Protein AF-A0AAW9Q226-F1 (afdb_monomer)

Solvent-accessible surface area (backbone atoms only — not comparable to full-atom values): 39207 Å² total; per-residue (Å²): 83,55,65,86,44,75,49,77,38,54,24,68,56,64,34,54,15,35,78,48,78,48,73,38,76,52,69,26,52,39,26,21,37,41,36,12,23,14,1,76,74,27,26,27,19,11,40,38,37,50,26,2,61,52,32,59,43,58,58,33,45,51,36,13,34,23,92,58,39,53,58,10,34,42,40,36,47,21,33,50,44,58,33,27,73,83,80,83,60,96,83,60,18,39,49,75,44,62,32,68,43,42,28,25,40,36,42,39,8,44,27,31,32,37,30,64,42,65,37,71,29,57,69,50,75,53,41,40,34,45,28,8,19,65,75,67,81,70,47,22,34,28,36,30,69,23,46,39,32,34,35,16,17,27,36,43,37,32,16,21,29,33,41,35,32,35,38,35,12,39,29,72,54,54,15,12,38,42,37,38,40,12,52,32,32,32,39,38,31,39,42,37,10,26,15,67,21,30,16,9,33,38,37,39,38,9,70,59,21,32,32,37,37,37,39,37,33,9,33,17,42,32,30,16,11,38,39,40,39,38,17,49,28,31,33,39,40,32,38,37,36,12,26,13,37,62,25,37,18,9,40,37,40,39,38,19,39,24,36,36,36,38,35,37,35,35,14,24,9,45,45,15,30,15,16,39,38,38,40,39,14,52,53,15,32,36,35,20,84,72,28,39,39,34,16,24,5,44,50,14,28,16,13,45,36,38,41,35,9,63,49,15,27,35,35,33,40,24,38,36,8,36,12,49,53,14,33,16,8,39,37,39,40,40,19,30,26,35,38,32,28,47,38,42,35,9,24,5,47,46,24,37,14,8,37,38,42,38,39,14,57,67,16,29,36,38,23,56,55,30,36,41,32,12,26,6,47,40,14,28,18,7,39,38,37,42,37,9,41,37,98,86,48,78,12,31,36,34,31,10,39,36,32,12,25,4,63,17,54,13,3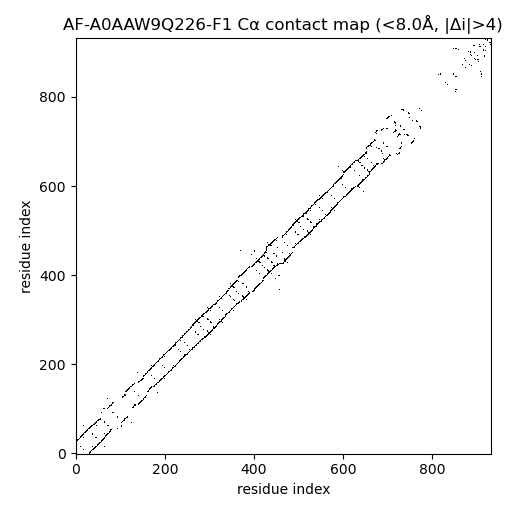0,15,8,35,39,39,39,36,16,21,7,35,36,40,23,13,28,38,36,9,18,3,60,25,59,13,34,16,11,39,39,36,40,37,14,71,65,16,29,34,34,27,63,44,80,23,97,89,43,89,75,18,34,41,35,15,29,10,35,44,13,34,18,7,36,37,38,41,40,17,27,24,34,37,38,40,32,30,36,37,14,17,7,46,50,14,28,19,17,43,40,38,40,37,16,70,69,15,28,35,37,16,55,78,19,34,40,34,11,27,14,35,44,15,33,16,6,33,40,38,40,38,19,29,26,38,37,38,32,56,23,41,40,34,12,20,4,67,37,63,12,30,17,11,36,38,37,40,36,13,74,65,15,28,36,38,38,33,39,39,36,11,24,9,52,49,15,31,16,8,39,37,37,40,38,20,45,26,32,34,42,37,33,39,35,33,14,22,7,14,38,60,6,34,16,8,34,40,36,41,39,19,35,21,35,33,40,38,32,44,36,34,14,20,18,54,55,94,49,78,19,66,7,31,19,10,42,39,36,41,37,16,66,65,16,34,34,38,30,21,24,41,35,12,24,6,55,38,15,30,16,7,36,41,35,43,37,17,26,40,29,39,23,20,63,30,57,52,77,56,96,93,40,48,30,11,35,36,15,31,30,75,36,79,84,20,30,41,39,38,32,23,43,64,66,68,94,88,65,86,77,76,48,44,17,34,42,39,30,88,65,23,17,18,38,20,15,41,38,29,48,59,38,33,42,68,47,57,103,55,73,41,76,45,68,59,12,38,73,68,85,47,42,32,40,33,39,74,82,54,71,77,52,82,87,71,99,70,65,44,51,37,71,62,55,64,68,71,68,71,83,82,75,91,77,89,88,86,89,82,89,84,83,87,86,87,86,86,85,88,83,82,92,75,81,76,77,94,76,57,75,75,39,54,68,46,29,55,57,38,54,51,54,51,52,51,47,30,59,76,72,66,58,77,55,68,68,60,53,49,51,54,52,49,43,19,46,68,62,4,44,32,54,71,55,53,84,77,70,78,77,92,68,92,67,62,83,83,50,90,62,65,74,79,93,89,64,57,68,58,56,48,41,9,60,49,44,41,70,42,66,71,17,44,56,48,91,66,42,35,34,51,59,28,46,43,43,63,41,70,42,57,47,33,43,52,51,45,53,52,51,18,65,75,69,74,44,85,60,81,82,108

InterPro domains:
  IPR012334 Pectin lyase fold [G3DSA:2.160.20.10] (1-67)
  IPR012334 Pectin lyase fold [G3DSA:2.160.20.10] (92-309)
  IPR023346 Lysozyme-like domain superfamily [SSF53955] (825-929)

Nearest PDB structures (foldseek):
  8p8e-assembly1_AAA  TM=6.575E-01  e=2.937E-02  Bacteriophage sp.
  8cpk-assembly3_C  TM=2.337E-01  e=4.574E+00  Escherichia coli
  8c50-assembly1_A  TM=1.584E-01  e=7.477E+00  Pontibacter korlensis

pLDDT: mean 85.78, std 17.66, range [22.48, 98.94]

Secondary structure (DSSP, 8-state):
--TT-EEE---SSBS---EEEEEESSEEEE-SEEE-PPPSSB----EEEEEESSEEEE-SEEE---TTS---EEEEEES-EEE----S-TTPBPHHHHTT-BSEEEEE-SS-EEE-S-EEPPS-SSEEEEE--TT-SS--EEEE-S-EE-TT-EEEEEESEEEES-EE--BSSBPPPEEEEESS-EEES-EE--BSSBPPPEEEEESSS-EEES-EE--BSSBPPPEEEEESS-EE---EE--BSSS----EEEEESS-EE---EE--BSSS----EEEEESSS-EE-TT-EEE--BSSSPPPPEEEEETTS-EEEEEEE--BSSSPPPPEEEEESS-EE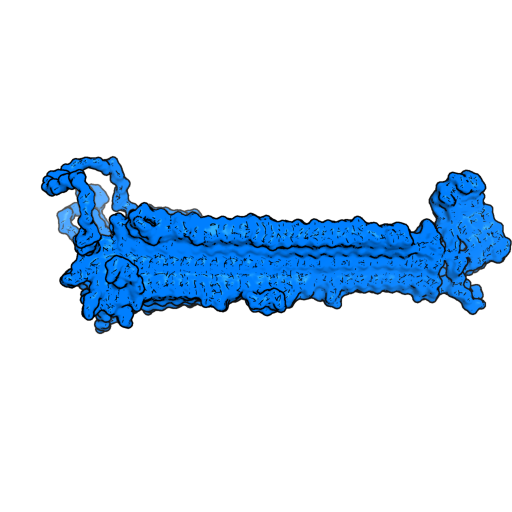EEEEE--BSSSPPPPEEEEESSS-EE-TT--EE--BSSSPPPPEEEEE--SSS---EE-S-EE--BSSSSPPPPEEEEESS-EE-S-EE--BSSSSPPPPEEEEESSS-EE-----TT-TT--EE--BSSSPPPPEEEEESS-EE-S-EE--BSSS----EEEEESSS-EE-TT--EE--BSSSPPPPEEEEESS-EE-SS-EE--BSSSSPPPPEEEEESSS-EE-S-EE--BSSSPPPPEEEEESS-EE-S-EE--EETTSPPPPEEEEESS-EE-SEEE--EESSS---PPP-EEEEEESSS-EEESEEE--EEEEE--EEEEE-SS-EEE---EEETTEEEEEE--EEES--EEEEEE----TTS-PPPPEET--SSSEESSEEE-SSEEE---SS-EE--SEEE-SSEEEEESSSPPPPPPTTEEEHHHHHTTS--S-------------------------S-SHHHHHHHHHHHHHHHHHHHHTT---HHHHHHHHHHHHHHHTTTT--TTS------TTSSTT---TT--HHHHHHHHSTTSTT---GGG-HHHHT--BTTTTB-SHHHHHHHHHHHTS-GGG-

Foldseek 3Di:
DDQADEEAQADEAAEWFEEEEAEDAAEAEANYEYEREGHPHYYFFYEYEYEYAAAYADNYAYERYYPHYAGYEYEYEYQEAAAEPPPVDDRHHDLVRVLAYHGEYAYAHCAEYEHQEEHAHDADEYEYEAHYNNVVPLHHEYYANYEYEHNQYAYAYEYQEYAHEHYHQEYAAHGYEYHAEHQEEYAYEEYEQEYQHEGYAYEHYHNHYEYEYEEYEQEYAHEGYAYYYEYAAEYHYEEYYQEYEAEFTYEYYYEYQEEYEYEEYEQEYAAYFGYEYEYDHNAYEYEHPLYEYHREYAAEFFEAYYYEANNYEYEAYEYHREYERYEFYAYEAEHQEEYEHAEYEFEYAHEFGYAYHHDHNAYAYANAQHEYYQEYAAAFGYAYEHYADDPPDFHEYHYEEYYQYYNHLYFFYAYEYETCEEYAYFEYEQEAAYQYAGYAYEYYHNAYEYHQHDDHPVDNPREHYQEYENEAGYEYEYAHQEEYEGAAYDQAYAAYFGEEHAYHHNAYEYERDLHEYFSEYAHEFFYEYHYYHQEEYDDNEEYYREYNHAYFFEEYEYEHNAYEYAYEEYAQEYEHEAGYAYYYAEAAEYAYEEYHQEYEAAYAGYEYAHHYQEEYAYEEYDQAYDYPLQGAYFFYEYHHEHNAYEYEYQAYAREYSHYFFEEYEAYEQAAYFRNHFDDDPNFTHRAYREYDDDQYAYAAEHHNDDPPDDHQFEKDCDRPGHYYVGWHDYQFKIAGQDVHIDGDPQWACPPRYTHHYPDDDHDDDDPGMDTPVVVVVVPPPPDDDDDDDDDDDDDDDDDDDDDDDPDPPPPVLVVLLVVLLVVLVVVCVVVVVPDPVVNVVSSVLLCPQCSSVVDDPPDDPPDPDQPPFPQRDDPDDDSLLVQLRRQAPHQAHHHSVVSQRVLFFFDDSNGRGHPNSQVVVCVVVVHNSSVD

Radius of gyration: 45.47 Å; Cα contacts (8 Å, |Δi|>4): 3443; chains: 1; bounding box: 116×83×126 Å

Structure (mmCIF, N/CA/C/O backbone):
data_AF-A0AAW9Q226-F1
#
_entry.id   AF-A0AAW9Q226-F1
#
loop_
_atom_site.group_PDB
_atom_site.id
_atom_site.type_symbol
_atom_site.label_atom_id
_atom_site.label_alt_id
_atom_site.label_comp_id
_atom_site.label_asym_id
_atom_site.label_entity_id
_atom_site.label_seq_id
_atom_site.pdbx_PDB_ins_code
_atom_site.Cartn_x
_atom_site.Cartn_y
_atom_site.Cartn_z
_atom_site.occupancy
_atom_site.B_iso_or_equiv
_atom_site.auth_seq_id
_atom_site.auth_comp_id
_atom_site.auth_asym_id
_atom_site.auth_atom_id
_atom_site.pdbx_PDB_model_num
ATOM 1 N N . MET A 1 1 ? 40.473 0.009 -59.056 1.00 89.12 1 MET A N 1
ATOM 2 C CA . MET A 1 1 ? 40.167 1.389 -59.485 1.00 89.12 1 MET A CA 1
ATOM 3 C C . MET A 1 1 ? 41.131 2.329 -58.786 1.00 89.12 1 MET A C 1
ATOM 5 O O . MET A 1 1 ? 41.172 2.323 -57.560 1.00 89.12 1 MET A O 1
ATOM 9 N N . ASP A 1 2 ? 41.922 3.080 -59.552 1.00 90.25 2 ASP A N 1
ATOM 10 C CA . ASP A 1 2 ? 42.980 3.951 -59.020 1.00 90.25 2 ASP A CA 1
ATOM 11 C C . ASP A 1 2 ? 42.431 5.267 -58.462 1.00 90.25 2 ASP A C 1
ATOM 13 O O . ASP A 1 2 ? 41.351 5.708 -58.860 1.00 90.25 2 ASP A O 1
ATOM 17 N N . LYS A 1 3 ? 43.220 5.932 -57.602 1.00 87.44 3 LYS A N 1
ATOM 18 C CA . LYS A 1 3 ? 42.831 7.147 -56.859 1.00 87.44 3 LYS A CA 1
ATOM 19 C C . LYS A 1 3 ? 42.283 8.287 -57.727 1.00 87.44 3 LYS A C 1
ATOM 21 O O . LYS A 1 3 ? 41.409 9.028 -57.300 1.00 87.44 3 LYS A O 1
ATOM 26 N N . ASN A 1 4 ? 42.769 8.404 -58.961 1.00 90.75 4 ASN A N 1
ATOM 27 C CA . ASN A 1 4 ? 42.397 9.486 -59.878 1.00 90.75 4 ASN A CA 1
ATOM 28 C C . ASN A 1 4 ? 41.224 9.128 -60.809 1.00 90.75 4 ASN A C 1
ATOM 30 O O . ASN A 1 4 ? 40.884 9.914 -61.690 1.00 90.75 4 ASN A O 1
ATOM 34 N N . THR A 1 5 ? 40.634 7.936 -60.673 1.00 94.81 5 THR A N 1
ATOM 35 C CA . THR A 1 5 ? 39.503 7.525 -61.517 1.00 94.81 5 THR A CA 1
ATOM 36 C C . THR A 1 5 ? 38.215 8.147 -60.982 1.00 94.81 5 THR A C 1
ATOM 38 O O . THR A 1 5 ? 37.951 8.059 -59.785 1.00 94.81 5 THR A O 1
ATOM 41 N N . VAL A 1 6 ? 37.397 8.730 -61.862 1.00 96.06 6 VAL A N 1
ATOM 42 C CA . VAL A 1 6 ? 36.107 9.346 -61.516 1.00 96.06 6 VAL A CA 1
ATOM 43 C C . VAL A 1 6 ? 34.995 8.720 -62.358 1.00 96.06 6 VAL A C 1
ATOM 45 O O . VAL A 1 6 ? 35.123 8.652 -63.580 1.00 96.06 6 VAL A O 1
ATOM 48 N N . ILE A 1 7 ? 33.903 8.284 -61.724 1.00 96.38 7 ILE A N 1
ATOM 49 C CA . ILE A 1 7 ? 32.692 7.802 -62.407 1.00 96.38 7 ILE A CA 1
ATOM 50 C C . ILE A 1 7 ? 31.502 8.635 -61.930 1.00 96.38 7 ILE A C 1
ATOM 52 O O . ILE A 1 7 ? 31.202 8.682 -60.740 1.00 96.38 7 ILE A O 1
ATOM 56 N N . LEU A 1 8 ? 30.819 9.290 -62.868 1.00 96.75 8 LEU A N 1
ATOM 57 C CA . LEU A 1 8 ? 29.667 10.142 -62.587 1.00 96.75 8 LEU A CA 1
ATOM 58 C C . LEU A 1 8 ? 28.426 9.559 -63.260 1.00 96.75 8 LEU A C 1
ATOM 60 O O . LEU A 1 8 ? 28.408 9.370 -64.476 1.00 96.75 8 LEU A O 1
ATOM 64 N N . ALA A 1 9 ? 27.381 9.331 -62.476 1.00 96.94 9 ALA A N 1
ATOM 65 C CA . ALA A 1 9 ? 26.025 9.090 -62.957 1.00 96.94 9 ALA A CA 1
ATOM 66 C C . ALA A 1 9 ? 25.037 10.050 -62.268 1.00 96.94 9 ALA A C 1
ATOM 68 O O . ALA A 1 9 ? 23.928 9.669 -61.902 1.00 96.94 9 ALA A O 1
ATOM 69 N N . ASP A 1 10 ? 25.461 11.297 -62.065 1.00 97.25 10 ASP A N 1
ATOM 70 C CA . ASP A 1 10 ? 24.640 12.370 -61.504 1.00 97.25 10 ASP A CA 1
ATOM 71 C C . ASP A 1 10 ? 23.500 12.760 -62.453 1.00 97.25 10 ASP A C 1
ATOM 73 O O . ASP A 1 10 ? 23.688 12.893 -63.666 1.00 97.25 10 ASP A O 1
ATOM 77 N N . ALA A 1 11 ? 22.327 13.045 -61.893 1.00 95.44 11 ALA A N 1
ATOM 78 C CA . ALA A 1 11 ? 21.303 13.792 -62.607 1.00 95.44 11 ALA A CA 1
ATOM 79 C C . ALA A 1 11 ? 21.644 15.294 -62.600 1.00 95.44 11 ALA A C 1
ATOM 81 O O . ALA A 1 11 ? 22.080 15.846 -61.594 1.00 95.44 11 ALA A O 1
ATOM 82 N N . LEU A 1 12 ? 21.426 15.982 -63.727 1.00 92.06 12 LEU A N 1
ATOM 83 C CA . LEU A 1 12 ? 21.803 17.395 -63.878 1.00 92.06 12 LEU A CA 1
ATOM 84 C C . LEU A 1 12 ? 20.794 18.340 -63.187 1.00 92.06 12 LEU A C 1
ATOM 86 O O . LEU A 1 12 ? 21.001 18.810 -62.065 1.00 92.06 12 LEU A O 1
ATOM 90 N N . SER A 1 13 ? 19.675 18.647 -63.853 1.00 92.25 13 SER A N 1
ATOM 91 C CA . SER A 1 13 ? 18.656 19.579 -63.342 1.00 92.25 13 SER A CA 1
ATOM 92 C C . SER A 1 13 ? 17.505 18.861 -62.643 1.00 92.25 13 SER A C 1
ATOM 94 O O . SER A 1 13 ? 17.164 19.195 -61.510 1.00 92.25 13 SER A O 1
ATOM 96 N N . LYS A 1 14 ? 16.922 17.857 -63.300 1.00 94.50 14 LYS A N 1
ATOM 97 C CA . LYS A 1 14 ? 15.835 17.022 -62.783 1.00 94.50 14 LYS A CA 1
ATOM 98 C C . LYS A 1 14 ? 16.136 15.559 -63.080 1.00 94.50 14 LYS A C 1
ATOM 100 O O . LYS A 1 14 ? 16.539 15.245 -64.197 1.00 94.50 14 LYS A O 1
ATOM 105 N N . GLY A 1 15 ? 15.897 14.684 -62.111 1.00 95.56 15 GLY A N 1
ATOM 106 C CA . GLY A 1 15 ? 16.039 13.238 -62.271 1.00 95.56 15 GLY A CA 1
ATOM 107 C C . GLY A 1 15 ? 16.729 12.590 -61.078 1.00 95.56 15 GLY A C 1
ATOM 108 O O . GLY A 1 15 ? 17.387 13.266 -60.290 1.00 95.56 15 GLY A O 1
ATOM 109 N N . THR A 1 16 ? 16.550 11.282 -60.944 1.00 97.19 16 THR A N 1
ATOM 110 C CA . THR A 1 16 ? 17.224 10.473 -59.925 1.00 97.19 16 THR A CA 1
ATOM 111 C C . THR A 1 16 ? 18.639 10.131 -60.384 1.00 97.19 16 THR A C 1
ATOM 113 O O . THR A 1 16 ? 18.855 9.898 -61.576 1.00 97.19 16 THR A O 1
ATOM 116 N N . GLY A 1 17 ? 19.591 10.104 -59.452 1.00 96.31 17 GLY A N 1
ATOM 117 C CA . GLY A 1 17 ? 20.949 9.637 -59.719 1.00 96.31 17 GLY A CA 1
ATOM 118 C C . GLY A 1 17 ? 20.980 8.191 -60.226 1.00 96.31 17 GLY A C 1
ATOM 119 O O . GLY A 1 17 ? 20.100 7.383 -59.931 1.00 96.31 17 GLY A O 1
ATOM 120 N N . GLY A 1 18 ? 21.985 7.858 -61.030 1.00 96.88 18 GLY A N 1
ATOM 121 C CA . GLY A 1 18 ? 22.115 6.550 -61.668 1.00 96.88 18 GLY A CA 1
ATOM 122 C C . GLY A 1 18 ? 22.556 5.421 -60.730 1.00 96.88 18 GLY A C 1
ATOM 123 O O . GLY A 1 18 ? 22.752 5.602 -59.530 1.00 96.88 18 GLY A O 1
ATOM 124 N N . LYS A 1 19 ? 22.733 4.227 -61.305 1.00 97.69 19 LYS A N 1
ATOM 125 C CA . LYS A 1 19 ? 23.248 3.036 -60.619 1.00 97.69 19 LYS A CA 1
ATOM 126 C C . LYS A 1 19 ? 24.674 2.733 -61.077 1.00 97.69 19 LYS A C 1
ATOM 128 O O . LYS A 1 19 ? 24.918 2.656 -62.280 1.00 97.69 19 LYS A O 1
ATOM 133 N N . ILE A 1 20 ? 25.584 2.500 -60.137 1.00 97.62 20 ILE A N 1
ATOM 134 C CA . ILE A 1 20 ? 26.964 2.067 -60.384 1.00 97.62 20 ILE A CA 1
ATOM 135 C C . ILE A 1 20 ? 27.249 0.830 -59.524 1.00 97.62 20 ILE A C 1
ATOM 137 O O . ILE A 1 20 ? 27.003 0.845 -58.325 1.00 97.62 20 ILE A O 1
ATOM 141 N N . THR A 1 21 ? 27.783 -0.232 -60.131 1.00 96.12 21 THR A N 1
ATOM 142 C CA . THR A 1 21 ? 28.226 -1.446 -59.424 1.00 96.12 21 THR A CA 1
ATOM 143 C C . THR A 1 21 ? 29.662 -1.761 -59.834 1.00 96.12 21 THR A C 1
ATOM 145 O O . THR A 1 21 ? 29.962 -1.861 -61.025 1.00 96.12 21 THR A O 1
ATOM 148 N N . ILE A 1 22 ? 30.547 -1.919 -58.851 1.00 94.56 22 ILE A N 1
ATOM 149 C CA . ILE A 1 22 ? 31.963 -2.258 -59.017 1.00 94.56 22 ILE A CA 1
ATOM 150 C C . ILE A 1 22 ? 32.223 -3.534 -58.215 1.00 94.56 22 ILE A C 1
ATOM 152 O O . ILE A 1 22 ? 32.149 -3.510 -56.991 1.00 94.56 22 ILE A O 1
ATOM 156 N N . TRP A 1 23 ? 32.533 -4.647 -58.884 1.00 93.50 23 TRP A N 1
ATOM 157 C CA . TRP A 1 23 ? 32.698 -5.936 -58.207 1.00 93.50 23 TRP A CA 1
ATOM 158 C C . TRP A 1 23 ? 33.769 -6.832 -58.846 1.00 93.50 23 TRP A C 1
ATOM 160 O O . TRP A 1 23 ? 34.142 -6.636 -60.005 1.00 93.50 23 TRP A O 1
ATOM 170 N N . SER A 1 24 ? 34.271 -7.811 -58.084 1.00 93.06 24 SER A N 1
ATOM 171 C CA . SER A 1 24 ? 35.171 -8.872 -58.562 1.00 93.06 24 SER A CA 1
ATOM 172 C C . SER A 1 24 ? 35.080 -10.141 -57.695 1.00 93.06 24 SER A C 1
ATOM 174 O O . SER A 1 24 ? 34.636 -10.083 -56.547 1.00 93.06 24 SER A O 1
ATOM 176 N N . ASP A 1 25 ? 35.524 -11.287 -58.230 1.00 88.69 25 ASP A N 1
ATOM 177 C CA . ASP A 1 25 ? 35.454 -12.597 -57.552 1.00 88.69 25 ASP A CA 1
ATOM 178 C C . ASP A 1 25 ? 36.493 -12.815 -56.436 1.00 88.69 25 ASP A C 1
ATOM 180 O O . ASP A 1 25 ? 36.278 -13.635 -55.547 1.00 88.69 25 ASP A O 1
ATOM 184 N N . GLN A 1 26 ? 37.647 -12.148 -56.498 1.00 89.12 26 GLN A N 1
ATOM 185 C CA . GLN A 1 26 ? 38.733 -12.338 -55.528 1.00 89.12 26 GLN A CA 1
ATOM 186 C C . GLN A 1 26 ? 38.917 -11.081 -54.685 1.00 89.12 26 GLN A C 1
ATOM 188 O O . GLN A 1 26 ? 38.520 -11.049 -53.524 1.00 89.12 26 GLN A O 1
ATOM 193 N N . LYS A 1 27 ? 39.490 -10.029 -55.277 1.00 89.19 27 LYS A N 1
ATOM 194 C CA . LYS A 1 27 ? 39.850 -8.799 -54.572 1.00 89.19 27 LYS A CA 1
ATOM 195 C C . LYS A 1 27 ? 39.429 -7.570 -55.364 1.00 89.19 27 LYS A C 1
ATOM 197 O O . LYS A 1 27 ? 39.974 -7.309 -56.438 1.00 89.19 27 LYS A O 1
ATOM 202 N N . THR A 1 28 ? 38.537 -6.767 -54.793 1.00 91.31 28 THR A N 1
ATOM 203 C CA . THR A 1 28 ? 38.206 -5.438 -55.324 1.00 91.31 28 THR A CA 1
ATOM 204 C C . THR A 1 28 ? 39.015 -4.388 -54.576 1.00 91.31 28 THR A C 1
ATOM 206 O O . THR A 1 28 ? 38.882 -4.252 -53.367 1.00 91.31 28 THR A O 1
ATOM 209 N N . ILE A 1 29 ? 39.847 -3.620 -55.286 1.00 89.94 29 ILE A N 1
ATOM 210 C CA . ILE A 1 29 ? 40.538 -2.444 -54.734 1.00 89.94 29 ILE A CA 1
ATOM 211 C C . ILE A 1 29 ? 39.894 -1.191 -55.328 1.00 89.94 29 ILE A C 1
ATOM 213 O O . ILE A 1 29 ? 40.029 -0.931 -56.529 1.00 89.94 29 ILE A O 1
ATOM 217 N N . PHE A 1 30 ? 39.208 -0.408 -54.503 1.00 89.88 30 PHE A N 1
ATOM 218 C CA . PHE A 1 30 ? 38.532 0.828 -54.883 1.00 89.88 30 PHE A CA 1
ATOM 219 C C . PHE A 1 30 ? 39.186 2.025 -54.192 1.00 89.88 30 PHE A C 1
ATOM 221 O O . PHE A 1 30 ? 39.119 2.148 -52.975 1.00 89.88 30 PHE A O 1
ATOM 228 N N . LYS A 1 31 ? 39.825 2.904 -54.973 1.00 89.12 31 LYS A N 1
ATOM 229 C CA . LYS A 1 31 ? 40.442 4.148 -54.478 1.00 89.12 31 LYS A CA 1
ATOM 230 C C . LYS A 1 31 ? 39.886 5.417 -55.133 1.00 89.12 31 LYS A C 1
ATOM 232 O O . LYS A 1 31 ? 40.327 6.513 -54.815 1.00 89.12 31 LYS A O 1
ATOM 237 N N . GLY A 1 32 ? 38.996 5.263 -56.114 1.00 90.94 32 GLY A N 1
ATOM 238 C CA . GLY A 1 32 ? 38.521 6.357 -56.963 1.00 90.94 32 GLY A CA 1
ATOM 239 C C . GLY A 1 32 ? 37.350 7.140 -56.367 1.00 90.94 32 GLY A C 1
ATOM 240 O O . GLY A 1 32 ? 37.005 6.981 -55.200 1.00 90.94 32 GLY A O 1
ATOM 241 N N . ILE A 1 33 ? 36.729 7.980 -57.196 1.00 92.56 33 ILE A N 1
ATOM 242 C CA . ILE A 1 33 ? 35.588 8.828 -56.831 1.00 92.56 33 ILE A CA 1
ATOM 243 C C . ILE A 1 33 ? 34.358 8.396 -57.635 1.00 92.56 33 ILE A C 1
ATOM 245 O O . ILE A 1 33 ? 34.426 8.268 -58.861 1.00 92.56 33 ILE A O 1
ATOM 249 N N . VAL A 1 34 ? 33.225 8.199 -56.965 1.00 95.06 34 VAL A N 1
ATOM 250 C CA . VAL A 1 34 ? 31.936 7.881 -57.591 1.00 95.06 34 VAL A CA 1
ATOM 251 C C . VAL A 1 34 ? 30.867 8.870 -57.133 1.00 95.06 34 VAL A C 1
ATOM 253 O O . VAL A 1 34 ? 30.746 9.146 -55.945 1.00 95.06 34 VAL A O 1
ATOM 256 N N . SER A 1 35 ? 30.061 9.378 -58.065 1.00 94.94 35 SER A N 1
ATOM 257 C CA . SER A 1 35 ? 28.923 10.248 -57.746 1.00 94.94 35 SER A CA 1
ATOM 258 C C . SER A 1 35 ? 27.659 9.793 -58.473 1.00 94.94 35 SER A C 1
ATOM 260 O O . SER A 1 35 ? 27.695 9.493 -59.670 1.00 94.94 35 SER A O 1
ATOM 262 N N . THR A 1 36 ? 26.549 9.717 -57.739 1.00 96.69 36 THR A N 1
ATOM 263 C CA . THR A 1 36 ? 25.205 9.390 -58.245 1.00 96.69 36 THR A CA 1
ATOM 264 C C . THR A 1 36 ? 24.159 10.332 -57.642 1.00 96.69 36 THR A C 1
ATOM 266 O O . THR A 1 36 ? 23.147 9.914 -57.090 1.00 96.69 36 THR A O 1
ATOM 269 N N . LYS A 1 37 ? 24.399 11.640 -57.689 1.00 95.81 37 LYS A N 1
ATOM 270 C CA . LYS A 1 37 ? 23.516 12.627 -57.061 1.00 95.81 37 LYS A CA 1
ATOM 271 C C . LYS A 1 37 ? 22.176 12.784 -57.770 1.00 95.81 37 LYS A C 1
ATOM 273 O O . LYS A 1 37 ? 22.087 12.711 -58.999 1.00 95.81 37 LYS A O 1
ATOM 278 N N . GLY A 1 38 ? 21.149 13.083 -56.976 1.00 95.94 38 GLY A N 1
ATOM 279 C CA . GLY A 1 38 ? 19.864 13.563 -57.478 1.00 95.94 38 GLY A CA 1
ATOM 280 C C . GLY A 1 38 ? 19.976 14.951 -58.113 1.00 95.94 38 GLY A C 1
ATOM 281 O O . GLY A 1 38 ? 20.861 15.740 -57.774 1.00 95.94 38 GLY A O 1
ATOM 282 N N . GLY A 1 39 ? 19.066 15.254 -59.040 1.00 95.31 39 GLY A N 1
ATOM 283 C CA . GLY A 1 39 ? 19.069 16.507 -59.790 1.00 95.31 39 GLY A CA 1
ATOM 284 C C . GLY A 1 39 ? 18.962 17.734 -58.884 1.00 95.31 39 GLY A C 1
ATOM 285 O O . GLY A 1 39 ? 18.227 17.740 -57.895 1.00 95.31 39 GLY A O 1
ATOM 286 N N . SER A 1 40 ? 19.651 18.811 -59.264 1.00 93.31 40 SER A N 1
ATOM 287 C CA . SER A 1 40 ? 19.731 20.047 -58.466 1.00 93.31 40 SER A CA 1
ATOM 288 C C . SER A 1 40 ? 18.378 20.693 -58.127 1.00 93.31 40 SER A C 1
ATOM 290 O O . SER A 1 40 ? 18.302 21.413 -57.136 1.00 93.31 40 SER A O 1
ATOM 292 N N . GLN A 1 41 ? 17.313 20.439 -58.899 1.00 93.94 41 GLN A N 1
ATOM 293 C CA . GLN A 1 41 ? 15.956 20.949 -58.643 1.00 93.94 41 GLN A CA 1
ATOM 294 C C . GLN A 1 41 ? 14.982 19.888 -58.110 1.00 93.94 41 GLN A C 1
ATOM 296 O O . GLN A 1 41 ? 13.995 20.240 -57.469 1.00 93.94 41 GLN A O 1
ATOM 301 N N . SER A 1 42 ? 15.202 18.609 -58.426 1.00 94.75 42 SER A N 1
ATOM 302 C CA . SER A 1 42 ? 14.333 17.497 -58.020 1.00 94.75 42 SER A CA 1
ATOM 303 C C . SER A 1 42 ? 14.953 16.148 -58.384 1.00 94.75 42 SER A C 1
ATOM 305 O O . SER A 1 42 ? 15.528 16.019 -59.470 1.00 94.75 42 SER A O 1
ATOM 307 N N . GLY A 1 43 ? 14.685 15.128 -57.573 1.00 95.50 43 GLY A N 1
ATOM 308 C CA . GLY A 1 43 ? 15.053 13.737 -57.833 1.00 95.50 43 GLY A CA 1
ATOM 309 C C . GLY A 1 43 ? 15.880 13.143 -56.702 1.00 95.50 43 GLY A C 1
ATOM 310 O O . GLY A 1 43 ? 16.516 13.871 -55.941 1.00 95.50 43 GLY A O 1
ATOM 311 N N . ASP A 1 44 ? 15.828 11.821 -56.583 1.00 96.19 44 ASP A N 1
ATOM 312 C CA . ASP A 1 44 ? 16.477 11.084 -55.499 1.00 96.19 44 ASP A CA 1
ATOM 313 C C . ASP A 1 44 ? 17.955 10.810 -55.819 1.00 96.19 44 ASP A C 1
ATOM 315 O O . ASP A 1 44 ? 18.390 10.890 -56.969 1.00 96.19 44 ASP A O 1
ATOM 319 N N . GLY A 1 45 ? 18.742 10.482 -54.801 1.00 95.62 45 GLY A N 1
ATOM 320 C CA . GLY A 1 45 ? 20.099 9.983 -54.978 1.00 95.62 45 GLY A CA 1
ATOM 321 C C . GLY A 1 45 ? 20.082 8.576 -55.570 1.00 95.62 45 GLY A C 1
ATOM 322 O O . GLY A 1 45 ? 19.101 7.842 -55.443 1.00 95.62 45 GLY A O 1
ATOM 323 N N . GLY A 1 46 ? 21.163 8.216 -56.247 1.00 96.06 46 GLY A N 1
ATOM 324 C CA . GLY A 1 46 ? 21.333 6.938 -56.921 1.00 96.06 46 GLY A CA 1
ATOM 325 C C . GLY A 1 46 ? 21.907 5.841 -56.028 1.00 96.06 46 GLY A C 1
ATOM 326 O O . GLY A 1 46 ? 21.907 5.928 -54.800 1.00 96.06 46 GLY A O 1
ATOM 327 N N . PHE A 1 47 ? 22.382 4.770 -56.655 1.00 97.56 47 PHE A N 1
ATOM 328 C CA . PHE A 1 47 ? 22.896 3.590 -55.961 1.00 97.56 47 PHE A CA 1
ATOM 329 C C . PHE A 1 47 ? 24.328 3.297 -56.388 1.00 97.56 47 PHE A C 1
ATOM 331 O O . PHE A 1 47 ? 24.614 3.217 -57.584 1.00 97.56 47 PHE A O 1
ATOM 338 N N . VAL A 1 48 ? 25.203 3.081 -55.413 1.00 96.81 48 VAL A N 1
ATOM 339 C CA . VAL A 1 48 ? 26.588 2.671 -55.618 1.00 96.81 48 VAL A CA 1
ATOM 340 C C . VAL A 1 48 ? 26.846 1.402 -54.823 1.00 96.81 48 VAL A C 1
ATOM 342 O O . VAL A 1 48 ? 26.636 1.371 -53.617 1.00 96.81 48 VAL A O 1
ATOM 345 N N . GLU A 1 49 ? 27.335 0.370 -55.493 1.00 95.75 49 GLU A N 1
ATOM 346 C CA . GLU A 1 49 ? 27.800 -0.862 -54.865 1.00 95.75 49 GLU A CA 1
ATOM 347 C C . GLU A 1 49 ? 29.281 -1.068 -55.163 1.00 95.75 49 GLU A C 1
ATOM 349 O O . GLU A 1 49 ? 29.707 -0.977 -56.321 1.00 95.75 49 GLU A O 1
ATOM 354 N N . VAL A 1 50 ? 30.055 -1.359 -54.119 1.00 93.06 50 VAL A N 1
ATOM 355 C CA . VAL A 1 50 ? 31.454 -1.767 -54.235 1.00 93.06 50 VAL A CA 1
ATOM 356 C C . VAL A 1 50 ? 31.652 -3.058 -53.446 1.00 93.06 50 VAL A C 1
ATOM 358 O O . VAL A 1 50 ? 31.680 -3.043 -52.219 1.00 93.06 50 VAL A O 1
ATOM 361 N N . SER A 1 51 ? 31.824 -4.166 -54.160 1.00 90.94 51 SER A N 1
ATOM 362 C CA . SER A 1 51 ? 31.801 -5.516 -53.580 1.00 90.94 51 SER A CA 1
ATOM 363 C C . SER A 1 51 ? 33.039 -6.309 -53.989 1.00 90.94 51 SER A C 1
ATOM 365 O O . SER A 1 51 ? 33.617 -6.094 -55.055 1.00 90.94 51 SER A O 1
ATOM 367 N N . GLY A 1 52 ? 33.473 -7.250 -53.161 1.00 88.62 52 GLY A N 1
ATOM 368 C CA . GLY A 1 52 ? 34.551 -8.184 -53.484 1.00 88.62 52 GLY A CA 1
ATOM 369 C C . GLY A 1 52 ? 34.239 -9.516 -52.835 1.00 88.62 52 GLY A C 1
ATOM 370 O O . GLY A 1 52 ? 34.189 -9.582 -51.613 1.00 88.62 52 GLY A O 1
ATOM 371 N N . LYS A 1 53 ? 34.017 -10.566 -53.636 1.00 83.75 53 LYS A N 1
ATOM 372 C CA . LYS A 1 53 ? 33.463 -11.832 -53.125 1.00 83.75 53 LYS A CA 1
ATOM 373 C C . LYS A 1 53 ? 34.304 -12.463 -52.009 1.00 83.75 53 LYS A C 1
ATOM 375 O O . LYS A 1 53 ? 33.733 -13.168 -51.193 1.00 83.75 53 LYS A O 1
ATOM 380 N N . GLN A 1 54 ? 35.623 -12.238 -51.985 1.00 83.50 54 GLN A N 1
ATOM 381 C CA . GLN A 1 54 ? 36.490 -12.653 -50.873 1.00 83.50 54 GLN A CA 1
ATOM 382 C C . GLN A 1 54 ? 37.037 -11.447 -50.101 1.00 83.50 54 GLN A C 1
ATOM 384 O O . GLN A 1 54 ? 36.931 -11.401 -48.882 1.00 83.50 54 GLN A O 1
ATOM 389 N N . GLN A 1 55 ? 37.625 -10.468 -50.800 1.00 85.25 55 GLN A N 1
ATOM 390 C CA . GLN A 1 55 ? 38.246 -9.300 -50.174 1.00 85.25 55 GLN A CA 1
ATOM 391 C C . GLN A 1 55 ? 37.832 -7.993 -50.864 1.00 85.25 55 GLN A C 1
ATOM 393 O O . GLN A 1 55 ? 37.837 -7.876 -52.094 1.00 85.25 55 GLN A O 1
ATOM 398 N N . LEU A 1 56 ? 37.561 -6.970 -50.059 1.00 87.31 56 LEU A N 1
ATOM 399 C CA . LEU A 1 56 ? 37.406 -5.586 -50.490 1.00 87.31 56 LEU A CA 1
ATOM 400 C C . LEU A 1 56 ? 38.518 -4.738 -49.852 1.00 87.31 56 LEU A C 1
ATOM 402 O O . LEU A 1 56 ? 38.918 -4.968 -48.722 1.00 87.31 56 LEU A O 1
ATOM 406 N N . ILE A 1 57 ? 39.052 -3.773 -50.595 1.00 85.38 57 ILE A N 1
ATOM 407 C CA . ILE A 1 57 ? 39.811 -2.643 -50.051 1.00 85.38 57 ILE A CA 1
ATOM 408 C C . ILE A 1 57 ? 39.108 -1.392 -50.552 1.00 85.38 57 ILE A C 1
ATOM 410 O O . ILE A 1 57 ? 39.121 -1.117 -51.757 1.00 85.38 57 ILE A O 1
ATOM 414 N N . PHE A 1 58 ? 38.501 -0.646 -49.635 1.00 86.06 58 PHE A N 1
ATOM 415 C CA . PHE A 1 58 ? 37.790 0.591 -49.931 1.00 86.06 58 PHE A CA 1
ATOM 416 C C . PHE A 1 58 ? 38.547 1.775 -49.318 1.00 86.06 58 PHE A C 1
ATOM 418 O O . PHE A 1 58 ? 38.660 1.871 -48.103 1.00 86.06 58 PHE A O 1
ATOM 425 N N . ALA A 1 59 ? 39.081 2.645 -50.175 1.00 83.12 59 ALA A N 1
ATOM 426 C CA . ALA A 1 59 ? 39.823 3.860 -49.818 1.00 83.12 59 ALA A CA 1
ATOM 427 C C . ALA A 1 59 ? 39.535 4.975 -50.847 1.00 83.12 59 ALA A C 1
ATOM 429 O O . ALA A 1 59 ? 40.441 5.557 -51.452 1.00 83.12 59 ALA A O 1
ATOM 430 N N . GLY A 1 60 ? 38.253 5.130 -51.192 1.00 84.69 60 GLY A N 1
ATOM 431 C CA . GLY A 1 60 ? 37.759 6.053 -52.211 1.00 84.69 60 GLY A CA 1
ATOM 432 C C . GLY A 1 60 ? 36.493 6.769 -51.746 1.00 84.69 60 GLY A C 1
ATOM 433 O O . GLY A 1 60 ? 35.944 6.455 -50.695 1.00 84.69 60 GLY A O 1
ATOM 434 N N . GLN A 1 61 ? 36.008 7.727 -52.535 1.00 88.62 61 GLN A N 1
ATOM 435 C CA . GLN A 1 61 ? 34.900 8.605 -52.142 1.00 88.62 61 GLN A CA 1
ATOM 436 C C . GLN A 1 61 ? 33.629 8.300 -52.928 1.00 88.62 61 GLN A C 1
ATOM 438 O O . GLN A 1 61 ? 33.670 8.124 -54.148 1.00 88.62 61 GLN A O 1
ATOM 443 N N . VAL A 1 62 ? 32.491 8.288 -52.235 1.00 91.44 62 VAL A N 1
ATOM 444 C CA . VAL A 1 62 ? 31.172 8.097 -52.843 1.00 91.44 62 VAL A CA 1
ATOM 445 C C . VAL A 1 62 ? 30.224 9.207 -52.397 1.00 91.44 62 VAL A C 1
ATOM 447 O O . VAL A 1 62 ? 30.101 9.492 -51.208 1.00 91.44 62 VAL A O 1
ATOM 450 N N . ASP A 1 63 ? 29.526 9.818 -53.352 1.00 91.94 63 ASP A N 1
ATOM 451 C CA . ASP A 1 63 ? 28.461 10.790 -53.100 1.00 91.94 63 ASP A CA 1
ATOM 452 C C . ASP A 1 63 ? 27.158 10.310 -53.752 1.00 91.94 63 ASP A C 1
ATOM 454 O O . ASP A 1 63 ? 27.050 10.167 -54.972 1.00 91.94 63 ASP A O 1
ATOM 458 N N . THR A 1 64 ? 26.156 10.026 -52.924 1.00 94.25 64 THR A N 1
ATOM 459 C CA . THR A 1 64 ? 24.802 9.636 -53.352 1.00 94.25 64 THR A CA 1
ATOM 460 C C . THR A 1 64 ? 23.759 10.639 -52.842 1.00 94.25 64 THR A C 1
ATOM 462 O O . THR A 1 64 ? 22.584 10.316 -52.649 1.00 94.25 64 THR A O 1
ATOM 465 N N . GLY A 1 65 ? 24.187 11.878 -52.585 1.00 92.38 65 GLY A N 1
ATOM 466 C CA . GLY A 1 65 ? 23.359 12.945 -52.043 1.00 92.38 65 GLY A CA 1
ATOM 467 C C . GLY A 1 65 ? 22.203 13.364 -52.955 1.00 92.38 65 GLY A C 1
ATOM 468 O O . GLY A 1 65 ? 22.227 13.212 -54.177 1.00 92.38 65 GLY A O 1
ATOM 469 N N . ALA A 1 66 ? 21.170 13.946 -52.353 1.00 93.00 66 ALA A N 1
ATOM 470 C CA . ALA A 1 66 ? 20.048 14.535 -53.075 1.00 93.00 66 ALA A CA 1
ATOM 471 C C . ALA A 1 66 ? 19.487 15.720 -52.292 1.00 93.00 66 ALA A C 1
ATOM 473 O O . ALA A 1 66 ? 18.837 15.547 -51.267 1.00 93.00 66 ALA A O 1
ATOM 474 N N . THR A 1 67 ? 19.728 16.940 -52.775 1.00 89.69 67 THR A N 1
ATOM 475 C CA . THR A 1 67 ? 19.313 18.169 -52.076 1.00 89.69 67 THR A CA 1
ATOM 476 C C . THR A 1 67 ? 17.790 18.304 -51.956 1.00 89.69 67 THR A C 1
ATOM 478 O O . THR A 1 67 ? 17.302 18.866 -50.981 1.00 89.69 67 THR A O 1
ATOM 481 N N . HIS A 1 68 ? 17.039 17.781 -52.933 1.00 89.88 68 HIS A N 1
ATOM 482 C CA . HIS A 1 68 ? 15.579 17.923 -53.037 1.00 89.88 68 HIS A CA 1
ATOM 483 C C . HIS A 1 68 ? 14.844 16.574 -53.147 1.00 89.88 68 HIS A C 1
ATOM 485 O O . HIS A 1 68 ? 13.707 16.526 -53.617 1.00 89.88 68 HIS A O 1
ATOM 491 N N . GLY A 1 69 ? 15.493 15.476 -52.757 1.00 90.88 69 GLY A N 1
ATOM 492 C CA . GLY A 1 69 ? 14.951 14.121 -52.853 1.00 90.88 69 GLY A CA 1
ATOM 493 C C . GLY A 1 69 ? 15.398 13.242 -51.692 1.00 90.88 69 GLY A C 1
ATOM 494 O O . GLY A 1 69 ? 15.993 13.711 -50.722 1.00 90.88 69 GLY A O 1
ATOM 495 N N . LYS A 1 70 ? 15.099 11.948 -51.776 1.00 93.00 70 LYS A N 1
ATOM 496 C CA . LYS A 1 70 ? 15.631 10.950 -50.846 1.00 93.00 70 LYS A CA 1
ATOM 497 C C . LYS A 1 70 ? 17.109 10.730 -51.128 1.00 93.00 70 LYS A C 1
ATOM 499 O O . LYS A 1 70 ? 17.525 10.699 -52.282 1.00 93.00 70 LYS A O 1
ATOM 504 N N . LEU A 1 71 ? 17.888 10.535 -50.072 1.00 93.50 71 LEU A N 1
ATOM 505 C CA . LEU A 1 71 ? 19.279 10.126 -50.206 1.00 93.50 71 LEU A CA 1
ATOM 506 C C . LEU A 1 71 ? 19.399 8.767 -50.897 1.00 93.50 71 LEU A C 1
ATOM 508 O O . LEU A 1 71 ? 18.609 7.861 -50.623 1.00 93.50 71 LEU A O 1
ATOM 512 N N . GLY A 1 72 ? 20.419 8.643 -51.742 1.00 94.75 72 GLY A N 1
ATOM 513 C CA . GLY A 1 72 ? 20.834 7.385 -52.340 1.00 94.75 72 GLY A CA 1
ATOM 514 C C . GLY A 1 72 ? 21.615 6.504 -51.364 1.00 94.75 72 GLY A C 1
ATOM 515 O O . GLY A 1 72 ? 21.624 6.758 -50.154 1.00 94.75 72 GLY A O 1
ATOM 516 N N . THR A 1 73 ? 22.249 5.453 -51.880 1.00 95.69 73 THR A N 1
ATOM 517 C CA . THR A 1 73 ? 22.884 4.414 -51.056 1.00 95.69 73 THR A CA 1
ATOM 518 C C . THR A 1 73 ? 24.260 4.028 -51.581 1.00 95.69 73 THR A C 1
ATOM 520 O O . THR A 1 73 ? 24.415 3.768 -52.773 1.00 95.69 73 THR A O 1
ATOM 523 N N . LEU A 1 74 ? 25.220 3.906 -50.664 1.00 94.94 74 LEU A N 1
ATOM 524 C CA . LEU A 1 74 ? 26.448 3.132 -50.821 1.00 94.94 74 LEU A CA 1
ATOM 525 C C . LEU A 1 74 ? 26.278 1.763 -50.143 1.00 94.94 74 LEU A C 1
ATOM 527 O O . LEU A 1 74 ? 25.988 1.716 -48.949 1.00 94.94 74 LEU A O 1
ATOM 531 N N . LEU A 1 75 ? 26.486 0.676 -50.886 1.00 95.62 75 LEU A N 1
ATOM 532 C CA . LEU A 1 75 ? 26.554 -0.698 -50.384 1.00 95.62 75 LEU A CA 1
ATOM 533 C C . LEU A 1 75 ? 27.983 -1.240 -50.513 1.00 95.62 75 LEU A C 1
ATOM 535 O O . LEU A 1 75 ? 28.536 -1.254 -51.614 1.00 95.62 75 LEU A O 1
ATOM 539 N N . LEU A 1 76 ? 28.549 -1.707 -49.401 1.00 93.94 76 LEU A N 1
ATOM 540 C CA . LEU A 1 76 ? 29.765 -2.519 -49.367 1.00 93.94 76 LEU A CA 1
ATOM 541 C C . LEU A 1 76 ? 29.384 -3.949 -48.971 1.00 93.94 76 LEU A C 1
ATOM 543 O O . LEU A 1 76 ? 28.856 -4.130 -47.874 1.00 93.94 76 LEU A O 1
ATOM 547 N N . ASP A 1 77 ? 29.644 -4.921 -49.853 1.00 90.62 77 ASP A N 1
ATOM 548 C CA . ASP A 1 77 ? 29.227 -6.326 -49.677 1.00 90.62 77 ASP A CA 1
ATOM 549 C C . ASP A 1 77 ? 30.352 -7.364 -49.938 1.00 90.62 77 ASP A C 1
ATOM 551 O O . ASP A 1 77 ? 30.423 -7.959 -51.019 1.00 90.62 77 ASP A O 1
ATOM 555 N N . PRO A 1 78 ? 31.341 -7.512 -49.027 1.00 91.31 78 PRO A N 1
ATOM 556 C CA . PRO A 1 78 ? 32.344 -8.583 -49.053 1.00 91.31 78 PRO A CA 1
ATOM 557 C C . PRO A 1 78 ? 32.100 -9.678 -47.990 1.00 91.31 78 PRO A C 1
ATOM 559 O O . PRO A 1 78 ? 31.174 -9.600 -47.192 1.00 91.31 78 PRO A O 1
ATOM 562 N N . THR A 1 79 ? 32.982 -10.688 -47.915 1.00 91.56 79 THR A N 1
ATOM 563 C CA . THR A 1 79 ? 32.927 -11.699 -46.836 1.00 91.56 79 THR A CA 1
ATOM 564 C C . THR A 1 79 ? 33.129 -11.089 -45.447 1.00 91.56 79 THR A C 1
ATOM 566 O O . THR A 1 79 ? 32.341 -11.346 -44.544 1.00 91.56 79 THR A O 1
ATOM 569 N N . ASP A 1 80 ? 34.166 -10.267 -45.278 1.00 90.69 80 ASP A N 1
ATOM 570 C CA . ASP A 1 80 ? 34.474 -9.551 -44.038 1.00 90.69 80 ASP A CA 1
ATOM 571 C C . ASP A 1 80 ? 34.772 -8.075 -44.351 1.00 90.69 80 ASP A C 1
ATOM 573 O O . ASP A 1 80 ? 35.413 -7.748 -45.358 1.00 90.69 80 ASP A O 1
ATOM 577 N N . ILE A 1 81 ? 34.348 -7.178 -43.461 1.00 91.12 81 ILE A N 1
ATOM 578 C CA . ILE A 1 81 ? 34.651 -5.741 -43.501 1.00 91.12 81 ILE A CA 1
ATOM 579 C C . ILE A 1 81 ? 35.512 -5.392 -42.282 1.00 91.12 81 ILE A C 1
ATOM 581 O O . ILE A 1 81 ? 35.113 -5.664 -41.153 1.00 91.12 81 ILE A O 1
ATOM 585 N N . TYR A 1 82 ? 36.672 -4.759 -42.494 1.00 88.00 82 TYR A N 1
ATOM 586 C CA . TYR A 1 82 ? 37.620 -4.412 -41.425 1.00 88.00 82 TYR A CA 1
ATOM 587 C C . TYR A 1 82 ? 38.074 -2.946 -41.498 1.00 88.00 82 TYR A C 1
ATOM 589 O O . TYR A 1 82 ? 38.983 -2.603 -42.236 1.00 88.00 82 TYR A O 1
ATOM 597 N N . ILE A 1 83 ? 37.478 -2.055 -40.717 1.00 85.12 83 ILE A N 1
ATOM 598 C CA . ILE A 1 83 ? 37.798 -0.622 -40.716 1.00 85.12 83 ILE A CA 1
ATOM 599 C C . ILE A 1 83 ? 38.804 -0.308 -39.607 1.00 85.12 83 ILE A C 1
ATOM 601 O O . ILE A 1 83 ? 38.514 -0.558 -38.438 1.00 85.12 83 ILE A O 1
ATOM 605 N N . ALA A 1 84 ? 39.961 0.267 -39.944 1.00 77.94 84 ALA A N 1
ATOM 606 C CA . ALA A 1 84 ? 40.982 0.674 -38.973 1.00 77.94 84 ALA A CA 1
ATOM 607 C C . ALA A 1 84 ? 41.753 1.931 -39.437 1.00 77.94 84 ALA A C 1
ATOM 609 O O . ALA A 1 84 ? 41.693 2.297 -40.607 1.00 77.94 84 ALA A O 1
ATOM 610 N N . PRO A 1 85 ? 42.474 2.625 -38.541 1.00 66.75 85 PRO A N 1
ATOM 611 C CA . PRO A 1 85 ? 43.336 3.741 -38.932 1.00 66.75 85 PRO A CA 1
ATOM 612 C C . PRO A 1 85 ? 44.390 3.293 -39.955 1.00 66.75 85 PRO A C 1
ATOM 614 O O . PRO A 1 85 ? 44.875 2.167 -39.870 1.00 66.75 85 PRO A O 1
ATOM 617 N N . ASP A 1 86 ? 44.776 4.173 -40.885 1.00 63.06 86 ASP A N 1
ATOM 618 C CA . ASP A 1 86 ? 45.905 3.914 -41.790 1.00 63.06 86 ASP A CA 1
ATOM 619 C C . ASP A 1 86 ? 47.212 3.840 -40.980 1.00 63.06 86 ASP A C 1
ATOM 621 O O . ASP A 1 86 ? 47.780 4.855 -40.570 1.00 63.06 86 ASP A O 1
ATOM 625 N N . ASP A 1 87 ? 47.669 2.620 -40.703 1.00 59.50 87 ASP A N 1
ATOM 626 C CA . ASP A 1 87 ? 48.939 2.309 -40.045 1.00 59.50 87 ASP A CA 1
ATOM 627 C C . ASP A 1 87 ? 50.065 2.011 -41.054 1.00 59.50 87 ASP A C 1
ATOM 629 O O . ASP A 1 87 ? 51.181 1.647 -40.672 1.00 59.50 87 ASP A O 1
ATOM 633 N N . GLY A 1 88 ? 49.799 2.207 -42.351 1.00 57.38 88 GLY A N 1
ATOM 634 C CA . GLY A 1 88 ? 50.701 1.857 -43.440 1.00 57.38 88 GLY A CA 1
ATOM 635 C C . GLY A 1 88 ? 50.662 0.379 -43.847 1.00 57.38 88 GLY A C 1
ATOM 636 O O . GLY A 1 88 ? 51.430 0.001 -44.743 1.00 57.38 88 GLY A O 1
ATOM 637 N N . ASP A 1 89 ? 49.796 -0.450 -43.247 1.00 53.62 89 ASP A N 1
ATOM 638 C CA . ASP A 1 89 ? 49.578 -1.842 -43.650 1.00 53.62 89 ASP A CA 1
ATOM 639 C C . ASP A 1 89 ? 48.569 -1.957 -44.815 1.00 53.62 89 ASP A C 1
ATOM 641 O O . ASP A 1 89 ? 47.588 -1.221 -44.929 1.00 53.62 89 ASP A O 1
ATOM 645 N N . LYS A 1 90 ? 48.834 -2.863 -45.764 1.00 51.44 90 LYS A N 1
ATOM 646 C CA . LYS A 1 90 ? 48.243 -2.838 -47.123 1.00 51.44 90 LYS A CA 1
ATOM 647 C C . LYS A 1 90 ? 46.841 -3.446 -47.250 1.00 51.44 90 LYS A C 1
ATOM 649 O O . LYS A 1 90 ? 46.325 -3.494 -48.371 1.00 51.44 90 LYS A O 1
ATOM 654 N N . ASP A 1 91 ? 46.238 -3.888 -46.152 1.00 54.69 91 ASP A N 1
ATOM 655 C CA . ASP A 1 91 ? 44.932 -4.561 -46.128 1.00 54.69 91 ASP A CA 1
ATOM 656 C C . ASP A 1 91 ? 43.916 -3.896 -45.165 1.00 54.69 91 ASP A C 1
ATOM 658 O O . ASP A 1 91 ? 42.851 -4.456 -44.907 1.00 54.69 91 ASP A O 1
ATOM 662 N N . THR A 1 92 ? 44.213 -2.680 -44.689 1.00 55.91 92 THR A N 1
ATOM 663 C CA . THR A 1 92 ? 43.391 -1.905 -43.742 1.00 55.91 92 THR A CA 1
ATOM 664 C C . THR A 1 92 ? 42.562 -0.818 -44.450 1.00 55.91 92 THR A C 1
ATOM 666 O O . THR A 1 92 ? 43.025 -0.199 -45.409 1.00 55.91 92 THR A O 1
ATOM 669 N N . TYR A 1 93 ? 41.318 -0.590 -44.007 1.00 67.25 93 TYR A N 1
ATOM 670 C CA . TYR A 1 93 ? 40.397 0.398 -44.585 1.00 67.25 93 TYR A CA 1
ATOM 671 C C . TYR A 1 93 ? 40.374 1.671 -43.734 1.00 67.25 93 TYR A C 1
ATOM 673 O O . TYR A 1 93 ? 39.993 1.586 -42.569 1.00 67.25 93 TYR A O 1
ATOM 681 N N . ASP A 1 94 ? 40.677 2.838 -44.307 1.00 66.31 94 ASP A N 1
ATOM 682 C CA . ASP A 1 94 ? 40.646 4.100 -43.559 1.00 66.31 94 ASP A CA 1
ATOM 683 C C . ASP A 1 94 ? 39.200 4.540 -43.262 1.00 66.31 94 ASP A C 1
ATOM 685 O O . ASP A 1 94 ? 38.384 4.785 -44.157 1.00 66.31 94 ASP A O 1
ATOM 689 N N . VAL A 1 95 ? 38.889 4.681 -41.972 1.00 68.31 95 VAL A N 1
ATOM 690 C CA . VAL A 1 95 ? 37.612 5.206 -41.477 1.00 68.31 95 VAL A CA 1
ATOM 691 C C . VAL A 1 95 ? 37.294 6.594 -42.050 1.00 68.31 95 VAL A C 1
ATOM 693 O O . VAL A 1 95 ? 36.119 6.920 -42.226 1.00 68.31 95 VAL A O 1
ATOM 696 N N . SER A 1 96 ? 38.319 7.391 -42.382 1.00 65.94 96 SER A N 1
ATOM 697 C CA . SER A 1 96 ? 38.200 8.770 -42.865 1.00 65.94 96 SER A CA 1
ATOM 698 C C . SER A 1 96 ? 37.494 8.891 -44.225 1.00 65.94 96 SER A C 1
ATOM 700 O O . SER A 1 96 ? 36.784 9.873 -44.456 1.00 65.94 96 SER A O 1
ATOM 702 N N . ASP A 1 97 ? 37.590 7.869 -45.081 1.00 71.12 97 ASP A N 1
ATOM 703 C CA . ASP A 1 97 ? 36.941 7.846 -46.396 1.00 71.12 97 ASP A CA 1
ATOM 704 C C . ASP A 1 97 ? 35.449 7.480 -46.298 1.00 71.12 97 ASP A C 1
ATOM 706 O O . ASP A 1 97 ? 34.611 8.019 -47.025 1.00 71.12 97 ASP A O 1
ATOM 710 N N . LEU A 1 98 ? 35.081 6.610 -45.350 1.00 76.06 98 LEU A N 1
ATOM 711 C CA . LEU A 1 98 ? 33.694 6.178 -45.154 1.00 76.06 98 LEU A CA 1
ATOM 712 C C . LEU A 1 98 ? 32.839 7.265 -44.483 1.00 76.06 98 LEU A C 1
ATOM 714 O O . LEU A 1 98 ? 31.697 7.507 -44.888 1.00 76.06 98 LEU A O 1
ATOM 718 N N . VAL A 1 99 ? 33.399 7.948 -43.480 1.00 76.12 99 VAL A N 1
ATOM 719 C CA . VAL A 1 99 ? 32.683 8.924 -42.638 1.00 76.12 99 VAL A CA 1
ATOM 720 C C . VAL A 1 99 ? 32.258 10.203 -43.363 1.00 76.12 99 VAL A C 1
ATOM 722 O O . VAL A 1 99 ? 31.408 10.930 -42.847 1.00 76.12 99 VAL A O 1
ATOM 725 N N . GLN A 1 100 ? 32.811 10.471 -44.551 1.00 77.81 100 GLN A N 1
ATOM 726 C CA . GLN A 1 100 ? 32.492 11.635 -45.392 1.00 77.81 100 GLN A CA 1
ATOM 727 C C . GLN A 1 100 ? 31.354 11.375 -46.398 1.00 77.81 100 GLN A C 1
ATOM 729 O O . GLN A 1 100 ? 30.902 12.303 -47.072 1.00 77.81 100 GLN A O 1
ATOM 734 N N . THR A 1 101 ? 30.873 10.131 -46.512 1.00 79.25 101 THR A N 1
ATOM 735 C CA . THR A 1 101 ? 29.864 9.739 -47.509 1.00 79.25 101 THR A CA 1
ATOM 736 C C . THR A 1 101 ? 28.531 10.460 -47.281 1.00 79.25 101 THR A C 1
ATOM 738 O O . THR A 1 101 ? 27.886 10.306 -46.235 1.00 79.25 101 THR A O 1
ATOM 741 N N . GLN A 1 102 ? 28.074 11.203 -48.296 1.00 79.81 102 GLN A N 1
ATOM 742 C CA . GLN A 1 102 ? 26.727 11.774 -48.340 1.00 79.81 102 GLN A CA 1
ATOM 743 C C . GLN A 1 102 ? 25.748 10.732 -48.895 1.00 79.81 102 GLN A C 1
ATOM 745 O O . GLN A 1 102 ? 25.868 10.292 -50.039 1.00 79.81 102 GLN A O 1
ATOM 750 N N . GLY A 1 103 ? 24.781 10.323 -48.073 1.00 87.94 103 GLY A N 1
ATOM 751 C CA . GLY A 1 103 ? 23.798 9.295 -48.420 1.00 87.94 103 GLY A CA 1
ATOM 752 C C . GLY A 1 103 ? 23.691 8.188 -47.379 1.00 87.94 103 GLY A C 1
ATOM 753 O O . GLY A 1 103 ? 24.353 8.244 -46.345 1.00 87.94 103 GLY A O 1
ATOM 754 N N . ASN A 1 104 ? 22.858 7.179 -47.635 1.00 92.62 104 ASN A N 1
ATOM 755 C CA . ASN A 1 104 ? 22.808 5.979 -46.800 1.00 92.62 104 ASN A CA 1
ATOM 756 C C . ASN A 1 104 ? 24.080 5.147 -47.001 1.00 92.62 104 ASN A C 1
ATOM 758 O O . ASN A 1 104 ? 24.566 5.021 -48.123 1.00 92.62 104 ASN A O 1
ATOM 762 N N . VAL A 1 105 ? 24.598 4.566 -45.922 1.00 93.38 105 VAL A N 1
ATOM 763 C CA . VAL A 1 105 ? 25.779 3.693 -45.950 1.00 93.38 105 VAL A CA 1
ATOM 764 C C . VAL A 1 105 ? 25.363 2.330 -45.426 1.00 93.38 105 VAL A C 1
ATOM 766 O O . VAL A 1 105 ? 24.845 2.250 -44.317 1.00 93.38 105 VAL A O 1
ATOM 769 N N . ILE A 1 106 ? 25.578 1.277 -46.209 1.00 95.75 106 ILE A N 1
ATOM 770 C CA . ILE A 1 106 ? 25.290 -0.106 -45.834 1.00 95.75 106 ILE A CA 1
ATOM 771 C C . ILE A 1 106 ? 26.584 -0.905 -45.931 1.00 95.75 106 ILE A C 1
ATOM 773 O O . ILE A 1 106 ? 27.152 -1.048 -47.011 1.00 95.75 106 ILE A O 1
ATOM 777 N N . LEU A 1 107 ? 27.034 -1.415 -44.791 1.00 94.81 107 LEU A N 1
ATOM 778 C CA . LEU A 1 107 ? 28.104 -2.395 -44.675 1.00 94.81 107 LEU A CA 1
ATOM 779 C C . LEU A 1 107 ? 27.433 -3.748 -44.441 1.00 94.81 107 LEU A C 1
ATOM 781 O O . LEU A 1 107 ? 26.896 -3.957 -43.358 1.00 94.81 107 LEU A O 1
ATOM 785 N N . SER A 1 108 ? 27.399 -4.617 -45.448 1.00 95.88 108 SER A N 1
ATOM 786 C CA . SER A 1 108 ? 26.758 -5.933 -45.369 1.00 95.88 108 SER A CA 1
ATOM 787 C C . SER A 1 108 ? 27.820 -7.002 -45.587 1.00 95.88 108 SER A C 1
ATOM 789 O O . SER A 1 108 ? 28.301 -7.162 -46.690 1.00 95.88 108 SER A O 1
ATOM 791 N N . ALA A 1 109 ? 28.269 -7.668 -44.531 1.00 95.00 109 ALA A N 1
ATOM 792 C CA . ALA A 1 109 ? 29.250 -8.739 -44.612 1.00 95.00 109 ALA A CA 1
ATOM 793 C C . ALA A 1 109 ? 28.563 -10.084 -44.380 1.00 95.00 109 ALA A C 1
ATOM 795 O O . ALA A 1 109 ? 27.733 -10.202 -43.473 1.00 95.00 109 ALA A O 1
ATOM 796 N N . THR A 1 110 ? 28.935 -11.115 -45.143 1.00 94.19 110 THR A N 1
ATOM 797 C CA . THR A 1 110 ? 28.458 -12.477 -44.845 1.00 94.19 110 THR A CA 1
ATOM 798 C C . THR A 1 110 ? 28.984 -12.950 -43.491 1.00 94.19 110 THR A C 1
ATOM 800 O O . THR A 1 110 ? 28.261 -13.591 -42.755 1.00 94.19 110 THR A O 1
ATOM 803 N N . ASN A 1 111 ? 30.209 -12.568 -43.116 1.00 94.88 111 ASN A N 1
ATOM 804 C CA . ASN A 1 111 ? 30.820 -12.898 -41.833 1.00 94.88 111 ASN A CA 1
ATOM 805 C C . ASN A 1 111 ? 30.903 -11.645 -40.940 1.00 94.88 111 ASN A C 1
ATOM 807 O O . ASN A 1 111 ? 29.875 -11.206 -40.429 1.00 94.88 111 ASN A O 1
ATOM 811 N N . ASN A 1 112 ? 32.075 -11.039 -40.709 1.00 96.19 112 ASN A N 1
ATOM 812 C CA . ASN A 1 112 ? 32.217 -9.983 -39.696 1.00 96.19 112 ASN A CA 1
ATOM 813 C C . ASN A 1 112 ? 32.237 -8.560 -40.265 1.00 96.19 112 ASN A C 1
ATOM 815 O O . ASN A 1 112 ? 32.800 -8.295 -41.327 1.00 96.19 112 ASN A O 1
ATOM 819 N N . VAL A 1 113 ? 31.722 -7.617 -39.471 1.00 95.69 113 VAL A N 1
ATOM 820 C CA . VAL A 1 113 ? 31.961 -6.176 -39.635 1.00 95.69 113 VAL A CA 1
ATOM 821 C C . VAL A 1 113 ? 32.734 -5.685 -38.419 1.00 95.69 113 VAL A C 1
ATOM 823 O O . VAL A 1 113 ? 32.206 -5.661 -37.311 1.00 95.69 113 VAL A O 1
ATOM 826 N N . ILE A 1 114 ? 33.985 -5.280 -38.608 1.00 93.38 114 ILE A N 1
ATOM 827 C CA . ILE A 1 114 ? 34.882 -4.858 -37.531 1.00 93.38 114 ILE A CA 1
ATOM 828 C C . ILE A 1 114 ? 35.255 -3.391 -37.741 1.00 93.38 114 ILE A C 1
ATOM 830 O O . ILE A 1 114 ? 35.731 -3.026 -38.811 1.00 93.38 114 ILE A O 1
ATOM 834 N N . ILE A 1 115 ? 35.077 -2.556 -36.717 1.00 91.56 115 ILE A N 1
ATOM 835 C CA . ILE A 1 115 ? 35.625 -1.196 -36.647 1.00 91.56 115 ILE A CA 1
ATOM 836 C C . ILE A 1 115 ? 36.590 -1.153 -35.461 1.00 91.56 115 ILE A C 1
ATOM 838 O O . ILE A 1 115 ? 36.189 -1.211 -34.296 1.00 91.56 115 ILE A O 1
ATOM 842 N N . ALA A 1 116 ? 37.882 -1.111 -35.767 1.00 88.19 116 ALA A N 1
ATOM 843 C CA . ALA A 1 116 ? 38.957 -1.310 -34.805 1.00 88.19 116 ALA A CA 1
ATOM 844 C C . ALA A 1 116 ? 39.267 -0.073 -33.942 1.00 88.19 116 ALA A C 1
ATOM 846 O O . ALA A 1 116 ? 39.884 -0.220 -32.890 1.00 88.19 116 ALA A O 1
ATOM 847 N N . ASP A 1 117 ? 38.836 1.120 -34.355 1.00 86.44 117 ASP A N 1
ATOM 848 C CA . ASP A 1 117 ? 39.049 2.387 -33.641 1.00 86.44 117 ASP A CA 1
ATOM 849 C C . ASP A 1 117 ? 37.795 3.278 -33.751 1.00 86.44 117 ASP A C 1
ATOM 851 O O . ASP A 1 117 ? 36.728 2.837 -34.182 1.00 86.44 117 ASP A O 1
ATOM 855 N N . ASN A 1 118 ? 37.889 4.530 -33.320 1.00 88.81 118 ASN A N 1
ATOM 856 C CA . ASN A 1 118 ? 36.799 5.485 -33.343 1.00 88.81 118 ASN A CA 1
ATOM 857 C C . ASN A 1 118 ? 36.369 5.833 -34.776 1.00 88.81 118 ASN A C 1
ATOM 859 O O . ASN A 1 118 ? 37.196 6.089 -35.651 1.00 88.81 118 ASN A O 1
ATOM 863 N N . ALA A 1 119 ? 35.060 5.946 -34.984 1.00 89.56 119 ALA A N 1
ATOM 864 C CA . ALA A 1 119 ? 34.454 6.348 -36.245 1.00 89.56 119 ALA A CA 1
ATOM 865 C C . ALA A 1 119 ? 33.504 7.530 -36.019 1.00 89.56 119 ALA A C 1
ATOM 867 O O . ALA A 1 119 ? 32.488 7.403 -35.339 1.00 89.56 119 ALA A O 1
ATOM 868 N N . TYR A 1 120 ? 33.823 8.686 -36.605 1.00 90.00 120 TYR A N 1
ATOM 869 C CA . TYR A 1 120 ? 33.058 9.927 -36.445 1.00 90.00 120 TYR A CA 1
ATOM 870 C C . TYR A 1 120 ? 32.459 10.364 -37.785 1.00 90.00 120 TYR A C 1
ATOM 872 O O . TYR A 1 120 ? 33.114 11.044 -38.572 1.00 90.00 120 TYR A O 1
ATOM 880 N N . PHE A 1 121 ? 31.213 9.976 -38.048 1.00 88.50 121 PHE A N 1
ATOM 881 C CA . PHE A 1 121 ? 30.481 10.394 -39.242 1.00 88.50 121 PHE A CA 1
ATOM 882 C C . PHE A 1 121 ? 30.134 11.880 -39.189 1.00 88.50 121 PHE A C 1
ATOM 884 O O . PHE A 1 121 ? 29.747 12.415 -38.146 1.00 88.50 121 PHE A O 1
ATOM 891 N N . VAL A 1 122 ? 30.228 12.545 -40.341 1.00 82.81 122 VAL A N 1
ATOM 892 C CA . VAL A 1 122 ? 29.775 13.932 -40.467 1.00 82.81 122 VAL A CA 1
ATOM 893 C C . VAL A 1 122 ? 28.264 14.023 -40.260 1.00 82.81 122 VAL A C 1
ATOM 895 O O . VAL A 1 122 ? 27.499 13.166 -40.714 1.00 82.81 122 VAL A O 1
ATOM 898 N N . ALA A 1 123 ? 27.827 15.090 -39.589 1.00 81.31 123 ALA A N 1
ATOM 899 C CA . ALA A 1 123 ? 26.411 15.338 -39.361 1.00 81.31 123 ALA A CA 1
ATOM 900 C C . ALA A 1 123 ? 25.666 15.476 -40.697 1.00 81.31 123 ALA A C 1
ATOM 902 O O . ALA A 1 123 ? 26.005 16.317 -41.530 1.00 81.31 123 ALA A O 1
ATOM 903 N N . SER A 1 124 ? 24.653 14.637 -40.902 1.00 79.94 124 SER A N 1
ATOM 904 C CA . SER A 1 124 ? 23.862 14.583 -42.133 1.00 79.94 124 SER A CA 1
ATOM 905 C C . SER A 1 124 ? 22.498 13.941 -41.864 1.00 79.94 124 SER A C 1
ATOM 907 O O . SER A 1 124 ? 22.197 13.522 -40.748 1.00 79.94 124 SER A O 1
ATOM 909 N N . ILE A 1 125 ? 21.668 13.854 -42.898 1.00 73.38 125 ILE A N 1
ATOM 910 C CA . ILE A 1 125 ? 20.478 12.999 -42.914 1.00 73.38 125 ILE A CA 1
ATOM 911 C C . ILE A 1 125 ? 20.852 11.607 -43.461 1.00 73.38 125 ILE A C 1
ATOM 913 O O . ILE A 1 125 ? 21.896 11.441 -44.086 1.00 73.38 125 ILE A O 1
ATOM 917 N N . GLY A 1 126 ? 20.020 10.590 -43.215 1.00 86.12 126 GLY A N 1
ATOM 918 C CA . GLY A 1 126 ? 20.234 9.218 -43.706 1.00 86.12 126 GLY A CA 1
ATOM 919 C C . GLY A 1 126 ? 20.636 8.214 -42.624 1.00 86.12 126 GLY A C 1
ATOM 920 O O . GLY A 1 126 ? 20.754 8.558 -41.447 1.00 86.12 126 GLY A O 1
ATOM 921 N N . THR A 1 127 ? 20.827 6.961 -43.033 1.00 93.62 127 THR A N 1
ATOM 922 C CA . THR A 1 127 ? 21.073 5.823 -42.128 1.00 93.62 127 THR A CA 1
ATOM 923 C C . THR A 1 127 ? 22.456 5.223 -42.361 1.00 93.62 127 THR A C 1
ATOM 925 O O . THR A 1 127 ? 22.979 5.275 -43.477 1.00 93.62 127 THR A O 1
ATOM 928 N N . ILE A 1 128 ? 23.059 4.700 -41.297 1.00 95.25 128 ILE A N 1
ATOM 929 C CA . ILE A 1 128 ? 24.255 3.856 -41.325 1.00 95.25 128 ILE A CA 1
ATOM 930 C C . ILE A 1 128 ? 23.809 2.450 -40.924 1.00 95.25 128 ILE A C 1
ATOM 932 O O . ILE A 1 128 ? 23.231 2.272 -39.855 1.00 95.25 128 ILE A O 1
ATOM 936 N N . THR A 1 129 ? 24.043 1.460 -41.772 1.00 97.25 129 THR A N 1
ATOM 937 C CA . THR A 1 129 ? 23.694 0.065 -41.507 1.00 97.25 129 THR A CA 1
ATOM 938 C C . THR A 1 129 ? 24.964 -0.761 -41.414 1.00 97.25 129 THR A C 1
ATOM 940 O O . THR A 1 129 ? 25.761 -0.763 -42.350 1.00 97.25 129 THR A O 1
ATOM 943 N N . LEU A 1 130 ? 25.141 -1.450 -40.290 1.00 97.50 130 LEU A N 1
ATOM 944 C CA . LEU A 1 130 ? 26.190 -2.439 -40.072 1.00 97.50 130 LEU A CA 1
ATOM 945 C C . LEU A 1 130 ? 25.516 -3.805 -39.974 1.00 97.50 130 LEU A C 1
ATOM 947 O O . LEU A 1 130 ? 24.780 -4.065 -39.026 1.00 97.50 130 LEU A O 1
ATOM 951 N N . GLN A 1 131 ? 25.727 -4.664 -40.956 1.00 98.19 131 GLN A N 1
ATOM 952 C CA . GLN A 1 131 ? 25.143 -5.992 -41.016 1.00 98.19 131 GLN A CA 1
ATOM 953 C C . GLN A 1 131 ? 26.267 -7.013 -41.167 1.00 98.19 131 GLN A C 1
ATOM 955 O O . GLN A 1 131 ? 26.950 -7.035 -42.180 1.00 98.19 131 GLN A O 1
ATOM 960 N N . ALA A 1 132 ? 26.457 -7.827 -40.140 1.00 97.62 132 ALA A N 1
ATOM 961 C CA . ALA A 1 132 ? 27.176 -9.094 -40.190 1.00 97.62 132 ALA A CA 1
ATOM 962 C C . ALA A 1 132 ? 26.161 -10.241 -40.362 1.00 97.62 132 ALA A C 1
ATOM 964 O O . ALA A 1 132 ? 24.960 -9.995 -40.208 1.00 97.62 132 ALA A O 1
ATOM 965 N N . ASP A 1 133 ? 26.618 -11.472 -40.630 1.00 96.62 133 ASP A N 1
ATOM 966 C CA . ASP A 1 133 ? 25.732 -12.646 -40.812 1.00 96.62 133 ASP A CA 1
ATOM 967 C C . ASP A 1 133 ? 24.666 -12.383 -41.900 1.00 96.62 133 ASP A C 1
ATOM 969 O O . ASP A 1 133 ? 23.471 -12.632 -41.730 1.00 96.62 133 ASP A O 1
ATOM 973 N N . ALA A 1 134 ? 25.071 -11.751 -43.010 1.00 95.50 134 ALA A N 1
ATOM 974 C CA . ALA A 1 134 ? 24.145 -11.351 -44.074 1.00 95.50 134 ALA A CA 1
ATOM 975 C C . ALA A 1 134 ? 23.514 -12.549 -44.813 1.00 95.50 134 ALA A C 1
ATOM 977 O O . ALA A 1 134 ? 22.436 -12.412 -45.398 1.00 95.50 134 ALA A O 1
ATOM 978 N N . ASP A 1 135 ? 24.165 -13.713 -44.782 1.00 95.00 135 ASP A N 1
ATOM 979 C CA . ASP A 1 135 ? 23.678 -14.978 -45.338 1.00 95.00 135 ASP A CA 1
ATOM 980 C C . ASP A 1 135 ? 22.860 -15.818 -44.340 1.00 95.00 135 ASP A C 1
ATOM 982 O O . ASP A 1 135 ? 22.234 -16.798 -44.756 1.00 95.00 135 ASP A O 1
ATOM 986 N N . LEU A 1 136 ? 22.758 -15.373 -43.080 1.00 94.81 136 LEU A N 1
ATOM 987 C CA . LEU A 1 136 ? 21.925 -15.959 -42.027 1.00 94.81 136 LEU A CA 1
ATOM 988 C C . LEU A 1 136 ? 22.312 -17.406 -41.684 1.00 94.81 136 LEU A C 1
ATOM 990 O O . LEU A 1 136 ? 21.440 -18.225 -41.365 1.00 94.81 136 LEU A O 1
ATOM 994 N N . ASP A 1 137 ? 23.599 -17.740 -41.762 1.00 95.06 137 ASP A N 1
ATOM 995 C CA . ASP A 1 137 ? 24.115 -19.053 -41.366 1.00 95.06 137 ASP A CA 1
ATOM 996 C C . ASP A 1 137 ? 24.376 -19.155 -39.846 1.00 95.06 137 ASP A C 1
ATOM 998 O O . ASP A 1 137 ? 24.635 -20.246 -39.322 1.00 95.06 137 ASP A O 1
ATOM 1002 N N . GLY A 1 138 ? 24.222 -18.037 -39.126 1.00 93.56 138 GLY A N 1
ATOM 1003 C CA . GLY A 1 138 ? 24.439 -17.925 -37.686 1.00 93.56 138 GLY A CA 1
ATOM 1004 C C . GLY A 1 138 ? 25.887 -17.604 -37.314 1.00 93.56 138 GLY A C 1
ATOM 1005 O O . GLY A 1 138 ? 26.242 -17.677 -36.130 1.00 93.56 138 GLY A O 1
ATOM 1006 N N . VAL A 1 139 ? 26.720 -17.251 -38.293 1.00 94.06 139 VAL A N 1
ATOM 1007 C CA . VAL A 1 139 ? 28.119 -16.859 -38.149 1.00 94.06 139 VAL A CA 1
ATOM 1008 C C . VAL A 1 139 ? 28.289 -15.429 -38.655 1.00 94.06 139 VAL A C 1
ATOM 1010 O O . VAL A 1 139 ? 27.777 -15.036 -39.689 1.00 94.06 139 VAL A O 1
ATOM 1013 N N . GLY A 1 140 ? 29.034 -14.623 -37.901 1.00 97.06 140 GLY A N 1
ATOM 1014 C CA . GLY A 1 140 ? 29.305 -13.236 -38.265 1.00 97.06 140 GLY A CA 1
ATOM 1015 C C . GLY A 1 140 ? 28.929 -12.264 -37.163 1.00 97.06 140 GLY A C 1
ATOM 1016 O O . GLY A 1 140 ? 27.808 -12.247 -36.655 1.00 97.06 140 GLY A O 1
ATOM 1017 N N . SER A 1 141 ? 29.891 -11.452 -36.742 1.00 98.19 141 SER A N 1
ATOM 1018 C CA . SER A 1 141 ? 29.704 -10.497 -35.652 1.00 98.19 141 SER A CA 1
ATOM 1019 C C . SER A 1 141 ? 29.974 -9.070 -36.097 1.00 98.19 141 SER A C 1
ATOM 1021 O O . SER A 1 141 ? 30.891 -8.813 -36.878 1.00 98.19 141 SER A O 1
ATOM 1023 N N . VAL A 1 142 ? 29.217 -8.126 -35.535 1.00 98.44 142 VAL A N 1
ATOM 1024 C CA . VAL A 1 142 ? 29.610 -6.713 -35.565 1.00 98.44 142 VAL A CA 1
ATOM 1025 C C . VAL A 1 142 ? 30.470 -6.427 -34.340 1.00 98.44 142 VAL A C 1
ATOM 1027 O O . VAL A 1 142 ? 30.018 -6.646 -33.216 1.00 98.44 142 VAL A O 1
ATOM 1030 N N . ILE A 1 143 ? 31.695 -5.945 -34.552 1.00 97.38 143 ILE A N 1
ATOM 1031 C CA . ILE A 1 143 ? 32.677 -5.651 -33.502 1.00 97.38 143 ILE A CA 1
ATOM 1032 C C . ILE A 1 143 ? 33.102 -4.183 -33.599 1.00 97.38 143 ILE A C 1
ATOM 1034 O O . ILE A 1 143 ? 33.699 -3.786 -34.597 1.00 97.38 143 ILE A O 1
ATOM 1038 N N . LEU A 1 144 ? 32.830 -3.378 -32.569 1.00 95.50 144 LEU A N 1
ATOM 1039 C CA . LEU A 1 144 ? 33.285 -1.982 -32.473 1.00 95.50 144 LEU A CA 1
ATOM 1040 C C . LEU A 1 144 ? 34.211 -1.823 -31.265 1.00 95.50 144 LEU A C 1
ATOM 1042 O O . LEU A 1 144 ? 33.746 -1.835 -30.126 1.00 95.50 144 LEU A O 1
ATOM 1046 N N . ASN A 1 145 ? 35.508 -1.639 -31.502 1.00 91.94 145 ASN A N 1
ATOM 1047 C CA . ASN A 1 145 ? 36.492 -1.478 -30.426 1.00 91.94 145 ASN A CA 1
ATOM 1048 C C . ASN A 1 145 ? 36.583 -0.024 -29.923 1.00 91.94 145 ASN A C 1
ATOM 1050 O O . ASN A 1 145 ? 36.909 0.204 -28.758 1.00 91.94 145 ASN A O 1
ATOM 1054 N N . GLY A 1 146 ? 36.270 0.951 -30.783 1.00 89.25 146 GLY A N 1
ATOM 1055 C CA . GLY A 1 146 ? 36.229 2.380 -30.460 1.00 89.25 146 GLY A CA 1
ATOM 1056 C C . GLY A 1 146 ? 34.815 2.964 -30.431 1.00 89.25 146 GLY A C 1
ATOM 1057 O O . GLY A 1 146 ? 33.817 2.263 -30.600 1.00 89.25 146 GLY A O 1
ATOM 1058 N N . THR A 1 147 ? 34.732 4.273 -30.214 1.00 92.81 147 THR A N 1
ATOM 1059 C CA . THR A 1 147 ? 33.482 5.037 -30.219 1.00 92.81 147 THR A CA 1
ATOM 1060 C C . THR A 1 147 ? 32.980 5.258 -31.638 1.00 92.81 147 THR A C 1
ATOM 1062 O O . THR A 1 147 ? 33.697 5.791 -32.485 1.00 92.81 147 THR A O 1
ATOM 1065 N N . LEU A 1 148 ? 31.713 4.937 -31.881 1.00 94.88 148 LEU A N 1
ATOM 1066 C CA . LEU A 1 148 ? 31.018 5.243 -33.125 1.00 94.88 148 LEU A CA 1
ATOM 1067 C C . LEU A 1 148 ? 30.058 6.418 -32.915 1.00 94.88 148 LEU A C 1
ATOM 1069 O O . LEU A 1 148 ? 29.056 6.285 -32.222 1.00 94.88 148 LEU A O 1
ATOM 1073 N N . SER A 1 149 ? 30.339 7.562 -33.536 1.00 94.25 149 SER A N 1
ATOM 1074 C CA . SER A 1 149 ? 29.446 8.723 -33.554 1.00 94.25 149 SER A CA 1
ATOM 1075 C C . SER A 1 149 ? 28.871 8.934 -34.946 1.00 94.25 149 SER A C 1
ATOM 1077 O O . SER A 1 149 ? 29.610 9.036 -35.924 1.00 94.25 149 SER A O 1
ATOM 1079 N N . THR A 1 150 ? 27.548 9.024 -35.046 1.00 93.75 150 THR A N 1
ATOM 1080 C CA . THR A 1 150 ? 26.843 9.135 -36.329 1.00 93.75 150 THR A CA 1
ATOM 1081 C C . THR A 1 150 ? 26.513 10.579 -36.723 1.00 93.75 150 THR A C 1
ATOM 1083 O O . THR A 1 150 ? 25.944 10.812 -37.791 1.00 93.75 150 THR A O 1
ATOM 1086 N N . GLY A 1 151 ? 26.801 11.551 -35.849 1.00 89.56 151 GLY A N 1
ATOM 1087 C CA . GLY A 1 151 ? 26.474 12.964 -36.066 1.00 89.56 151 GLY A CA 1
ATOM 1088 C C . GLY A 1 151 ? 24.968 13.253 -36.173 1.00 89.56 151 GLY A C 1
ATOM 1089 O O . GLY A 1 151 ? 24.571 14.146 -36.921 1.00 89.56 151 GLY A O 1
ATOM 1090 N N . GLY A 1 152 ? 24.119 12.484 -35.482 1.00 91.44 152 GLY A N 1
ATOM 1091 C CA . GLY A 1 152 ? 22.657 12.631 -35.525 1.00 91.44 152 GLY A CA 1
ATOM 1092 C C . GLY A 1 152 ? 21.945 11.723 -36.530 1.00 91.44 152 GLY A C 1
ATOM 1093 O O . GLY A 1 152 ? 20.720 11.764 -36.637 1.00 91.44 152 GLY A O 1
ATOM 1094 N N . ARG A 1 153 ? 22.685 10.902 -37.282 1.00 93.75 153 ARG A N 1
ATOM 1095 C CA . ARG A 1 153 ? 22.122 9.947 -38.248 1.00 93.75 153 ARG A CA 1
ATOM 1096 C C . ARG A 1 153 ? 21.596 8.694 -37.559 1.00 93.75 153 ARG A C 1
ATOM 1098 O O . ARG A 1 153 ? 22.142 8.260 -36.544 1.00 93.75 153 ARG A O 1
ATOM 1105 N N . ASN A 1 154 ? 20.594 8.061 -38.163 1.00 95.88 154 ASN A N 1
ATOM 1106 C CA . ASN A 1 154 ? 20.134 6.752 -37.705 1.00 95.88 154 ASN A CA 1
ATOM 1107 C C . ASN A 1 154 ? 21.242 5.706 -37.874 1.00 95.88 154 ASN A C 1
ATOM 1109 O O . ASN A 1 154 ? 21.991 5.756 -38.854 1.00 95.88 154 ASN A O 1
ATOM 1113 N N . ILE A 1 155 ? 21.283 4.729 -36.976 1.00 97.31 155 ILE A N 1
ATOM 1114 C CA . ILE A 1 155 ? 22.142 3.556 -37.081 1.00 97.31 155 ILE A CA 1
ATOM 1115 C C . ILE A 1 155 ? 21.361 2.268 -36.822 1.00 97.31 155 ILE A C 1
ATOM 1117 O O . ILE A 1 155 ? 20.616 2.176 -35.848 1.00 97.31 155 ILE A O 1
ATOM 1121 N N . ASP A 1 156 ? 21.527 1.291 -37.713 1.00 98.31 156 ASP A N 1
ATOM 1122 C CA . ASP A 1 156 ? 20.979 -0.064 -37.593 1.00 98.31 156 ASP A CA 1
ATOM 1123 C C . ASP A 1 156 ? 22.139 -1.066 -37.598 1.00 98.31 156 ASP A C 1
ATOM 1125 O O . ASP A 1 156 ? 22.924 -1.100 -38.545 1.00 98.31 156 ASP A O 1
ATOM 1129 N N . ILE A 1 157 ? 22.278 -1.842 -36.529 1.00 98.50 157 ILE A N 1
ATOM 1130 C CA . ILE A 1 157 ? 23.336 -2.834 -36.346 1.00 98.50 157 ILE A CA 1
ATOM 1131 C C . ILE A 1 157 ? 22.696 -4.210 -36.234 1.00 98.50 157 ILE A C 1
ATOM 1133 O O . ILE A 1 157 ? 21.820 -4.418 -35.392 1.00 98.50 157 ILE A O 1
ATOM 1137 N N . SER A 1 158 ? 23.161 -5.160 -37.041 1.00 98.44 158 SER A N 1
ATOM 1138 C CA . SER A 1 158 ? 22.696 -6.542 -37.008 1.00 98.44 158 SER A CA 1
ATOM 1139 C C . SER A 1 158 ? 23.806 -7.560 -37.240 1.00 98.44 158 SER A C 1
ATOM 1141 O O . SER A 1 158 ? 24.763 -7.268 -37.948 1.00 98.44 158 SER A O 1
ATOM 1143 N N . GLY A 1 159 ? 23.691 -8.736 -36.625 1.00 97.94 159 GLY A N 1
ATOM 1144 C CA . GLY A 1 159 ? 24.609 -9.860 -36.822 1.00 97.94 159 GLY A CA 1
ATOM 1145 C C . GLY A 1 159 ? 24.273 -11.053 -35.933 1.00 97.94 159 GLY A C 1
ATOM 1146 O O . GLY A 1 159 ? 23.356 -10.975 -35.105 1.00 97.94 159 GLY A O 1
ATOM 1147 N N . ALA A 1 160 ? 25.043 -12.137 -36.046 1.00 97.81 160 ALA A N 1
ATOM 1148 C CA . ALA A 1 160 ? 24.896 -13.276 -35.149 1.00 97.81 160 ALA A CA 1
ATOM 1149 C C . ALA A 1 160 ? 25.200 -12.873 -33.702 1.00 97.81 160 ALA A C 1
ATOM 1151 O O . ALA A 1 160 ? 24.441 -13.171 -32.781 1.00 97.81 160 ALA A O 1
ATOM 1152 N N . ASN A 1 161 ? 26.279 -12.113 -33.511 1.00 98.19 161 ASN A N 1
ATOM 1153 C CA . ASN A 1 161 ? 26.580 -11.410 -32.267 1.00 98.19 161 ASN A CA 1
ATOM 1154 C C . ASN A 1 161 ? 26.859 -9.934 -32.551 1.00 98.19 161 ASN A C 1
ATOM 1156 O O . ASN A 1 161 ? 27.357 -9.567 -33.616 1.00 98.19 161 ASN A O 1
ATOM 1160 N N . VAL A 1 162 ? 26.592 -9.081 -31.567 1.00 98.56 162 VAL A N 1
ATOM 1161 C CA . VAL A 1 162 ? 26.969 -7.666 -31.622 1.00 98.56 162 VAL A CA 1
ATOM 1162 C C . VAL A 1 162 ? 27.790 -7.337 -30.384 1.00 98.56 162 VAL A C 1
ATOM 1164 O O . VAL A 1 162 ? 27.289 -7.462 -29.270 1.00 98.56 162 VAL A O 1
ATOM 1167 N N . ASN A 1 163 ? 29.046 -6.936 -30.575 1.00 97.94 163 ASN A N 1
ATOM 1168 C CA . ASN A 1 163 ? 29.963 -6.534 -29.515 1.00 97.94 163 ASN A CA 1
ATOM 1169 C C . ASN A 1 163 ? 30.490 -5.127 -29.803 1.00 97.94 163 ASN A C 1
ATOM 1171 O O . ASN A 1 163 ? 31.324 -4.939 -30.684 1.00 97.94 163 ASN A O 1
ATOM 1175 N N . THR A 1 164 ? 29.989 -4.123 -29.097 1.00 96.75 164 THR A N 1
ATOM 1176 C CA . THR A 1 164 ? 30.352 -2.731 -29.357 1.00 96.75 164 THR A CA 1
ATOM 1177 C C . THR A 1 164 ? 30.857 -2.035 -28.110 1.00 96.75 164 THR A C 1
ATOM 1179 O O . THR A 1 164 ? 30.389 -2.278 -27.003 1.00 96.75 164 THR A O 1
ATOM 1182 N N . SER A 1 165 ? 31.759 -1.080 -28.295 1.00 94.50 165 SER A N 1
ATOM 1183 C CA . SER A 1 165 ? 32.043 -0.045 -27.308 1.00 94.50 165 SER A CA 1
ATOM 1184 C C . SER A 1 165 ? 30.892 0.981 -27.306 1.00 94.50 165 SER A C 1
ATOM 1186 O O . SER A 1 165 ? 29.721 0.598 -27.234 1.00 94.50 165 SER A O 1
ATOM 1188 N N . GLN A 1 166 ? 31.182 2.279 -27.368 1.00 96.25 166 GLN A N 1
ATOM 1189 C CA . GLN A 1 166 ? 30.188 3.352 -27.285 1.00 96.25 166 GLN A CA 1
ATOM 1190 C C . GLN A 1 166 ? 29.573 3.696 -28.650 1.00 96.25 166 GLN A C 1
ATOM 1192 O O . GLN A 1 166 ? 30.284 3.774 -29.654 1.00 96.25 166 GLN A O 1
ATOM 1197 N N . ILE A 1 167 ? 28.263 3.960 -28.679 1.00 97.94 167 ILE A N 1
ATOM 1198 C CA . ILE A 1 167 ? 27.533 4.420 -29.868 1.00 97.94 167 ILE A CA 1
ATOM 1199 C C . ILE A 1 167 ? 26.776 5.705 -29.541 1.00 97.94 167 ILE A C 1
ATOM 1201 O O . ILE A 1 167 ? 25.918 5.727 -28.656 1.00 97.94 167 ILE A O 1
ATOM 1205 N N . TYR A 1 168 ? 27.048 6.752 -30.315 1.00 97.06 168 TYR A N 1
ATOM 1206 C CA . TYR A 1 168 ? 26.456 8.076 -30.178 1.00 97.06 168 TYR A CA 1
ATOM 1207 C C . TYR A 1 168 ? 25.732 8.494 -31.457 1.00 97.06 168 TYR A C 1
ATOM 1209 O O . TYR A 1 168 ? 26.286 8.453 -32.555 1.00 97.06 168 TYR A O 1
ATOM 1217 N N . SER A 1 169 ? 24.488 8.936 -31.311 1.00 96.12 169 SER A N 1
ATOM 1218 C CA . SER A 1 169 ? 23.652 9.490 -32.384 1.00 96.12 169 SER A CA 1
ATOM 1219 C C . SER A 1 169 ? 23.114 10.879 -32.018 1.00 96.12 169 SER A C 1
ATOM 1221 O O . SER A 1 169 ? 22.066 11.324 -32.487 1.00 96.12 169 SER A O 1
ATOM 1223 N N . ASP A 1 170 ? 23.835 11.581 -31.146 1.00 93.12 170 ASP A N 1
ATOM 1224 C CA . ASP A 1 170 ? 23.461 12.894 -30.635 1.00 93.12 170 ASP A CA 1
ATOM 1225 C C . ASP A 1 170 ? 23.445 13.987 -31.711 1.00 93.12 170 ASP A C 1
ATOM 1227 O O . ASP A 1 170 ? 24.198 13.972 -32.688 1.00 93.12 170 ASP A O 1
ATOM 1231 N N . SER A 1 171 ? 22.590 14.988 -31.504 1.00 91.19 171 SER A N 1
ATOM 1232 C CA . SER A 1 171 ? 22.456 16.151 -32.379 1.00 91.19 171 SER A CA 1
ATOM 1233 C C . SER A 1 171 ? 21.911 17.369 -31.626 1.00 91.19 171 SER A C 1
ATOM 1235 O O . SER A 1 171 ? 21.322 17.270 -30.549 1.00 91.19 171 SER A O 1
ATOM 1237 N N . ASN A 1 172 ? 22.013 18.547 -32.241 1.00 87.62 172 ASN A N 1
ATOM 1238 C CA . ASN A 1 172 ? 21.440 19.769 -31.674 1.00 87.62 172 ASN A CA 1
ATOM 1239 C C . ASN A 1 172 ? 19.925 19.925 -31.898 1.00 87.62 172 ASN A C 1
ATOM 1241 O O . ASN A 1 172 ? 19.311 20.775 -31.262 1.00 87.62 172 ASN A O 1
ATOM 1245 N N . THR A 1 173 ? 19.306 19.157 -32.797 1.00 88.81 173 THR A N 1
ATOM 1246 C CA . THR A 1 173 ? 17.906 19.381 -33.210 1.00 88.81 173 THR A CA 1
ATOM 1247 C C . THR A 1 173 ? 17.058 18.116 -33.124 1.00 88.81 173 THR A C 1
ATOM 1249 O O . THR A 1 173 ? 16.007 18.112 -32.477 1.00 88.81 173 THR A O 1
ATOM 1252 N N . ARG A 1 174 ? 17.491 17.040 -33.783 1.00 91.81 174 ARG A N 1
ATOM 1253 C CA . ARG A 1 174 ? 16.809 15.749 -33.832 1.00 91.81 174 ARG A CA 1
ATOM 1254 C C . ARG A 1 174 ? 17.834 14.632 -33.914 1.00 91.81 174 ARG A C 1
ATOM 1256 O O . ARG A 1 174 ? 18.473 14.479 -34.949 1.00 91.81 174 ARG A O 1
ATOM 1263 N N . SER A 1 175 ? 17.963 13.869 -32.838 1.00 94.88 175 SER A N 1
ATOM 1264 C CA . SER A 1 175 ? 18.929 12.771 -32.790 1.00 94.88 175 SER A CA 1
ATOM 1265 C C . SER A 1 175 ? 18.410 11.539 -33.508 1.00 94.88 175 SER A C 1
ATOM 1267 O O . SER A 1 175 ? 17.195 11.350 -33.641 1.00 94.88 175 SER A O 1
ATOM 1269 N N . GLY A 1 176 ? 19.338 10.738 -34.020 1.00 95.69 176 GLY A N 1
ATOM 1270 C CA . GLY A 1 176 ? 19.024 9.579 -34.839 1.00 95.69 176 GLY A CA 1
ATOM 1271 C C . GLY A 1 176 ? 18.655 8.366 -33.996 1.00 95.69 176 GLY A C 1
ATOM 1272 O O . GLY A 1 176 ? 19.003 8.247 -32.824 1.00 95.69 176 GLY A O 1
ATOM 1273 N N . PHE A 1 177 ? 17.920 7.435 -34.583 1.00 96.81 177 PHE A N 1
ATOM 1274 C CA . PHE A 1 177 ? 17.612 6.171 -33.925 1.00 96.81 177 PHE A CA 1
ATOM 1275 C C . PHE A 1 177 ? 18.862 5.301 -33.806 1.00 96.81 177 PHE A C 1
ATOM 1277 O O . PHE A 1 177 ? 19.649 5.236 -34.748 1.00 96.81 177 PHE A O 1
ATOM 1284 N N . ILE A 1 178 ? 19.008 4.598 -32.684 1.00 98.44 178 ILE A N 1
ATOM 1285 C CA . ILE A 1 178 ? 19.988 3.517 -32.536 1.00 98.44 178 ILE A CA 1
ATOM 1286 C C . ILE A 1 178 ? 19.206 2.215 -32.455 1.00 98.44 17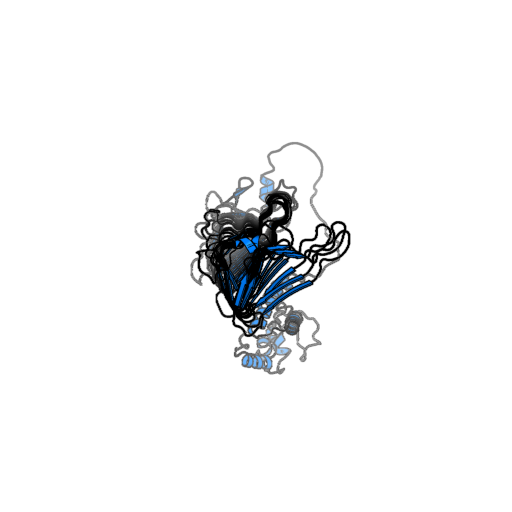8 ILE A C 1
ATOM 1288 O O . ILE A 1 178 ? 18.402 2.028 -31.544 1.00 98.44 178 ILE A O 1
ATOM 1292 N N . LYS A 1 179 ? 19.432 1.312 -33.402 1.00 98.62 179 LYS A N 1
ATOM 1293 C CA . LYS A 1 179 ? 18.837 -0.019 -33.406 1.00 98.62 179 LYS A CA 1
ATOM 1294 C C . LYS A 1 179 ? 19.943 -1.063 -33.439 1.00 98.62 179 LYS A C 1
ATOM 1296 O O . LYS A 1 179 ? 20.812 -1.013 -34.300 1.00 98.62 179 LYS A O 1
ATOM 1301 N N . VAL A 1 180 ? 19.898 -2.000 -32.501 1.00 98.69 180 VAL A N 1
ATOM 1302 C CA . VAL A 1 180 ? 20.836 -3.118 -32.388 1.00 98.69 180 VAL A CA 1
ATOM 1303 C C . VAL A 1 180 ? 20.039 -4.413 -32.324 1.00 98.69 180 VAL A C 1
ATOM 1305 O O . VAL A 1 180 ? 19.151 -4.551 -31.485 1.00 98.69 180 VAL A O 1
ATOM 1308 N N . THR A 1 181 ? 20.324 -5.355 -33.219 1.00 98.25 181 THR A N 1
ATOM 1309 C CA . THR A 1 181 ? 19.664 -6.665 -33.279 1.00 98.25 181 THR A CA 1
ATOM 1310 C C . THR A 1 181 ? 20.706 -7.774 -33.390 1.00 98.25 181 THR A C 1
ATOM 1312 O O . THR A 1 181 ? 21.424 -7.837 -34.376 1.00 98.25 181 THR A O 1
ATOM 1315 N N . ALA A 1 182 ? 20.777 -8.680 -32.420 1.00 98.31 182 ALA A N 1
ATOM 1316 C CA . ALA A 1 182 ? 21.593 -9.889 -32.517 1.00 98.31 182 ALA A CA 1
ATOM 1317 C C . ALA A 1 182 ? 20.707 -11.136 -32.579 1.00 98.31 182 ALA A C 1
ATOM 1319 O O . ALA A 1 182 ? 19.697 -11.211 -31.872 1.00 98.31 182 ALA A O 1
ATOM 1320 N N . THR A 1 183 ? 21.081 -12.132 -33.387 1.00 97.62 183 THR A N 1
ATOM 1321 C CA . THR A 1 183 ? 20.398 -13.437 -33.345 1.00 97.62 183 THR A CA 1
ATOM 1322 C C . THR A 1 183 ? 20.774 -14.208 -32.082 1.00 97.62 183 THR A C 1
ATOM 1324 O O . THR A 1 183 ? 19.896 -14.800 -31.466 1.00 97.62 183 THR A O 1
ATOM 1327 N N . ASN A 1 184 ? 22.027 -14.115 -31.627 1.00 96.38 184 ASN A N 1
ATOM 1328 C CA . ASN A 1 184 ? 22.496 -14.669 -30.361 1.00 96.38 184 ASN A CA 1
ATOM 1329 C C . ASN A 1 184 ? 22.527 -13.581 -29.282 1.00 96.38 184 ASN A C 1
ATOM 1331 O O . ASN A 1 184 ? 21.484 -13.282 -28.708 1.00 96.38 184 ASN A O 1
ATOM 1335 N N . SER A 1 185 ? 23.683 -12.971 -29.009 1.00 97.12 185 SER A N 1
ATOM 1336 C CA . SER A 1 185 ? 23.857 -12.055 -27.875 1.00 97.12 185 SER A CA 1
ATOM 1337 C C . SER A 1 185 ? 24.349 -10.671 -28.287 1.00 97.12 185 SER A C 1
ATOM 1339 O O . SER A 1 185 ? 25.060 -10.496 -29.281 1.00 97.12 185 SER A O 1
ATOM 1341 N N . THR A 1 186 ? 24.000 -9.681 -27.469 1.00 97.88 186 THR A N 1
ATOM 1342 C CA . THR A 1 186 ? 24.443 -8.294 -27.604 1.00 97.88 186 THR A CA 1
ATOM 1343 C C . THR A 1 186 ? 25.241 -7.868 -26.375 1.00 97.88 186 THR A C 1
ATOM 1345 O O . THR A 1 186 ? 24.768 -7.990 -25.248 1.00 97.88 186 THR A O 1
ATOM 1348 N N . VAL A 1 187 ? 26.433 -7.318 -26.594 1.00 97.50 187 VAL A N 1
ATOM 1349 C CA . VAL A 1 187 ? 27.249 -6.643 -25.582 1.00 97.50 187 VAL A CA 1
ATOM 1350 C C . VAL A 1 187 ? 27.582 -5.252 -26.107 1.00 97.50 187 VAL A C 1
ATOM 1352 O O . VAL A 1 187 ? 28.225 -5.138 -27.144 1.00 97.50 187 VAL A O 1
ATOM 1355 N N . THR A 1 188 ? 27.152 -4.194 -25.424 1.00 97.00 188 THR A N 1
ATOM 1356 C CA . THR A 1 188 ? 27.466 -2.812 -25.813 1.00 97.00 188 THR A CA 1
ATOM 1357 C C . THR A 1 188 ? 28.061 -2.007 -24.661 1.00 97.00 188 THR A C 1
ATOM 1359 O O . THR A 1 188 ? 27.778 -2.247 -23.484 1.00 97.00 188 THR A O 1
ATOM 1362 N N . GLY A 1 189 ? 28.846 -0.985 -24.994 1.00 96.75 189 GLY A N 1
ATOM 1363 C CA . GLY A 1 189 ? 29.138 0.137 -24.112 1.00 96.75 189 GLY A CA 1
ATOM 1364 C C . GLY A 1 189 ? 27.920 1.050 -23.956 1.00 96.75 189 GLY A C 1
ATOM 1365 O O . GLY A 1 189 ? 26.781 0.580 -23.868 1.00 96.75 189 GLY A O 1
ATOM 1366 N N . ASP A 1 190 ? 28.173 2.357 -23.897 1.00 98.19 190 ASP A N 1
ATOM 1367 C CA . ASP A 1 190 ? 27.114 3.357 -23.755 1.00 98.19 190 ASP A CA 1
ATOM 1368 C C . ASP A 1 190 ? 26.369 3.557 -25.082 1.00 98.19 190 ASP A C 1
ATOM 1370 O O . ASP A 1 190 ? 26.993 3.627 -26.143 1.00 98.19 190 ASP A O 1
ATOM 1374 N N . LEU A 1 191 ? 25.044 3.680 -25.021 1.00 98.44 191 LEU A N 1
ATOM 1375 C CA . LEU A 1 191 ? 24.189 3.985 -26.171 1.00 98.44 191 LEU A CA 1
ATOM 1376 C C . LEU A 1 191 ? 23.495 5.326 -25.930 1.00 98.44 191 LEU A C 1
ATOM 1378 O O . LEU A 1 191 ? 22.624 5.424 -25.063 1.00 98.44 191 LEU A O 1
ATOM 1382 N N . ILE A 1 192 ? 23.860 6.367 -26.681 1.00 97.75 192 ILE A N 1
ATOM 1383 C CA . ILE A 1 192 ? 23.341 7.723 -26.451 1.00 97.75 192 ILE A CA 1
ATOM 1384 C C . ILE A 1 192 ? 22.744 8.309 -27.730 1.00 97.75 192 ILE A C 1
ATOM 1386 O O . ILE A 1 192 ? 23.366 8.335 -28.788 1.00 97.75 192 ILE A O 1
ATOM 1390 N N . SER A 1 193 ? 21.506 8.784 -27.624 1.00 96.56 193 SER A N 1
ATOM 1391 C CA . SER A 1 193 ? 20.795 9.521 -28.668 1.00 96.56 193 SER A CA 1
ATOM 1392 C C . SER A 1 193 ? 20.040 10.715 -28.067 1.00 96.56 193 SER A C 1
ATOM 1394 O O . SER A 1 193 ? 18.825 10.899 -28.224 1.00 96.56 193 SER A O 1
ATOM 1396 N N . GLY A 1 194 ? 20.768 11.530 -27.304 1.00 92.69 194 GLY A N 1
ATOM 1397 C CA . GLY A 1 194 ? 20.257 12.737 -26.667 1.00 92.69 194 GLY A CA 1
ATOM 1398 C C . GLY A 1 194 ? 20.285 13.947 -27.599 1.00 92.69 194 GLY A C 1
ATOM 1399 O O . GLY A 1 194 ? 20.957 13.941 -28.629 1.00 92.69 194 GLY A O 1
ATOM 1400 N N . SER A 1 195 ? 19.517 15.000 -27.291 1.00 92.00 195 SER A N 1
ATOM 1401 C CA . SER A 1 195 ? 19.519 16.215 -28.126 1.00 92.00 195 SER A CA 1
ATOM 1402 C C . SER A 1 195 ? 19.127 17.507 -27.409 1.00 92.00 195 SER A C 1
ATOM 1404 O O . SER A 1 195 ? 18.365 17.504 -26.445 1.00 92.00 195 SER A O 1
ATOM 1406 N N . ASN A 1 196 ? 19.502 18.645 -27.999 1.00 88.25 196 ASN A N 1
ATOM 1407 C CA . ASN A 1 196 ? 18.933 19.955 -27.646 1.00 88.25 196 ASN A CA 1
ATOM 1408 C C . ASN A 1 196 ? 17.538 20.211 -28.255 1.00 88.25 196 ASN A C 1
ATOM 1410 O O . ASN A 1 196 ? 17.011 21.317 -28.134 1.00 88.25 196 ASN A O 1
ATOM 1414 N N . GLY A 1 197 ? 16.928 19.204 -28.886 1.00 90.56 197 GLY A N 1
ATOM 1415 C CA . GLY A 1 197 ? 15.566 19.237 -29.402 1.00 90.56 197 GLY A CA 1
ATOM 1416 C C . GLY A 1 197 ? 14.837 17.948 -29.044 1.00 90.56 197 GLY A C 1
ATOM 1417 O O . GLY A 1 197 ? 14.400 17.794 -27.907 1.00 90.56 197 GLY A O 1
ATOM 1418 N N . ILE A 1 198 ? 14.671 17.027 -29.998 1.00 91.69 198 ILE A N 1
ATOM 1419 C CA . ILE A 1 198 ? 14.015 15.732 -29.742 1.00 91.69 198 ILE A CA 1
ATOM 1420 C C . ILE A 1 198 ? 15.013 14.574 -29.835 1.00 91.69 198 ILE A C 1
ATOM 1422 O O . ILE A 1 198 ? 15.693 14.417 -30.850 1.00 91.69 198 ILE A O 1
ATOM 1426 N N . GLY A 1 199 ? 15.080 13.775 -28.767 1.00 93.25 199 GLY A N 1
ATOM 1427 C CA . GLY A 1 199 ? 15.943 12.597 -28.677 1.00 93.25 199 GLY A CA 1
ATOM 1428 C C . GLY A 1 199 ? 15.534 11.493 -29.654 1.00 93.25 199 GLY A C 1
ATOM 1429 O O . GLY A 1 199 ? 14.356 11.363 -30.013 1.00 93.25 199 GLY A O 1
ATOM 1430 N N . GLY A 1 200 ? 16.511 10.702 -30.091 1.00 95.88 200 GLY A N 1
ATOM 1431 C CA . GLY A 1 200 ? 16.272 9.508 -30.890 1.00 95.88 200 GLY A CA 1
ATOM 1432 C C . GLY A 1 200 ? 15.945 8.325 -29.985 1.00 95.88 200 GLY A C 1
ATOM 1433 O O . GLY A 1 200 ? 16.375 8.251 -28.839 1.00 95.88 200 GLY A O 1
ATOM 1434 N N . SER A 1 201 ? 15.108 7.418 -30.477 1.00 97.38 201 SER A N 1
ATOM 1435 C CA . SER A 1 201 ? 14.789 6.173 -29.764 1.00 97.38 201 SER A CA 1
ATOM 1436 C C . SER A 1 201 ? 15.925 5.157 -29.884 1.00 97.38 201 SER A C 1
ATOM 1438 O O . SER A 1 201 ? 16.621 5.123 -30.901 1.00 97.38 201 SER A O 1
ATOM 1440 N N . ILE A 1 202 ? 16.079 4.328 -28.855 1.00 98.62 202 ILE A N 1
ATOM 1441 C CA . ILE A 1 202 ? 17.083 3.268 -28.784 1.00 98.62 202 ILE A CA 1
ATOM 1442 C C . ILE A 1 202 ? 16.364 1.927 -28.651 1.00 98.62 202 ILE A C 1
ATOM 1444 O O . ILE A 1 202 ? 15.533 1.749 -27.761 1.00 98.62 202 ILE A O 1
ATOM 1448 N N . THR A 1 203 ? 16.681 0.985 -29.535 1.00 98.75 203 THR A N 1
ATOM 1449 C CA . THR A 1 203 ? 16.155 -0.382 -29.506 1.00 98.75 203 THR A CA 1
ATOM 1450 C C . THR A 1 203 ? 17.301 -1.379 -29.495 1.00 98.75 203 THR A C 1
ATOM 1452 O O . THR A 1 203 ? 18.156 -1.336 -30.376 1.00 98.75 203 THR A O 1
ATOM 1455 N N . VAL A 1 204 ? 17.299 -2.297 -28.532 1.00 98.69 204 VAL A N 1
ATOM 1456 C CA . VAL A 1 204 ? 18.283 -3.378 -28.423 1.00 98.69 204 VAL A CA 1
ATOM 1457 C C . VAL A 1 204 ? 17.545 -4.703 -28.308 1.00 98.69 204 VAL A C 1
ATOM 1459 O O . VAL A 1 204 ? 16.718 -4.878 -27.416 1.00 98.69 204 VAL A O 1
ATOM 1462 N N . ASN A 1 205 ? 17.818 -5.630 -29.218 1.00 97.88 205 ASN A N 1
ATOM 1463 C CA . ASN A 1 205 ? 17.141 -6.916 -29.271 1.00 97.88 205 ASN A CA 1
ATOM 1464 C C . ASN A 1 205 ? 18.146 -8.061 -29.430 1.00 97.88 205 ASN A C 1
ATOM 1466 O O . ASN A 1 205 ? 18.915 -8.072 -30.388 1.00 97.88 205 ASN A O 1
ATOM 1470 N N . SER A 1 206 ? 18.106 -9.041 -28.533 1.00 97.81 206 SER A N 1
ATOM 1471 C CA . SER A 1 206 ? 18.815 -10.317 -28.677 1.00 97.81 206 SER A CA 1
ATOM 1472 C C . SER A 1 206 ? 17.800 -11.453 -28.771 1.00 97.81 206 SER A C 1
ATOM 1474 O O . SER A 1 206 ? 17.114 -11.766 -27.797 1.00 97.81 206 SER A O 1
ATOM 1476 N N . LEU A 1 207 ? 17.683 -12.054 -29.958 1.00 95.50 207 LEU A N 1
ATOM 1477 C CA . LEU A 1 207 ? 16.618 -13.011 -30.286 1.00 95.50 207 LEU A CA 1
ATOM 1478 C C . LEU A 1 207 ? 16.822 -14.398 -29.662 1.00 95.50 207 LEU A C 1
ATOM 1480 O O . LEU A 1 207 ? 15.844 -15.103 -29.430 1.00 95.50 207 LEU A O 1
ATOM 1484 N N . GLY A 1 208 ? 18.068 -14.793 -29.410 1.00 93.31 208 GLY A N 1
ATOM 1485 C CA . GLY A 1 208 ? 18.436 -16.107 -28.880 1.00 93.31 208 GLY A CA 1
ATOM 1486 C C . GLY A 1 208 ? 19.165 -16.047 -27.540 1.00 93.31 208 GLY A C 1
ATOM 1487 O O . GLY A 1 208 ? 19.056 -16.983 -26.750 1.00 93.31 208 GLY A O 1
ATOM 1488 N N . GLY A 1 209 ? 19.849 -14.941 -27.246 1.00 95.56 209 GLY A N 1
ATOM 1489 C CA . GLY A 1 209 ? 20.734 -14.781 -26.095 1.00 95.56 209 GLY A CA 1
ATOM 1490 C C . GLY A 1 209 ? 20.439 -13.552 -25.236 1.00 95.56 209 GLY A C 1
ATOM 1491 O O . GLY A 1 209 ? 19.300 -13.087 -25.137 1.00 95.56 209 GLY A O 1
ATOM 1492 N N . SER A 1 210 ? 21.485 -13.075 -24.560 1.00 98.19 210 SER A N 1
ATOM 1493 C CA . SER A 1 210 ? 21.416 -12.022 -23.544 1.00 98.19 210 SER A CA 1
ATOM 1494 C C . SER A 1 210 ? 21.767 -10.649 -24.105 1.00 98.19 210 SER A C 1
ATOM 1496 O O . SER A 1 210 ? 22.560 -10.544 -25.043 1.00 98.19 210 SER A O 1
ATOM 1498 N N . VAL A 1 211 ? 21.273 -9.602 -23.445 1.00 98.81 211 VAL A N 1
ATOM 1499 C CA . VAL A 1 211 ? 21.716 -8.219 -23.665 1.00 98.81 211 VAL A CA 1
ATOM 1500 C C . VAL A 1 211 ? 22.528 -7.748 -22.461 1.00 98.81 211 VAL A C 1
ATOM 1502 O O . VAL A 1 211 ? 22.019 -7.742 -21.342 1.00 98.81 211 VAL A O 1
ATOM 1505 N N . THR A 1 212 ? 23.753 -7.285 -22.695 1.00 98.62 212 THR A N 1
ATOM 1506 C CA . THR A 1 212 ? 24.571 -6.580 -21.703 1.00 98.62 212 THR A CA 1
ATOM 1507 C C . THR A 1 212 ? 24.925 -5.197 -22.231 1.00 98.62 212 THR A C 1
ATOM 1509 O O . THR A 1 212 ? 25.586 -5.091 -23.257 1.00 98.62 212 THR A O 1
ATOM 1512 N N . THR A 1 213 ? 24.532 -4.132 -21.539 1.00 98.19 213 THR A N 1
ATOM 1513 C CA . THR A 1 213 ? 24.885 -2.753 -21.908 1.00 98.19 213 THR A CA 1
ATOM 1514 C C . THR A 1 213 ? 25.442 -1.984 -20.712 1.00 98.19 213 THR A C 1
ATOM 1516 O O . THR A 1 213 ? 25.137 -2.302 -19.558 1.00 98.19 213 THR A O 1
ATOM 1519 N N . ARG A 1 214 ? 26.219 -0.924 -20.971 1.00 97.38 214 ARG A N 1
ATOM 1520 C CA . ARG A 1 214 ? 26.478 0.121 -19.964 1.00 97.38 214 ARG A CA 1
ATOM 1521 C C . ARG A 1 214 ? 25.270 1.063 -19.883 1.00 97.38 214 ARG A C 1
ATOM 1523 O O . ARG A 1 214 ? 24.145 0.573 -19.751 1.00 97.38 214 ARG A O 1
ATOM 1530 N N . ASP A 1 215 ? 25.470 2.375 -19.935 1.00 98.12 215 ASP A N 1
ATOM 1531 C CA . ASP A 1 215 ? 24.377 3.332 -19.795 1.00 98.12 215 ASP A CA 1
ATOM 1532 C C . ASP A 1 215 ? 23.647 3.539 -21.131 1.00 98.12 215 ASP A C 1
ATOM 1534 O O . ASP A 1 215 ? 24.241 3.493 -22.209 1.00 98.12 215 ASP A O 1
ATOM 1538 N N . ILE A 1 216 ? 22.337 3.777 -21.067 1.00 98.50 216 ILE A N 1
ATOM 1539 C CA . ILE A 1 216 ? 21.506 4.091 -22.235 1.00 98.50 216 ILE A CA 1
ATOM 1540 C C . ILE A 1 216 ? 20.806 5.422 -21.992 1.00 98.50 216 ILE A C 1
ATOM 1542 O O . ILE A 1 216 ? 20.140 5.587 -20.970 1.00 98.50 216 ILE A O 1
ATOM 1546 N N . ALA A 1 217 ? 20.915 6.371 -22.922 1.00 97.31 217 ALA A N 1
ATOM 1547 C CA . ALA A 1 217 ? 20.351 7.706 -22.747 1.00 97.31 217 ALA A CA 1
ATOM 1548 C C . ALA A 1 217 ? 19.707 8.279 -24.020 1.00 97.31 217 ALA A C 1
ATOM 1550 O O . ALA A 1 217 ? 20.312 8.322 -25.086 1.00 97.31 217 ALA A O 1
ATOM 1551 N N . THR A 1 218 ? 18.486 8.801 -23.890 1.00 96.56 218 THR A N 1
ATOM 1552 C CA . THR A 1 218 ? 17.734 9.507 -24.951 1.00 96.56 218 THR A CA 1
ATOM 1553 C C . THR A 1 218 ? 17.291 10.912 -24.521 1.00 96.56 218 THR A C 1
ATOM 1555 O O . THR A 1 218 ? 16.356 11.495 -25.084 1.00 96.56 218 THR A O 1
ATOM 1558 N N . SER A 1 219 ? 17.953 11.448 -23.491 1.00 92.06 219 SER A N 1
ATOM 1559 C CA . SER A 1 219 ? 17.623 12.702 -22.814 1.00 92.06 219 SER A CA 1
ATOM 1560 C C . SER A 1 219 ? 17.625 13.906 -23.753 1.00 92.06 219 SER A C 1
ATOM 1562 O O . SER A 1 219 ? 18.500 14.053 -24.608 1.00 92.06 219 SER A O 1
ATOM 1564 N N . SER A 1 220 ? 16.649 14.802 -23.603 1.00 92.62 220 SER A N 1
ATOM 1565 C CA . SER A 1 220 ? 16.531 15.966 -24.483 1.00 92.62 220 SER A CA 1
ATOM 1566 C C . SER A 1 220 ? 15.828 17.167 -23.858 1.00 92.62 220 SER A C 1
ATOM 1568 O O . SER A 1 220 ? 15.205 17.072 -22.809 1.00 92.62 220 SER A O 1
ATOM 1570 N N . THR A 1 221 ? 15.886 18.327 -24.507 1.00 91.50 221 THR A N 1
ATOM 1571 C CA . THR A 1 221 ? 15.178 19.525 -24.020 1.00 91.50 221 THR A CA 1
ATOM 1572 C C . THR A 1 221 ? 13.682 19.506 -24.362 1.00 91.50 221 THR A C 1
ATOM 1574 O O . THR A 1 221 ? 12.868 19.987 -23.573 1.00 91.50 221 THR A O 1
ATOM 1577 N N . ASN A 1 222 ? 13.281 18.959 -25.517 1.00 92.00 222 ASN A N 1
ATOM 1578 C CA . ASN A 1 222 ? 11.882 18.893 -25.942 1.00 92.00 222 ASN A CA 1
ATOM 1579 C C . ASN A 1 222 ? 11.240 17.563 -25.556 1.00 92.00 222 ASN A C 1
ATOM 1581 O O . ASN A 1 222 ? 10.559 17.503 -24.536 1.00 92.00 222 ASN A O 1
ATOM 1585 N N . ARG A 1 223 ? 11.471 16.502 -26.335 1.00 91.31 223 ARG A N 1
ATOM 1586 C CA . ARG A 1 223 ? 10.853 15.183 -26.138 1.00 91.31 223 ARG A CA 1
ATOM 1587 C C . ARG A 1 223 ? 11.915 14.097 -26.198 1.00 91.31 223 ARG A C 1
ATOM 1589 O O . ARG A 1 223 ? 12.613 14.007 -27.206 1.00 91.31 223 ARG A O 1
ATOM 1596 N N . ALA A 1 224 ? 12.014 13.267 -25.165 1.00 93.88 224 ALA A N 1
ATOM 1597 C CA . ALA A 1 224 ? 12.969 12.163 -25.156 1.00 93.88 224 ALA A CA 1
ATOM 1598 C C . ALA A 1 224 ? 12.533 11.025 -26.095 1.00 93.88 224 ALA A C 1
ATOM 1600 O O . ALA A 1 224 ? 11.348 10.863 -26.406 1.00 93.88 224 ALA A O 1
ATOM 1601 N N . GLY A 1 225 ? 13.509 10.254 -26.575 1.00 94.81 225 GLY A N 1
ATOM 1602 C CA . GLY A 1 225 ? 13.263 9.049 -27.368 1.00 94.81 225 GLY A CA 1
ATOM 1603 C C . GLY A 1 225 ? 12.853 7.863 -26.493 1.00 94.81 225 GLY A C 1
ATOM 1604 O O . GLY A 1 225 ? 13.239 7.795 -25.328 1.00 94.81 225 GLY A O 1
ATOM 1605 N N . ALA A 1 226 ? 12.097 6.913 -27.044 1.00 96.44 226 ALA A N 1
ATOM 1606 C CA . ALA A 1 226 ? 11.782 5.671 -26.337 1.00 96.44 226 ALA A CA 1
ATOM 1607 C C . ALA A 1 226 ? 13.026 4.776 -26.205 1.00 96.44 226 ALA A C 1
ATOM 1609 O O . ALA A 1 226 ? 13.910 4.813 -27.061 1.00 96.44 226 ALA A O 1
ATOM 1610 N N . ILE A 1 227 ? 13.073 3.963 -25.154 1.00 98.56 227 ILE A N 1
ATOM 1611 C CA . ILE A 1 227 ? 14.102 2.946 -24.925 1.00 98.56 227 ILE A CA 1
ATOM 1612 C C . ILE A 1 227 ? 13.404 1.593 -24.835 1.00 98.56 227 ILE A C 1
ATOM 1614 O O . ILE A 1 227 ? 12.499 1.417 -24.020 1.00 98.56 227 ILE A O 1
ATOM 1618 N N . ASP A 1 228 ? 13.811 0.658 -25.686 1.00 98.62 228 ASP A N 1
ATOM 1619 C CA . ASP A 1 228 ? 13.204 -0.665 -25.805 1.00 98.62 228 ASP A CA 1
ATOM 1620 C C . ASP A 1 228 ? 14.290 -1.748 -25.841 1.00 98.62 228 ASP A C 1
ATOM 1622 O O . ASP A 1 228 ? 15.077 -1.813 -26.787 1.00 98.62 228 ASP A O 1
ATOM 1626 N N . ILE A 1 229 ? 14.359 -2.573 -24.798 1.00 98.75 229 ILE A N 1
ATOM 1627 C CA . ILE A 1 229 ? 15.374 -3.615 -24.631 1.00 98.75 229 ILE A CA 1
ATOM 1628 C C . ILE A 1 229 ? 14.676 -4.964 -24.496 1.00 98.75 229 ILE A C 1
ATOM 1630 O O . ILE A 1 229 ? 13.866 -5.161 -23.587 1.00 98.75 229 ILE A O 1
ATOM 1634 N N . ARG A 1 230 ? 15.010 -5.912 -25.372 1.00 98.75 230 ARG A N 1
ATOM 1635 C CA . ARG A 1 230 ? 14.480 -7.278 -25.334 1.00 98.75 230 ARG A CA 1
ATOM 1636 C C . ARG A 1 230 ? 15.595 -8.310 -25.419 1.00 98.75 230 ARG A C 1
ATOM 1638 O O . ARG A 1 230 ? 16.490 -8.184 -26.250 1.00 98.75 230 ARG A O 1
ATOM 1645 N N . ALA A 1 231 ? 15.519 -9.341 -24.584 1.00 98.56 231 ALA A N 1
ATOM 1646 C CA . ALA A 1 231 ? 16.425 -10.482 -24.630 1.00 98.56 231 ALA A CA 1
ATOM 1647 C C . ALA A 1 231 ? 15.667 -11.798 -24.449 1.00 98.56 231 ALA A C 1
ATOM 1649 O O . ALA A 1 231 ? 14.741 -11.892 -23.640 1.00 98.56 231 ALA A O 1
ATOM 1650 N N . ASN A 1 232 ? 16.100 -12.833 -25.163 1.00 97.69 232 ASN A N 1
ATOM 1651 C CA . ASN A 1 232 ? 15.559 -14.179 -25.004 1.00 97.69 232 ASN A CA 1
ATOM 1652 C C . ASN A 1 232 ? 16.067 -14.892 -23.744 1.00 97.69 232 ASN A C 1
ATOM 1654 O O . ASN A 1 232 ? 15.435 -15.849 -23.311 1.00 97.69 232 ASN A O 1
ATOM 1658 N N . THR A 1 233 ? 17.172 -14.441 -23.147 1.00 98.06 233 THR A N 1
ATOM 1659 C CA . THR A 1 233 ? 17.639 -14.927 -21.840 1.00 98.06 233 THR A CA 1
ATOM 1660 C C . THR A 1 233 ? 17.599 -13.796 -20.816 1.00 98.06 233 THR A C 1
ATOM 1662 O O . THR A 1 233 ? 16.511 -13.392 -20.415 1.00 98.06 233 THR A O 1
ATOM 1665 N N . SER A 1 234 ? 18.746 -13.260 -20.398 1.00 98.44 234 SER A N 1
ATOM 1666 C CA . SER A 1 234 ? 18.877 -12.227 -19.363 1.00 98.44 234 SER A CA 1
ATOM 1667 C C . SER A 1 234 ? 19.238 -10.853 -19.936 1.00 98.44 234 SER A C 1
ATOM 1669 O O . SER A 1 234 ? 19.837 -10.750 -21.010 1.00 98.44 234 SER A O 1
ATOM 1671 N N . ILE A 1 235 ? 18.913 -9.795 -19.190 1.00 98.81 235 ILE A N 1
ATOM 1672 C CA . ILE A 1 235 ? 19.340 -8.418 -19.469 1.00 98.81 235 ILE A CA 1
ATOM 1673 C C . ILE A 1 235 ? 20.189 -7.911 -18.308 1.00 98.81 235 ILE A C 1
ATOM 1675 O O . ILE A 1 235 ? 19.746 -7.933 -17.162 1.00 98.81 235 ILE A O 1
ATOM 1679 N N . GLN A 1 236 ? 21.367 -7.376 -18.612 1.00 98.62 236 GLN A N 1
ATOM 1680 C CA . GLN A 1 236 ? 22.150 -6.550 -17.703 1.00 98.62 236 GLN A CA 1
ATOM 1681 C C . GLN A 1 236 ? 22.338 -5.164 -18.319 1.00 98.62 236 GLN A C 1
ATOM 1683 O O . GLN A 1 236 ? 22.995 -5.022 -19.342 1.00 98.62 236 GLN A O 1
ATOM 1688 N N . VAL A 1 237 ? 21.794 -4.130 -17.689 1.00 98.38 237 VAL A N 1
ATOM 1689 C CA . VAL A 1 237 ? 21.919 -2.739 -18.145 1.00 98.38 237 VAL A CA 1
ATOM 1690 C C . VAL A 1 237 ? 22.497 -1.868 -17.031 1.00 98.38 237 VAL A C 1
ATOM 1692 O O . VAL A 1 237 ? 22.273 -2.105 -15.838 1.00 98.38 237 VAL A O 1
ATOM 1695 N N . GLY A 1 238 ? 23.288 -0.866 -17.412 1.00 98.12 238 GLY A N 1
ATOM 1696 C CA . GLY A 1 238 ? 23.673 0.241 -16.545 1.00 98.12 238 GLY A CA 1
ATOM 1697 C C . GLY A 1 238 ? 22.473 1.122 -16.192 1.00 98.12 238 GLY A C 1
ATOM 1698 O O . GLY A 1 238 ? 21.357 0.644 -15.975 1.00 98.12 238 GLY A O 1
ATOM 1699 N N . SER A 1 239 ? 22.702 2.424 -16.099 1.00 98.06 239 SER A N 1
ATOM 1700 C CA . SER A 1 239 ? 21.626 3.387 -15.880 1.00 98.06 239 SER A CA 1
ATOM 1701 C C . SER A 1 239 ? 20.909 3.714 -17.191 1.00 98.06 239 SER A C 1
ATOM 1703 O O . SER A 1 239 ? 21.516 3.783 -18.259 1.00 98.06 239 SER A O 1
ATOM 1705 N N . VAL A 1 240 ? 19.599 3.925 -17.107 1.00 98.44 240 VAL A N 1
ATOM 1706 C CA . VAL A 1 240 ? 18.731 4.225 -18.248 1.00 98.44 240 VAL A CA 1
ATOM 1707 C C . VAL A 1 240 ? 18.130 5.612 -18.061 1.00 98.44 240 VAL A C 1
ATOM 1709 O O . VAL A 1 240 ? 17.420 5.853 -17.087 1.00 98.44 240 VAL A O 1
ATOM 1712 N N . TYR A 1 241 ? 18.377 6.522 -19.000 1.00 96.56 241 TYR A N 1
ATOM 1713 C CA . TYR A 1 241 ? 17.932 7.913 -18.940 1.00 96.56 241 TYR A CA 1
ATOM 1714 C C . TYR A 1 241 ? 17.036 8.256 -20.134 1.00 96.56 241 TYR A C 1
ATOM 1716 O O . TYR A 1 241 ? 17.471 8.250 -21.281 1.00 96.56 241 TYR A O 1
ATOM 1724 N N . SER A 1 242 ? 15.785 8.617 -19.873 1.00 95.00 242 SER A N 1
ATOM 1725 C CA . SER A 1 242 ? 14.833 9.091 -20.880 1.00 95.00 242 SER A CA 1
ATOM 1726 C C . SER A 1 242 ? 14.146 10.374 -20.413 1.00 95.00 242 SER A C 1
ATOM 1728 O O . SER A 1 242 ? 12.938 10.417 -20.176 1.00 95.00 242 SER A O 1
ATOM 1730 N N . THR A 1 243 ? 14.945 11.427 -20.218 1.00 93.94 243 THR A N 1
ATOM 1731 C CA . THR A 1 243 ? 14.484 12.668 -19.581 1.00 93.94 243 THR A CA 1
ATOM 1732 C C . THR A 1 243 ? 14.169 13.783 -20.575 1.00 93.94 243 THR A C 1
ATOM 1734 O O . THR A 1 243 ? 14.826 13.924 -21.608 1.00 93.94 243 THR A O 1
ATOM 1737 N N . SER A 1 244 ? 13.169 14.606 -20.262 1.00 94.38 244 SER A N 1
ATOM 1738 C CA . SER A 1 244 ? 12.806 15.794 -21.044 1.00 94.38 244 SER A CA 1
ATOM 1739 C C . SER A 1 244 ? 12.678 17.055 -20.184 1.00 94.38 244 SER A C 1
ATOM 1741 O O . SER A 1 244 ? 12.483 16.982 -18.974 1.00 94.38 244 SER A O 1
ATOM 1743 N N . ILE A 1 245 ? 12.760 18.242 -20.793 1.00 91.69 245 ILE A N 1
ATOM 1744 C CA . ILE A 1 245 ? 12.449 19.500 -20.088 1.00 91.69 245 ILE A CA 1
ATOM 1745 C C . ILE A 1 245 ? 11.030 19.965 -20.426 1.00 91.69 245 ILE A C 1
ATOM 1747 O O . ILE A 1 245 ? 10.221 20.160 -19.528 1.00 91.69 245 ILE A O 1
ATOM 1751 N N . SER A 1 246 ? 10.709 20.171 -21.706 1.00 89.56 246 SER A N 1
ATOM 1752 C CA . SER A 1 246 ? 9.504 20.919 -22.113 1.00 89.56 246 SER A CA 1
ATOM 1753 C C . SER A 1 246 ? 8.311 20.066 -22.557 1.00 89.56 246 SER A C 1
ATOM 1755 O O . SER A 1 246 ? 7.174 20.521 -22.454 1.00 89.56 246 SER A O 1
ATOM 1757 N N . SER A 1 247 ? 8.533 18.834 -23.018 1.00 91.50 247 SER A N 1
ATOM 1758 C CA . SER A 1 247 ? 7.487 17.881 -23.416 1.00 91.50 247 SER A CA 1
ATOM 1759 C C . SER A 1 247 ? 7.612 16.579 -22.626 1.00 91.50 247 SER A C 1
ATOM 1761 O O . SER A 1 247 ? 8.287 16.542 -21.604 1.00 91.50 247 SER A O 1
ATOM 1763 N N . ASN A 1 248 ? 6.920 15.522 -23.049 1.00 89.00 248 ASN A N 1
ATOM 1764 C CA . ASN A 1 248 ? 6.904 14.254 -22.327 1.00 89.00 248 ASN A CA 1
ATOM 1765 C C . ASN A 1 248 ? 8.255 13.523 -22.405 1.00 89.00 248 ASN A C 1
ATOM 1767 O O . ASN A 1 248 ? 8.958 13.617 -23.420 1.00 89.00 248 ASN A O 1
ATOM 1771 N N . GLY A 1 249 ? 8.561 12.749 -21.361 1.00 87.19 249 GLY A N 1
ATOM 1772 C CA . GLY A 1 249 ? 9.660 11.782 -21.375 1.00 87.19 249 GLY A CA 1
ATOM 1773 C C . GLY A 1 249 ? 9.445 10.681 -22.422 1.00 87.19 249 GLY A C 1
ATOM 1774 O O . GLY A 1 249 ? 8.390 10.601 -23.065 1.00 87.19 249 GLY A O 1
ATOM 1775 N N . GLY A 1 250 ? 10.438 9.812 -22.596 1.00 89.94 250 GLY A N 1
ATOM 1776 C CA . GLY A 1 250 ? 10.348 8.643 -23.467 1.00 89.94 250 GLY A CA 1
ATOM 1777 C C . GLY A 1 250 ? 10.043 7.385 -22.658 1.00 89.94 250 GLY A C 1
ATOM 1778 O O . GLY A 1 250 ? 10.509 7.211 -21.530 1.00 89.94 250 GLY A O 1
ATOM 1779 N N . THR A 1 251 ? 9.209 6.506 -23.212 1.00 95.31 251 THR A N 1
ATOM 1780 C CA . THR A 1 251 ? 8.866 5.243 -22.549 1.00 95.31 251 THR A CA 1
ATOM 1781 C C . THR A 1 251 ? 10.098 4.361 -22.418 1.00 95.31 251 THR A C 1
ATOM 1783 O O . THR A 1 251 ? 10.879 4.269 -23.366 1.00 95.31 251 THR A O 1
ATOM 1786 N N . VAL A 1 252 ? 10.227 3.669 -21.290 1.00 98.56 252 VAL A N 1
ATOM 1787 C CA . VAL A 1 252 ? 11.266 2.662 -21.062 1.00 98.56 252 VAL A CA 1
ATOM 1788 C C . VAL A 1 252 ? 10.599 1.297 -20.957 1.00 98.56 252 VAL A C 1
ATOM 1790 O O . VAL A 1 252 ? 9.771 1.080 -20.074 1.00 98.56 252 VAL A O 1
ATOM 1793 N N . PHE A 1 253 ? 10.952 0.385 -21.855 1.00 98.69 253 PHE A N 1
ATOM 1794 C CA . PHE A 1 253 ? 10.453 -0.985 -21.881 1.00 98.69 253 PHE A CA 1
ATOM 1795 C C . PHE A 1 253 ? 11.634 -1.957 -21.861 1.00 98.69 253 PHE A C 1
ATOM 1797 O O . PHE A 1 253 ? 12.504 -1.886 -22.726 1.00 98.69 253 PHE A O 1
ATOM 1804 N N . ILE A 1 254 ? 11.679 -2.847 -20.870 1.00 98.81 254 ILE A N 1
ATOM 1805 C CA . ILE A 1 254 ? 12.751 -3.834 -20.702 1.00 98.81 254 ILE A CA 1
ATOM 1806 C C . ILE A 1 254 ? 12.117 -5.202 -20.462 1.00 98.81 254 ILE A C 1
ATOM 1808 O O . ILE A 1 254 ? 11.365 -5.381 -19.502 1.00 98.81 254 ILE A O 1
ATOM 1812 N N . GLN A 1 255 ? 12.422 -6.174 -21.318 1.00 98.75 255 GLN A N 1
ATOM 1813 C CA . GLN A 1 255 ? 11.828 -7.505 -21.253 1.00 98.75 255 GLN A CA 1
ATOM 1814 C C . GLN A 1 255 ? 12.862 -8.611 -21.446 1.00 98.75 255 GLN A C 1
ATOM 1816 O O . GLN A 1 255 ? 13.565 -8.646 -22.453 1.00 98.75 255 GLN A O 1
ATOM 1821 N N . ALA A 1 256 ? 12.890 -9.553 -20.510 1.00 98.69 256 ALA A N 1
ATOM 1822 C CA . ALA A 1 256 ? 13.746 -10.730 -20.547 1.00 98.69 256 ALA A CA 1
ATOM 1823 C C . ALA A 1 256 ? 12.923 -11.986 -20.226 1.00 98.69 256 ALA A C 1
ATOM 1825 O O . ALA A 1 256 ? 11.942 -11.914 -19.478 1.00 98.69 256 ALA A O 1
ATOM 1826 N N . ASN A 1 257 ? 13.310 -13.147 -20.758 1.00 98.25 257 ASN A N 1
ATOM 1827 C CA . ASN A 1 257 ? 12.721 -14.398 -20.274 1.00 98.25 257 ASN A CA 1
ATOM 1828 C C . ASN A 1 257 ? 13.288 -14.777 -18.906 1.00 98.25 257 ASN A C 1
ATOM 1830 O O . ASN A 1 257 ? 12.538 -15.247 -18.064 1.00 98.25 257 ASN A O 1
ATOM 1834 N N . ASP A 1 258 ? 14.569 -14.521 -18.660 1.00 98.25 258 ASP A N 1
ATOM 1835 C CA . ASP A 1 258 ? 15.235 -14.788 -17.387 1.00 98.25 258 ASP A CA 1
ATOM 1836 C C . ASP A 1 258 ? 15.469 -13.466 -16.636 1.00 98.25 258 ASP A C 1
ATOM 1838 O O . ASP A 1 258 ? 14.619 -12.576 -16.648 1.00 98.25 258 ASP A O 1
ATOM 1842 N N . THR A 1 259 ? 16.594 -13.316 -15.943 1.00 98.38 259 THR A N 1
ATOM 1843 C CA . THR A 1 259 ? 16.837 -12.205 -15.014 1.00 98.38 259 THR A CA 1
ATOM 1844 C C . THR A 1 259 ? 17.039 -10.858 -15.716 1.00 98.38 259 THR A C 1
ATOM 1846 O O . THR A 1 259 ? 17.741 -10.765 -16.724 1.00 98.38 259 THR A O 1
ATOM 1849 N N . ILE A 1 260 ? 16.481 -9.794 -15.131 1.00 98.81 260 ILE A N 1
ATOM 1850 C CA . ILE A 1 260 ? 16.820 -8.400 -15.445 1.00 98.81 260 ILE A CA 1
ATOM 1851 C C . ILE A 1 260 ? 17.632 -7.826 -14.286 1.00 98.81 260 ILE A C 1
ATOM 1853 O O . ILE A 1 260 ? 17.165 -7.788 -13.150 1.00 98.81 260 ILE A O 1
ATOM 1857 N N . THR A 1 261 ? 18.816 -7.308 -14.585 1.00 98.50 261 THR A N 1
ATOM 1858 C CA . THR A 1 261 ? 19.623 -6.514 -13.661 1.00 98.50 261 THR A CA 1
ATOM 1859 C C . THR A 1 261 ? 19.825 -5.124 -14.246 1.00 98.50 261 THR A C 1
ATOM 1861 O O . THR A 1 261 ? 20.356 -4.990 -15.347 1.00 98.50 261 THR A O 1
ATOM 1864 N N . ALA A 1 262 ? 19.427 -4.082 -13.520 1.00 97.81 262 ALA A N 1
ATOM 1865 C CA . ALA A 1 262 ? 19.513 -2.702 -13.999 1.00 97.81 262 ALA A CA 1
ATOM 1866 C C . ALA A 1 262 ? 20.229 -1.778 -13.003 1.00 97.81 262 ALA A C 1
ATOM 1868 O O . ALA A 1 262 ? 20.422 -2.106 -11.832 1.00 97.81 262 ALA A O 1
ATOM 1869 N N . GLY A 1 263 ? 20.730 -0.643 -13.494 1.00 97.50 263 GLY A N 1
ATOM 1870 C CA . GLY A 1 263 ? 21.080 0.518 -12.674 1.00 97.50 263 GLY A CA 1
ATOM 1871 C C . GLY A 1 263 ? 19.853 1.387 -12.382 1.00 97.50 263 GLY A C 1
ATOM 1872 O O . GLY A 1 263 ? 18.724 0.900 -12.340 1.00 97.50 263 GLY A O 1
ATOM 1873 N N . SER A 1 264 ? 20.065 2.692 -12.193 1.00 97.44 264 SER A N 1
ATOM 1874 C CA . SER A 1 264 ? 18.956 3.642 -12.027 1.00 97.44 264 SER A CA 1
ATOM 1875 C C . SER A 1 264 ? 18.190 3.819 -13.339 1.00 97.44 264 SER A C 1
ATOM 1877 O O . SER A 1 264 ? 18.803 3.946 -14.396 1.00 97.44 264 SER A O 1
ATOM 1879 N N . ILE A 1 265 ? 16.859 3.883 -13.279 1.00 98.06 265 ILE A N 1
ATOM 1880 C CA . ILE A 1 265 ? 16.011 4.136 -14.455 1.00 98.06 265 ILE A CA 1
ATOM 1881 C C . ILE A 1 265 ? 15.280 5.456 -14.249 1.00 98.06 265 ILE A C 1
ATOM 1883 O O . ILE A 1 265 ? 14.470 5.585 -13.335 1.00 98.06 265 ILE A O 1
ATOM 1887 N N . ILE A 1 266 ? 15.556 6.447 -15.091 1.00 95.75 266 ILE A N 1
ATOM 1888 C CA . ILE A 1 266 ? 15.054 7.812 -14.936 1.00 95.75 266 ILE A CA 1
ATOM 1889 C C . ILE A 1 266 ? 14.297 8.221 -16.203 1.00 95.75 266 ILE A C 1
ATOM 1891 O O . ILE A 1 266 ? 14.905 8.478 -17.237 1.00 95.75 266 ILE A O 1
ATOM 1895 N N . SER A 1 267 ? 12.969 8.318 -16.113 1.00 94.19 267 SER A N 1
ATOM 1896 C CA . SER A 1 267 ? 12.065 8.764 -17.190 1.00 94.19 267 SER A CA 1
ATOM 1897 C C . SER A 1 267 ? 11.276 10.008 -16.754 1.00 94.19 267 SER A C 1
ATOM 1899 O O . SER A 1 267 ? 10.046 10.019 -16.675 1.00 94.19 267 SER A O 1
ATOM 1901 N N . SER A 1 268 ? 12.005 11.056 -16.366 1.00 92.12 268 SER A N 1
ATOM 1902 C CA . SER A 1 268 ? 11.444 12.278 -15.782 1.00 92.12 268 SER A CA 1
ATOM 1903 C C . SER A 1 268 ? 11.210 13.397 -16.801 1.00 92.12 268 SER A C 1
ATOM 1905 O O . SER A 1 268 ? 11.789 13.413 -17.888 1.00 92.12 268 SER A O 1
ATOM 1907 N N . SER A 1 269 ? 10.366 14.363 -16.432 1.00 94.56 269 SER A N 1
ATOM 1908 C CA . SER A 1 269 ? 10.143 15.580 -17.216 1.00 94.56 269 SER A CA 1
ATOM 1909 C C . SER A 1 269 ? 9.957 16.816 -16.334 1.00 94.56 269 SER A C 1
ATOM 1911 O O . SER A 1 269 ? 9.238 16.757 -15.346 1.00 94.56 269 SER A O 1
ATOM 1913 N N . THR A 1 270 ? 10.518 17.972 -16.690 1.00 92.75 270 THR A N 1
ATOM 1914 C CA . THR A 1 270 ? 10.271 19.207 -15.917 1.00 92.75 270 THR A CA 1
ATOM 1915 C C . THR A 1 270 ? 8.848 19.745 -16.139 1.00 92.75 270 THR A C 1
ATOM 1917 O O . THR A 1 270 ? 8.087 19.924 -15.191 1.00 92.75 270 THR A O 1
ATOM 1920 N N . ILE A 1 271 ? 8.453 19.997 -17.390 1.00 93.62 271 ILE A N 1
ATOM 1921 C CA . ILE A 1 271 ? 7.179 20.650 -17.740 1.00 93.62 271 ILE A CA 1
ATOM 1922 C C . ILE A 1 271 ? 6.141 19.635 -18.229 1.00 93.62 271 ILE A C 1
ATOM 1924 O O . ILE A 1 271 ? 4.992 19.660 -17.789 1.00 93.62 271 ILE A O 1
ATOM 1928 N N . GLY A 1 272 ? 6.529 18.745 -19.148 1.00 92.88 272 GLY A N 1
ATOM 1929 C CA . GLY A 1 272 ? 5.654 17.692 -19.670 1.00 92.88 272 GLY A CA 1
ATOM 1930 C C . GLY A 1 272 ? 5.468 16.531 -18.693 1.00 92.88 272 GLY A C 1
ATOM 1931 O O . GLY A 1 272 ? 5.988 16.550 -17.577 1.00 92.88 272 GLY A O 1
ATOM 1932 N N . ASN A 1 273 ? 4.753 15.490 -19.113 1.00 93.62 273 ASN A N 1
ATOM 1933 C CA . ASN A 1 273 ? 4.565 14.298 -18.286 1.00 93.62 273 ASN A CA 1
ATOM 1934 C C . ASN A 1 273 ? 5.825 13.423 -18.280 1.00 93.62 273 ASN A C 1
ATOM 1936 O O . ASN A 1 273 ? 6.489 13.271 -19.308 1.00 93.62 273 ASN A O 1
ATOM 1940 N N . ALA A 1 274 ? 6.108 12.791 -17.146 1.00 94.12 274 ALA A N 1
ATOM 1941 C CA . ALA A 1 274 ? 7.023 11.657 -17.108 1.00 94.12 274 ALA A CA 1
ATOM 1942 C C . ALA A 1 274 ? 6.481 10.517 -17.985 1.00 94.12 274 ALA A C 1
ATOM 1944 O O . ALA A 1 274 ? 5.268 10.429 -18.214 1.00 94.12 274 ALA A O 1
ATOM 1945 N N . ALA A 1 275 ? 7.356 9.642 -18.476 1.00 93.31 275 ALA A N 1
ATOM 1946 C CA . ALA A 1 275 ? 6.941 8.536 -19.329 1.00 93.31 275 ALA A CA 1
ATOM 1947 C C . ALA A 1 275 ? 7.051 7.181 -18.639 1.00 93.31 275 ALA A C 1
ATOM 1949 O O . ALA A 1 275 ? 7.778 6.989 -17.667 1.00 93.31 275 ALA A O 1
ATOM 1950 N N . ASN A 1 276 ? 6.220 6.255 -19.115 1.00 96.69 276 ASN A N 1
ATOM 1951 C CA . ASN A 1 276 ? 6.013 4.989 -18.433 1.00 96.69 276 ASN A CA 1
ATOM 1952 C C . ASN A 1 276 ? 7.283 4.139 -18.454 1.00 96.69 276 ASN A C 1
ATOM 1954 O O . ASN A 1 276 ? 8.009 4.116 -19.453 1.00 96.69 276 ASN A O 1
ATOM 1958 N N . VAL A 1 277 ? 7.489 3.407 -17.365 1.00 98.62 277 VAL A N 1
ATOM 1959 C CA . VAL A 1 277 ? 8.575 2.441 -17.210 1.00 98.62 277 VAL A CA 1
ATOM 1960 C C . VAL A 1 277 ? 7.957 1.066 -16.992 1.00 98.62 277 VAL A C 1
ATOM 1962 O O . VAL A 1 277 ? 7.159 0.896 -16.072 1.00 98.62 277 VAL A O 1
ATOM 1965 N N . THR A 1 278 ? 8.328 0.093 -17.820 1.00 98.75 278 THR A N 1
ATOM 1966 C CA . THR A 1 278 ? 7.869 -1.294 -17.708 1.00 98.75 278 THR A CA 1
ATOM 1967 C C . THR A 1 278 ? 9.058 -2.244 -17.757 1.00 98.75 278 THR A C 1
ATOM 1969 O O . THR A 1 278 ? 9.796 -2.262 -18.742 1.00 98.75 278 THR A O 1
ATOM 1972 N N . LEU A 1 279 ? 9.227 -3.045 -16.706 1.00 98.81 279 LEU A N 1
ATOM 1973 C CA . LEU A 1 279 ? 10.191 -4.143 -16.643 1.00 98.81 279 LEU A CA 1
ATOM 1974 C C . LEU A 1 279 ? 9.426 -5.464 -16.537 1.00 98.81 279 LEU A C 1
ATOM 1976 O O . LEU A 1 279 ? 8.493 -5.587 -15.742 1.00 98.81 279 LEU A O 1
ATOM 1980 N N . THR A 1 280 ? 9.805 -6.464 -17.328 1.00 98.81 280 THR A N 1
ATOM 1981 C CA . THR A 1 280 ? 9.166 -7.786 -17.299 1.00 98.81 280 THR A CA 1
ATOM 1982 C C . THR A 1 280 ? 10.192 -8.903 -17.417 1.00 98.81 280 THR A C 1
ATOM 1984 O O . THR A 1 280 ? 10.829 -9.050 -18.457 1.00 98.81 280 THR A O 1
ATOM 1987 N N . SER A 1 281 ? 10.296 -9.717 -16.370 1.00 98.75 281 SER A N 1
ATOM 1988 C CA . SER A 1 281 ? 11.001 -10.995 -16.370 1.00 98.75 281 SER A CA 1
ATOM 1989 C C . SER A 1 281 ? 9.978 -12.130 -16.316 1.00 98.75 281 SER A C 1
ATOM 1991 O O . SER A 1 281 ? 9.119 -12.149 -15.430 1.00 98.75 281 SER A O 1
ATOM 1993 N N . GLN A 1 282 ? 10.034 -13.061 -17.272 1.00 98.44 282 GLN A N 1
ATOM 1994 C CA . GLN A 1 282 ? 9.068 -14.167 -17.337 1.00 98.44 282 GLN A CA 1
ATOM 1995 C C . GLN A 1 282 ? 9.354 -15.253 -16.294 1.00 98.44 282 GLN A C 1
ATOM 1997 O O . GLN A 1 282 ? 8.452 -15.675 -15.578 1.00 98.44 282 GLN A O 1
ATOM 2002 N N . ASN A 1 283 ? 10.610 -15.679 -16.187 1.00 97.75 283 ASN A N 1
ATOM 2003 C CA . ASN A 1 283 ? 11.052 -16.830 -15.399 1.00 97.75 283 ASN A CA 1
ATOM 2004 C C . ASN A 1 283 ? 12.070 -16.454 -14.312 1.00 97.75 283 ASN A C 1
ATOM 2006 O O . ASN A 1 283 ? 12.366 -17.276 -13.450 1.00 97.75 283 ASN A O 1
ATOM 2010 N N . GLY A 1 284 ? 12.645 -15.251 -14.376 1.00 97.50 284 GLY A N 1
ATOM 2011 C CA . GLY A 1 284 ? 13.757 -14.824 -13.532 1.00 97.50 284 GLY A CA 1
ATOM 2012 C C . GLY A 1 284 ? 13.403 -13.712 -12.550 1.00 97.50 284 GLY A C 1
ATOM 2013 O O . GLY A 1 284 ? 12.243 -13.350 -12.342 1.00 97.50 284 GLY A O 1
ATOM 2014 N N . ASN A 1 285 ? 14.452 -13.174 -11.930 1.00 98.50 285 ASN A N 1
ATOM 2015 C CA . ASN A 1 285 ? 14.350 -12.069 -10.983 1.00 98.50 285 ASN A CA 1
ATOM 2016 C C . ASN A 1 285 ? 14.447 -10.715 -11.694 1.00 98.50 285 ASN A C 1
ATOM 2018 O O . ASN A 1 285 ? 14.976 -10.610 -12.803 1.00 98.50 285 ASN A O 1
ATOM 2022 N N . ILE A 1 286 ? 14.013 -9.660 -11.011 1.00 98.75 286 ILE A N 1
ATOM 2023 C CA . ILE A 1 286 ? 14.343 -8.278 -11.361 1.00 98.75 286 ILE A CA 1
ATOM 2024 C C . ILE A 1 286 ? 15.113 -7.662 -10.195 1.00 98.75 286 ILE A C 1
ATOM 2026 O O . ILE A 1 286 ? 14.589 -7.588 -9.088 1.00 98.75 286 ILE A O 1
ATOM 2030 N N . ASP A 1 287 ? 16.335 -7.206 -10.454 1.00 97.88 287 ASP A N 1
ATOM 2031 C CA . ASP A 1 287 ? 17.235 -6.636 -9.451 1.00 97.88 287 ASP A CA 1
ATOM 2032 C C . ASP A 1 287 ? 17.750 -5.255 -9.887 1.00 97.88 287 ASP A C 1
ATOM 2034 O O . ASP A 1 287 ? 18.359 -5.107 -10.952 1.00 97.88 287 ASP A O 1
ATOM 2038 N N . LEU A 1 288 ? 17.521 -4.231 -9.059 1.00 95.31 288 LEU A N 1
ATOM 2039 C CA . LEU A 1 288 ? 18.039 -2.879 -9.295 1.00 95.31 288 LEU A CA 1
ATOM 2040 C C . LEU A 1 288 ? 19.368 -2.602 -8.579 1.00 95.31 288 LEU A C 1
ATOM 2042 O O . LEU A 1 288 ? 19.876 -1.486 -8.672 1.00 95.31 288 LEU A O 1
ATOM 2046 N N . ARG A 1 289 ? 19.971 -3.566 -7.872 1.00 92.12 289 ARG A N 1
ATOM 2047 C CA . ARG A 1 289 ? 21.286 -3.430 -7.213 1.00 92.12 289 ARG A CA 1
ATOM 2048 C C . ARG A 1 289 ? 21.377 -2.225 -6.266 1.00 92.12 289 ARG A C 1
ATOM 2050 O O . ARG A 1 289 ? 22.378 -1.506 -6.252 1.00 92.12 289 ARG A O 1
ATOM 2057 N N . GLY A 1 290 ? 20.297 -1.944 -5.543 1.00 86.06 290 GLY A N 1
ATOM 2058 C CA . GLY A 1 290 ? 20.173 -0.801 -4.631 1.00 86.06 290 GLY A CA 1
ATOM 2059 C C . GLY A 1 290 ? 19.881 0.542 -5.312 1.00 86.06 290 GLY A C 1
ATOM 2060 O O . GLY A 1 290 ? 19.972 1.582 -4.660 1.00 86.06 290 GLY A O 1
ATOM 2061 N N . ASN A 1 291 ? 19.554 0.545 -6.608 1.00 93.38 291 ASN A N 1
ATOM 2062 C CA . ASN A 1 291 ? 19.150 1.738 -7.355 1.00 93.38 291 ASN A CA 1
ATOM 2063 C C . ASN A 1 291 ? 17.625 1.954 -7.312 1.00 93.38 291 ASN A C 1
ATOM 2065 O O . ASN A 1 291 ? 16.881 1.247 -6.634 1.00 93.38 291 ASN A O 1
ATOM 2069 N N . TYR A 1 292 ? 17.144 2.964 -8.039 1.00 95.25 292 TYR A N 1
ATOM 2070 C CA . TYR A 1 292 ? 15.736 3.351 -8.051 1.00 95.25 292 TYR A CA 1
ATOM 2071 C C . TYR A 1 292 ? 15.208 3.625 -9.463 1.00 95.25 292 TYR A C 1
ATOM 2073 O O . TYR A 1 292 ? 15.952 3.972 -10.384 1.00 95.25 292 TYR A O 1
ATOM 2081 N N . ILE A 1 293 ? 13.888 3.513 -9.607 1.00 98.00 293 ILE A N 1
ATOM 2082 C CA . ILE A 1 293 ? 13.129 4.000 -10.757 1.00 98.00 293 ILE A CA 1
ATOM 2083 C C . ILE A 1 293 ? 12.553 5.371 -10.399 1.00 98.00 293 ILE A C 1
ATOM 2085 O O . ILE A 1 293 ? 11.806 5.502 -9.431 1.00 98.00 293 ILE A O 1
ATOM 2089 N N . SER A 1 294 ? 12.871 6.395 -11.185 1.00 96.44 294 SER A N 1
ATOM 2090 C CA . SER A 1 294 ? 12.308 7.740 -11.059 1.00 96.44 294 SER A CA 1
ATOM 2091 C C . SER A 1 294 ? 11.556 8.118 -12.329 1.00 96.44 294 SER A C 1
ATOM 2093 O O . SER A 1 294 ? 12.153 8.324 -13.384 1.00 96.44 294 SER A O 1
ATOM 2095 N N . ALA A 1 295 ? 10.236 8.229 -12.228 1.00 96.31 295 ALA A N 1
ATOM 2096 C CA . ALA A 1 295 ? 9.362 8.678 -13.308 1.00 96.31 295 ALA A CA 1
ATOM 2097 C C . ALA A 1 295 ? 8.533 9.883 -12.837 1.00 96.31 295 ALA A C 1
ATOM 2099 O O . ALA A 1 295 ? 7.299 9.859 -12.777 1.00 96.31 295 ALA A O 1
ATOM 2100 N N . THR A 1 296 ? 9.253 10.925 -12.419 1.00 95.50 296 THR A N 1
ATOM 2101 C CA . THR A 1 296 ? 8.722 12.146 -11.804 1.00 95.50 296 THR A CA 1
ATOM 2102 C C . THR A 1 296 ? 8.491 13.262 -12.813 1.00 95.50 296 THR A C 1
ATOM 2104 O O . THR A 1 296 ? 9.180 13.362 -13.832 1.00 95.50 296 THR A O 1
ATOM 2107 N N . SER A 1 297 ? 7.543 14.147 -12.502 1.00 95.31 297 SER A N 1
ATOM 2108 C CA . SER A 1 297 ? 7.382 15.400 -13.237 1.00 95.31 297 SER A CA 1
ATOM 2109 C C . SER A 1 297 ? 7.140 16.586 -12.316 1.00 95.31 297 SER A C 1
ATOM 2111 O O . SER A 1 297 ? 6.364 16.485 -11.369 1.00 95.31 297 SER A O 1
ATOM 2113 N N . GLU A 1 298 ? 7.788 17.726 -12.567 1.00 92.94 298 GLU A N 1
ATOM 2114 C CA . GLU A 1 298 ? 7.557 18.913 -11.737 1.00 92.94 298 GLU A CA 1
ATOM 2115 C C . GLU A 1 298 ? 6.182 19.525 -12.035 1.00 92.94 298 GLU A C 1
ATOM 2117 O O . GLU A 1 298 ? 5.354 19.652 -11.129 1.00 92.94 298 GLU A O 1
ATOM 2122 N N . GLN A 1 299 ? 5.900 19.882 -13.293 1.00 94.12 299 GLN A N 1
ATOM 2123 C CA . GLN A 1 299 ? 4.644 20.550 -13.667 1.00 94.12 299 GLN A CA 1
ATOM 2124 C C . GLN A 1 299 ? 3.596 19.617 -14.290 1.00 94.12 299 GLN A C 1
ATOM 2126 O O . GLN A 1 299 ? 2.394 19.881 -14.179 1.00 94.12 299 GLN A O 1
ATOM 2131 N N . GLY A 1 300 ? 4.039 18.538 -14.933 1.00 94.56 300 GLY A N 1
ATOM 2132 C CA . GLY A 1 300 ? 3.194 17.510 -15.530 1.00 94.56 300 GLY A CA 1
ATOM 2133 C C . GLY A 1 300 ? 2.863 16.381 -14.555 1.00 94.56 300 GLY A C 1
ATOM 2134 O O . GLY A 1 300 ? 3.081 16.480 -13.349 1.00 94.56 300 GLY A O 1
ATOM 2135 N N . ASN A 1 301 ? 2.296 15.299 -15.086 1.00 95.94 301 ASN A N 1
ATOM 2136 C CA . ASN A 1 301 ? 1.964 14.100 -14.318 1.00 95.94 301 ASN A CA 1
ATOM 2137 C C . ASN A 1 301 ? 3.170 13.155 -14.191 1.00 95.94 301 ASN A C 1
ATOM 2139 O O . ASN A 1 301 ? 4.003 13.070 -15.099 1.00 95.94 301 ASN A O 1
ATOM 2143 N N . GLY A 1 302 ? 3.214 12.412 -13.088 1.00 95.56 302 GLY A N 1
ATOM 2144 C CA . GLY A 1 302 ? 4.123 11.297 -12.873 1.00 95.56 302 GLY A CA 1
ATOM 2145 C C . GLY A 1 302 ? 3.691 10.115 -13.729 1.00 95.56 302 GLY A C 1
ATOM 2146 O O . GLY A 1 302 ? 2.525 10.017 -14.130 1.00 95.56 302 GLY A O 1
ATOM 2147 N N . ALA A 1 303 ? 4.625 9.224 -14.040 1.00 95.69 303 ALA A N 1
ATOM 2148 C CA . ALA A 1 303 ? 4.349 8.137 -14.966 1.00 95.69 303 ALA A CA 1
ATOM 2149 C C . ALA A 1 303 ? 3.917 6.855 -14.270 1.00 95.69 303 ALA A C 1
ATOM 2151 O O . ALA A 1 303 ? 4.184 6.632 -13.090 1.00 95.69 303 ALA A O 1
ATOM 2152 N N . LYS A 1 304 ? 3.299 5.966 -15.046 1.00 98.00 304 LYS A N 1
ATOM 2153 C CA . LYS A 1 304 ? 3.063 4.602 -14.597 1.00 98.00 304 LYS A CA 1
ATOM 2154 C C . LYS A 1 304 ? 4.394 3.845 -14.537 1.00 98.00 304 LYS A C 1
ATOM 2156 O O . LYS A 1 304 ? 5.148 3.862 -15.510 1.00 98.00 304 LYS A O 1
ATOM 2161 N N . VAL A 1 305 ? 4.648 3.161 -13.426 1.00 98.75 305 VAL A N 1
ATOM 2162 C CA . VAL A 1 305 ? 5.780 2.241 -13.264 1.00 98.75 305 VAL A CA 1
ATOM 2163 C C . VAL A 1 305 ? 5.240 0.840 -13.017 1.00 98.75 305 VAL A C 1
ATOM 2165 O O . VAL A 1 305 ? 4.451 0.629 -12.098 1.00 98.75 305 VAL A O 1
ATOM 2168 N N . GLU A 1 306 ? 5.664 -0.098 -13.854 1.00 98.75 306 GLU A N 1
ATOM 2169 C CA . GLU A 1 306 ? 5.269 -1.503 -13.838 1.00 98.75 306 GLU A CA 1
ATOM 2170 C C . GLU A 1 306 ? 6.508 -2.391 -13.775 1.00 98.75 306 GLU A C 1
ATOM 2172 O O . GLU A 1 306 ? 7.382 -2.308 -14.638 1.00 98.75 306 GLU A O 1
ATOM 2177 N N . VAL A 1 307 ? 6.590 -3.246 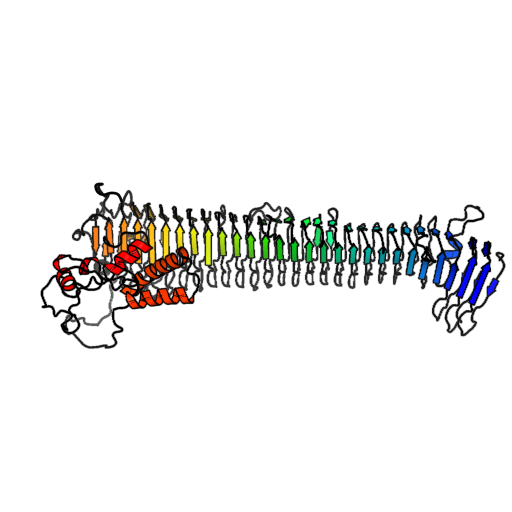-12.760 1.00 98.81 307 VAL A N 1
ATOM 2178 C CA . VAL A 1 307 ? 7.684 -4.209 -12.610 1.00 98.81 307 VAL A CA 1
ATOM 2179 C C . VAL A 1 307 ? 7.084 -5.577 -12.330 1.00 98.81 307 VAL A C 1
ATOM 2181 O O . VAL A 1 307 ? 6.433 -5.768 -11.305 1.00 98.81 307 VAL A O 1
ATOM 2184 N N . HIS A 1 308 ? 7.303 -6.517 -13.248 1.00 98.75 308 HIS A N 1
ATOM 2185 C CA . HIS A 1 308 ? 6.714 -7.854 -13.195 1.00 98.75 308 HIS A CA 1
ATOM 2186 C C . HIS A 1 308 ? 7.801 -8.934 -13.253 1.00 98.75 308 HIS A C 1
ATOM 2188 O O . HIS A 1 308 ? 8.432 -9.114 -14.294 1.00 98.75 308 HIS A O 1
ATOM 2194 N N . ALA A 1 309 ? 8.009 -9.664 -12.156 1.00 98.62 309 ALA A N 1
ATOM 2195 C CA . ALA A 1 309 ? 8.868 -10.850 -12.089 1.00 98.62 309 ALA A CA 1
ATOM 2196 C C . ALA A 1 309 ? 7.991 -12.105 -11.949 1.00 98.62 309 ALA A C 1
ATOM 2198 O O . ALA A 1 309 ? 7.784 -12.624 -10.850 1.00 98.62 309 ALA A O 1
ATOM 2199 N N . TYR A 1 310 ? 7.423 -12.578 -13.061 1.00 98.12 310 TYR A N 1
ATOM 2200 C CA . TYR A 1 310 ? 6.385 -13.619 -13.046 1.00 98.12 310 TYR A CA 1
ATOM 2201 C C . TYR A 1 310 ? 6.874 -14.987 -12.554 1.00 98.12 310 TYR A C 1
ATOM 2203 O O . TYR A 1 310 ? 6.064 -15.772 -12.066 1.00 98.12 310 TYR A O 1
ATOM 2211 N N . GLY A 1 311 ? 8.175 -15.268 -12.659 1.00 95.94 311 GLY A N 1
ATOM 2212 C CA . GLY A 1 311 ? 8.798 -16.509 -12.190 1.00 95.94 311 GLY A CA 1
ATOM 2213 C C . GLY A 1 311 ? 9.776 -16.330 -11.027 1.00 95.94 311 GLY A C 1
ATOM 2214 O O . GLY A 1 311 ? 10.328 -17.316 -10.545 1.00 95.94 311 GLY A O 1
ATOM 2215 N N . GLY A 1 312 ? 9.993 -15.098 -10.559 1.00 97.50 312 GLY A N 1
ATOM 2216 C CA . GLY A 1 312 ? 11.056 -14.782 -9.607 1.00 97.50 312 GLY A CA 1
ATOM 2217 C C . GLY A 1 312 ? 10.687 -13.722 -8.577 1.00 97.50 312 GLY A C 1
ATOM 2218 O O . GLY A 1 312 ? 9.514 -13.487 -8.281 1.00 97.50 312 GLY A O 1
ATOM 2219 N N . SER A 1 313 ? 11.722 -13.127 -7.991 1.00 98.50 313 SER A N 1
ATOM 2220 C CA . SER A 1 313 ? 11.649 -12.050 -7.000 1.00 98.50 313 SER A CA 1
ATOM 2221 C C . SER A 1 313 ? 11.905 -10.684 -7.640 1.00 98.50 313 SER A C 1
ATOM 2223 O O . SER A 1 313 ? 12.584 -10.584 -8.665 1.00 98.50 313 SER A O 1
ATOM 2225 N N . ILE A 1 314 ? 11.432 -9.624 -6.987 1.00 98.56 314 ILE A N 1
ATOM 2226 C CA . ILE A 1 314 ? 11.882 -8.248 -7.235 1.00 98.56 314 ILE A CA 1
ATOM 2227 C C . ILE A 1 314 ? 12.750 -7.832 -6.046 1.00 98.56 314 ILE A C 1
ATOM 2229 O O . ILE A 1 314 ? 12.265 -7.826 -4.916 1.00 98.56 314 ILE A O 1
ATOM 2233 N N . THR A 1 315 ? 14.014 -7.485 -6.273 1.00 96.94 315 THR A N 1
ATOM 2234 C CA . THR A 1 315 ? 14.967 -7.170 -5.198 1.00 96.94 315 THR A CA 1
ATOM 2235 C C . THR A 1 315 ? 15.589 -5.790 -5.345 1.00 96.94 315 THR A C 1
ATOM 2237 O O . THR A 1 315 ? 15.742 -5.259 -6.447 1.00 96.94 315 THR A O 1
ATOM 2240 N N . ASP A 1 316 ? 15.939 -5.210 -4.197 1.00 93.12 316 ASP A N 1
ATOM 2241 C CA . ASP A 1 316 ? 16.598 -3.913 -4.052 1.00 93.12 316 ASP A CA 1
ATOM 2242 C C . ASP A 1 316 ? 15.927 -2.765 -4.827 1.00 93.12 316 ASP A C 1
ATOM 2244 O O . ASP A 1 316 ? 16.595 -1.874 -5.353 1.00 93.12 316 ASP A O 1
ATOM 2248 N N . ILE A 1 317 ? 14.590 -2.775 -4.892 1.00 93.88 317 ILE A N 1
ATOM 2249 C CA . ILE A 1 317 ? 13.810 -1.804 -5.666 1.00 93.88 317 ILE A CA 1
ATOM 2250 C C . ILE A 1 317 ? 13.433 -0.556 -4.858 1.00 93.88 317 ILE A C 1
ATOM 2252 O O . ILE A 1 317 ? 12.861 -0.652 -3.778 1.00 93.88 317 ILE A O 1
ATOM 2256 N N . GLY A 1 318 ? 13.668 0.635 -5.409 1.00 95.75 318 GLY A N 1
ATOM 2257 C CA . GLY A 1 318 ? 13.005 1.879 -4.996 1.00 95.75 318 GLY A CA 1
ATOM 2258 C C . GLY A 1 318 ? 12.233 2.490 -6.164 1.00 95.75 318 GLY A C 1
ATOM 2259 O O . GLY A 1 318 ? 12.687 2.403 -7.304 1.00 95.75 318 GLY A O 1
ATOM 2260 N N . VAL A 1 319 ? 11.079 3.117 -5.913 1.00 98.12 319 VAL A N 1
ATOM 2261 C CA . VAL A 1 319 ? 10.271 3.744 -6.979 1.00 98.12 319 VAL A CA 1
ATOM 2262 C C . VAL A 1 319 ? 9.751 5.109 -6.546 1.00 98.12 319 VAL A C 1
ATOM 2264 O O . VAL A 1 319 ? 9.157 5.243 -5.479 1.00 98.12 319 VAL A O 1
ATOM 2267 N N . LEU A 1 320 ? 9.918 6.111 -7.410 1.00 97.19 320 LEU A N 1
ATOM 2268 C CA . LEU A 1 320 ? 9.444 7.476 -7.209 1.00 97.19 320 LEU A CA 1
ATOM 2269 C C . LEU A 1 320 ? 8.695 7.989 -8.447 1.00 97.19 320 LEU A C 1
ATOM 2271 O O . LEU A 1 320 ? 9.260 8.097 -9.533 1.00 97.19 320 LEU A O 1
ATOM 2275 N N . THR A 1 321 ? 7.429 8.370 -8.274 1.00 96.94 321 THR A N 1
ATOM 2276 C CA . THR A 1 321 ? 6.568 8.934 -9.339 1.00 96.94 321 THR A CA 1
ATOM 2277 C C . THR A 1 321 ? 5.884 10.242 -8.915 1.00 96.94 321 THR A C 1
ATOM 2279 O O . THR A 1 321 ? 4.830 10.620 -9.427 1.00 96.94 321 THR A O 1
ATOM 2282 N N . THR A 1 322 ? 6.492 10.937 -7.950 1.00 93.81 322 THR A N 1
ATOM 2283 C CA . THR A 1 322 ? 5.979 12.170 -7.340 1.00 93.81 322 THR A CA 1
ATOM 2284 C C . THR A 1 322 ? 5.919 13.351 -8.311 1.00 93.81 322 THR A C 1
ATOM 2286 O O . THR A 1 322 ? 6.784 13.497 -9.179 1.00 93.81 322 THR A O 1
ATOM 2289 N N . THR A 1 323 ? 4.935 14.237 -8.104 1.00 96.06 323 THR A N 1
ATOM 2290 C CA . THR A 1 323 ? 4.799 15.493 -8.861 1.00 96.06 323 THR A CA 1
ATOM 2291 C C . THR A 1 323 ? 4.479 16.720 -8.027 1.00 96.06 323 THR A C 1
ATOM 2293 O O . THR A 1 323 ? 3.706 16.622 -7.071 1.00 96.06 323 THR A O 1
ATOM 2296 N N . THR A 1 324 ? 4.940 17.897 -8.462 1.00 93.88 324 THR A N 1
ATOM 2297 C CA . THR A 1 324 ? 4.606 19.173 -7.807 1.00 93.88 324 THR A CA 1
ATOM 2298 C C . THR A 1 324 ? 3.232 19.702 -8.236 1.00 93.88 324 THR A C 1
ATOM 2300 O O . THR A 1 324 ? 2.395 19.981 -7.380 1.00 93.88 324 THR A O 1
ATOM 2303 N N . SER A 1 325 ? 2.950 19.797 -9.540 1.00 94.06 325 SER A N 1
ATOM 2304 C CA . SER A 1 325 ? 1.701 20.408 -10.046 1.00 94.06 325 SER A CA 1
ATOM 2305 C C . SER A 1 325 ? 0.717 19.428 -10.700 1.00 94.06 325 SER A C 1
ATOM 2307 O O . SER A 1 325 ? -0.462 19.759 -10.869 1.00 94.06 325 SER A O 1
ATOM 2309 N N . GLY A 1 326 ? 1.176 18.239 -11.097 1.00 95.62 326 GLY A N 1
ATOM 2310 C CA . GLY A 1 326 ? 0.355 17.206 -11.731 1.00 95.62 326 GLY A CA 1
ATOM 2311 C C . GLY A 1 326 ? -0.200 16.161 -10.767 1.00 95.62 326 GLY A C 1
ATOM 2312 O O . GLY A 1 326 ? -0.236 16.360 -9.553 1.00 95.62 326 GLY A O 1
ATOM 2313 N N . ASN A 1 327 ? -0.687 15.058 -11.334 1.00 96.94 327 ASN A N 1
ATOM 2314 C CA . ASN A 1 327 ? -1.045 13.857 -10.582 1.00 96.94 327 ASN A CA 1
ATOM 2315 C C . ASN A 1 327 ? 0.180 12.946 -10.405 1.00 96.94 327 ASN A C 1
ATOM 2317 O O . ASN A 1 327 ? 0.992 12.843 -11.325 1.00 96.94 327 ASN A O 1
ATOM 2321 N N . GLY A 1 328 ? 0.257 12.240 -9.275 1.00 97.00 328 GLY A N 1
ATOM 2322 C CA . GLY A 1 328 ? 1.244 11.178 -9.059 1.00 97.00 328 GLY A CA 1
ATOM 2323 C C . GLY A 1 328 ? 1.019 9.987 -10.000 1.00 97.00 328 GLY A C 1
ATOM 2324 O O . GLY A 1 328 ? -0.091 9.768 -10.497 1.00 97.00 328 GLY A O 1
ATOM 2325 N N . GLY A 1 329 ? 2.078 9.225 -10.271 1.00 97.62 329 GLY A N 1
ATOM 2326 C CA . GLY A 1 329 ? 2.048 8.097 -11.205 1.00 97.62 329 GLY A CA 1
ATOM 2327 C C . GLY A 1 329 ? 1.651 6.762 -10.565 1.00 97.62 329 GLY A C 1
ATOM 2328 O O . GLY A 1 329 ? 2.010 6.470 -9.434 1.00 97.62 329 GLY A O 1
ATOM 2329 N N . ARG A 1 330 ? 0.908 5.892 -11.253 1.00 98.38 330 ARG A N 1
ATOM 2330 C CA . ARG A 1 330 ? 0.551 4.582 -10.669 1.00 98.38 330 ARG A CA 1
ATOM 2331 C C . ARG A 1 330 ? 1.777 3.664 -10.581 1.00 98.38 330 ARG A C 1
ATOM 2333 O O . ARG A 1 330 ? 2.486 3.523 -11.570 1.00 98.38 330 ARG A O 1
ATOM 2340 N N . ILE A 1 331 ? 1.967 2.988 -9.451 1.00 98.88 331 ILE A N 1
ATOM 2341 C CA . ILE A 1 331 ? 3.031 1.995 -9.254 1.00 98.88 331 ILE A CA 1
ATOM 2342 C C . ILE A 1 331 ? 2.405 0.607 -9.115 1.00 98.88 331 ILE A C 1
ATOM 2344 O O . ILE A 1 331 ? 1.477 0.430 -8.325 1.00 98.88 331 ILE A O 1
ATOM 2348 N N . ILE A 1 332 ? 2.907 -0.359 -9.883 1.00 98.88 332 ILE A N 1
ATOM 2349 C CA . ILE A 1 332 ? 2.504 -1.767 -9.830 1.00 98.88 332 ILE A CA 1
ATOM 2350 C C . ILE A 1 332 ? 3.763 -2.628 -9.756 1.00 98.88 332 ILE A C 1
ATOM 2352 O O . ILE A 1 332 ? 4.596 -2.576 -10.663 1.00 98.88 332 ILE A O 1
ATOM 2356 N N . LEU A 1 333 ? 3.891 -3.409 -8.685 1.00 98.69 333 LEU A N 1
ATOM 2357 C CA . LEU A 1 333 ? 4.968 -4.380 -8.498 1.00 98.69 333 LEU A CA 1
ATOM 2358 C C . LEU A 1 333 ? 4.355 -5.767 -8.305 1.00 98.69 333 LEU A C 1
ATOM 2360 O O . LEU A 1 333 ? 3.676 -5.992 -7.305 1.00 98.69 333 LEU A O 1
ATOM 2364 N N . ASP A 1 334 ? 4.625 -6.693 -9.220 1.00 98.06 334 ASP A N 1
ATOM 2365 C CA . ASP A 1 334 ? 4.118 -8.062 -9.142 1.00 98.06 334 ASP A CA 1
ATOM 2366 C C . ASP A 1 334 ? 5.271 -9.065 -9.218 1.00 98.06 334 ASP A C 1
ATOM 2368 O O . ASP A 1 334 ? 6.052 -9.063 -10.171 1.00 98.06 334 ASP A O 1
ATOM 2372 N N . ALA A 1 335 ? 5.364 -9.951 -8.231 1.00 98.19 335 ALA A N 1
ATOM 2373 C CA . ALA A 1 335 ? 6.353 -11.021 -8.197 1.00 98.19 335 ALA A CA 1
ATOM 2374 C C . ALA A 1 335 ? 5.713 -12.357 -7.812 1.00 98.19 335 ALA A C 1
ATOM 2376 O O . ALA A 1 335 ? 4.744 -12.415 -7.041 1.00 98.19 335 ALA A O 1
ATOM 2377 N N . LEU A 1 336 ? 6.281 -13.452 -8.318 1.00 96.88 336 LEU A N 1
ATOM 2378 C CA . LEU A 1 336 ? 5.968 -14.774 -7.787 1.00 96.88 336 LEU A CA 1
ATOM 2379 C C . LEU A 1 336 ? 6.526 -14.909 -6.372 1.00 96.88 336 LEU A C 1
ATOM 2381 O O . LEU A 1 336 ? 5.782 -15.230 -5.455 1.00 96.88 336 LEU A O 1
ATOM 2385 N N . ASN A 1 337 ? 7.812 -14.620 -6.194 1.00 96.38 337 ASN A N 1
ATOM 2386 C CA . ASN A 1 337 ? 8.515 -14.752 -4.922 1.00 96.38 337 ASN A CA 1
ATOM 2387 C C . ASN A 1 337 ? 8.591 -13.392 -4.211 1.00 96.38 337 ASN A C 1
ATOM 2389 O O . ASN A 1 337 ? 7.661 -12.590 -4.293 1.00 96.38 337 ASN A O 1
ATOM 2393 N N . ASP A 1 338 ? 9.655 -13.142 -3.454 1.00 97.50 338 ASP A N 1
ATOM 2394 C CA . ASP A 1 338 ? 9.754 -11.983 -2.571 1.00 97.50 338 ASP A CA 1
ATOM 2395 C C . ASP A 1 338 ? 9.827 -10.650 -3.334 1.00 97.50 338 ASP A C 1
ATOM 2397 O O . ASP A 1 338 ? 10.365 -10.564 -4.440 1.00 97.50 338 ASP A O 1
ATOM 2401 N N . ILE A 1 339 ? 9.319 -9.593 -2.698 1.00 98.44 339 ILE A N 1
ATOM 2402 C CA . ILE A 1 339 ? 9.542 -8.204 -3.106 1.00 98.44 339 ILE A CA 1
ATOM 2403 C C . ILE A 1 339 ? 10.299 -7.502 -1.981 1.00 98.44 339 ILE A C 1
ATOM 2405 O O . ILE A 1 339 ? 9.757 -7.326 -0.887 1.00 98.44 339 ILE A O 1
ATOM 2409 N N . THR A 1 340 ? 11.541 -7.094 -2.236 1.00 97.56 340 THR A N 1
ATOM 2410 C CA . THR A 1 340 ? 12.399 -6.416 -1.254 1.00 97.56 340 THR A CA 1
ATOM 2411 C C . THR A 1 340 ? 12.967 -5.115 -1.805 1.00 97.56 340 THR A C 1
ATOM 2413 O O . THR A 1 340 ? 13.259 -5.017 -2.995 1.00 97.56 340 THR A O 1
ATOM 2416 N N . GLY A 1 341 ? 13.141 -4.096 -0.957 1.00 92.56 341 GLY A N 1
ATOM 2417 C CA . GLY A 1 341 ? 13.774 -2.860 -1.415 1.00 92.56 341 GLY A CA 1
ATOM 2418 C C . GLY A 1 341 ? 13.593 -1.616 -0.547 1.00 92.56 341 GLY A C 1
ATOM 2419 O O . GLY A 1 341 ? 13.356 -1.677 0.662 1.00 92.56 341 GLY A O 1
ATOM 2420 N N . GLY A 1 342 ? 13.773 -0.477 -1.210 1.00 90.00 342 GLY A N 1
ATOM 2421 C CA . GLY A 1 342 ? 13.646 0.881 -0.701 1.00 90.00 342 GLY A CA 1
ATOM 2422 C C . GLY A 1 342 ? 12.205 1.395 -0.637 1.00 90.00 342 GLY A C 1
ATOM 2423 O O . GLY A 1 342 ? 11.238 0.638 -0.640 1.00 90.00 342 GLY A O 1
ATOM 2424 N N . GLY A 1 343 ? 12.068 2.721 -0.548 1.00 92.50 343 GLY A N 1
ATOM 2425 C CA . GLY A 1 343 ? 10.768 3.389 -0.475 1.00 92.50 343 GLY A CA 1
ATOM 2426 C C . GLY A 1 343 ? 10.014 3.377 -1.807 1.00 92.50 343 GLY A C 1
ATOM 2427 O O . GLY A 1 343 ? 10.616 3.521 -2.875 1.00 92.50 343 GLY A O 1
ATOM 2428 N N . ILE A 1 344 ? 8.688 3.250 -1.727 1.00 97.81 344 ILE A N 1
ATOM 2429 C CA . ILE A 1 344 ? 7.779 3.241 -2.881 1.00 97.81 344 ILE A CA 1
ATOM 2430 C C . ILE A 1 344 ? 6.839 4.442 -2.772 1.00 97.81 344 ILE A C 1
ATOM 2432 O O . ILE A 1 344 ? 6.012 4.500 -1.863 1.00 97.81 344 ILE A O 1
ATOM 2436 N N . VAL A 1 345 ? 6.979 5.423 -3.666 1.00 97.94 345 VAL A N 1
ATOM 2437 C CA . VAL A 1 345 ? 6.375 6.751 -3.483 1.00 97.94 345 VAL A CA 1
ATOM 2438 C C . VAL A 1 345 ? 5.708 7.283 -4.756 1.00 97.94 345 VAL A C 1
ATOM 2440 O O . VAL A 1 345 ? 6.326 7.377 -5.817 1.00 97.94 345 VAL A O 1
ATOM 2443 N N . SER A 1 346 ? 4.450 7.708 -4.629 1.00 97.94 346 SER A N 1
ATOM 2444 C CA . SER A 1 346 ? 3.599 8.259 -5.689 1.00 97.94 346 SER A CA 1
ATOM 2445 C C . SER A 1 346 ? 2.817 9.501 -5.235 1.00 97.94 346 SER A C 1
ATOM 2447 O O . SER A 1 346 ? 1.591 9.598 -5.324 1.00 97.94 346 SER A O 1
ATOM 2449 N N . ASN A 1 347 ? 3.528 10.491 -4.707 1.00 97.44 347 ASN A N 1
ATOM 2450 C CA . ASN A 1 347 ? 2.887 11.645 -4.078 1.00 97.44 347 ASN A CA 1
ATOM 2451 C C . ASN A 1 347 ? 2.458 12.716 -5.094 1.00 97.44 347 ASN A C 1
ATOM 2453 O O . ASN A 1 347 ? 2.977 12.799 -6.209 1.00 97.44 347 ASN A O 1
ATOM 2457 N N . SER A 1 348 ? 1.558 13.614 -4.688 1.00 97.44 348 SER A N 1
ATOM 2458 C CA . SER A 1 348 ? 1.250 14.836 -5.449 1.00 97.44 348 SER A CA 1
ATOM 2459 C C . SER A 1 348 ? 1.139 16.057 -4.537 1.00 97.44 348 SER A C 1
ATOM 2461 O O . SER A 1 348 ? 0.426 16.037 -3.539 1.00 97.44 348 SER A O 1
ATOM 2463 N N . PHE A 1 349 ? 1.801 17.167 -4.868 1.00 94.06 349 PHE A N 1
ATOM 2464 C CA . PHE A 1 349 ? 1.662 18.393 -4.071 1.00 94.06 349 PHE A CA 1
ATOM 2465 C C . PHE A 1 349 ? 0.399 19.200 -4.421 1.00 94.06 349 PHE A C 1
ATOM 2467 O O . PHE A 1 349 ? -0.152 19.878 -3.555 1.00 94.06 349 PHE A O 1
ATOM 2474 N N . ALA A 1 350 ? -0.088 19.142 -5.662 1.00 92.19 350 ALA A N 1
ATOM 2475 C CA . ALA A 1 350 ? -1.201 19.986 -6.110 1.00 92.19 350 ALA A CA 1
ATOM 2476 C C . ALA A 1 350 ? -2.497 19.233 -6.433 1.00 92.19 350 ALA A C 1
ATOM 2478 O O . ALA A 1 350 ? -3.571 19.823 -6.320 1.00 92.19 350 ALA A O 1
ATOM 2479 N N . LYS A 1 351 ? -2.419 17.970 -6.868 1.00 95.81 351 LYS A N 1
ATOM 2480 C CA . LYS A 1 351 ? -3.567 17.206 -7.382 1.00 95.81 351 LYS A CA 1
ATOM 2481 C C . LYS A 1 351 ? -3.644 15.825 -6.733 1.00 95.81 351 LYS A C 1
ATOM 2483 O O . LYS A 1 351 ? -3.446 15.703 -5.529 1.00 95.81 351 LYS A O 1
ATOM 2488 N N . THR A 1 352 ? -4.021 14.799 -7.490 1.00 96.94 352 THR A N 1
ATOM 2489 C CA . THR A 1 352 ? -4.264 13.463 -6.949 1.00 96.94 352 THR A CA 1
ATOM 2490 C C . THR A 1 352 ? -2.973 12.653 -6.953 1.00 96.94 352 THR A C 1
ATOM 2492 O O . THR A 1 352 ? -2.279 12.611 -7.967 1.00 96.94 352 THR A O 1
ATOM 2495 N N . ALA A 1 353 ? -2.630 12.036 -5.828 1.00 98.25 353 ALA A N 1
ATOM 2496 C CA . ALA A 1 353 ? -1.519 11.090 -5.742 1.00 98.25 353 ALA A CA 1
ATOM 2497 C C . ALA A 1 353 ? -1.854 9.777 -6.473 1.00 98.25 353 ALA A C 1
ATOM 2499 O O . ALA A 1 353 ? -3.027 9.442 -6.656 1.00 98.25 353 ALA A O 1
ATOM 2500 N N . GLY A 1 354 ? -0.839 9.053 -6.941 1.00 98.25 354 GLY A N 1
ATOM 2501 C CA . GLY A 1 354 ? -1.046 7.817 -7.692 1.00 98.25 354 GLY A CA 1
ATOM 2502 C C . GLY A 1 354 ? -1.253 6.616 -6.771 1.00 98.25 354 GLY A C 1
ATOM 2503 O O . GLY A 1 354 ? -0.822 6.598 -5.622 1.00 98.25 354 GLY A O 1
ATOM 2504 N N . ASN A 1 355 ? -1.936 5.592 -7.281 1.00 98.75 355 ASN A N 1
ATOM 2505 C CA . ASN A 1 355 ? -2.138 4.352 -6.532 1.00 98.75 355 ASN A CA 1
ATOM 2506 C C . ASN A 1 355 ? -0.866 3.496 -6.528 1.00 98.75 355 ASN A C 1
ATOM 2508 O O . ASN A 1 355 ? -0.116 3.494 -7.507 1.00 98.75 355 ASN A O 1
ATOM 2512 N N . ILE A 1 356 ? -0.689 2.723 -5.461 1.00 98.88 356 ILE A N 1
ATOM 2513 C CA . ILE A 1 356 ? 0.401 1.766 -5.284 1.00 98.88 356 ILE A CA 1
ATOM 2514 C C . ILE A 1 356 ? -0.203 0.384 -5.053 1.00 98.88 356 ILE A C 1
ATOM 2516 O O . ILE A 1 356 ? -0.891 0.168 -4.055 1.00 98.88 356 ILE A O 1
ATOM 2520 N N . ASP A 1 357 ? 0.083 -0.543 -5.962 1.00 98.81 357 ASP A N 1
ATOM 2521 C CA . ASP A 1 357 ? -0.308 -1.947 -5.877 1.00 98.81 357 ASP A CA 1
ATOM 2522 C C . ASP A 1 357 ? 0.964 -2.815 -5.843 1.00 98.81 357 ASP A C 1
ATOM 2524 O O . ASP A 1 357 ? 1.782 -2.760 -6.760 1.00 98.81 357 ASP A O 1
ATOM 2528 N N . VAL A 1 358 ? 1.158 -3.595 -4.778 1.00 98.81 358 VAL A N 1
ATOM 2529 C CA . VAL A 1 358 ? 2.299 -4.512 -4.621 1.00 98.81 358 VAL A CA 1
ATOM 2530 C C . VAL A 1 358 ? 1.781 -5.906 -4.293 1.00 98.81 358 VAL A C 1
ATOM 2532 O O . VAL A 1 358 ? 1.102 -6.095 -3.278 1.00 98.81 358 VAL A O 1
ATOM 2535 N N . THR A 1 359 ? 2.132 -6.883 -5.122 1.00 98.56 359 THR A N 1
ATOM 2536 C CA . THR A 1 359 ? 1.672 -8.266 -4.998 1.00 98.56 359 THR A CA 1
ATOM 2537 C C . THR A 1 359 ? 2.844 -9.235 -5.046 1.00 98.56 359 THR A C 1
ATOM 2539 O O . THR A 1 359 ? 3.524 -9.357 -6.059 1.00 98.56 359 THR A O 1
ATOM 2542 N N . SER A 1 360 ? 3.031 -9.988 -3.967 1.00 97.69 360 SER A N 1
ATOM 2543 C CA . SER A 1 360 ? 3.842 -11.200 -3.952 1.00 97.69 360 SER A CA 1
ATOM 2544 C C . SER A 1 360 ? 2.920 -12.415 -3.815 1.00 97.69 360 SER A C 1
ATOM 2546 O O . SER A 1 360 ? 2.140 -12.520 -2.862 1.00 97.69 360 SER A O 1
ATOM 2548 N N . THR A 1 361 ? 2.960 -13.312 -4.803 1.00 95.19 361 THR A N 1
ATOM 2549 C CA . THR A 1 361 ? 1.995 -14.427 -4.917 1.00 95.19 361 THR A CA 1
ATOM 2550 C C . THR A 1 361 ? 2.397 -15.660 -4.105 1.00 95.19 361 THR A C 1
ATOM 2552 O O . THR A 1 361 ? 1.549 -16.459 -3.724 1.00 95.19 361 THR A O 1
ATOM 2555 N N . ALA A 1 362 ? 3.689 -15.839 -3.854 1.00 94.12 362 ALA A N 1
ATOM 2556 C CA . ALA A 1 362 ? 4.261 -16.958 -3.116 1.00 94.12 362 ALA A CA 1
ATOM 2557 C C . ALA A 1 362 ? 5.421 -16.532 -2.199 1.00 94.12 362 ALA A C 1
ATOM 2559 O O . ALA A 1 362 ? 5.969 -17.380 -1.499 1.00 94.12 362 ALA A O 1
ATOM 2560 N N . GLY A 1 363 ? 5.782 -15.247 -2.162 1.00 96.12 363 GLY A N 1
ATOM 2561 C CA . GLY A 1 363 ? 6.808 -14.684 -1.285 1.00 96.12 363 GLY A CA 1
ATOM 2562 C C . GLY A 1 363 ? 6.258 -13.656 -0.295 1.00 96.12 363 GLY A C 1
ATOM 2563 O O . GLY A 1 363 ? 5.049 -13.503 -0.119 1.00 96.12 363 GLY A O 1
ATOM 2564 N N . SER A 1 364 ? 7.173 -12.979 0.388 1.00 97.94 364 SER A N 1
ATOM 2565 C CA . SER A 1 364 ? 6.907 -11.895 1.336 1.00 97.94 364 SER A CA 1
ATOM 2566 C C . SER A 1 364 ? 7.197 -10.528 0.712 1.00 97.94 364 SER A C 1
ATOM 2568 O O . SER A 1 364 ? 7.932 -10.412 -0.267 1.00 97.94 364 SER A O 1
ATOM 2570 N N . ILE A 1 365 ? 6.652 -9.470 1.312 1.00 98.56 365 ILE A N 1
ATOM 2571 C CA . ILE A 1 365 ? 6.978 -8.080 0.967 1.00 98.56 365 ILE A CA 1
ATOM 2572 C C . ILE A 1 365 ? 7.802 -7.490 2.113 1.00 98.56 365 ILE A C 1
ATOM 2574 O O . ILE A 1 365 ? 7.335 -7.452 3.252 1.00 98.56 365 ILE A O 1
ATOM 2578 N N . ASN A 1 366 ? 9.015 -7.015 1.832 1.00 97.19 366 ASN A N 1
ATOM 2579 C CA . ASN A 1 366 ? 9.907 -6.452 2.842 1.00 97.19 366 ASN A CA 1
ATOM 2580 C C . ASN A 1 366 ? 10.610 -5.175 2.359 1.00 97.19 366 ASN A C 1
ATOM 2582 O O . ASN A 1 366 ? 11.656 -5.221 1.712 1.00 97.19 366 ASN A O 1
ATOM 2586 N N . PHE A 1 367 ? 10.071 -4.026 2.759 1.00 95.44 367 PHE A N 1
ATOM 2587 C CA . PHE A 1 367 ? 10.692 -2.713 2.567 1.00 95.44 367 PHE A CA 1
ATOM 2588 C C . PHE A 1 367 ? 11.480 -2.247 3.802 1.00 95.44 367 PHE A C 1
ATOM 2590 O O . PHE A 1 367 ? 11.952 -1.110 3.866 1.00 95.44 367 PHE A O 1
ATOM 2597 N N . GLY A 1 368 ? 11.639 -3.110 4.811 1.00 92.00 368 GLY A N 1
ATOM 2598 C CA . GLY A 1 368 ? 12.340 -2.792 6.050 1.00 92.00 368 GLY A CA 1
ATOM 2599 C C . GLY A 1 368 ? 11.732 -1.577 6.751 1.00 92.00 368 GLY A C 1
ATOM 2600 O O . GLY A 1 368 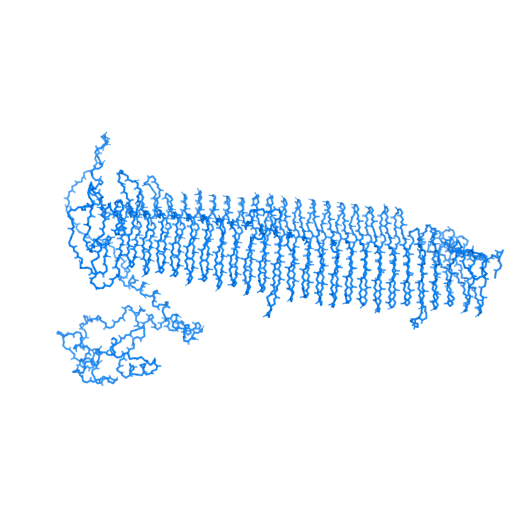? 10.552 -1.572 7.090 1.00 92.00 368 GLY A O 1
ATOM 2601 N N . LYS A 1 369 ? 12.550 -0.540 6.969 1.00 90.19 369 LYS A N 1
ATOM 2602 C CA . LYS A 1 369 ? 12.124 0.741 7.566 1.00 90.19 369 LYS A CA 1
ATOM 2603 C C . LYS A 1 369 ? 11.671 1.777 6.535 1.00 90.19 369 LYS A C 1
ATOM 2605 O O . LYS A 1 369 ? 11.251 2.863 6.926 1.00 90.19 369 LYS A O 1
ATOM 2610 N N . ASN A 1 370 ? 11.777 1.474 5.243 1.00 91.31 370 ASN A N 1
ATOM 2611 C CA . ASN A 1 370 ? 11.397 2.402 4.187 1.00 91.31 370 ASN A CA 1
ATOM 2612 C C . ASN A 1 370 ? 9.872 2.520 4.097 1.00 91.31 370 ASN A C 1
ATOM 2614 O O . ASN A 1 370 ? 9.147 1.569 4.392 1.00 91.31 370 ASN A O 1
ATOM 2618 N N . GLY A 1 371 ? 9.388 3.705 3.723 1.00 91.75 371 GLY A N 1
ATOM 2619 C CA . GLY A 1 371 ? 7.959 3.991 3.654 1.00 91.75 371 GLY A CA 1
ATOM 2620 C C . GLY A 1 371 ? 7.309 3.677 2.304 1.00 91.75 371 GLY A C 1
ATOM 2621 O O . GLY A 1 371 ? 7.974 3.622 1.267 1.00 91.75 371 GLY A O 1
ATOM 2622 N N . VAL A 1 372 ? 5.983 3.537 2.328 1.00 97.56 372 VAL A N 1
ATOM 2623 C CA . VAL A 1 372 ? 5.115 3.461 1.146 1.00 97.56 372 VAL A CA 1
ATOM 2624 C C . VAL A 1 372 ? 4.180 4.670 1.161 1.00 97.56 372 VAL A C 1
ATOM 2626 O O . VAL A 1 372 ? 3.362 4.804 2.068 1.00 97.56 372 VAL A O 1
ATOM 2629 N N . GLY A 1 373 ? 4.316 5.567 0.185 1.00 97.62 373 GLY A N 1
ATOM 2630 C CA . GLY A 1 373 ? 3.653 6.874 0.187 1.00 97.62 373 GLY A CA 1
ATOM 2631 C C . GLY A 1 373 ? 2.830 7.132 -1.070 1.00 97.62 373 GLY A C 1
ATOM 2632 O O . GLY A 1 373 ? 3.350 7.072 -2.175 1.00 97.62 373 GLY A O 1
ATOM 2633 N N . ALA A 1 374 ? 1.557 7.459 -0.906 1.00 98.31 374 ALA A N 1
ATOM 2634 C CA . ALA A 1 374 ? 0.636 7.920 -1.938 1.00 98.31 374 ALA A CA 1
ATOM 2635 C C . ALA A 1 374 ? -0.129 9.156 -1.435 1.00 98.31 374 ALA A C 1
ATOM 2637 O O . ALA A 1 374 ? -1.342 9.271 -1.606 1.00 98.31 374 ALA A O 1
ATOM 2638 N N . ASN A 1 375 ? 0.555 10.071 -0.748 1.00 97.31 375 ASN A N 1
ATOM 2639 C CA . ASN A 1 375 ? -0.083 11.197 -0.073 1.00 97.31 375 ASN A CA 1
ATOM 2640 C C . ASN A 1 375 ? -0.207 12.427 -0.984 1.00 97.31 375 ASN A C 1
ATOM 2642 O O . ASN A 1 375 ? 0.566 12.614 -1.932 1.00 97.31 375 ASN A O 1
ATOM 2646 N N . SER A 1 376 ? -1.187 13.286 -0.689 1.00 97.31 376 SER A N 1
ATOM 2647 C CA . SER A 1 376 ? -1.386 14.540 -1.419 1.00 97.31 376 SER A CA 1
ATOM 2648 C C . SER A 1 376 ? -1.437 15.762 -0.510 1.00 97.31 376 SER A C 1
ATOM 2650 O O . SER A 1 376 ? -2.053 15.739 0.551 1.00 97.31 376 SER A O 1
ATOM 2652 N N . LYS A 1 377 ? -0.810 16.869 -0.929 1.00 94.31 377 LYS A N 1
ATOM 2653 C CA . LYS A 1 377 ? -0.838 18.118 -0.145 1.00 94.31 377 LYS A CA 1
ATOM 2654 C C . LYS A 1 377 ? -2.084 18.973 -0.378 1.00 94.31 377 LYS A C 1
ATOM 2656 O O . LYS A 1 377 ? -2.444 19.751 0.497 1.00 94.31 377 LYS A O 1
ATOM 2661 N N . ARG A 1 378 ? -2.726 18.877 -1.546 1.00 91.94 378 ARG A N 1
ATOM 2662 C CA . ARG A 1 378 ? -3.883 19.725 -1.914 1.00 91.94 378 ARG A CA 1
ATOM 2663 C C . ARG A 1 378 ? -5.047 18.965 -2.541 1.00 91.94 378 ARG A C 1
ATOM 2665 O O . ARG A 1 378 ? -6.175 19.434 -2.446 1.00 91.94 378 ARG A O 1
ATOM 2672 N N . GLY A 1 379 ? -4.785 17.834 -3.192 1.00 95.19 379 GLY A N 1
ATOM 2673 C CA . GLY A 1 379 ? -5.810 16.996 -3.811 1.00 95.19 379 GLY A CA 1
ATOM 2674 C C . GLY A 1 379 ? -6.021 15.691 -3.050 1.00 95.19 379 GLY A C 1
ATOM 2675 O O . GLY A 1 379 ? -5.698 15.587 -1.870 1.00 95.19 379 GLY A O 1
ATOM 2676 N N . ASN A 1 380 ? -6.599 14.698 -3.725 1.00 97.62 380 ASN A N 1
ATOM 2677 C CA . ASN A 1 380 ? -6.865 13.399 -3.111 1.00 97.62 380 ASN A CA 1
ATOM 2678 C C . ASN A 1 380 ? -5.576 12.579 -2.987 1.00 97.62 380 ASN A C 1
ATOM 2680 O O . ASN A 1 380 ? -4.737 12.583 -3.889 1.00 97.62 380 ASN A O 1
ATOM 2684 N N . ALA A 1 381 ? -5.440 11.835 -1.902 1.00 98.38 381 ALA A N 1
ATOM 2685 C CA . ALA A 1 381 ? -4.405 10.822 -1.790 1.00 98.38 381 ALA A CA 1
ATOM 2686 C C . ALA A 1 381 ? -4.762 9.557 -2.593 1.00 98.38 381 ALA A C 1
ATOM 2688 O O . ALA A 1 381 ? -5.926 9.302 -2.917 1.00 98.38 381 ALA A O 1
ATOM 2689 N N . GLY A 1 382 ? -3.739 8.787 -2.946 1.00 98.38 382 GLY A N 1
ATOM 2690 C CA . GLY A 1 382 ? -3.842 7.543 -3.693 1.00 98.38 382 GLY A CA 1
ATOM 2691 C C . GLY A 1 382 ? -4.087 6.348 -2.776 1.00 98.38 382 GLY A C 1
ATOM 2692 O O . GLY A 1 382 ? -3.835 6.378 -1.573 1.00 98.38 382 GLY A O 1
ATOM 2693 N N . LYS A 1 383 ? -4.599 5.263 -3.352 1.00 98.75 383 LYS A N 1
ATOM 2694 C CA . LYS A 1 383 ? -4.783 3.989 -2.653 1.00 98.75 383 LYS A CA 1
ATOM 2695 C C . LYS A 1 383 ? -3.455 3.236 -2.550 1.00 98.75 383 LYS A C 1
ATOM 2697 O O . LYS A 1 383 ? -2.721 3.163 -3.530 1.00 98.75 383 LYS A O 1
ATOM 2702 N N . ILE A 1 384 ? -3.214 2.594 -1.408 1.00 98.94 384 ILE A N 1
ATOM 2703 C CA . ILE A 1 384 ? -2.080 1.690 -1.186 1.00 98.94 384 ILE A CA 1
ATOM 2704 C C . ILE A 1 384 ? -2.610 0.279 -0.926 1.00 98.94 384 ILE A C 1
ATOM 2706 O O . ILE A 1 384 ? -3.467 0.071 -0.063 1.00 98.94 384 ILE A O 1
ATOM 2710 N N . THR A 1 385 ? -2.128 -0.707 -1.680 1.00 98.88 385 THR A N 1
ATOM 2711 C CA . THR A 1 385 ? -2.464 -2.125 -1.506 1.00 98.88 385 THR A CA 1
ATOM 2712 C C . THR A 1 385 ? -1.219 -2.991 -1.534 1.00 98.88 385 THR A C 1
ATOM 2714 O O . THR A 1 385 ? -0.502 -3.005 -2.526 1.00 98.88 385 THR A O 1
ATOM 2717 N N . LEU A 1 386 ? -0.992 -3.736 -0.450 1.00 98.81 386 LEU A N 1
ATOM 2718 C CA . LEU A 1 386 ? 0.105 -4.694 -0.319 1.00 98.81 386 LEU A CA 1
ATOM 2719 C C . LEU A 1 386 ? -0.473 -6.091 -0.070 1.00 98.81 386 LEU A C 1
ATOM 2721 O O . LEU A 1 386 ? -1.252 -6.286 0.868 1.00 98.81 386 LEU A O 1
ATOM 2725 N N . THR A 1 387 ? -0.100 -7.064 -0.895 1.00 98.62 387 THR A N 1
ATOM 2726 C CA . THR A 1 387 ? -0.617 -8.435 -0.819 1.00 98.62 387 THR A CA 1
ATOM 2727 C C . THR A 1 387 ? 0.528 -9.442 -0.843 1.00 98.62 387 THR A C 1
ATOM 2729 O O . THR A 1 387 ? 1.185 -9.584 -1.864 1.00 98.62 387 THR A O 1
ATOM 2732 N N . ALA A 1 388 ? 0.732 -10.163 0.260 1.00 97.81 388 ALA A N 1
ATOM 2733 C CA . ALA A 1 388 ? 1.678 -11.275 0.380 1.00 97.81 388 ALA A CA 1
ATOM 2734 C C . ALA A 1 388 ? 0.921 -12.520 0.866 1.00 97.81 388 ALA A C 1
ATOM 2736 O O . ALA A 1 388 ? 0.850 -12.798 2.064 1.00 97.81 388 ALA A O 1
ATOM 2737 N N . LYS A 1 389 ? 0.244 -13.231 -0.040 1.00 87.12 389 LYS A N 1
ATOM 2738 C CA . LYS A 1 389 ? -0.601 -14.381 0.329 1.00 87.12 389 LYS A CA 1
ATOM 2739 C C . LYS A 1 389 ? 0.029 -15.674 -0.155 1.00 87.12 389 LYS A C 1
ATOM 2741 O O . LYS A 1 389 ? 0.374 -15.769 -1.316 1.00 87.12 389 LYS A O 1
ATOM 2746 N N . SER A 1 390 ? 0.050 -16.694 0.693 1.00 82.62 390 SER A N 1
ATOM 2747 C CA . SER A 1 390 ? 0.205 -18.093 0.289 1.00 82.62 390 SER A CA 1
ATOM 2748 C C . SER A 1 390 ? -0.870 -18.934 0.976 1.00 82.62 390 SER A C 1
ATOM 2750 O O . SER A 1 390 ? -1.308 -18.613 2.082 1.00 82.62 390 SER A O 1
ATOM 2752 N N . THR A 1 391 ? -1.320 -20.000 0.316 1.00 73.06 391 THR A N 1
ATOM 2753 C CA . THR A 1 391 ? -2.247 -20.980 0.905 1.00 73.06 391 THR A CA 1
ATOM 2754 C C . THR A 1 391 ? -1.542 -21.998 1.797 1.00 73.06 391 THR A C 1
ATOM 2756 O O . THR A 1 391 ? -2.209 -22.696 2.554 1.00 73.06 391 THR A O 1
ATOM 2759 N N . THR A 1 392 ? -0.218 -22.113 1.690 1.00 74.12 392 THR A N 1
ATOM 2760 C CA . THR A 1 392 ? 0.585 -23.136 2.378 1.00 74.12 392 THR A CA 1
ATOM 2761 C C . THR A 1 392 ? 1.593 -22.548 3.354 1.00 74.12 392 THR A C 1
ATOM 2763 O O . THR A 1 392 ? 1.950 -23.213 4.321 1.00 74.12 392 THR A O 1
ATOM 2766 N N . ASP A 1 393 ? 2.019 -21.302 3.137 1.00 82.81 393 ASP A N 1
ATOM 2767 C CA . ASP A 1 393 ? 3.161 -20.723 3.836 1.00 82.81 393 ASP A CA 1
ATOM 2768 C C . ASP A 1 393 ? 2.830 -19.400 4.522 1.00 82.81 393 ASP A C 1
ATOM 2770 O O . ASP A 1 393 ? 1.985 -18.617 4.079 1.00 82.81 393 ASP A O 1
ATOM 2774 N N . ASN A 1 394 ? 3.573 -19.121 5.587 1.00 88.81 394 ASN A N 1
ATOM 2775 C CA . ASN A 1 394 ? 3.555 -17.852 6.296 1.00 88.81 394 ASN A CA 1
ATOM 2776 C C . ASN A 1 394 ? 4.351 -16.809 5.483 1.00 88.81 394 ASN A C 1
ATOM 2778 O O . ASN A 1 394 ? 5.578 -16.879 5.411 1.00 88.81 394 ASN A O 1
ATOM 2782 N N . ARG A 1 395 ? 3.647 -15.881 4.823 1.00 96.94 395 ARG A N 1
ATOM 2783 C CA . ARG A 1 395 ? 4.228 -14.804 4.006 1.00 96.94 395 ARG A CA 1
ATOM 2784 C C . ARG A 1 395 ? 3.935 -13.459 4.633 1.00 96.94 395 ARG A C 1
ATOM 2786 O O . ARG A 1 395 ? 2.778 -13.146 4.899 1.00 96.94 395 ARG A O 1
ATOM 2793 N N . THR A 1 396 ? 4.979 -12.689 4.896 1.00 97.94 396 THR A N 1
ATOM 2794 C CA . THR A 1 396 ? 4.887 -11.500 5.744 1.00 97.94 396 THR A CA 1
ATOM 2795 C C . THR A 1 396 ? 4.843 -10.217 4.926 1.00 97.94 396 THR A C 1
ATOM 2797 O O . THR A 1 396 ? 5.245 -10.175 3.761 1.00 97.94 396 THR A O 1
ATOM 2800 N N . ILE A 1 397 ? 4.352 -9.151 5.553 1.00 98.56 397 ILE A N 1
ATOM 2801 C CA . ILE A 1 397 ? 4.525 -7.778 5.076 1.00 98.56 397 ILE A CA 1
ATOM 2802 C C . ILE A 1 397 ? 5.304 -7.021 6.146 1.00 98.56 397 ILE A C 1
ATOM 2804 O O . ILE A 1 397 ? 4.824 -6.887 7.269 1.00 98.56 397 ILE A O 1
ATOM 2808 N N . THR A 1 398 ? 6.478 -6.502 5.791 1.00 97.25 398 THR A N 1
ATOM 2809 C CA . THR A 1 398 ? 7.297 -5.643 6.654 1.00 97.25 398 THR A CA 1
ATOM 2810 C C . THR A 1 398 ? 7.586 -4.325 5.945 1.00 97.25 398 THR A C 1
ATOM 2812 O O . THR A 1 398 ? 8.168 -4.317 4.862 1.00 97.25 398 THR A O 1
ATOM 2815 N N . THR A 1 399 ? 7.182 -3.203 6.539 1.00 95.19 399 THR A N 1
ATOM 2816 C CA . THR A 1 399 ? 7.416 -1.860 5.979 1.00 95.19 399 THR A CA 1
ATOM 2817 C C . THR A 1 399 ? 7.502 -0.800 7.080 1.00 95.19 399 THR A C 1
ATOM 2819 O O . THR A 1 399 ? 7.086 -1.031 8.215 1.00 95.19 399 THR A O 1
ATOM 2822 N N . GLY A 1 400 ? 8.042 0.375 6.756 1.00 93.94 400 GLY A N 1
ATOM 2823 C CA . GLY A 1 400 ? 8.034 1.551 7.620 1.00 93.94 400 GLY A CA 1
ATOM 2824 C C . GLY A 1 400 ? 6.687 2.280 7.601 1.00 93.94 400 GLY A C 1
ATOM 2825 O O . GLY A 1 400 ? 5.630 1.664 7.754 1.00 93.94 400 GLY A O 1
ATOM 2826 N N . LEU A 1 401 ? 6.743 3.609 7.443 1.00 95.25 401 LEU A N 1
ATOM 2827 C CA . LEU A 1 401 ? 5.562 4.478 7.355 1.00 95.25 401 LEU A CA 1
ATOM 2828 C C . LEU A 1 401 ? 4.721 4.115 6.125 1.00 95.25 401 LEU A C 1
ATOM 2830 O O . LEU A 1 401 ? 5.258 3.980 5.029 1.00 95.25 401 LEU A O 1
ATOM 2834 N N . ILE A 1 402 ? 3.404 4.034 6.285 1.00 97.75 402 ILE A N 1
ATOM 2835 C CA . ILE A 1 402 ? 2.459 3.990 5.167 1.00 97.75 402 ILE A CA 1
ATOM 2836 C C . ILE A 1 402 ? 1.660 5.290 5.170 1.00 97.75 402 ILE A C 1
ATOM 2838 O O . ILE A 1 402 ? 0.914 5.540 6.113 1.00 97.75 402 ILE A O 1
ATOM 2842 N N . ASP A 1 403 ? 1.797 6.107 4.130 1.00 97.38 403 ASP A N 1
ATOM 2843 C CA . ASP A 1 403 ? 1.160 7.425 4.058 1.00 97.38 403 ASP A CA 1
ATOM 2844 C C . ASP A 1 403 ? 0.278 7.566 2.814 1.00 97.38 403 ASP A C 1
ATOM 2846 O O . ASP A 1 403 ? 0.761 7.732 1.701 1.00 97.38 403 ASP A O 1
ATOM 2850 N N . ALA A 1 404 ? -1.033 7.524 3.016 1.00 98.19 404 ALA A N 1
ATOM 2851 C CA . ALA A 1 404 ? -2.062 7.876 2.046 1.00 98.19 404 ALA A CA 1
ATOM 2852 C C . ALA A 1 404 ? -2.923 9.043 2.574 1.00 98.19 404 ALA A C 1
ATOM 2854 O O . ALA A 1 404 ? -4.138 9.075 2.373 1.00 98.19 404 ALA A O 1
ATOM 2855 N N . GLY A 1 405 ? -2.320 9.987 3.301 1.00 97.56 405 GLY A N 1
ATOM 2856 C CA . GLY A 1 405 ? -2.986 11.172 3.838 1.00 97.56 405 GLY A CA 1
ATOM 2857 C C . GLY A 1 405 ? -3.183 12.301 2.821 1.00 97.56 405 GLY A C 1
ATOM 2858 O O . GLY A 1 405 ? -2.410 12.463 1.872 1.00 97.56 405 GLY A O 1
ATOM 2859 N N . ALA A 1 406 ? -4.216 13.114 3.036 1.00 96.81 406 ALA A N 1
ATOM 2860 C CA . ALA A 1 406 ? -4.461 14.361 2.320 1.00 96.81 406 ALA A CA 1
ATOM 2861 C C . ALA A 1 406 ? -4.327 15.566 3.272 1.00 96.81 406 ALA A C 1
ATOM 2863 O O . ALA A 1 406 ? -5.132 15.743 4.188 1.00 96.81 406 ALA A O 1
ATOM 2864 N N . ASP A 1 407 ? -3.324 16.424 3.055 1.00 90.56 407 ASP A N 1
ATOM 2865 C CA . ASP A 1 407 ? -3.083 17.587 3.931 1.00 90.56 407 ASP A CA 1
ATOM 2866 C C . ASP A 1 407 ? -3.980 18.797 3.619 1.00 90.56 407 ASP A C 1
ATOM 2868 O O . ASP A 1 407 ? -4.090 19.709 4.436 1.00 90.56 407 ASP A O 1
ATOM 2872 N N . GLY A 1 408 ? -4.607 18.819 2.443 1.00 87.81 408 GLY A N 1
ATOM 2873 C CA . GLY A 1 408 ? -5.531 19.869 2.013 1.00 87.81 408 GLY A CA 1
ATOM 2874 C C . GLY A 1 408 ? -6.994 19.432 2.089 1.00 87.81 408 GLY A C 1
ATOM 2875 O O . GLY A 1 408 ? -7.369 18.583 2.892 1.00 87.81 408 GLY A O 1
ATOM 2876 N N . ASP A 1 409 ? -7.825 19.985 1.205 1.00 89.81 409 ASP A N 1
ATOM 2877 C CA . ASP A 1 409 ? -9.267 19.693 1.126 1.00 89.81 409 ASP A CA 1
ATOM 2878 C C . ASP A 1 409 ? -9.617 18.362 0.440 1.00 89.81 409 ASP A C 1
ATOM 2880 O O . ASP A 1 409 ? -10.790 17.993 0.350 1.00 89.81 409 ASP A O 1
ATOM 2884 N N . GLY A 1 410 ? -8.618 17.645 -0.075 1.00 94.31 410 GLY A N 1
ATOM 2885 C CA . GLY A 1 410 ? -8.816 16.356 -0.723 1.00 94.31 410 GLY A CA 1
ATOM 2886 C C . GLY A 1 410 ? -9.141 15.227 0.251 1.00 94.31 410 GLY A C 1
ATOM 2887 O O . GLY A 1 410 ? -8.991 15.342 1.462 1.00 94.31 410 GLY A O 1
ATOM 2888 N N . ASN A 1 411 ? -9.598 14.105 -0.297 1.00 97.44 411 ASN A N 1
ATOM 2889 C CA . ASN A 1 411 ? -9.868 12.906 0.485 1.00 97.44 411 ASN A CA 1
ATOM 2890 C C . ASN A 1 411 ? -8.581 12.106 0.722 1.00 97.44 411 ASN A C 1
ATOM 2892 O O . ASN A 1 411 ? -7.762 11.963 -0.191 1.00 97.44 411 ASN A O 1
ATOM 2896 N N . GLY A 1 412 ? -8.452 11.533 1.916 1.00 97.88 412 GLY A N 1
ATOM 2897 C CA . GLY A 1 412 ? -7.439 10.530 2.219 1.00 97.88 412 GLY A CA 1
ATOM 2898 C C . GLY A 1 412 ? -7.653 9.251 1.403 1.00 97.88 412 GLY A C 1
ATOM 2899 O O . GLY A 1 412 ? -8.780 8.877 1.063 1.00 97.88 412 GLY A O 1
ATOM 2900 N N . GLY A 1 413 ? -6.558 8.580 1.070 1.00 98.31 413 GLY A N 1
ATOM 2901 C CA . GLY A 1 413 ? -6.536 7.347 0.303 1.00 98.31 413 GLY A CA 1
ATOM 2902 C C . GLY A 1 413 ? -6.735 6.128 1.197 1.00 98.31 413 GLY A C 1
ATOM 2903 O O . GLY A 1 413 ? -6.516 6.169 2.405 1.00 98.31 413 GLY A O 1
ATOM 2904 N N . THR A 1 414 ? -7.180 5.015 0.619 1.00 98.69 414 THR A N 1
ATOM 2905 C CA . THR A 1 414 ? -7.383 3.772 1.378 1.00 98.69 414 THR A CA 1
ATOM 2906 C C . THR A 1 414 ? -6.093 2.972 1.480 1.00 98.69 414 THR A C 1
ATOM 2908 O O . THR A 1 414 ? -5.384 2.833 0.483 1.00 98.69 414 THR A O 1
ATOM 2911 N N . VAL A 1 415 ? -5.864 2.339 2.626 1.00 98.94 415 VAL A N 1
ATOM 2912 C CA . VAL A 1 415 ? -4.740 1.427 2.858 1.00 98.94 415 VAL A CA 1
ATOM 2913 C C . VAL A 1 415 ? -5.276 0.015 3.084 1.00 98.94 415 VAL A C 1
ATOM 2915 O O . VAL A 1 415 ? -6.135 -0.207 3.938 1.00 98.94 415 VAL A O 1
ATOM 2918 N N . THR A 1 416 ? -4.797 -0.957 2.308 1.00 98.88 416 THR A N 1
ATOM 2919 C CA . THR A 1 416 ? -5.178 -2.372 2.438 1.00 98.88 416 THR A CA 1
ATOM 2920 C C . THR A 1 416 ? -3.949 -3.270 2.433 1.00 98.8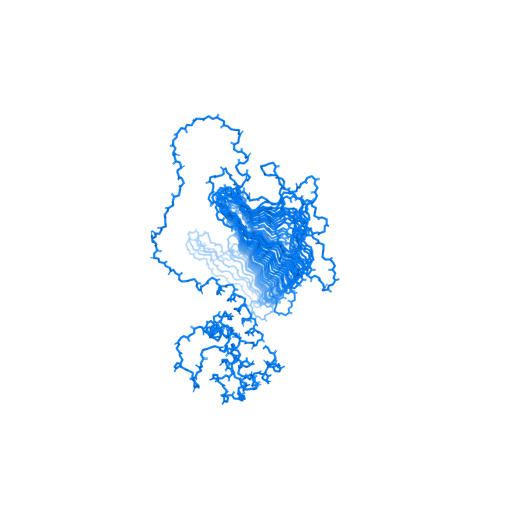8 416 THR A C 1
ATOM 2922 O O . THR A 1 416 ? -3.213 -3.308 1.454 1.00 98.88 416 THR A O 1
ATOM 2925 N N . LEU A 1 417 ? -3.731 -4.013 3.516 1.00 98.81 417 LEU A N 1
ATOM 2926 C CA . LEU A 1 417 ? -2.640 -4.978 3.631 1.00 98.81 417 LEU A CA 1
ATOM 2927 C C . LEU A 1 417 ? -3.232 -6.361 3.863 1.00 98.81 417 LEU A C 1
ATOM 2929 O O . LEU A 1 417 ? -4.067 -6.538 4.752 1.00 98.81 417 LEU A O 1
ATOM 2933 N N . THR A 1 418 ? -2.801 -7.350 3.086 1.00 98.62 418 THR A N 1
ATOM 2934 C CA . THR A 1 418 ? -3.145 -8.747 3.360 1.00 98.62 418 THR A CA 1
ATOM 2935 C C . THR A 1 418 ? -1.922 -9.642 3.300 1.00 98.62 418 THR A C 1
ATOM 2937 O O . THR A 1 418 ? -1.293 -9.751 2.251 1.00 98.62 418 THR A O 1
ATOM 2940 N N . ALA A 1 419 ? -1.648 -10.327 4.404 1.00 98.50 419 ALA A N 1
ATOM 2941 C CA . ALA A 1 419 ? -0.556 -11.275 4.542 1.00 98.50 419 ALA A CA 1
ATOM 2942 C C . ALA A 1 419 ? -1.103 -12.646 4.970 1.00 98.50 419 ALA A C 1
ATOM 2944 O O . ALA A 1 419 ? -2.030 -12.709 5.786 1.00 98.50 419 ALA A O 1
ATOM 2945 N N . SER A 1 420 ? -0.548 -13.749 4.453 1.00 97.00 420 SER A N 1
ATOM 2946 C CA . SER A 1 420 ? -0.807 -15.054 5.084 1.00 97.00 420 SER A CA 1
ATOM 2947 C C . SER A 1 420 ? -0.109 -15.163 6.441 1.00 97.00 420 SER A C 1
ATOM 2949 O O . SER A 1 420 ? -0.575 -15.867 7.331 1.00 97.00 420 SER A O 1
ATOM 2951 N N . GLY A 1 421 ? 0.972 -14.408 6.595 1.00 97.12 421 GLY A N 1
ATOM 2952 C CA . GLY A 1 421 ? 1.798 -14.258 7.772 1.00 97.12 421 GLY A CA 1
ATOM 2953 C C . GLY A 1 421 ? 1.633 -12.958 8.530 1.00 97.12 421 GLY A C 1
ATOM 2954 O O . GLY A 1 421 ? 0.619 -12.275 8.413 1.00 97.12 421 GLY A O 1
ATOM 2955 N N . ASP A 1 422 ? 2.660 -12.604 9.296 1.00 98.00 422 ASP A N 1
ATOM 2956 C CA . ASP A 1 422 ? 2.695 -11.369 10.076 1.00 98.00 422 ASP A CA 1
ATOM 2957 C C . ASP A 1 422 ? 2.641 -10.114 9.195 1.00 98.00 422 ASP A C 1
ATOM 2959 O O . ASP A 1 422 ? 3.243 -10.048 8.119 1.00 98.00 422 ASP A O 1
ATOM 2963 N N . ILE A 1 423 ? 1.970 -9.082 9.703 1.00 98.69 423 ILE A N 1
ATOM 2964 C CA . ILE A 1 423 ? 2.052 -7.717 9.180 1.00 98.69 423 ILE A CA 1
ATOM 2965 C C . ILE A 1 423 ? 2.773 -6.873 10.223 1.00 98.69 423 ILE A C 1
ATOM 2967 O O . ILE A 1 423 ? 2.244 -6.677 11.313 1.00 98.69 423 ILE A O 1
ATOM 2971 N N . ASN A 1 424 ? 3.952 -6.357 9.881 1.00 97.19 424 ASN A N 1
ATOM 2972 C CA . ASN A 1 424 ? 4.745 -5.490 10.743 1.00 97.19 424 ASN A CA 1
ATOM 2973 C C . ASN A 1 424 ? 4.957 -4.132 10.056 1.00 97.19 424 ASN A C 1
ATOM 2975 O O . ASN A 1 424 ? 5.669 -4.030 9.055 1.00 97.19 424 ASN A O 1
ATOM 2979 N N . THR A 1 425 ? 4.345 -3.079 10.588 1.00 95.88 425 THR A N 1
ATOM 2980 C CA . THR A 1 425 ? 4.437 -1.709 10.063 1.00 95.88 425 THR A CA 1
ATOM 2981 C C . THR A 1 425 ? 4.794 -0.716 11.164 1.00 95.88 425 THR A C 1
ATOM 2983 O O . THR A 1 425 ? 4.762 -1.054 12.347 1.00 95.88 425 THR A O 1
ATOM 2986 N N . SER A 1 426 ? 5.131 0.523 10.799 1.00 93.06 426 SER A N 1
ATOM 2987 C CA . SER A 1 426 ? 5.163 1.635 11.760 1.00 93.06 426 SER A CA 1
ATOM 2988 C C . SER A 1 426 ? 3.842 2.416 11.695 1.00 93.06 426 SER A C 1
ATOM 2990 O O . SER A 1 426 ? 2.781 1.809 11.755 1.00 93.06 426 SER A O 1
ATOM 2992 N N . THR A 1 427 ? 3.872 3.738 11.549 1.00 94.69 427 THR A N 1
ATOM 2993 C CA . THR A 1 427 ? 2.685 4.594 11.419 1.00 94.69 427 THR A CA 1
ATOM 2994 C C . THR A 1 427 ? 1.931 4.309 10.115 1.00 94.69 427 THR A C 1
ATOM 2996 O O . THR A 1 427 ? 2.545 4.095 9.070 1.00 94.69 427 THR A O 1
ATOM 2999 N N . ILE A 1 428 ? 0.597 4.358 10.162 1.00 97.94 428 ILE A N 1
ATOM 3000 C CA . ILE A 1 428 ? -0.277 4.284 8.983 1.00 97.94 428 ILE A CA 1
ATOM 3001 C C . ILE A 1 428 ? -1.176 5.518 8.958 1.00 97.94 428 ILE A C 1
ATOM 3003 O O . ILE A 1 428 ? -1.899 5.768 9.920 1.00 97.94 428 ILE A O 1
ATOM 3007 N N . VAL A 1 429 ? -1.164 6.267 7.858 1.00 97.19 429 VAL A N 1
ATOM 3008 C CA . VAL A 1 429 ? -1.845 7.559 7.718 1.00 97.19 429 VAL A CA 1
ATOM 3009 C C . VAL A 1 429 ? -2.786 7.543 6.513 1.00 97.19 429 VAL A C 1
ATOM 3011 O O . VAL A 1 429 ? -2.402 7.147 5.420 1.00 97.19 429 VAL A O 1
ATOM 3014 N N . THR A 1 430 ? -4.034 7.964 6.716 1.00 98.25 430 THR A N 1
ATOM 3015 C CA . THR A 1 430 ? -5.095 8.064 5.687 1.00 98.25 430 THR A CA 1
ATOM 3016 C C . THR A 1 430 ? -5.988 9.292 5.902 1.00 98.25 430 THR A C 1
ATOM 3018 O O . THR A 1 430 ? -7.138 9.333 5.465 1.00 98.25 430 THR A O 1
ATOM 3021 N N . ASN A 1 431 ? -5.497 10.287 6.641 1.00 96.50 431 ASN A N 1
ATOM 3022 C CA . ASN A 1 431 ? -6.273 11.442 7.083 1.00 96.50 431 ASN A CA 1
ATOM 3023 C C . ASN A 1 431 ? -6.715 12.382 5.961 1.00 96.50 431 ASN A C 1
ATOM 3025 O O . ASN A 1 431 ? -6.243 12.313 4.830 1.00 96.50 431 ASN A O 1
ATOM 3029 N N . SER A 1 432 ? -7.580 13.316 6.345 1.00 96.12 432 SER A N 1
ATOM 3030 C CA . SER A 1 432 ? -7.926 14.518 5.597 1.00 96.12 432 SER A CA 1
ATOM 3031 C C . SER A 1 432 ? -7.886 15.717 6.548 1.00 96.12 432 SER A C 1
ATOM 3033 O O . SER A 1 432 ? -8.675 15.789 7.495 1.00 96.12 432 SER A O 1
ATOM 3035 N N . ASN A 1 433 ? -6.959 16.649 6.326 1.00 91.88 433 ASN A N 1
ATOM 3036 C CA . ASN A 1 433 ? -6.781 17.826 7.189 1.00 91.88 433 ASN A CA 1
ATOM 3037 C C . ASN A 1 433 ? -7.700 19.008 6.822 1.00 91.88 433 ASN A C 1
ATOM 3039 O O . ASN A 1 433 ? -7.881 19.910 7.646 1.00 91.88 433 ASN A O 1
ATOM 3043 N N . GLY A 1 434 ? -8.295 19.007 5.626 1.00 91.56 434 GLY A N 1
ATOM 3044 C CA . GLY A 1 434 ? -9.299 19.976 5.178 1.00 91.56 434 GLY A CA 1
ATOM 3045 C C . GLY A 1 434 ? -10.728 19.430 5.258 1.00 91.56 434 GLY A C 1
ATOM 3046 O O . GLY A 1 434 ? -11.088 18.715 6.196 1.00 91.56 434 GLY A O 1
ATOM 3047 N N . ILE A 1 435 ? -11.567 19.768 4.272 1.00 93.00 435 ILE A N 1
ATOM 3048 C CA . ILE A 1 435 ? -12.988 19.354 4.230 1.00 93.00 435 ILE A CA 1
ATOM 3049 C C . ILE A 1 435 ? -13.241 17.929 3.705 1.00 93.00 435 ILE A C 1
ATOM 3051 O O . ILE A 1 435 ? -14.370 17.436 3.780 1.00 93.00 435 ILE A O 1
ATOM 3055 N N . GLY A 1 436 ? -12.221 17.268 3.155 1.00 94.94 436 GLY A N 1
ATOM 3056 C CA . GLY A 1 436 ? -12.328 15.923 2.591 1.00 94.94 436 GLY A CA 1
ATOM 3057 C C . GLY A 1 436 ? -12.575 14.840 3.643 1.00 94.94 436 GLY A C 1
ATOM 3058 O O . GLY A 1 436 ? -12.436 15.063 4.849 1.00 94.94 436 GLY A O 1
ATOM 3059 N N . ARG A 1 437 ? -12.929 13.639 3.184 1.00 96.75 437 ARG A N 1
ATOM 3060 C CA . ARG A 1 437 ? -13.068 12.438 4.021 1.00 96.75 437 ARG A CA 1
ATOM 3061 C C . ARG A 1 437 ? -11.743 11.697 4.133 1.00 96.75 437 ARG A C 1
ATOM 3063 O O . ARG A 1 437 ? -10.977 11.671 3.176 1.00 96.75 437 ARG A O 1
ATOM 3070 N N . SER A 1 438 ? -11.513 11.041 5.258 1.00 97.56 438 SER A N 1
ATOM 3071 C CA . SER A 1 438 ? -10.344 10.177 5.439 1.00 97.56 438 SER A CA 1
ATOM 3072 C C . SER A 1 438 ? -10.576 8.794 4.843 1.00 97.56 438 SER A C 1
ATOM 3074 O O . SER A 1 438 ? -11.711 8.314 4.763 1.00 97.56 438 SER A O 1
ATOM 3076 N N . GLY A 1 439 ? -9.497 8.160 4.399 1.00 98.06 439 GLY A N 1
ATOM 3077 C CA . GLY A 1 439 ? -9.534 6.830 3.814 1.00 98.06 439 GLY A CA 1
ATOM 3078 C C . GLY A 1 439 ? -9.590 5.727 4.869 1.00 98.06 439 GLY A C 1
ATOM 3079 O O . GLY A 1 439 ? -9.205 5.909 6.018 1.00 98.06 439 GLY A O 1
ATOM 3080 N N . ASN A 1 440 ? -10.092 4.556 4.481 1.00 98.69 440 ASN A N 1
ATOM 3081 C CA . ASN A 1 440 ? -10.144 3.401 5.376 1.00 98.69 440 ASN A CA 1
ATOM 3082 C C . ASN A 1 440 ? -8.784 2.698 5.459 1.00 98.69 440 ASN A C 1
ATOM 3084 O O . ASN A 1 440 ? -8.067 2.596 4.461 1.00 98.69 440 ASN A O 1
ATOM 3088 N N . ILE A 1 441 ? -8.499 2.118 6.622 1.00 98.94 441 ILE A N 1
ATOM 3089 C CA . ILE A 1 441 ? -7.334 1.273 6.887 1.00 98.94 441 ILE A CA 1
ATOM 3090 C C . ILE A 1 441 ? -7.826 -0.153 7.144 1.00 98.94 441 ILE A C 1
ATOM 3092 O O . ILE A 1 441 ? -8.647 -0.385 8.031 1.00 98.94 441 ILE A O 1
ATOM 3096 N N . THR A 1 442 ? -7.354 -1.126 6.364 1.00 98.88 442 THR A N 1
ATOM 3097 C CA . THR A 1 442 ? -7.703 -2.547 6.526 1.00 98.88 442 THR A CA 1
ATOM 3098 C C . THR A 1 442 ? -6.462 -3.428 6.488 1.00 98.88 442 THR A C 1
ATOM 3100 O O . THR A 1 442 ? -5.770 -3.477 5.475 1.00 98.88 442 THR A O 1
ATOM 3103 N N . LEU A 1 443 ? -6.188 -4.146 7.575 1.00 98.88 443 LEU A N 1
ATOM 3104 C CA . LEU A 1 443 ? -5.069 -5.086 7.676 1.00 98.88 443 LEU A CA 1
ATOM 3105 C C . LEU A 1 443 ? -5.622 -6.477 7.980 1.00 98.88 443 LEU A C 1
ATOM 3107 O O . LEU A 1 443 ? -6.461 -6.638 8.867 1.00 98.88 443 LEU A O 1
ATOM 3111 N N . THR A 1 444 ? -5.173 -7.484 7.236 1.00 98.69 444 THR A N 1
ATOM 3112 C CA . THR A 1 444 ? -5.581 -8.879 7.438 1.00 98.69 444 THR A CA 1
ATOM 3113 C C . THR A 1 444 ? -4.366 -9.796 7.437 1.00 98.69 444 THR A C 1
ATOM 3115 O O . THR A 1 444 ? -3.738 -9.980 6.399 1.00 98.69 444 THR A O 1
ATOM 3118 N N . SER A 1 445 ? -4.068 -10.388 8.591 1.00 98.06 445 SER A N 1
ATOM 3119 C CA . SER A 1 445 ? -3.100 -11.473 8.746 1.00 98.06 445 SER A CA 1
ATOM 3120 C C . SER A 1 445 ? -3.855 -12.779 8.991 1.00 98.06 445 SER A C 1
ATOM 3122 O O . SER A 1 445 ? -4.561 -12.901 9.994 1.00 98.06 445 SER A O 1
ATOM 3124 N N . THR A 1 446 ? -3.771 -13.744 8.069 1.00 96.62 446 THR A N 1
ATOM 3125 C CA . THR A 1 446 ? -4.607 -14.959 8.161 1.00 96.62 446 THR A CA 1
ATOM 3126 C C . THR A 1 446 ? -4.047 -16.039 9.080 1.00 96.62 446 THR A C 1
ATOM 3128 O O . THR A 1 446 ? -4.816 -16.885 9.521 1.00 96.62 446 THR A O 1
ATOM 3131 N N . ALA A 1 447 ? -2.741 -16.037 9.356 1.00 95.19 447 ALA A N 1
ATOM 3132 C CA . ALA A 1 447 ? -2.102 -16.993 10.267 1.00 95.19 447 ALA A CA 1
ATOM 3133 C C . ALA A 1 447 ? -1.079 -16.353 11.225 1.00 95.19 447 ALA A C 1
ATOM 3135 O O . ALA A 1 447 ? -0.519 -17.051 12.066 1.00 95.19 447 ALA A O 1
ATOM 3136 N N . GLY A 1 448 ? -0.833 -15.044 11.117 1.00 96.50 448 GLY A N 1
ATOM 3137 C CA . GLY A 1 448 ? 0.154 -14.317 11.915 1.00 96.50 448 GLY A CA 1
ATOM 3138 C C . GLY A 1 448 ? -0.449 -13.226 12.801 1.00 96.50 448 GLY A C 1
ATOM 3139 O O . GLY A 1 448 ? -1.671 -13.131 12.973 1.00 96.50 448 GLY A O 1
ATOM 3140 N N . LYS A 1 449 ? 0.431 -12.402 13.372 1.00 98.25 449 LYS A N 1
ATOM 3141 C CA . LYS A 1 449 ? 0.090 -11.204 14.152 1.00 98.25 449 LYS A CA 1
ATOM 3142 C C . LYS A 1 449 ? 0.012 -9.947 13.276 1.00 98.25 449 LYS A C 1
ATOM 3144 O O . LYS A 1 449 ? 0.504 -9.912 12.147 1.00 98.25 449 LYS A O 1
ATOM 3149 N N . ILE A 1 450 ? -0.571 -8.885 13.824 1.00 98.81 450 ILE A N 1
ATOM 3150 C CA . ILE A 1 450 ? -0.458 -7.523 13.289 1.00 98.81 450 ILE A CA 1
ATOM 3151 C C . ILE A 1 450 ? 0.274 -6.668 14.321 1.00 98.81 450 ILE A C 1
ATOM 3153 O O . ILE A 1 450 ? -0.176 -6.550 15.456 1.00 98.81 450 ILE A O 1
ATOM 3157 N N . ASP A 1 451 ? 1.377 -6.050 13.918 1.00 97.69 451 ASP A N 1
ATOM 3158 C CA . ASP A 1 451 ? 2.202 -5.186 14.753 1.00 97.69 451 ASP A CA 1
ATOM 3159 C C . ASP A 1 451 ? 2.433 -3.852 14.040 1.00 97.69 451 ASP A C 1
ATOM 3161 O O . ASP A 1 451 ? 3.102 -3.783 13.013 1.00 97.69 451 ASP A O 1
ATOM 3165 N N . VAL A 1 452 ? 1.851 -2.780 14.569 1.00 95.88 452 VAL A N 1
ATOM 3166 C CA . VAL A 1 452 ? 1.929 -1.423 14.001 1.00 95.88 452 VAL A CA 1
ATOM 3167 C C . VAL A 1 452 ? 2.903 -0.568 14.820 1.00 95.88 452 VAL A C 1
ATOM 3169 O O . VAL A 1 452 ? 2.746 0.642 14.977 1.00 95.88 452 VAL A O 1
ATOM 3172 N N . THR A 1 453 ? 3.893 -1.217 15.437 1.00 91.06 453 THR A N 1
ATOM 3173 C CA . THR A 1 453 ? 4.824 -0.575 16.363 1.00 91.06 453 THR A CA 1
ATOM 3174 C C . THR A 1 453 ? 6.276 -0.655 15.921 1.00 91.06 453 THR A C 1
ATOM 3176 O O . THR A 1 453 ? 7.153 -0.346 16.719 1.00 91.06 453 THR A O 1
ATOM 3179 N N . ASN A 1 454 ? 6.575 -0.990 14.667 1.00 83.38 454 ASN A N 1
ATOM 3180 C CA . ASN A 1 454 ? 7.960 -0.970 14.201 1.00 83.38 454 ASN A CA 1
ATOM 3181 C C . ASN A 1 454 ? 8.582 0.432 14.291 1.00 83.38 454 ASN A C 1
ATOM 3183 O O . ASN A 1 454 ? 7.922 1.453 14.084 1.00 83.38 454 ASN A O 1
ATOM 3187 N N . ASP A 1 455 ? 9.889 0.469 14.552 1.00 73.19 455 ASP A N 1
ATOM 3188 C CA . ASP A 1 455 ? 10.677 1.697 14.488 1.00 73.19 455 ASP A CA 1
ATOM 3189 C C . ASP A 1 455 ? 10.767 2.227 13.057 1.00 73.19 455 ASP A C 1
ATOM 3191 O O . ASP A 1 455 ? 11.299 1.561 12.167 1.00 73.19 455 ASP A O 1
ATOM 3195 N N . SER A 1 456 ? 10.327 3.470 12.867 1.00 68.75 456 SER A N 1
ATOM 3196 C CA . SER A 1 456 ? 10.590 4.261 11.667 1.00 68.75 456 SER A CA 1
ATOM 3197 C C . SER A 1 456 ? 11.350 5.529 12.059 1.00 68.75 456 SER A C 1
ATOM 3199 O O . SER A 1 456 ? 10.937 6.181 13.023 1.00 68.75 456 SER A O 1
ATOM 3201 N N . PRO A 1 457 ? 12.429 5.900 11.338 1.00 60.44 457 PRO A N 1
ATOM 3202 C CA . PRO A 1 457 ? 13.166 7.135 11.610 1.00 60.44 457 PRO A CA 1
ATOM 3203 C C . PRO A 1 457 ? 12.278 8.383 11.492 1.00 60.44 457 PRO A C 1
ATOM 3205 O O . PRO A 1 457 ? 12.518 9.366 12.188 1.00 60.44 457 PRO A O 1
ATOM 3208 N N . ASP A 1 458 ? 11.226 8.319 10.673 1.00 60.19 458 ASP A N 1
ATOM 3209 C CA . ASP A 1 458 ? 10.388 9.473 10.343 1.00 60.19 458 ASP A CA 1
ATOM 3210 C C . ASP A 1 458 ? 9.187 9.653 11.281 1.00 60.19 458 ASP A C 1
ATOM 3212 O O . ASP A 1 458 ? 8.579 10.722 11.318 1.00 60.19 458 ASP A O 1
ATOM 3216 N N . THR A 1 459 ? 8.810 8.623 12.051 1.00 63.12 459 THR A N 1
ATOM 3217 C CA . THR A 1 459 ? 7.595 8.668 12.881 1.00 63.12 459 THR A CA 1
ATOM 3218 C C . THR A 1 459 ? 7.790 8.002 14.246 1.00 63.12 459 THR A C 1
ATOM 3220 O O . THR A 1 459 ? 7.452 6.825 14.412 1.00 63.12 459 THR A O 1
ATOM 3223 N N . PRO A 1 460 ? 8.259 8.739 15.268 1.00 62.94 460 PRO A N 1
ATOM 3224 C CA . PRO A 1 460 ? 8.460 8.181 16.606 1.00 62.94 460 PRO A CA 1
ATOM 3225 C C . PRO A 1 460 ? 7.142 7.861 17.332 1.00 62.94 460 PRO A C 1
ATOM 3227 O O . PRO A 1 460 ? 7.141 7.099 18.292 1.00 62.94 460 PRO A O 1
ATOM 3230 N N . GLN A 1 461 ? 6.014 8.423 16.879 1.00 66.44 461 GLN A N 1
ATOM 3231 C CA . GLN A 1 461 ? 4.719 8.313 17.562 1.00 66.44 461 GLN A CA 1
ATOM 3232 C C . GLN A 1 461 ? 3.966 6.991 17.297 1.00 66.44 461 GLN A C 1
ATOM 3234 O O . GLN A 1 461 ? 3.099 6.641 18.093 1.00 66.44 461 GLN A O 1
ATOM 3239 N N . ARG A 1 462 ? 4.302 6.246 16.224 1.00 84.12 462 ARG A N 1
ATOM 3240 C CA . ARG A 1 462 ? 3.757 4.905 15.886 1.00 84.12 462 ARG A CA 1
ATOM 3241 C C . ARG A 1 462 ? 2.213 4.836 15.890 1.00 84.12 462 ARG A C 1
ATOM 3243 O O . ARG A 1 462 ? 1.620 4.080 16.652 1.00 84.12 462 ARG A O 1
ATOM 3250 N N . VAL A 1 463 ? 1.552 5.651 15.065 1.00 92.44 463 VAL A N 1
ATOM 3251 C CA . VAL A 1 463 ? 0.088 5.885 15.129 1.00 92.44 463 VAL A CA 1
ATOM 3252 C C . VAL A 1 463 ? -0.657 5.254 13.947 1.00 92.44 463 VAL A C 1
ATOM 3254 O O . VAL A 1 463 ? -0.166 5.260 12.822 1.00 92.44 463 VAL A O 1
ATOM 3257 N N . ILE A 1 464 ? -1.884 4.776 14.173 1.00 98.00 464 ILE A N 1
ATOM 3258 C CA . ILE A 1 464 ? -2.869 4.549 13.103 1.00 98.00 464 ILE A CA 1
ATOM 3259 C C . ILE A 1 464 ? -3.764 5.784 13.014 1.00 98.00 464 ILE A C 1
ATOM 3261 O O . ILE A 1 464 ? -4.562 6.034 13.915 1.00 98.00 464 ILE A O 1
ATOM 3265 N N . PHE A 1 465 ? -3.632 6.567 11.947 1.00 97.00 465 PHE A N 1
ATOM 3266 C CA . PHE A 1 465 ? -4.280 7.867 11.800 1.00 97.00 465 PHE A CA 1
ATOM 3267 C C . PHE A 1 465 ? -5.217 7.899 10.580 1.00 97.00 465 PHE A C 1
ATOM 3269 O O . PHE A 1 465 ? -4.798 8.120 9.445 1.00 97.00 465 PHE A O 1
ATOM 3276 N N . ALA A 1 466 ? -6.510 7.696 10.828 1.00 97.94 466 ALA A N 1
ATOM 3277 C CA . ALA A 1 466 ? -7.619 7.800 9.873 1.00 97.94 466 ALA A CA 1
ATOM 3278 C C . ALA A 1 466 ? -8.562 8.975 10.212 1.00 97.94 466 ALA A C 1
ATOM 3280 O O . ALA A 1 466 ? -9.755 8.953 9.908 1.00 97.94 466 ALA A O 1
ATOM 3281 N N . GLY A 1 467 ? -8.033 10.004 10.879 1.00 96.75 467 GLY A N 1
ATOM 3282 C CA . GLY A 1 467 ? -8.781 11.172 11.346 1.00 96.75 467 GLY A CA 1
ATOM 3283 C C . GLY A 1 467 ? -9.138 12.160 10.251 1.00 96.75 467 GLY A C 1
ATOM 3284 O O . GLY A 1 467 ? -8.386 12.286 9.289 1.00 96.75 467 GLY A O 1
ATOM 3285 N N . ALA A 1 468 ? -10.252 12.875 10.395 1.00 96.19 468 ALA A N 1
ATOM 3286 C CA . ALA A 1 468 ? -10.659 13.942 9.477 1.00 96.19 468 ALA A CA 1
ATOM 3287 C C . ALA A 1 468 ? -10.852 15.272 10.217 1.00 96.19 468 ALA A C 1
ATOM 3289 O O . ALA A 1 468 ? -11.271 15.289 11.368 1.00 96.19 468 ALA A O 1
ATOM 3290 N N . ASN A 1 469 ? -10.590 16.405 9.571 1.00 92.94 469 ASN A N 1
ATOM 3291 C CA . ASN A 1 469 ? -10.930 17.705 10.147 1.00 92.94 469 ASN A CA 1
ATOM 3292 C C . ASN A 1 469 ? -12.380 18.086 9.804 1.00 92.94 469 ASN A C 1
ATOM 3294 O O . ASN A 1 469 ? -13.236 18.149 10.684 1.00 92.94 469 ASN A O 1
ATOM 3298 N N . GLY A 1 470 ? -12.672 18.284 8.515 1.00 89.19 470 GLY A N 1
ATOM 3299 C CA . GLY A 1 470 ? -13.994 18.699 8.048 1.00 89.19 470 GLY A CA 1
ATOM 3300 C C . GLY A 1 470 ? -14.929 17.553 7.640 1.00 89.19 470 GLY A C 1
ATOM 3301 O O . GLY A 1 470 ? -16.140 17.623 7.846 1.00 89.19 470 GLY A O 1
ATOM 3302 N N . GLY A 1 471 ? -14.383 16.497 7.031 1.00 94.69 471 GLY A N 1
ATOM 3303 C CA . GLY A 1 471 ? -15.161 15.353 6.556 1.00 94.69 471 GLY A CA 1
ATOM 3304 C C . GLY A 1 471 ? -15.310 14.237 7.589 1.00 94.69 471 GLY A C 1
ATOM 3305 O O . GLY A 1 471 ? -14.952 14.371 8.756 1.00 94.69 471 GLY A O 1
ATOM 3306 N N . ASN A 1 472 ? -15.845 13.098 7.152 1.00 96.56 472 ASN A N 1
ATOM 3307 C CA . ASN A 1 472 ? -15.933 11.905 7.995 1.00 96.56 472 ASN A CA 1
ATOM 3308 C C . ASN A 1 472 ? -14.571 11.215 8.106 1.00 96.56 472 ASN A C 1
ATOM 3310 O O . ASN A 1 472 ? -13.833 11.139 7.119 1.00 96.56 472 ASN A O 1
ATOM 3314 N N . ALA A 1 473 ? -14.291 10.663 9.282 1.00 97.94 473 ALA A N 1
ATOM 3315 C CA . ALA A 1 473 ? -13.123 9.830 9.516 1.00 97.94 473 ALA A CA 1
ATOM 3316 C C . ALA A 1 473 ? -13.196 8.499 8.744 1.00 97.94 473 ALA A C 1
ATOM 3318 O O . ALA A 1 473 ? -14.271 8.037 8.338 1.00 97.94 473 ALA A O 1
ATOM 3319 N N . GLY A 1 474 ? -12.042 7.866 8.572 1.00 98.31 474 GLY A N 1
ATOM 3320 C CA . GLY A 1 474 ? -11.899 6.556 7.953 1.00 98.31 474 GLY A CA 1
ATOM 3321 C C . GLY A 1 474 ? -12.066 5.433 8.971 1.00 98.31 474 GLY A C 1
ATOM 3322 O O . GLY A 1 474 ? -11.698 5.572 10.136 1.00 98.31 474 GLY A O 1
ATOM 3323 N N . ALA A 1 475 ? -12.631 4.307 8.542 1.00 98.62 475 ALA A N 1
ATOM 3324 C CA . ALA A 1 475 ? -12.718 3.113 9.374 1.00 98.62 475 ALA A CA 1
ATOM 3325 C C . ALA A 1 475 ? -11.341 2.453 9.521 1.00 98.62 475 ALA A C 1
ATOM 3327 O O . ALA A 1 475 ? -10.569 2.392 8.562 1.00 98.62 475 ALA A O 1
ATOM 3328 N N . VAL A 1 476 ? -11.073 1.877 10.691 1.00 98.94 476 VAL A N 1
ATOM 3329 C CA . VAL A 1 476 ? -9.871 1.075 10.956 1.00 98.94 476 VAL A CA 1
ATOM 3330 C C . VAL A 1 476 ? -10.310 -0.353 11.238 1.00 98.94 476 VAL A C 1
ATOM 3332 O O . VAL A 1 476 ? -11.050 -0.595 12.185 1.00 98.94 476 VAL A O 1
ATOM 3335 N N . THR A 1 477 ? -9.884 -1.312 10.418 1.00 98.88 477 THR A N 1
ATOM 3336 C CA . THR A 1 477 ? -10.204 -2.735 10.595 1.00 98.88 477 THR A CA 1
ATOM 3337 C C . THR A 1 477 ? -8.936 -3.578 10.587 1.00 98.88 477 THR A C 1
ATOM 3339 O O . THR A 1 477 ? -8.301 -3.711 9.543 1.00 98.88 477 THR A O 1
ATOM 3342 N N . LEU A 1 478 ? -8.589 -4.187 11.722 1.00 98.88 478 LEU A N 1
ATOM 3343 C CA . LEU A 1 478 ? -7.457 -5.114 11.826 1.00 98.88 478 LEU A CA 1
ATOM 3344 C C . LEU A 1 478 ? -7.981 -6.512 12.170 1.00 98.88 478 LEU A C 1
ATOM 3346 O O . LEU A 1 478 ? -8.644 -6.688 13.191 1.00 98.88 478 LEU A O 1
ATOM 3350 N N . ASN A 1 479 ? -7.692 -7.503 11.328 1.00 98.81 479 ASN A N 1
ATOM 3351 C CA . ASN A 1 479 ? -8.007 -8.908 11.586 1.00 98.81 479 ASN A CA 1
ATOM 3352 C C . ASN A 1 479 ? -6.703 -9.707 11.610 1.00 98.81 479 ASN A C 1
ATOM 3354 O O . ASN A 1 479 ? -6.061 -9.847 10.570 1.00 98.81 479 ASN A O 1
ATOM 3358 N N . ALA A 1 480 ? -6.323 -10.231 12.768 1.00 98.69 480 ALA A N 1
ATOM 3359 C CA . ALA A 1 480 ? -5.159 -11.094 12.920 1.00 98.69 480 ALA A CA 1
ATOM 3360 C C . ALA A 1 480 ? -5.592 -12.465 13.432 1.00 98.69 480 ALA A C 1
ATOM 3362 O O . ALA A 1 480 ? -6.526 -12.574 14.233 1.00 98.69 480 ALA A O 1
ATOM 3363 N N . PHE A 1 481 ? -4.896 -13.513 13.000 1.00 97.94 481 PHE A N 1
ATOM 3364 C CA . PHE A 1 481 ? -4.994 -14.793 13.685 1.00 97.94 481 PHE A CA 1
ATOM 3365 C C . PHE A 1 481 ? -4.370 -14.677 15.082 1.00 97.94 481 PHE A C 1
ATOM 3367 O O . PHE A 1 481 ? -5.054 -14.884 16.078 1.00 97.94 481 PHE A O 1
ATOM 3374 N N . GLY A 1 482 ? -3.109 -14.242 15.145 1.00 98.06 482 GLY A N 1
ATOM 3375 C CA . GLY A 1 482 ? -2.368 -13.971 16.375 1.00 98.06 482 GLY A CA 1
ATOM 3376 C C . GLY A 1 482 ? -2.677 -12.607 16.994 1.00 98.06 482 GLY A C 1
ATOM 3377 O O . GLY A 1 482 ? -3.761 -12.049 16.815 1.00 98.06 482 GLY A O 1
ATOM 3378 N N . ASP A 1 483 ? -1.719 -12.075 17.751 1.00 98.75 483 ASP A N 1
ATOM 3379 C CA . ASP A 1 483 ? -1.879 -10.823 18.498 1.00 98.75 483 ASP A CA 1
ATOM 3380 C C . ASP A 1 483 ? -2.071 -9.602 17.582 1.00 98.75 483 ASP A C 1
ATOM 3382 O O . ASP A 1 483 ? -1.617 -9.570 16.435 1.00 98.75 483 ASP A O 1
ATOM 3386 N N . ILE A 1 484 ? -2.722 -8.570 18.115 1.00 98.88 484 ILE A N 1
ATOM 3387 C CA . ILE A 1 484 ? -2.753 -7.233 17.518 1.00 98.88 484 ILE A CA 1
ATOM 3388 C C . ILE A 1 484 ? -2.059 -6.274 18.477 1.00 98.88 484 ILE A C 1
ATOM 3390 O O . ILE A 1 484 ? -2.542 -6.037 19.583 1.00 98.88 484 ILE A O 1
ATOM 3394 N N . VAL A 1 485 ? -0.950 -5.693 18.031 1.00 98.19 485 VAL A N 1
ATOM 3395 C CA . VAL A 1 485 ? -0.170 -4.722 18.793 1.00 98.19 485 VAL A CA 1
ATOM 3396 C C . VAL A 1 485 ? -0.168 -3.392 18.047 1.00 98.19 485 VAL A C 1
ATOM 3398 O O . VAL A 1 485 ? 0.302 -3.293 16.916 1.00 98.19 485 VAL A O 1
ATOM 3401 N N . THR A 1 486 ? -0.698 -2.348 18.675 1.00 96.69 486 THR A N 1
ATOM 3402 C CA . THR A 1 486 ? -0.713 -0.977 18.133 1.00 96.69 486 THR A CA 1
ATOM 3403 C C . THR A 1 486 ? -0.201 -0.002 19.186 1.00 96.69 486 THR A C 1
ATOM 3405 O O . THR A 1 486 ? 0.086 -0.411 20.310 1.00 96.69 486 THR A O 1
ATOM 3408 N N . ARG A 1 487 ? -0.072 1.291 18.857 1.00 93.88 487 ARG A N 1
ATOM 3409 C CA . ARG A 1 487 ? -0.135 2.372 19.859 1.00 93.88 487 ARG A CA 1
ATOM 3410 C C . ARG A 1 487 ? -1.474 3.096 19.736 1.00 93.88 487 ARG A C 1
ATOM 3412 O O . ARG A 1 487 ? -2.518 2.453 19.827 1.00 93.88 487 ARG A O 1
ATOM 3419 N N . THR A 1 488 ? -1.445 4.402 19.489 1.00 94.94 488 THR A N 1
ATOM 3420 C CA . THR A 1 488 ? -2.636 5.230 19.316 1.00 94.94 488 THR A CA 1
ATOM 3421 C C . THR A 1 488 ? -3.374 4.889 18.024 1.00 94.94 488 THR A C 1
ATOM 3423 O O . THR A 1 488 ? -2.755 4.735 16.968 1.00 94.94 488 THR A O 1
ATOM 3426 N N . ILE A 1 489 ? -4.704 4.836 18.101 1.00 98.44 489 ILE A N 1
ATOM 3427 C CA . ILE A 1 489 ? -5.593 4.724 16.941 1.00 98.44 489 ILE A CA 1
ATOM 3428 C C . ILE A 1 489 ? -6.527 5.931 16.930 1.00 98.44 489 ILE A C 1
ATOM 3430 O O . ILE A 1 489 ? -7.302 6.130 17.862 1.00 98.44 489 ILE A O 1
ATOM 3434 N N . PHE A 1 490 ? -6.477 6.719 15.861 1.00 97.81 490 PHE A N 1
ATOM 3435 C CA . PHE A 1 490 ? -7.304 7.904 15.678 1.00 97.81 490 PHE A CA 1
ATOM 3436 C C . PHE A 1 490 ? -8.202 7.734 14.449 1.00 97.81 490 PHE A C 1
ATOM 3438 O O . PHE A 1 490 ? -7.723 7.703 13.319 1.00 97.81 490 PHE A O 1
ATOM 3445 N N . ALA A 1 491 ? -9.510 7.668 14.670 1.00 98.12 491 ALA A N 1
ATOM 3446 C CA . ALA A 1 491 ? -10.567 7.610 13.658 1.00 98.12 491 ALA A CA 1
ATOM 3447 C C . ALA A 1 491 ? -11.735 8.554 14.028 1.00 98.12 491 ALA A C 1
ATOM 3449 O O . ALA A 1 491 ? -12.911 8.250 13.802 1.00 98.12 491 ALA A O 1
ATOM 3450 N N . GLY A 1 492 ? -11.398 9.688 14.653 1.00 97.19 492 GLY A N 1
ATOM 3451 C CA . GLY A 1 492 ? -12.313 10.773 15.012 1.00 97.19 492 GLY A CA 1
ATOM 3452 C C . GLY A 1 492 ? -12.380 11.886 13.962 1.00 97.19 492 GLY A C 1
ATOM 3453 O O . GLY A 1 492 ? -11.596 11.907 13.006 1.00 97.19 492 GLY A O 1
ATOM 3454 N N . SER A 1 493 ? -13.318 12.820 14.140 1.00 96.19 493 SER A N 1
ATOM 3455 C CA . SER A 1 493 ? -13.456 13.990 13.262 1.00 96.19 493 SER A CA 1
ATOM 3456 C C . SER A 1 493 ? -13.836 15.271 14.001 1.00 96.19 493 SER A C 1
ATOM 3458 O O . SER A 1 493 ? -14.634 15.234 14.932 1.00 96.19 493 SER A O 1
ATOM 3460 N N . ASN A 1 494 ? -13.313 16.428 13.583 1.00 92.81 494 ASN A N 1
ATOM 3461 C CA . ASN A 1 494 ? -13.684 17.690 14.229 1.00 92.81 494 ASN A CA 1
ATOM 3462 C C . ASN A 1 494 ? -15.133 18.074 13.907 1.00 92.81 494 ASN A C 1
ATOM 3464 O O . ASN A 1 494 ? -15.925 18.236 14.830 1.00 92.81 494 ASN A O 1
ATOM 3468 N N . THR A 1 495 ? -15.519 18.208 12.637 1.00 91.56 495 THR A N 1
ATOM 3469 C CA . THR A 1 495 ? -16.899 18.604 12.278 1.00 91.56 495 THR A CA 1
ATOM 3470 C C . THR A 1 495 ? -17.725 17.483 11.652 1.00 91.56 495 THR A C 1
ATOM 3472 O O . THR A 1 495 ? -18.952 17.520 11.744 1.00 91.56 495 THR A O 1
ATOM 3475 N N . GLY A 1 496 ? -17.085 16.482 11.044 1.00 94.38 496 GLY A N 1
ATOM 3476 C CA . GLY A 1 496 ? -17.751 15.310 10.482 1.00 94.38 496 GLY A CA 1
ATOM 3477 C C . GLY A 1 496 ? -17.999 14.208 11.513 1.00 94.38 496 GLY A C 1
ATOM 3478 O O . GLY A 1 496 ? -17.801 14.386 12.714 1.00 94.38 496 GLY A O 1
ATOM 3479 N N . ALA A 1 497 ? -18.456 13.048 11.037 1.00 95.88 497 ALA A N 1
ATOM 3480 C CA . ALA A 1 497 ? -18.653 11.872 11.883 1.00 95.88 497 ALA A CA 1
ATOM 3481 C C . ALA A 1 497 ? -17.347 11.082 12.076 1.00 95.88 497 ALA A C 1
ATOM 3483 O O . ALA A 1 497 ? -16.537 10.962 11.149 1.00 95.88 497 ALA A O 1
ATOM 3484 N N . GLY A 1 498 ? -17.183 10.499 13.262 1.00 96.50 498 GLY A N 1
ATOM 3485 C CA . GLY A 1 498 ? -16.188 9.469 13.525 1.00 96.50 498 GLY A CA 1
ATOM 3486 C C . GLY A 1 498 ? -16.559 8.174 12.807 1.00 96.50 498 GLY A C 1
ATOM 3487 O O . GLY A 1 498 ? -17.661 8.026 12.268 1.00 96.50 498 GLY A O 1
ATOM 3488 N N . ASN A 1 499 ? -15.638 7.217 12.786 1.00 98.00 499 ASN A N 1
ATOM 3489 C CA . ASN A 1 499 ? -15.873 5.929 12.140 1.00 98.00 499 ASN A CA 1
ATOM 3490 C C . ASN A 1 499 ? -15.501 4.766 13.057 1.00 98.00 499 ASN A C 1
ATOM 3492 O O . ASN A 1 499 ? -15.036 4.953 14.175 1.00 98.00 499 ASN A O 1
ATOM 3496 N N . THR A 1 500 ? -15.768 3.546 12.606 1.00 98.62 500 THR A N 1
ATOM 3497 C CA . THR A 1 500 ? -15.566 2.359 13.427 1.00 98.62 500 THR A CA 1
ATOM 3498 C C . THR A 1 500 ? -14.095 1.959 13.464 1.00 98.62 500 THR A C 1
ATOM 3500 O O . THR A 1 500 ? -13.467 1.773 12.420 1.00 98.62 500 THR A O 1
ATOM 3503 N N . VAL A 1 501 ? -13.583 1.740 14.672 1.00 98.88 501 VAL A N 1
ATOM 3504 C CA . VAL A 1 501 ? -12.359 0.978 14.926 1.00 98.88 501 VAL A CA 1
ATOM 3505 C C . VAL A 1 501 ? -12.773 -0.444 15.290 1.00 98.88 501 VAL A C 1
ATOM 3507 O O . VAL A 1 501 ? -13.421 -0.657 16.312 1.00 98.88 501 VAL A O 1
ATOM 3510 N N . ARG A 1 502 ? -12.423 -1.424 14.452 1.00 98.88 502 ARG A N 1
ATOM 3511 C CA . ARG A 1 502 ? -12.703 -2.847 14.672 1.00 98.88 502 ARG A CA 1
ATOM 3512 C C . ARG A 1 502 ? -11.417 -3.661 14.677 1.00 98.88 502 ARG A C 1
ATOM 3514 O O . ARG A 1 502 ? -10.788 -3.817 13.632 1.00 98.88 502 ARG A O 1
ATOM 3521 N N . LEU A 1 503 ? -11.058 -4.223 15.825 1.00 98.88 503 LEU A N 1
ATOM 3522 C CA . LEU A 1 503 ? -9.895 -5.102 15.964 1.00 98.88 503 LEU A CA 1
ATOM 3523 C C . LEU A 1 503 ? -10.366 -6.516 16.314 1.00 98.88 503 LEU A C 1
ATOM 3525 O O . LEU A 1 503 ? -11.219 -6.697 17.183 1.00 98.88 503 LEU A O 1
ATOM 3529 N N . THR A 1 504 ? -9.845 -7.528 15.627 1.00 98.88 504 THR A N 1
ATOM 3530 C CA . THR A 1 504 ? -10.198 -8.932 15.864 1.00 98.88 504 THR A CA 1
ATOM 3531 C C . THR A 1 504 ? -8.951 -9.803 15.868 1.00 98.88 504 THR A C 1
ATOM 3533 O O . THR A 1 504 ? -8.360 -10.018 14.813 1.00 98.88 504 THR A O 1
ATOM 3536 N N . SER A 1 505 ? -8.585 -10.311 17.044 1.00 98.62 505 SER A N 1
ATOM 3537 C CA . SER A 1 505 ? -7.543 -11.323 17.236 1.00 98.62 505 SER A CA 1
ATOM 3538 C C . SER A 1 505 ? -8.195 -12.686 17.493 1.00 98.62 505 SER A C 1
ATOM 3540 O O . SER A 1 505 ? -8.999 -12.826 18.414 1.00 98.62 505 SER A O 1
ATOM 3542 N N . GLN A 1 506 ? -7.906 -13.681 16.652 1.00 98.50 506 GLN A N 1
ATOM 3543 C CA . GLN A 1 506 ? -8.608 -14.976 16.679 1.00 98.50 506 GLN A CA 1
ATOM 3544 C C . GLN A 1 506 ? -8.010 -15.998 17.652 1.00 98.50 506 GLN A C 1
ATOM 3546 O O . GLN A 1 506 ? -8.700 -16.944 18.014 1.00 98.50 506 GLN A O 1
ATOM 3551 N N . SER A 1 507 ? -6.753 -15.834 18.058 1.00 97.38 507 SER A N 1
ATOM 3552 C CA . SER A 1 507 ? -6.057 -16.702 19.019 1.00 97.38 507 SER A CA 1
ATOM 3553 C C . SER A 1 507 ? -5.151 -15.930 19.986 1.00 97.38 507 SER A C 1
ATOM 3555 O O . SER A 1 507 ? -4.527 -16.526 20.866 1.00 97.38 507 SER A O 1
ATOM 3557 N N . GLY A 1 508 ? -5.011 -14.620 19.787 1.00 98.25 508 GLY A N 1
ATOM 3558 C CA . GLY A 1 508 ? -4.125 -13.739 20.540 1.00 98.25 508 GLY A CA 1
ATOM 3559 C C . GLY A 1 508 ? -4.873 -12.710 21.386 1.00 98.25 508 GLY A C 1
ATOM 3560 O O . GLY A 1 508 ? -6.086 -12.810 21.603 1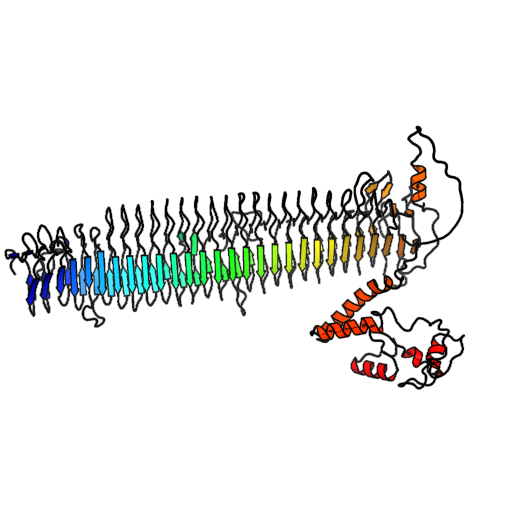.00 98.25 508 GLY A O 1
ATOM 3561 N N . GLY A 1 509 ? -4.111 -11.742 21.889 1.00 98.69 509 GLY A N 1
ATOM 3562 C CA . GLY A 1 509 ? -4.587 -10.559 22.600 1.00 98.69 509 GLY A CA 1
ATOM 3563 C C . GLY A 1 509 ? -4.571 -9.299 21.734 1.00 98.69 509 GLY A C 1
ATOM 3564 O O . GLY A 1 509 ? -4.099 -9.294 20.594 1.00 98.69 509 GLY A O 1
ATOM 3565 N N . ILE A 1 510 ? -5.089 -8.210 22.296 1.00 98.88 510 ILE A N 1
ATOM 3566 C CA . ILE A 1 510 ? -5.011 -6.863 21.721 1.00 98.88 510 ILE A CA 1
ATOM 3567 C C . ILE A 1 510 ? -4.294 -5.965 22.729 1.00 98.88 510 ILE A C 1
ATOM 3569 O O . ILE A 1 510 ? -4.758 -5.851 23.861 1.00 98.88 510 ILE A O 1
ATOM 3573 N N . ASP A 1 511 ? -3.205 -5.309 22.324 1.00 98.44 511 ASP A N 1
ATOM 3574 C CA . ASP A 1 511 ? -2.432 -4.400 23.182 1.00 98.44 511 ASP A CA 1
ATOM 3575 C C . ASP A 1 511 ? -2.108 -3.081 22.459 1.00 98.44 511 ASP A C 1
ATOM 3577 O O . ASP A 1 511 ? -1.412 -3.067 21.439 1.00 98.44 511 ASP A O 1
ATOM 3581 N N . THR A 1 512 ? -2.585 -1.955 22.997 1.00 96.69 512 THR A N 1
ATOM 3582 C CA . THR A 1 512 ? -2.267 -0.610 22.481 1.00 96.69 512 THR A CA 1
ATOM 3583 C C . THR A 1 512 ? -1.037 0.025 23.143 1.00 96.69 512 THR A C 1
ATOM 3585 O O . THR A 1 512 ? -0.742 1.200 22.906 1.00 96.69 512 THR A O 1
ATOM 3588 N N . GLY A 1 513 ? -0.296 -0.704 23.985 1.00 93.69 513 GLY A N 1
ATOM 3589 C CA . GLY A 1 513 ? 0.748 -0.127 24.835 1.00 93.69 513 GLY A CA 1
ATOM 3590 C C . GLY A 1 513 ? 0.179 1.025 25.664 1.00 93.69 513 GLY A C 1
ATOM 3591 O O . GLY A 1 513 ? -0.930 0.913 26.168 1.00 93.69 513 GLY A O 1
ATOM 3592 N N . ASP A 1 514 ? 0.883 2.156 25.731 1.00 91.75 514 ASP A N 1
ATOM 3593 C CA . ASP A 1 514 ? 0.408 3.381 26.405 1.00 91.75 514 ASP A CA 1
ATOM 3594 C C . ASP A 1 514 ? -0.517 4.255 25.524 1.00 91.75 514 ASP A C 1
ATOM 3596 O O . ASP A 1 514 ? -0.871 5.374 25.892 1.00 91.75 514 ASP A O 1
ATOM 3600 N N . GLY A 1 515 ? -0.882 3.783 24.325 1.00 92.56 515 GLY A N 1
ATOM 3601 C CA . GLY A 1 515 ? -1.698 4.523 23.361 1.00 92.56 515 GLY A CA 1
ATOM 3602 C C . GLY A 1 515 ? -3.198 4.491 23.670 1.00 92.56 515 GLY A C 1
ATOM 3603 O O . GLY A 1 515 ? -3.705 3.538 24.267 1.00 92.56 515 GLY A O 1
ATOM 3604 N N . TYR A 1 516 ? -3.913 5.522 23.213 1.00 95.25 516 TYR A N 1
ATOM 3605 C CA . TYR A 1 516 ? -5.373 5.647 23.322 1.00 95.25 516 TYR A CA 1
ATOM 3606 C C . TYR A 1 516 ? -6.074 5.275 22.005 1.00 95.25 516 TYR A C 1
ATOM 3608 O O . TYR A 1 516 ? -5.462 5.271 20.935 1.00 95.25 516 TYR A O 1
ATOM 3616 N N . ILE A 1 517 ? -7.374 4.988 22.065 1.00 98.50 517 ILE A N 1
ATOM 3617 C CA . ILE A 1 517 ? -8.218 4.810 20.876 1.00 98.50 517 ILE A CA 1
ATOM 3618 C C . ILE A 1 517 ? -9.246 5.931 20.867 1.00 98.50 517 ILE A C 1
ATOM 3620 O O . ILE A 1 517 ? -10.001 6.065 21.823 1.00 98.50 517 ILE A O 1
ATOM 3624 N N . THR A 1 518 ? -9.321 6.711 19.791 1.00 98.12 518 THR A N 1
ATOM 3625 C CA . THR A 1 518 ? -10.370 7.721 19.637 1.00 98.12 518 THR A CA 1
ATOM 3626 C C . THR A 1 518 ? -11.117 7.589 18.320 1.00 98.12 518 THR A C 1
ATOM 3628 O O . THR A 1 518 ? -10.543 7.444 17.243 1.00 98.12 518 THR A O 1
ATOM 3631 N N . THR A 1 519 ? -12.430 7.674 18.428 1.00 98.38 519 THR A N 1
ATOM 3632 C CA . THR A 1 519 ? -13.417 7.834 17.360 1.00 98.38 519 THR A CA 1
ATOM 3633 C C . THR A 1 519 ? -14.318 9.037 17.651 1.00 98.38 519 THR A C 1
ATOM 3635 O O . THR A 1 519 ? -15.369 9.201 17.030 1.00 98.38 519 THR A O 1
ATOM 3638 N N . ALA A 1 520 ? -13.912 9.858 18.625 1.00 97.31 520 ALA A N 1
ATOM 3639 C CA . ALA A 1 520 ? -14.678 10.980 19.124 1.00 97.31 520 ALA A CA 1
ATOM 3640 C C . ALA A 1 520 ? -14.791 12.100 18.091 1.00 97.31 520 ALA A C 1
ATOM 3642 O O . ALA A 1 520 ? -13.985 12.224 17.159 1.00 97.31 520 ALA A O 1
ATOM 3643 N N . THR A 1 521 ? -15.806 12.929 18.282 1.00 96.31 521 THR A N 1
ATOM 3644 C CA . THR A 1 521 ? -16.101 14.053 17.404 1.00 96.31 521 THR A CA 1
ATOM 3645 C C . THR A 1 521 ? -16.434 15.315 18.173 1.00 96.31 521 THR A C 1
ATOM 3647 O O . THR A 1 521 ? -16.897 15.252 19.313 1.00 96.31 521 THR A O 1
ATOM 3650 N N . ASN A 1 522 ? -16.257 16.477 17.532 1.00 91.38 522 ASN A N 1
ATOM 3651 C CA . ASN A 1 522 ? -16.844 17.707 18.062 1.00 91.38 522 ASN A CA 1
ATOM 3652 C C . ASN A 1 522 ? -18.248 17.931 17.495 1.00 91.38 522 ASN A C 1
ATOM 3654 O O . ASN A 1 522 ? -19.201 18.000 18.257 1.00 91.38 522 ASN A O 1
ATOM 3658 N N . GLY A 1 523 ? -18.403 18.003 16.171 1.00 83.44 523 GLY A N 1
ATOM 3659 C CA . GLY A 1 523 ? -19.681 18.324 15.520 1.00 83.44 523 GLY A CA 1
ATOM 3660 C C . GLY A 1 523 ? -20.551 17.127 15.117 1.00 83.44 523 GLY A C 1
ATOM 3661 O O . GLY A 1 523 ? -21.773 17.209 15.214 1.00 83.44 523 GLY A O 1
ATOM 3662 N N . GLY A 1 524 ? -19.954 16.031 14.635 1.00 92.38 524 GLY A N 1
ATOM 3663 C CA . GLY A 1 524 ? -20.694 14.864 14.139 1.00 92.38 524 GLY A CA 1
ATOM 3664 C C . GLY A 1 524 ? -20.965 13.801 15.201 1.00 92.38 524 GLY A C 1
ATOM 3665 O O . GLY A 1 524 ? -20.692 14.001 16.377 1.00 92.38 524 GLY A O 1
ATOM 3666 N N . ASN A 1 525 ? -21.494 12.646 14.788 1.00 94.69 525 ASN A N 1
ATOM 3667 C CA . ASN A 1 525 ? -21.645 11.492 15.683 1.00 94.69 525 ASN A CA 1
ATOM 3668 C C . ASN A 1 525 ? -20.285 10.831 15.947 1.00 94.69 525 ASN A C 1
ATOM 3670 O O . ASN A 1 525 ? -19.512 10.642 15.002 1.00 94.69 525 ASN A O 1
ATOM 3674 N N . GLY A 1 526 ? -20.048 10.414 17.190 1.00 95.62 526 GLY A N 1
ATOM 3675 C CA . GLY A 1 526 ? -18.904 9.581 17.550 1.00 95.62 526 GLY A CA 1
ATOM 3676 C C . GLY A 1 526 ? -18.953 8.225 16.839 1.00 95.62 526 GLY A C 1
ATOM 3677 O O . GLY A 1 526 ? -20.029 7.682 16.566 1.00 95.62 526 GLY A O 1
ATOM 3678 N N . GLY A 1 527 ? -17.783 7.688 16.499 1.00 97.31 527 GLY A N 1
ATOM 3679 C CA . GLY A 1 527 ? -17.651 6.361 15.900 1.00 97.31 527 GLY A CA 1
ATOM 3680 C C . GLY A 1 527 ? -17.701 5.236 16.937 1.00 97.31 527 GLY A C 1
ATOM 3681 O O . GLY A 1 527 ? -17.730 5.474 18.137 1.00 97.31 527 GLY A O 1
ATOM 3682 N N . ASN A 1 528 ? -17.736 3.983 16.481 1.00 98.50 528 ASN A N 1
ATOM 3683 C CA . ASN A 1 528 ? -17.759 2.833 17.388 1.00 98.50 528 ASN A CA 1
ATOM 3684 C C . ASN A 1 528 ? -16.353 2.271 17.611 1.00 98.50 528 ASN A C 1
ATOM 3686 O O . ASN A 1 528 ? -15.540 2.239 16.688 1.00 98.50 528 ASN A O 1
ATOM 3690 N N . VAL A 1 529 ? -16.104 1.704 18.788 1.00 98.88 529 VAL A N 1
ATOM 3691 C CA . VAL A 1 529 ? -14.903 0.904 19.063 1.00 98.88 529 VAL A CA 1
ATOM 3692 C C . VAL A 1 529 ? -15.327 -0.527 19.367 1.00 98.88 529 VAL A C 1
ATOM 3694 O O . VAL A 1 529 ? -16.100 -0.768 20.289 1.00 98.88 529 VAL A O 1
ATOM 3697 N N . ILE A 1 530 ? -14.849 -1.485 18.576 1.00 98.88 530 ILE A N 1
ATOM 3698 C CA . ILE A 1 530 ? -15.214 -2.901 18.670 1.00 98.88 530 ILE A CA 1
ATOM 3699 C C . ILE A 1 530 ? -13.936 -3.736 18.714 1.00 98.88 530 ILE A C 1
ATOM 3701 O O . ILE A 1 530 ? -13.294 -3.943 17.685 1.00 98.88 530 ILE A O 1
ATOM 3705 N N . LEU A 1 531 ? -13.567 -4.228 19.894 1.00 98.88 531 LEU A N 1
ATOM 3706 C CA . LEU A 1 531 ? -12.382 -5.069 20.071 1.00 98.88 531 LEU A CA 1
ATOM 3707 C C . LEU A 1 531 ? -12.812 -6.486 20.457 1.00 98.88 531 LEU A C 1
ATOM 3709 O O . LEU A 1 531 ? -13.615 -6.682 21.370 1.00 98.88 531 LEU A O 1
ATOM 3713 N N . THR A 1 532 ? -12.293 -7.487 19.757 1.00 98.88 532 THR A N 1
ATOM 3714 C CA . THR A 1 532 ? -12.559 -8.902 20.038 1.00 98.88 532 THR A CA 1
ATOM 3715 C C . THR A 1 532 ? -11.249 -9.671 20.039 1.00 98.88 532 THR A C 1
ATOM 3717 O O . THR A 1 532 ? -10.526 -9.643 19.046 1.00 98.88 532 THR A O 1
ATOM 3720 N N . ALA A 1 533 ? -10.945 -10.350 21.137 1.00 98.69 533 ALA A N 1
ATOM 3721 C CA . ALA A 1 533 ? -9.737 -11.148 21.296 1.00 98.69 533 ALA A CA 1
ATOM 3722 C C . ALA A 1 533 ? -10.057 -12.463 22.008 1.00 98.69 533 ALA A C 1
ATOM 3724 O O . ALA A 1 533 ? -11.035 -12.550 22.754 1.00 98.69 533 ALA A O 1
ATOM 3725 N N . VAL A 1 534 ? -9.225 -13.481 21.800 1.00 98.50 534 VAL A N 1
ATOM 3726 C CA . VAL A 1 534 ? -9.285 -14.684 22.639 1.00 98.50 534 VAL A CA 1
ATOM 3727 C C . VAL A 1 534 ? -8.634 -14.403 23.985 1.00 98.50 534 VAL A C 1
ATOM 3729 O O . VAL A 1 534 ? -9.243 -14.651 25.020 1.00 98.50 534 VAL A O 1
ATOM 3732 N N . LYS A 1 535 ? -7.437 -13.812 23.974 1.00 98.62 535 LYS A N 1
ATOM 3733 C CA . LYS A 1 535 ? -6.694 -13.431 25.180 1.00 98.62 535 LYS A CA 1
ATOM 3734 C C . LYS A 1 535 ? -7.037 -12.002 25.610 1.00 98.62 535 LYS A C 1
ATOM 3736 O O . LYS A 1 535 ? -8.061 -11.445 25.208 1.00 98.62 535 LYS A O 1
ATOM 3741 N N . ASP A 1 536 ? -6.190 -11.422 26.451 1.00 98.75 536 ASP A N 1
ATOM 3742 C CA . ASP A 1 536 ? -6.408 -10.115 27.057 1.00 98.75 536 ASP A CA 1
ATOM 3743 C C . ASP A 1 536 ? -6.602 -8.997 26.027 1.00 98.75 536 ASP A C 1
ATOM 3745 O O . ASP A 1 536 ? -5.970 -8.963 24.966 1.00 98.75 536 ASP A O 1
ATOM 3749 N N . ILE A 1 537 ? -7.463 -8.046 26.385 1.00 98.88 537 ILE A N 1
ATOM 3750 C CA . ILE A 1 537 ? -7.575 -6.751 25.717 1.00 98.88 537 ILE A CA 1
ATOM 3751 C C . ILE A 1 537 ? -7.021 -5.698 26.669 1.00 98.88 537 ILE A C 1
ATOM 3753 O O . ILE A 1 537 ? -7.600 -5.440 27.725 1.00 98.88 537 ILE A O 1
ATOM 3757 N N . LYS A 1 538 ? -5.922 -5.060 26.277 1.00 98.69 538 LYS A N 1
ATOM 3758 C CA . LYS A 1 538 ? -5.261 -4.001 27.028 1.00 98.69 538 LYS A CA 1
ATOM 3759 C C . LYS A 1 538 ? -5.233 -2.718 26.206 1.00 98.69 538 LYS A C 1
ATOM 3761 O O . LYS A 1 538 ? -4.560 -2.635 25.181 1.00 98.69 538 LYS A O 1
ATOM 3766 N N . VAL A 1 539 ? -5.939 -1.702 26.692 1.00 98.12 539 VAL A N 1
ATOM 3767 C CA . VAL A 1 539 ? -5.814 -0.329 26.205 1.00 98.12 539 VAL A CA 1
ATOM 3768 C C . VAL A 1 539 ? -5.139 0.494 27.293 1.00 98.12 539 VAL A C 1
ATOM 3770 O O . VAL A 1 539 ? -5.742 0.764 28.327 1.00 98.12 539 VAL A O 1
ATOM 3773 N N . GLY A 1 540 ? -3.870 0.862 27.115 1.00 93.12 540 GLY A N 1
ATOM 3774 C CA . GLY A 1 540 ? -3.120 1.508 28.200 1.00 93.12 540 GLY A CA 1
ATOM 3775 C C . GLY A 1 540 ? -3.501 2.959 28.469 1.00 93.12 540 GLY A C 1
ATOM 3776 O O . GLY A 1 540 ? -3.023 3.508 29.455 1.00 93.12 540 GLY A O 1
ATOM 3777 N N . SER A 1 541 ? -4.366 3.570 27.655 1.00 96.25 541 SER A N 1
ATOM 3778 C CA . SER A 1 541 ? -4.913 4.916 27.861 1.00 96.25 541 SER A CA 1
ATOM 3779 C C . SER A 1 541 ? -6.437 4.941 27.636 1.00 96.25 541 SER A C 1
ATOM 3781 O O . SER A 1 541 ? -7.114 3.932 27.848 1.00 96.25 541 SER A O 1
ATOM 3783 N N . ASN A 1 542 ? -7.002 6.099 27.289 1.00 97.81 542 ASN A N 1
ATOM 3784 C CA . ASN A 1 542 ? -8.443 6.283 27.138 1.00 97.81 542 ASN A CA 1
ATOM 3785 C C . ASN A 1 542 ? -9.006 5.585 25.885 1.00 97.81 542 ASN A C 1
ATOM 3787 O O . ASN A 1 542 ? -8.310 5.382 24.885 1.00 97.81 542 ASN A O 1
ATOM 3791 N N . ILE A 1 543 ? -10.300 5.267 25.931 1.00 98.75 543 ILE A N 1
ATOM 3792 C CA . ILE A 1 543 ? -11.108 4.911 24.764 1.00 98.75 543 ILE A CA 1
ATOM 3793 C C . ILE A 1 543 ? -12.204 5.966 24.615 1.00 98.75 543 ILE A C 1
ATOM 3795 O O . ILE A 1 543 ? -13.136 6.013 25.417 1.00 98.75 543 ILE A O 1
ATOM 3799 N N . ASP A 1 544 ? -12.107 6.781 23.572 1.00 98.56 544 ASP A N 1
ATOM 3800 C CA . ASP A 1 544 ? -12.988 7.922 23.339 1.00 98.56 544 ASP A CA 1
ATOM 3801 C C . ASP A 1 544 ? -13.866 7.688 22.100 1.00 98.56 544 ASP A C 1
ATOM 3803 O O . ASP A 1 544 ? -13.387 7.498 20.985 1.00 98.56 544 ASP A O 1
ATOM 3807 N N . ALA A 1 545 ? -15.177 7.713 22.284 1.00 98.19 545 ALA A N 1
ATOM 3808 C CA . ALA A 1 545 ? -16.214 7.629 21.255 1.00 98.19 545 ALA A CA 1
ATOM 3809 C C . ALA A 1 545 ? -17.311 8.688 21.484 1.00 98.19 545 ALA A C 1
ATOM 3811 O O . ALA A 1 545 ? -18.421 8.583 20.971 1.00 98.19 545 ALA A O 1
ATOM 3812 N N . ASN A 1 546 ? -17.026 9.708 22.289 1.00 96.75 546 ASN A N 1
ATOM 3813 C CA . ASN A 1 546 ? -17.950 10.781 22.644 1.00 96.75 546 ASN A CA 1
ATOM 3814 C C . ASN A 1 546 ? -18.179 11.787 21.498 1.00 96.75 546 ASN A C 1
ATOM 3816 O O . ASN A 1 546 ? -17.417 11.847 20.533 1.00 96.75 546 ASN A O 1
ATOM 3820 N N . SER A 1 547 ? -19.215 12.615 21.645 1.00 94.81 547 SER A N 1
ATOM 3821 C CA . SER A 1 547 ? -19.497 13.768 20.777 1.00 94.81 547 SER A CA 1
ATOM 3822 C C . SER A 1 547 ? -19.655 15.038 21.619 1.00 94.81 547 SER A C 1
ATOM 3824 O O . SER A 1 547 ? -20.498 15.079 22.519 1.00 94.81 547 SER A O 1
ATOM 3826 N N . THR A 1 548 ? -18.845 16.073 21.362 1.00 90.94 548 THR A N 1
ATOM 3827 C CA . THR A 1 548 ? -18.765 17.252 22.251 1.00 90.94 548 THR A CA 1
ATOM 3828 C C . THR A 1 548 ? -19.746 18.389 21.941 1.00 90.94 548 THR A C 1
ATOM 3830 O O . THR A 1 548 ? -19.907 19.281 22.768 1.00 90.94 548 THR A O 1
ATOM 3833 N N . LEU A 1 549 ? -20.435 18.364 20.795 1.00 86.56 549 LEU A N 1
ATOM 3834 C CA . LEU A 1 549 ? -21.462 19.348 20.424 1.00 86.56 549 LEU A CA 1
ATOM 3835 C C . LEU A 1 549 ? -22.810 18.653 20.165 1.00 86.56 549 LEU A C 1
ATOM 3837 O O . LEU A 1 549 ? -23.463 18.205 21.105 1.00 86.56 549 LEU A O 1
ATOM 3841 N N . SER A 1 550 ? -23.259 18.564 18.908 1.00 80.75 550 SER A N 1
ATOM 3842 C CA . SER A 1 550 ? -24.636 18.177 18.563 1.00 80.75 550 SER A CA 1
ATOM 3843 C C . SER A 1 550 ? -24.847 16.699 18.213 1.00 80.75 550 SER A C 1
ATOM 3845 O O . SER A 1 550 ? -25.991 16.245 18.155 1.00 80.75 550 SER A O 1
ATOM 3847 N N . GLY A 1 551 ? -23.784 15.932 17.961 1.00 89.69 551 GLY A N 1
ATOM 3848 C CA . GLY A 1 551 ? -23.886 14.523 17.573 1.00 89.69 551 GLY A CA 1
ATOM 3849 C C . GLY A 1 551 ? -24.108 13.564 18.743 1.00 89.69 551 GLY A C 1
ATOM 3850 O O . GLY A 1 551 ? -23.906 13.913 19.905 1.00 89.69 551 GLY A O 1
ATOM 3851 N N . LYS A 1 552 ? -24.486 12.321 18.437 1.00 93.38 552 LYS A N 1
ATOM 3852 C CA . LYS A 1 552 ? -24.598 11.221 19.412 1.00 93.38 552 LYS A CA 1
ATOM 3853 C C . LYS A 1 552 ? -23.224 10.632 19.733 1.00 93.38 552 LYS A C 1
ATOM 3855 O O . LYS A 1 552 ? -22.352 10.614 18.866 1.00 93.38 552 LYS A O 1
ATOM 3860 N N . GLY A 1 553 ? -23.059 10.110 20.943 1.00 94.81 553 GLY A N 1
ATOM 3861 C CA . GLY A 1 553 ? -21.909 9.280 21.287 1.00 94.81 553 GLY A CA 1
ATOM 3862 C C . GLY A 1 553 ? -21.961 7.927 20.572 1.00 94.81 553 GLY A C 1
ATOM 3863 O O . GLY A 1 553 ? -23.038 7.389 20.301 1.00 94.81 553 GLY A O 1
ATOM 3864 N N . GLY A 1 554 ? -20.795 7.385 20.244 1.00 97.00 554 GLY A N 1
ATOM 3865 C CA . GLY A 1 554 ? -20.625 6.064 19.656 1.00 97.00 554 GLY A CA 1
ATOM 3866 C C . GLY A 1 554 ? -20.479 4.964 20.707 1.00 97.00 554 GLY A C 1
ATOM 3867 O O . GLY A 1 554 ? -20.196 5.217 21.877 1.00 97.00 554 GLY A O 1
ATOM 3868 N N . GLY A 1 555 ? -20.727 3.719 20.302 1.00 97.75 555 GLY A N 1
ATOM 3869 C CA . GLY A 1 555 ? -20.682 2.565 21.195 1.00 97.75 555 GLY A CA 1
ATOM 3870 C C . GLY A 1 555 ? -19.281 1.972 21.333 1.00 97.75 555 GLY A C 1
ATOM 3871 O O . GLY A 1 555 ? -18.535 1.877 20.359 1.00 97.75 555 GLY A O 1
ATOM 3872 N N . ILE A 1 556 ? -18.951 1.492 22.530 1.00 98.88 556 ILE A N 1
ATOM 3873 C CA . ILE A 1 556 ? -17.700 0.785 22.812 1.00 98.88 556 ILE A CA 1
ATOM 3874 C C . ILE A 1 556 ? -18.037 -0.639 23.253 1.00 98.88 556 ILE A C 1
ATOM 3876 O O . ILE A 1 556 ? -18.709 -0.854 24.259 1.00 98.88 556 ILE A O 1
ATOM 3880 N N . THR A 1 557 ? -17.581 -1.631 22.493 1.00 98.88 557 THR A N 1
ATOM 3881 C CA . THR A 1 557 ? -17.770 -3.055 22.785 1.00 98.88 557 THR A CA 1
ATOM 3882 C C . THR A 1 557 ? -16.432 -3.776 22.815 1.00 98.88 557 THR A C 1
ATOM 3884 O O . THR A 1 557 ? -15.728 -3.817 21.810 1.00 98.88 557 THR A O 1
ATOM 3887 N N . LEU A 1 558 ? -16.106 -4.386 23.952 1.00 98.81 558 LEU A N 1
ATOM 3888 C CA . LEU A 1 558 ? -14.888 -5.172 24.144 1.00 98.81 558 LEU A CA 1
ATOM 3889 C C . LEU A 1 558 ? -15.271 -6.603 24.525 1.00 98.81 558 LEU A C 1
ATOM 3891 O O . LEU A 1 558 ? -16.138 -6.813 25.374 1.00 98.81 558 LEU A O 1
ATOM 3895 N N . THR A 1 559 ? -14.675 -7.605 23.887 1.00 98.81 559 THR A N 1
ATOM 3896 C CA . THR A 1 559 ? -14.947 -9.018 24.186 1.00 98.81 559 THR A CA 1
ATOM 3897 C C . THR A 1 559 ? -13.656 -9.824 24.208 1.00 98.81 559 THR A C 1
ATOM 3899 O O . THR A 1 559 ? -13.030 -9.988 23.165 1.00 98.81 559 THR A O 1
ATOM 3902 N N . SER A 1 560 ? -13.293 -10.339 25.383 1.00 98.31 560 SER A N 1
ATOM 3903 C CA . SER A 1 560 ? -12.204 -11.295 25.584 1.00 98.31 560 SER A CA 1
ATOM 3904 C C . SER A 1 560 ? -12.788 -12.647 26.005 1.00 98.31 560 SER A C 1
ATOM 3906 O O . SER A 1 560 ? -13.458 -12.732 27.035 1.00 98.31 560 SER A O 1
ATOM 3908 N N . SER A 1 561 ? -12.614 -13.695 25.193 1.00 97.69 561 SER A N 1
ATOM 3909 C CA . SER A 1 561 ? -13.269 -14.992 25.451 1.00 97.69 561 SER A CA 1
ATOM 3910 C C . SER A 1 561 ? -12.543 -15.882 26.460 1.00 97.69 561 SER A C 1
ATOM 3912 O O . SER A 1 561 ? -13.167 -16.783 27.012 1.00 97.69 561 SER A O 1
ATOM 3914 N N . GLU A 1 562 ? -11.252 -15.654 26.693 1.00 97.50 562 GLU A N 1
ATOM 3915 C CA . GLU A 1 562 ? -10.418 -16.408 27.643 1.00 97.50 562 GLU A CA 1
ATOM 3916 C C . GLU A 1 562 ? -9.577 -15.501 28.557 1.00 97.50 562 GLU A C 1
ATOM 3918 O O . GLU A 1 562 ? -9.064 -15.977 29.566 1.00 97.50 562 GLU A O 1
ATOM 3923 N N . GLY A 1 563 ? -9.446 -14.210 28.235 1.00 97.44 563 GLY A N 1
ATOM 3924 C CA . GLY A 1 563 ? -8.654 -13.238 28.990 1.00 97.44 563 GLY A CA 1
ATOM 3925 C C . GLY A 1 563 ? -9.474 -12.196 29.758 1.00 97.44 563 GLY A C 1
ATOM 3926 O O . GLY A 1 563 ? -10.698 -12.295 29.915 1.00 97.44 563 GLY A O 1
ATOM 3927 N N . GLY A 1 564 ? -8.757 -11.193 30.263 1.00 98.50 564 GLY A N 1
ATOM 3928 C CA . GLY A 1 564 ? -9.281 -10.007 30.934 1.00 98.50 564 GLY A CA 1
ATOM 3929 C C . GLY A 1 564 ? -9.355 -8.776 30.027 1.00 98.50 564 GLY A C 1
ATOM 3930 O O . GLY A 1 564 ? -8.877 -8.764 28.890 1.00 98.50 564 GLY A O 1
ATOM 3931 N N . ILE A 1 565 ? -9.959 -7.706 30.544 1.00 98.88 565 ILE A N 1
ATOM 3932 C CA . ILE A 1 565 ? -10.025 -6.400 29.874 1.00 98.88 565 ILE A CA 1
ATOM 3933 C C . ILE A 1 565 ? -9.428 -5.341 30.797 1.00 98.88 565 ILE A C 1
ATOM 3935 O O . ILE A 1 565 ? -9.862 -5.207 31.937 1.00 98.88 565 ILE A O 1
ATOM 3939 N N . THR A 1 566 ? -8.461 -4.566 30.303 1.00 98.69 566 THR A N 1
ATOM 3940 C CA . THR A 1 566 ? -7.914 -3.392 31.000 1.00 98.69 566 THR A CA 1
ATOM 3941 C C . THR A 1 566 ? -8.015 -2.141 30.130 1.00 98.69 566 THR A C 1
ATOM 3943 O O . THR A 1 566 ? -7.583 -2.163 28.978 1.00 98.69 566 THR A O 1
ATOM 3946 N N . ALA A 1 567 ? -8.550 -1.051 30.681 1.00 97.75 567 ALA A N 1
ATOM 3947 C CA . ALA A 1 567 ? -8.595 0.271 30.050 1.00 97.75 567 ALA A CA 1
ATOM 3948 C C . ALA A 1 567 ? -8.436 1.394 31.092 1.00 97.75 567 ALA A C 1
ATOM 3950 O O . ALA A 1 567 ? -8.707 1.179 32.272 1.00 97.75 567 ALA A O 1
ATOM 3951 N N . GLN A 1 568 ? -8.027 2.601 30.679 1.00 96.75 568 GLN A N 1
ATOM 3952 C CA . GLN A 1 568 ? -8.179 3.787 31.536 1.00 96.75 568 GLN A CA 1
ATOM 3953 C C . GLN A 1 568 ? -9.618 4.316 31.442 1.00 96.75 568 GLN A C 1
ATOM 3955 O O . GLN A 1 568 ? -10.555 3.588 31.758 1.00 96.75 568 GLN A O 1
ATOM 3960 N N . ASN A 1 569 ? -9.832 5.565 31.022 1.00 98.31 569 ASN A N 1
ATOM 3961 C CA . ASN A 1 569 ? -11.182 6.114 30.928 1.00 98.31 569 ASN A CA 1
ATOM 3962 C C . ASN A 1 569 ? -11.871 5.684 29.629 1.00 98.31 569 ASN A C 1
ATOM 3964 O O . ASN A 1 569 ? -11.230 5.521 28.592 1.00 98.31 569 ASN A O 1
ATOM 3968 N N . VAL A 1 570 ? -13.188 5.525 29.687 1.00 98.75 570 VAL A N 1
ATOM 3969 C CA . VAL A 1 570 ? -14.038 5.086 28.580 1.00 98.75 570 VAL A CA 1
ATOM 3970 C C . VAL A 1 570 ? -15.141 6.117 28.397 1.00 98.75 570 VAL A C 1
ATOM 3972 O O . VAL A 1 570 ? -16.050 6.213 29.219 1.00 98.75 570 VAL A O 1
ATOM 3975 N N . ASN A 1 571 ? -15.070 6.888 27.318 1.00 98.31 571 ASN A N 1
ATOM 3976 C CA . ASN A 1 571 ? -15.931 8.043 27.100 1.00 98.31 571 ASN A CA 1
ATOM 3977 C C . ASN A 1 571 ? -16.822 7.821 25.879 1.00 98.31 571 ASN A C 1
ATOM 3979 O O . ASN A 1 571 ? -16.350 7.678 24.759 1.00 98.31 571 ASN A O 1
ATOM 3983 N N . THR A 1 572 ? -18.131 7.826 26.087 1.00 97.81 572 THR A N 1
ATOM 3984 C CA . THR A 1 572 ? -19.177 7.694 25.058 1.00 97.81 572 THR A CA 1
ATOM 3985 C C . THR A 1 572 ? -20.249 8.773 25.197 1.00 97.81 572 THR A C 1
ATOM 3987 O O . THR A 1 572 ? -21.302 8.689 24.571 1.00 97.81 572 THR A O 1
ATOM 3990 N N . TYR A 1 573 ? -20.010 9.785 26.030 1.00 95.19 573 TYR A N 1
ATOM 3991 C CA . TYR A 1 573 ? -20.997 10.807 26.342 1.00 95.19 573 TYR A CA 1
ATOM 3992 C C . TYR A 1 573 ? -21.371 11.674 25.129 1.00 95.19 573 TYR A C 1
ATOM 3994 O O . TYR A 1 573 ? -20.666 11.724 24.114 1.00 95.19 573 TYR A O 1
ATOM 4002 N N . SER A 1 574 ? -22.482 12.397 25.247 1.00 93.06 574 SER A N 1
ATOM 4003 C CA . SER A 1 574 ? -22.894 13.405 24.269 1.00 93.06 574 SER A CA 1
ATOM 4004 C C . SER A 1 574 ? -23.442 14.668 24.934 1.00 93.06 574 SER A C 1
ATOM 4006 O O . SER A 1 574 ? -24.204 14.584 25.892 1.00 93.06 574 SER A O 1
ATOM 4008 N N . TYR A 1 575 ? -23.089 15.847 24.407 1.00 84.81 575 TYR A N 1
ATOM 4009 C CA . TYR A 1 575 ? -23.579 17.129 24.935 1.00 84.81 575 TYR A CA 1
ATOM 4010 C C . TYR A 1 575 ? -24.980 17.535 24.462 1.00 84.81 575 TYR A C 1
ATOM 4012 O O . TYR A 1 575 ? -25.597 18.358 25.119 1.00 84.81 575 TYR A O 1
ATOM 4020 N N . ALA A 1 576 ? -25.495 17.028 23.343 1.00 80.56 576 ALA A N 1
ATOM 4021 C CA . ALA A 1 576 ? -26.866 17.351 22.908 1.00 80.56 576 ALA A CA 1
ATOM 4022 C C . ALA A 1 576 ? -27.606 16.174 22.250 1.00 80.56 576 ALA A C 1
ATOM 4024 O O . ALA A 1 576 ? -28.797 16.264 21.948 1.00 80.56 576 ALA A O 1
ATOM 4025 N N . GLY A 1 577 ? -26.903 15.070 22.002 1.00 86.94 577 GLY A N 1
ATOM 4026 C CA . GLY A 1 577 ? -27.445 13.814 21.505 1.00 86.94 577 GLY A CA 1
ATOM 4027 C C . GLY A 1 577 ? -27.494 12.747 22.599 1.00 86.94 577 GLY A C 1
ATOM 4028 O O . GLY A 1 577 ? -27.215 12.994 23.767 1.00 86.94 577 GLY A O 1
ATOM 4029 N N . ALA A 1 578 ? -27.858 11.526 22.211 1.00 91.75 578 ALA A N 1
ATOM 4030 C CA . ALA A 1 578 ? -27.807 10.383 23.117 1.00 91.75 578 ALA A CA 1
ATOM 4031 C C . ALA A 1 578 ? -26.354 9.960 23.397 1.00 91.75 578 ALA A C 1
ATOM 4033 O O . ALA A 1 578 ? -25.516 10.001 22.488 1.00 91.75 578 ALA A O 1
ATOM 4034 N N . GLY A 1 579 ? -26.089 9.514 24.624 1.00 92.62 579 GLY A N 1
ATOM 4035 C CA . GLY A 1 579 ? -24.841 8.846 24.988 1.00 92.62 579 GLY A CA 1
ATOM 4036 C C . GLY A 1 579 ? -24.725 7.475 24.311 1.00 92.62 579 GLY A C 1
ATOM 4037 O O . GLY A 1 579 ? -25.726 6.842 23.962 1.00 92.62 579 GLY A O 1
ATOM 4038 N N . GLY A 1 580 ? -23.495 7.022 24.091 1.00 95.94 580 GLY A N 1
ATOM 4039 C CA . GLY A 1 580 ? -23.194 5.721 23.505 1.00 95.94 580 GLY A CA 1
ATOM 4040 C C . GLY A 1 580 ? -23.202 4.590 24.534 1.00 95.94 580 GLY A C 1
ATOM 4041 O O . GLY A 1 580 ? -23.058 4.801 25.733 1.00 95.94 580 GLY A O 1
ATOM 4042 N N . ASN A 1 581 ? -23.390 3.355 24.071 1.00 97.88 581 ASN A N 1
ATOM 4043 C CA . ASN A 1 581 ? -23.400 2.190 24.959 1.00 97.88 581 ASN A CA 1
ATOM 4044 C C . ASN A 1 581 ? -21.986 1.643 25.173 1.00 97.88 581 ASN A C 1
ATOM 4046 O O . ASN A 1 581 ? -21.222 1.506 24.218 1.00 97.88 581 ASN A O 1
ATOM 4050 N N . VAL A 1 582 ? -21.690 1.217 26.396 1.00 98.81 582 VAL A N 1
ATOM 4051 C CA . VAL A 1 582 ? -20.457 0.520 26.770 1.00 98.81 582 VAL A CA 1
ATOM 4052 C C . VAL A 1 582 ? -20.792 -0.925 27.125 1.00 98.81 582 VAL A C 1
ATOM 4054 O O . VAL A 1 582 ? -21.615 -1.182 28.003 1.00 98.81 582 VAL A O 1
ATOM 4057 N N . ARG A 1 583 ? -20.166 -1.894 26.452 1.00 98.81 583 ARG A N 1
ATOM 4058 C CA . ARG A 1 583 ? -20.367 -3.326 26.712 1.00 98.81 583 ARG A CA 1
ATOM 4059 C C . ARG A 1 583 ? -19.048 -4.081 26.746 1.00 98.81 583 ARG A C 1
ATOM 4061 O O . ARG A 1 583 ? -18.471 -4.347 25.695 1.00 98.81 583 ARG A O 1
ATOM 4068 N N . PHE A 1 584 ? -18.607 -4.489 27.929 1.00 98.75 584 PHE A N 1
ATOM 4069 C CA . PHE A 1 584 ? -17.413 -5.318 28.102 1.00 98.75 584 PHE A CA 1
ATOM 4070 C C . PHE A 1 584 ? -17.813 -6.727 28.537 1.00 98.75 584 PHE A C 1
ATOM 4072 O O . PHE A 1 584 ? -18.698 -6.900 29.376 1.00 98.75 584 PHE A O 1
ATOM 4079 N N . ASN A 1 585 ? -17.175 -7.731 27.944 1.00 98.56 585 ASN A N 1
ATOM 4080 C CA . ASN A 1 585 ? -17.361 -9.136 28.280 1.00 98.56 585 ASN A CA 1
ATOM 4081 C C . ASN A 1 585 ? -15.993 -9.823 28.364 1.00 98.56 585 ASN A C 1
ATOM 4083 O O . ASN A 1 585 ? -15.308 -9.904 27.346 1.00 98.56 585 ASN A O 1
ATOM 4087 N N . ALA A 1 586 ? -15.602 -10.286 29.546 1.00 98.00 586 ALA A N 1
ATOM 4088 C CA . ALA A 1 586 ? -14.322 -10.940 29.803 1.00 98.00 586 ALA A CA 1
ATOM 4089 C C . ALA A 1 586 ? -14.529 -12.260 30.553 1.00 98.00 586 ALA A C 1
ATOM 4091 O O . ALA A 1 586 ? -15.369 -12.346 31.449 1.00 98.00 586 ALA A O 1
ATOM 4092 N N . GLN A 1 587 ? -13.740 -13.279 30.221 1.00 95.88 587 GLN A N 1
ATOM 4093 C CA . GLN A 1 587 ? -13.737 -14.542 30.965 1.00 95.88 587 GLN A CA 1
ATOM 4094 C C . GLN A 1 587 ? -12.971 -14.438 32.291 1.00 95.88 587 GLN A C 1
ATOM 4096 O O . GLN A 1 587 ? -13.284 -15.176 33.232 1.00 95.88 587 GLN A O 1
ATOM 4101 N N . LEU A 1 588 ? -11.993 -13.530 32.361 1.00 97.56 588 LEU A N 1
ATOM 4102 C CA . LEU A 1 588 ? -11.289 -13.147 33.586 1.00 97.56 588 LEU A CA 1
ATOM 4103 C C . LEU A 1 588 ? -11.867 -11.828 34.131 1.00 97.56 588 LEU A C 1
ATOM 4105 O O . LEU A 1 588 ? -13.078 -11.608 34.048 1.00 97.56 588 LEU A O 1
ATOM 4109 N N . GLY A 1 589 ? -11.026 -10.970 34.713 1.00 97.50 589 GLY A N 1
ATOM 4110 C CA . GLY A 1 589 ? -11.430 -9.690 35.293 1.00 97.50 589 GLY A CA 1
ATOM 4111 C C . GLY A 1 589 ? -11.544 -8.535 34.291 1.00 97.50 589 GLY A C 1
ATOM 4112 O O . GLY A 1 589 ? -10.969 -8.556 33.197 1.00 97.50 589 GLY A O 1
ATOM 4113 N N . ILE A 1 590 ? -12.274 -7.495 34.693 1.00 98.88 590 ILE A N 1
ATOM 4114 C CA . ILE A 1 590 ? -12.376 -6.207 34.000 1.00 98.88 590 ILE A CA 1
ATOM 4115 C C . ILE A 1 590 ? -11.827 -5.122 34.923 1.00 98.88 590 ILE A C 1
ATOM 4117 O O . ILE A 1 590 ? -12.374 -4.907 35.997 1.00 98.88 590 ILE A O 1
ATOM 4121 N N . LYS A 1 591 ? -10.800 -4.396 34.476 1.00 98.75 591 LYS A N 1
ATOM 4122 C CA . LYS A 1 591 ? -10.247 -3.224 35.163 1.00 98.75 591 LYS A CA 1
ATOM 4123 C C . LYS A 1 591 ? -10.360 -1.989 34.279 1.00 98.75 591 LYS A C 1
ATOM 4125 O O . LYS A 1 591 ? -9.776 -1.931 33.200 1.00 98.75 591 LYS A O 1
ATOM 4130 N N . VAL A 1 592 ? -11.108 -0.993 34.725 1.00 98.44 592 VAL A N 1
ATOM 4131 C CA . VAL A 1 592 ? -11.395 0.221 33.962 1.00 98.44 592 VAL A CA 1
ATOM 4132 C C . VAL A 1 592 ? -11.354 1.451 34.866 1.00 98.44 592 VAL A C 1
ATOM 4134 O O . VAL A 1 592 ? -11.659 1.381 36.051 1.00 98.44 592 VAL A O 1
ATOM 4137 N N . GLY A 1 593 ? -10.935 2.585 34.314 1.00 98.38 593 GLY A N 1
ATOM 4138 C CA . GLY A 1 593 ? -11.028 3.890 34.959 1.00 98.38 593 GLY A CA 1
ATOM 4139 C C . GLY A 1 593 ? -12.471 4.398 35.015 1.00 98.38 593 GLY A C 1
ATOM 4140 O O . GLY A 1 593 ? -13.410 3.651 35.301 1.00 98.38 593 GLY A O 1
ATOM 4141 N N . ASN A 1 594 ? -12.664 5.687 34.734 1.00 98.50 594 ASN A N 1
ATOM 4142 C CA . ASN A 1 594 ? -14.006 6.260 34.664 1.00 98.50 594 ASN A CA 1
ATOM 4143 C C . ASN A 1 594 ? -14.717 5.816 33.383 1.00 98.50 594 ASN A C 1
ATOM 4145 O O . ASN A 1 594 ? -14.122 5.833 32.308 1.00 98.50 594 ASN A O 1
ATOM 4149 N N . ILE A 1 595 ? -16.001 5.488 33.484 1.00 98.81 595 ILE A N 1
ATOM 4150 C CA . ILE A 1 595 ? -16.881 5.267 32.338 1.00 98.81 595 ILE A CA 1
ATOM 4151 C C . ILE A 1 595 ? -17.885 6.412 32.278 1.00 98.81 595 ILE A C 1
ATOM 4153 O O . ILE A 1 595 ? -18.682 6.585 33.198 1.00 98.81 595 ILE A O 1
ATOM 4157 N N . ASP A 1 596 ? -17.878 7.163 31.181 1.00 98.12 596 ASP A N 1
ATOM 4158 C CA . ASP A 1 596 ? -18.823 8.247 30.938 1.00 98.12 596 ASP A CA 1
ATOM 4159 C C . ASP A 1 596 ? -19.680 7.961 29.699 1.00 98.12 596 ASP A C 1
ATOM 4161 O O . ASP A 1 596 ? -19.256 8.134 28.559 1.00 98.12 596 ASP A O 1
ATOM 4165 N N . ALA A 1 597 ? -20.896 7.485 29.936 1.00 97.50 597 ALA A N 1
ATOM 4166 C CA . ALA A 1 597 ? -21.963 7.271 28.965 1.00 97.50 597 ALA A CA 1
ATOM 4167 C C . ALA A 1 597 ? -23.115 8.271 29.165 1.00 97.50 597 ALA A C 1
ATOM 4169 O O . ALA A 1 597 ? -24.256 7.996 28.789 1.00 97.50 597 ALA A O 1
ATOM 4170 N N . SER A 1 598 ? -22.839 9.417 29.792 1.00 95.19 598 SER A N 1
ATOM 4171 C CA . SER A 1 598 ? -23.851 10.436 30.058 1.00 95.19 598 SER A CA 1
ATOM 4172 C C . SER A 1 598 ? -24.376 11.102 28.782 1.00 95.19 598 SER A C 1
ATOM 4174 O O . SER A 1 598 ? -23.808 11.000 27.690 1.00 95.19 598 SER A O 1
ATOM 4176 N N . ALA A 1 599 ? -25.501 11.788 28.917 1.00 92.25 599 ALA A N 1
ATOM 4177 C CA . ALA A 1 599 ? -25.996 12.722 27.917 1.00 92.25 599 ALA A CA 1
ATOM 4178 C C . ALA A 1 599 ? -26.338 14.051 28.597 1.00 92.25 599 ALA A C 1
ATOM 4180 O O . ALA A 1 599 ? -26.503 14.083 29.817 1.00 92.25 599 ALA A O 1
ATOM 4181 N N . ASN A 1 600 ? -26.498 15.133 27.835 1.00 85.31 600 ASN A N 1
ATOM 4182 C CA . ASN A 1 600 ? -27.127 16.343 28.366 1.00 85.31 600 ASN A CA 1
ATOM 4183 C C . ASN A 1 600 ? -28.490 16.629 27.727 1.00 85.31 600 ASN A C 1
ATOM 4185 O O . ASN A 1 600 ? -28.825 16.129 26.646 1.00 85.31 600 ASN A O 1
ATOM 4189 N N . ASP A 1 601 ? -29.261 17.467 28.422 1.00 71.81 601 ASP A N 1
ATOM 4190 C CA . ASP A 1 601 ? -30.562 17.996 28.012 1.00 71.81 601 ASP A CA 1
ATOM 4191 C C . ASP A 1 601 ? -31.557 16.902 27.567 1.00 71.81 601 ASP A C 1
ATOM 4193 O O . ASP A 1 601 ? -32.154 16.202 28.386 1.00 71.81 601 ASP A O 1
ATOM 4197 N N . ASN A 1 602 ? -31.772 16.765 26.256 1.00 79.44 602 ASN A N 1
ATOM 4198 C CA . ASN A 1 602 ? -32.810 15.917 25.663 1.00 79.44 602 ASN A CA 1
ATOM 4199 C C . ASN A 1 602 ? -32.307 14.527 25.238 1.00 79.44 602 ASN A C 1
ATOM 4201 O O . ASN A 1 602 ? -33.101 13.699 24.785 1.00 79.44 602 ASN A O 1
ATOM 4205 N N . GLY A 1 603 ? -31.002 14.264 25.327 1.00 86.88 603 GLY A N 1
ATOM 4206 C CA . GLY A 1 603 ? -30.423 12.975 24.969 1.00 86.88 603 GLY A CA 1
ATOM 4207 C C . GLY A 1 603 ? -30.659 11.918 26.045 1.00 86.88 603 GLY A C 1
ATOM 4208 O O . GLY A 1 603 ? -30.458 12.177 27.225 1.00 86.88 603 GLY A O 1
ATOM 4209 N N . ASN A 1 604 ? -31.040 10.699 25.654 1.00 91.38 604 ASN A N 1
ATOM 4210 C CA . ASN A 1 604 ? -30.978 9.568 26.583 1.00 91.38 604 ASN A CA 1
ATOM 4211 C C . ASN A 1 604 ? -29.510 9.220 26.854 1.00 91.38 604 ASN A C 1
ATOM 4213 O O . ASN A 1 604 ? -28.714 9.138 25.912 1.00 91.38 604 ASN A O 1
ATOM 4217 N N . ALA A 1 605 ? -29.169 8.963 28.111 1.00 93.75 605 ALA A N 1
ATOM 4218 C CA . ALA A 1 605 ? -27.857 8.442 28.454 1.00 93.75 605 ALA A CA 1
ATOM 4219 C C . ALA A 1 605 ? -27.674 7.009 27.924 1.00 93.75 605 ALA A C 1
ATOM 4221 O O . ALA A 1 605 ? -28.633 6.251 27.735 1.00 93.75 605 ALA A O 1
ATOM 4222 N N . GLY A 1 606 ? -26.424 6.644 27.665 1.00 95.50 606 GLY A N 1
ATOM 4223 C CA . GLY A 1 606 ? -26.040 5.316 27.217 1.00 95.50 606 GLY A CA 1
ATOM 4224 C C . GLY A 1 606 ? -26.082 4.280 28.338 1.00 95.50 606 GLY A C 1
ATOM 4225 O O . GLY A 1 606 ? -26.091 4.600 29.525 1.00 95.50 606 GLY A O 1
ATOM 4226 N N . SER A 1 607 ? -26.116 3.004 27.965 1.00 96.81 607 SER A N 1
ATOM 4227 C CA . SER A 1 607 ? -26.053 1.891 28.917 1.00 96.81 607 SER A CA 1
ATOM 4228 C C . SER A 1 607 ? -24.625 1.386 29.094 1.00 96.81 607 SER A C 1
ATOM 4230 O O . SER A 1 607 ? -23.885 1.271 28.121 1.00 96.81 607 SER A O 1
ATOM 4232 N N . VAL A 1 608 ? -24.267 1.001 30.317 1.00 98.75 608 VAL A N 1
ATOM 4233 C CA . VAL A 1 608 ? -22.980 0.397 30.673 1.00 98.75 608 VAL A CA 1
ATOM 4234 C C . VAL A 1 608 ? -23.219 -1.035 31.136 1.00 98.75 608 VAL A C 1
ATOM 4236 O O . VAL A 1 608 ? -23.966 -1.285 32.075 1.00 98.75 608 VAL A O 1
ATOM 4239 N N . THR A 1 609 ? -22.610 -2.012 30.474 1.00 98.75 609 THR A N 1
ATOM 4240 C CA . THR A 1 609 ? -22.691 -3.429 30.845 1.00 98.75 609 THR A CA 1
ATOM 4241 C C . THR A 1 609 ? -21.297 -4.028 30.918 1.00 98.75 609 THR A C 1
ATOM 4243 O O . THR A 1 609 ? -20.646 -4.171 29.886 1.00 98.75 609 THR A O 1
ATOM 4246 N N . LEU A 1 610 ? -20.860 -4.416 32.114 1.00 98.75 610 LEU A N 1
ATOM 4247 C CA . LEU A 1 610 ? -19.600 -5.121 32.339 1.00 98.75 610 LEU A CA 1
ATOM 4248 C C . LEU A 1 610 ? -19.919 -6.536 32.830 1.00 98.75 610 LEU A C 1
ATOM 4250 O O . LEU A 1 610 ? -20.577 -6.706 33.856 1.00 98.75 610 LEU A O 1
ATOM 4254 N N . LEU A 1 611 ? -19.496 -7.544 32.071 1.00 98.38 611 LEU A N 1
ATOM 4255 C CA . LEU A 1 611 ? -19.660 -8.959 32.399 1.00 98.38 611 LEU A CA 1
ATOM 4256 C C . LEU A 1 611 ? -18.269 -9.576 32.539 1.00 98.38 611 LEU A C 1
ATOM 4258 O O . LEU A 1 611 ? -17.539 -9.636 31.553 1.00 98.38 611 LEU A O 1
ATOM 4262 N N . ALA A 1 612 ? -17.910 -10.015 33.740 1.00 97.25 612 ALA A N 1
ATOM 4263 C CA . ALA A 1 612 ? -16.615 -10.61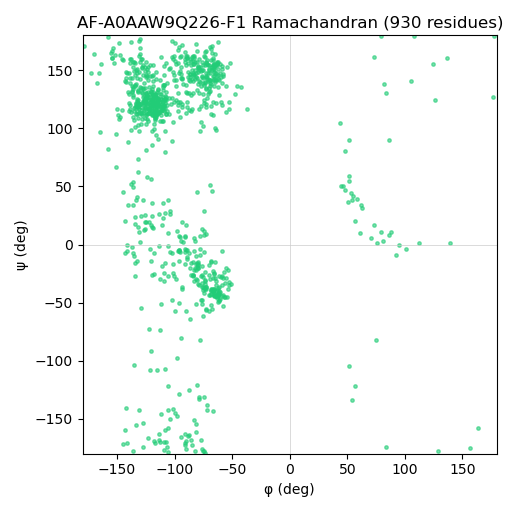6 34.034 1.00 97.25 612 ALA A CA 1
ATOM 4264 C C . ALA A 1 612 ? -16.793 -12.006 34.650 1.00 97.25 612 ALA A C 1
ATOM 4266 O O . ALA A 1 612 ? -17.736 -12.254 35.411 1.00 97.25 612 ALA A O 1
ATOM 4267 N N . GLY A 1 613 ? -15.880 -12.923 34.339 1.00 92.62 613 GLY A N 1
ATOM 4268 C CA . GLY A 1 613 ? -15.796 -14.182 35.069 1.00 92.62 613 GLY A CA 1
ATOM 4269 C C . GLY A 1 613 ? -15.217 -13.984 36.469 1.00 92.62 613 GLY A C 1
ATOM 4270 O O . GLY A 1 613 ? -15.725 -14.590 37.410 1.00 92.62 613 GLY A O 1
ATOM 4271 N N . ASP A 1 614 ? -14.225 -13.100 36.604 1.00 96.38 614 ASP A N 1
ATOM 4272 C CA . ASP A 1 614 ? -13.592 -12.729 37.877 1.00 96.38 614 ASP A CA 1
ATOM 4273 C C . ASP A 1 614 ? -13.929 -11.267 38.234 1.00 96.38 614 ASP A C 1
ATOM 4275 O O . ASP A 1 614 ? -15.046 -10.820 37.974 1.00 96.38 614 ASP A O 1
ATOM 4279 N N . ASP A 1 615 ? -13.017 -10.525 38.862 1.00 97.75 615 ASP A N 1
ATOM 4280 C CA . ASP A 1 615 ? -13.303 -9.215 39.459 1.00 97.75 615 ASP A CA 1
ATOM 4281 C C . ASP A 1 615 ? -13.664 -8.133 38.425 1.00 97.75 615 ASP A C 1
ATOM 4283 O O . ASP A 1 615 ? -13.112 -8.076 37.324 1.00 97.75 615 ASP A O 1
ATOM 4287 N N . ILE A 1 616 ? -14.578 -7.237 38.800 1.00 98.75 616 ILE A N 1
ATOM 4288 C CA . ILE A 1 616 ? -14.833 -5.970 38.110 1.00 98.75 616 ILE A CA 1
ATOM 4289 C C . ILE A 1 616 ? -14.306 -4.845 38.995 1.00 98.75 616 ILE A C 1
ATOM 4291 O O . ILE A 1 616 ? -14.837 -4.618 40.076 1.00 98.75 616 ILE A O 1
ATOM 4295 N N . GLU A 1 617 ? -13.320 -4.102 38.505 1.00 98.69 617 GLU A N 1
ATOM 4296 C CA . GLU A 1 617 ? -12.830 -2.856 39.091 1.00 98.69 617 GLU A CA 1
ATOM 4297 C C . GLU A 1 617 ? -13.123 -1.704 38.124 1.00 98.69 617 GLU A C 1
ATOM 4299 O O . GLU A 1 617 ? -12.576 -1.658 37.022 1.00 98.69 617 GLU A O 1
ATOM 4304 N N . ALA A 1 618 ? -13.979 -0.770 38.527 1.00 98.31 618 ALA A N 1
ATOM 4305 C CA . ALA A 1 618 ? -14.264 0.469 37.807 1.00 98.31 618 ALA A CA 1
ATOM 4306 C C . ALA A 1 618 ? -14.035 1.681 38.724 1.00 98.31 618 ALA A C 1
ATOM 4308 O O . ALA A 1 618 ? -14.130 1.555 39.941 1.00 98.31 618 ALA A O 1
ATOM 4309 N N . LEU A 1 619 ? -13.780 2.873 38.182 1.00 98.25 619 LEU A N 1
ATOM 4310 C CA . LEU A 1 619 ? -13.870 4.106 38.978 1.00 98.25 619 LEU A CA 1
ATOM 4311 C C . LEU A 1 619 ? -15.313 4.633 38.941 1.00 98.25 619 LEU A C 1
ATOM 4313 O O . LEU A 1 619 ? -16.244 3.891 39.275 1.00 98.25 619 LEU A O 1
ATOM 4317 N N . ALA A 1 620 ? -15.528 5.889 38.548 1.00 98.19 620 ALA A N 1
ATOM 4318 C CA . ALA A 1 620 ? -16.860 6.455 38.391 1.00 98.19 620 ALA A CA 1
ATOM 4319 C C . ALA A 1 620 ? -17.570 5.905 37.149 1.00 98.19 620 ALA A C 1
ATOM 4321 O O . ALA A 1 620 ? -17.004 5.910 36.057 1.00 98.19 620 ALA A O 1
ATOM 4322 N N . ILE A 1 621 ? -18.839 5.518 37.286 1.00 98.69 621 ILE A N 1
ATOM 4323 C CA . ILE A 1 621 ? -19.702 5.127 36.167 1.00 98.69 621 ILE A CA 1
ATOM 4324 C C . ILE A 1 621 ? -20.855 6.120 36.056 1.00 98.69 621 ILE A C 1
ATOM 4326 O O . ILE A 1 621 ? -21.749 6.174 36.905 1.00 98.69 621 ILE A O 1
ATOM 4330 N N . LYS A 1 622 ? -20.846 6.892 34.973 1.00 97.50 622 LYS A N 1
ATOM 4331 C CA . LYS A 1 622 ? -21.855 7.898 34.657 1.00 97.50 622 LYS A CA 1
ATOM 4332 C C . LYS A 1 622 ? -22.674 7.440 33.464 1.00 97.50 622 LYS A C 1
ATOM 4334 O O . LYS A 1 622 ? -22.167 7.314 32.360 1.00 97.50 622 LYS A O 1
ATOM 4339 N N . ALA A 1 623 ? -23.953 7.211 33.691 1.00 96.75 623 ALA A N 1
ATOM 4340 C CA . ALA A 1 623 ? -24.965 6.976 32.669 1.00 96.75 623 ALA A CA 1
ATOM 4341 C C . ALA A 1 623 ? -26.201 7.834 32.988 1.00 96.75 623 ALA A C 1
ATOM 4343 O O . ALA A 1 623 ? -27.342 7.394 32.871 1.00 96.75 623 ALA A O 1
ATOM 4344 N N . ASN A 1 624 ? -25.957 9.052 33.471 1.00 93.50 624 ASN A N 1
ATOM 4345 C CA . ASN A 1 624 ? -26.962 10.037 33.853 1.00 93.50 624 ASN A CA 1
ATOM 4346 C C . ASN A 1 624 ? -27.223 11.046 32.728 1.00 93.50 624 ASN A C 1
ATOM 4348 O O . ASN A 1 624 ? -26.435 11.160 31.788 1.00 93.50 624 ASN A O 1
ATOM 4352 N N . VAL A 1 625 ? -28.295 11.822 32.870 1.00 90.00 625 VAL A N 1
ATOM 4353 C CA . VAL A 1 625 ? -28.573 12.986 32.026 1.00 90.00 625 VAL A CA 1
ATOM 4354 C C . VAL A 1 625 ? -28.337 14.266 32.825 1.00 90.00 625 VAL A C 1
ATOM 4356 O O . VAL A 1 625 ? -29.064 14.542 33.779 1.00 90.00 625 VAL A O 1
ATOM 4359 N N . SER A 1 626 ? -27.309 15.040 32.466 1.00 77.38 626 SER A N 1
ATOM 4360 C CA . SER A 1 626 ? -27.012 16.346 33.079 1.00 77.38 626 SER A CA 1
ATOM 4361 C C . SER A 1 626 ? -27.767 17.478 32.372 1.00 77.38 626 SER A C 1
ATOM 4363 O O . SER A 1 626 ? -27.714 17.601 31.155 1.00 77.38 626 SER A O 1
ATOM 4365 N N . GLY A 1 627 ? -28.465 18.343 33.110 1.00 64.81 627 GLY A N 1
ATOM 4366 C CA . GLY A 1 627 ? -29.164 19.495 32.527 1.00 64.81 627 GLY A CA 1
ATOM 4367 C C . GLY A 1 627 ? -29.874 20.358 33.571 1.00 64.81 627 GLY A C 1
ATOM 4368 O O . GLY A 1 627 ? -29.994 19.964 34.728 1.00 64.81 627 GLY A O 1
ATOM 4369 N N . ASN A 1 628 ? -30.380 21.524 33.154 1.00 57.53 628 ASN A N 1
ATOM 4370 C CA . ASN A 1 628 ? -31.030 22.529 34.018 1.00 57.53 628 ASN A CA 1
ATOM 4371 C C . ASN A 1 628 ? -32.462 22.145 34.472 1.00 57.53 628 ASN A C 1
ATOM 4373 O O . ASN A 1 628 ? -33.306 23.018 34.660 1.00 57.53 628 ASN A O 1
ATOM 4377 N N . GLY A 1 629 ? -32.777 20.851 34.590 1.00 55.16 629 GLY A N 1
ATOM 4378 C CA . GLY A 1 629 ? -34.098 20.363 35.018 1.00 55.16 629 GLY A CA 1
ATOM 4379 C C . GLY A 1 629 ? -35.219 20.434 33.967 1.00 55.16 629 GLY A C 1
ATOM 4380 O O . GLY A 1 629 ? -36.345 20.044 34.253 1.00 55.16 629 GLY A O 1
ATOM 4381 N N . THR A 1 630 ? -34.940 20.902 32.744 1.00 54.84 630 THR A N 1
ATOM 4382 C CA . THR A 1 630 ? -35.924 21.000 31.641 1.00 54.84 630 THR A CA 1
ATOM 4383 C C . THR A 1 630 ? -35.774 19.919 30.562 1.00 54.84 630 THR A C 1
ATOM 4385 O O . THR A 1 630 ? -36.593 19.850 29.646 1.00 54.84 630 THR A O 1
ATOM 4388 N N . GLY A 1 631 ? -34.723 19.098 30.635 1.00 61.19 631 GLY A N 1
ATOM 4389 C CA . GLY A 1 631 ? -34.381 18.101 29.618 1.00 61.19 631 GLY A CA 1
ATOM 4390 C C . GLY A 1 631 ? -35.215 16.818 29.703 1.00 61.19 631 GLY A C 1
ATOM 4391 O O . GLY A 1 631 ? -35.444 16.295 30.783 1.00 61.19 631 GLY A O 1
ATOM 4392 N N . ILE A 1 632 ? -35.653 16.266 28.569 1.00 75.38 632 ILE A N 1
ATOM 4393 C CA . ILE A 1 632 ? -36.512 15.058 28.529 1.00 75.38 632 ILE A CA 1
ATOM 4394 C C . ILE A 1 632 ? -35.744 13.722 28.431 1.00 75.38 632 ILE A C 1
ATOM 4396 O O . ILE A 1 632 ? -36.354 12.670 28.219 1.00 75.38 632 ILE A O 1
ATOM 4400 N N . GLY A 1 633 ? -34.412 13.735 28.531 1.00 85.81 633 GLY A N 1
ATOM 4401 C CA . GLY A 1 633 ? -33.578 12.540 28.378 1.00 85.81 633 GLY A CA 1
ATOM 4402 C C . GLY A 1 633 ? -33.662 11.580 29.568 1.00 85.81 633 GLY A C 1
ATOM 4403 O O . GLY A 1 633 ? -33.544 11.999 30.717 1.00 85.81 633 GLY A O 1
ATOM 4404 N N . ASN A 1 634 ? -33.817 10.278 29.317 1.00 90.25 634 ASN A N 1
ATOM 4405 C CA . ASN A 1 634 ? -33.823 9.261 30.374 1.00 90.25 634 ASN A CA 1
ATOM 4406 C C . ASN A 1 634 ? -32.403 8.823 30.750 1.00 90.25 634 ASN A C 1
ATOM 4408 O O . ASN A 1 634 ? -31.526 8.708 29.887 1.00 90.25 634 ASN A O 1
ATOM 4412 N N . GLY A 1 635 ? -32.217 8.507 32.030 1.00 90.56 635 GLY A N 1
ATOM 4413 C CA . GLY A 1 635 ? -31.026 7.847 32.541 1.00 90.56 635 GLY A CA 1
ATOM 4414 C C . GLY A 1 635 ? -30.826 6.452 31.943 1.00 90.56 635 GLY A C 1
ATOM 4415 O O . GLY A 1 635 ? -31.775 5.769 31.547 1.00 90.56 635 GLY A O 1
ATOM 4416 N N . GLY A 1 636 ? -29.567 6.034 31.855 1.00 94.50 636 GLY A N 1
ATOM 4417 C CA . GLY A 1 636 ? -29.148 4.784 31.238 1.00 94.50 636 GLY A CA 1
ATOM 4418 C C . GLY A 1 636 ? -29.271 3.572 32.160 1.00 94.50 636 GLY A C 1
ATOM 4419 O O . GLY A 1 636 ? -29.715 3.647 33.305 1.00 94.50 636 GLY A O 1
ATOM 4420 N N . VAL A 1 637 ? -28.858 2.410 31.658 1.00 96.25 637 VAL A N 1
ATOM 4421 C CA . VAL A 1 637 ? -28.808 1.173 32.449 1.00 96.25 637 VAL A CA 1
ATOM 4422 C C . VAL A 1 637 ? -27.362 0.831 32.762 1.00 96.25 637 VAL A C 1
ATOM 4424 O O . VAL A 1 637 ? -26.557 0.705 31.845 1.00 96.25 637 VAL A O 1
ATOM 4427 N N . VAL A 1 638 ? -27.044 0.614 34.034 1.00 98.62 638 VAL A N 1
ATOM 4428 C CA . VAL A 1 638 ? -25.746 0.101 34.476 1.00 98.62 638 VAL A CA 1
ATOM 4429 C C . VAL A 1 638 ? -25.915 -1.324 34.986 1.00 98.62 638 VAL A C 1
ATOM 4431 O O . VAL A 1 638 ? -26.716 -1.581 35.882 1.00 98.62 638 VAL A O 1
ATOM 4434 N N . LYS A 1 639 ? -25.155 -2.260 34.416 1.00 98.62 639 LYS A N 1
ATOM 4435 C CA . LYS A 1 639 ? -25.145 -3.671 34.801 1.00 98.62 639 LYS A CA 1
ATOM 4436 C C . LYS A 1 639 ? -23.715 -4.167 34.971 1.00 98.62 639 LYS A C 1
ATOM 4438 O O . LYS A 1 639 ? -23.015 -4.347 33.978 1.00 98.62 639 LYS A O 1
ATOM 4443 N N . LEU A 1 640 ? -23.303 -4.419 36.207 1.00 98.56 640 LEU A N 1
ATOM 4444 C CA . LEU A 1 640 ? -22.008 -5.012 36.538 1.00 98.56 640 LEU A CA 1
ATOM 4445 C C . LEU A 1 640 ? -22.257 -6.425 37.061 1.00 98.56 640 LEU A C 1
ATOM 4447 O O . LEU A 1 640 ? -22.994 -6.578 38.032 1.00 98.56 640 LEU A O 1
ATOM 4451 N N . ILE A 1 641 ? -21.710 -7.444 36.397 1.00 97.50 641 ILE A N 1
ATOM 4452 C CA . ILE A 1 641 ? -21.858 -8.844 36.814 1.00 97.50 641 ILE A CA 1
ATOM 4453 C C . ILE A 1 641 ? -20.493 -9.516 36.881 1.00 97.50 641 ILE A C 1
ATOM 4455 O O . ILE A 1 641 ? -19.891 -9.764 35.835 1.00 97.50 641 ILE A O 1
ATOM 4459 N N . SER A 1 642 ? -20.066 -9.873 38.088 1.00 95.25 642 SER A N 1
ATOM 4460 C CA . SER A 1 642 ? -18.935 -10.767 38.325 1.00 95.25 642 SER A CA 1
ATOM 4461 C C . SER A 1 642 ? -19.431 -12.167 38.697 1.00 95.25 642 SER A C 1
ATOM 4463 O O . SER A 1 642 ? -20.237 -12.332 39.615 1.00 95.25 642 SER A O 1
ATOM 4465 N N . GLN A 1 643 ? -18.972 -13.196 37.977 1.00 91.88 643 GLN A N 1
ATOM 4466 C CA . GLN A 1 643 ? -19.427 -14.577 38.201 1.00 91.88 643 GLN A CA 1
ATOM 4467 C C . GLN A 1 643 ? -18.734 -15.280 39.372 1.00 91.88 643 GLN A C 1
ATOM 4469 O O . GLN A 1 643 ? -19.329 -16.179 39.964 1.00 91.88 643 GLN A O 1
ATOM 4474 N N . ARG A 1 644 ? -17.477 -14.931 39.668 1.00 91.06 644 ARG A N 1
ATOM 4475 C CA . ARG A 1 644 ? -16.645 -15.570 40.708 1.00 91.06 644 ARG A CA 1
ATOM 4476 C C . ARG A 1 644 ? -15.886 -14.569 41.581 1.00 91.06 644 ARG A C 1
ATOM 4478 O O . ARG A 1 644 ? -15.269 -14.977 42.564 1.00 91.06 644 ARG A O 1
ATOM 4485 N N . GLY A 1 645 ? -15.881 -13.299 41.198 1.00 91.19 645 GLY A N 1
ATOM 4486 C CA . GLY A 1 645 ? -15.079 -12.245 41.801 1.00 91.19 645 GLY A CA 1
ATOM 4487 C C . GLY A 1 645 ? -15.912 -11.191 42.515 1.00 91.19 645 GLY A C 1
ATOM 4488 O O . GLY A 1 645 ? -17.082 -11.414 42.833 1.00 91.19 645 GLY A O 1
ATOM 4489 N N . ASP A 1 646 ? -15.262 -10.062 42.764 1.00 94.50 646 ASP A N 1
ATOM 4490 C CA . ASP A 1 646 ? -15.813 -8.858 43.372 1.00 94.50 646 ASP A CA 1
ATOM 4491 C C . ASP A 1 646 ? -16.361 -7.874 42.324 1.00 94.50 646 ASP A C 1
ATOM 4493 O O . ASP A 1 646 ? -15.978 -7.887 41.153 1.00 94.50 646 ASP A O 1
ATOM 4497 N N . VAL A 1 647 ? -17.243 -6.975 42.759 1.00 97.81 647 VAL A N 1
ATOM 4498 C CA . VAL A 1 647 ? -17.621 -5.769 42.014 1.00 97.81 647 VAL A CA 1
ATOM 4499 C C . VAL A 1 647 ? -17.211 -4.556 42.843 1.00 97.81 647 VAL A C 1
ATOM 4501 O O . VAL A 1 647 ? -17.824 -4.253 43.866 1.00 97.81 647 VAL A O 1
ATOM 4504 N N . LEU A 1 648 ? -16.184 -3.851 42.378 1.00 98.06 648 LEU A N 1
ATOM 4505 C CA . LEU A 1 648 ? -15.626 -2.641 42.967 1.00 98.06 648 LEU A CA 1
ATOM 4506 C C . LEU A 1 648 ? -15.841 -1.453 42.021 1.00 98.06 648 LEU A C 1
ATOM 4508 O O . LEU A 1 648 ? -15.452 -1.492 40.855 1.00 98.06 648 LEU A O 1
ATOM 4512 N N . THR A 1 649 ? -16.452 -0.384 42.525 1.00 98.38 649 THR A N 1
ATOM 4513 C CA . THR A 1 649 ? -16.643 0.889 41.813 1.00 98.38 649 THR A CA 1
ATOM 4514 C C . THR A 1 649 ? -16.389 2.072 42.746 1.00 98.38 649 THR A C 1
ATOM 4516 O O . THR A 1 649 ? -16.466 1.909 43.960 1.00 98.38 649 THR A O 1
ATOM 4519 N N . GLU A 1 650 ? -16.102 3.274 42.238 1.00 97.62 650 GLU A N 1
ATOM 4520 C CA . GLU A 1 650 ? -16.156 4.471 43.089 1.00 97.62 650 GLU A CA 1
ATOM 4521 C C . GLU A 1 650 ? -17.608 4.879 43.335 1.00 97.62 650 GLU A C 1
ATOM 4523 O O . GLU A 1 650 ? -18.073 4.853 44.471 1.00 97.62 650 GLU A O 1
ATOM 4528 N N . TYR A 1 651 ? -18.339 5.216 42.272 1.00 97.94 651 TYR A N 1
ATOM 4529 C CA . TYR A 1 651 ? -19.767 5.508 42.333 1.00 97.94 651 TYR A CA 1
ATOM 4530 C C . TYR A 1 651 ? -20.450 5.211 40.998 1.00 97.94 651 TYR A C 1
ATOM 4532 O O . TYR A 1 651 ? -19.829 5.260 39.935 1.00 97.94 651 TYR A O 1
ATOM 4540 N N . VAL A 1 652 ? -21.757 4.964 41.049 1.00 98.50 652 VAL A N 1
ATOM 4541 C CA . VAL A 1 652 ? -22.605 4.720 39.881 1.00 98.50 652 VAL A CA 1
ATOM 4542 C C . VAL A 1 652 ? -23.767 5.695 39.886 1.00 98.50 652 VAL A C 1
ATOM 4544 O O . VAL A 1 652 ? -24.528 5.756 40.853 1.00 98.50 652 VAL A O 1
ATOM 4547 N N . ARG A 1 653 ? -23.948 6.422 38.783 1.00 95.56 653 ARG A N 1
ATOM 4548 C CA . ARG A 1 653 ? -25.098 7.309 38.610 1.00 95.56 653 ARG A CA 1
ATOM 4549 C C . ARG A 1 653 ? -25.819 7.087 37.287 1.00 95.56 653 ARG A C 1
ATOM 4551 O O . ARG A 1 653 ? -25.194 6.968 36.235 1.00 95.56 653 ARG A O 1
ATOM 4558 N N . THR A 1 654 ? -27.141 7.029 37.356 1.00 95.62 654 THR A N 1
ATOM 4559 C CA . THR A 1 654 ? -28.058 6.855 36.219 1.00 95.62 654 THR A CA 1
ATOM 4560 C C . THR A 1 654 ? -29.227 7.830 36.296 1.00 95.62 654 THR A C 1
ATOM 4562 O O . THR A 1 654 ? -30.304 7.569 35.774 1.00 95.62 654 THR A O 1
ATOM 4565 N N . ASP A 1 655 ? -29.048 8.938 37.001 1.00 90.88 655 ASP A N 1
ATOM 4566 C CA . ASP A 1 655 ? -30.113 9.887 37.274 1.00 90.88 655 ASP A CA 1
ATOM 4567 C C . ASP A 1 655 ? -30.519 10.731 36.058 1.00 90.88 655 ASP A C 1
ATOM 4569 O O . ASP A 1 655 ? -29.771 10.852 35.085 1.00 90.88 655 ASP A O 1
ATOM 4573 N N . SER A 1 656 ? -31.710 11.325 36.112 1.00 87.56 656 SER A N 1
ATOM 4574 C CA . SER A 1 656 ? -32.180 12.305 35.129 1.00 87.56 656 SER A CA 1
ATOM 4575 C C . SER A 1 656 ? -32.905 13.464 35.806 1.00 87.56 656 SER A C 1
ATOM 4577 O O . SER A 1 656 ? -33.955 13.282 36.419 1.00 87.56 656 SER A O 1
ATOM 4579 N N . ALA A 1 657 ? -32.383 14.678 35.618 1.00 75.50 657 ALA A N 1
ATOM 4580 C CA . ALA A 1 657 ? -32.945 15.896 36.200 1.00 75.50 657 ALA A CA 1
ATOM 4581 C C . ALA A 1 657 ? -34.313 16.302 35.624 1.00 75.50 657 ALA A C 1
ATOM 4583 O O . ALA A 1 657 ? -34.961 17.172 36.196 1.00 75.50 657 ALA A O 1
ATOM 4584 N N . GLY A 1 658 ? -34.739 15.729 34.492 1.00 74.00 658 GLY A N 1
ATOM 4585 C CA . GLY A 1 658 ? -35.954 16.154 33.787 1.00 74.00 658 GLY A CA 1
ATOM 4586 C C . GLY A 1 658 ? -36.867 15.026 33.274 1.00 74.00 658 GLY A C 1
ATOM 4587 O O . GLY A 1 658 ? -37.984 15.292 32.829 1.00 74.00 658 GLY A O 1
ATOM 4588 N N . ALA A 1 659 ? -36.445 13.758 33.362 1.00 84.19 659 ALA A N 1
ATOM 4589 C CA . ALA A 1 659 ? -37.228 12.607 32.903 1.00 84.19 659 ALA A CA 1
ATOM 4590 C C . ALA A 1 659 ? -37.067 11.392 33.831 1.00 84.19 659 ALA A C 1
ATOM 4592 O O . ALA A 1 659 ? -37.099 11.542 35.051 1.00 84.19 659 ALA A O 1
ATOM 4593 N N . LYS A 1 660 ? -36.991 10.172 33.279 1.00 87.69 660 LYS A N 1
ATOM 4594 C CA . LYS A 1 660 ? -36.875 8.955 34.086 1.00 87.69 660 LYS A CA 1
ATOM 4595 C C . LYS A 1 660 ? -35.437 8.684 34.480 1.00 87.69 660 LYS A C 1
ATOM 4597 O O . LYS A 1 660 ? -34.561 8.655 33.615 1.00 87.69 660 LYS A O 1
ATOM 4602 N N . GLY A 1 661 ? -35.225 8.426 35.767 1.00 86.94 661 GLY A N 1
ATOM 4603 C CA . GLY A 1 661 ? -33.998 7.814 36.254 1.00 86.94 661 GLY A CA 1
ATOM 4604 C C . GLY A 1 661 ? -33.806 6.411 35.669 1.00 86.94 661 GLY A C 1
ATOM 4605 O O . GLY A 1 661 ? -34.754 5.762 35.209 1.00 86.94 661 GLY A O 1
ATOM 4606 N N . GLY A 1 662 ? -32.560 5.960 35.649 1.00 91.56 662 GLY A N 1
ATOM 4607 C CA . GLY A 1 662 ? -32.145 4.706 35.043 1.00 91.56 662 GLY A CA 1
ATOM 4608 C C . GLY A 1 662 ? -32.214 3.498 35.976 1.00 91.56 662 GLY A C 1
ATOM 4609 O O . GLY A 1 662 ? -32.868 3.505 37.018 1.00 91.56 662 GLY A O 1
ATOM 4610 N N . ASN A 1 663 ? -31.562 2.409 35.571 1.00 94.62 663 ASN A N 1
ATOM 4611 C CA . ASN A 1 663 ? -31.516 1.177 36.360 1.00 94.62 663 ASN A CA 1
ATOM 4612 C C . ASN A 1 663 ? -30.078 0.784 36.663 1.00 94.62 663 ASN A C 1
ATOM 4614 O O . ASN A 1 663 ? -29.244 0.751 35.762 1.00 94.62 663 ASN A O 1
ATOM 4618 N N . ILE A 1 664 ? -29.818 0.394 37.906 1.00 98.00 664 ILE A N 1
ATOM 4619 C CA . ILE A 1 664 ? -28.517 -0.076 38.367 1.00 98.00 664 ILE A CA 1
ATOM 4620 C C . ILE A 1 664 ? -28.663 -1.527 38.822 1.00 98.00 664 ILE A C 1
ATOM 4622 O O . ILE A 1 664 ? -29.560 -1.875 39.590 1.00 98.00 664 ILE A O 1
ATOM 4626 N N . THR A 1 665 ? -27.797 -2.397 38.315 1.00 97.50 665 THR A N 1
ATOM 4627 C CA . THR A 1 665 ? -27.660 -3.790 38.743 1.00 97.50 665 THR A CA 1
ATOM 4628 C C . THR A 1 665 ? -26.196 -4.077 39.029 1.00 97.50 665 THR A C 1
ATOM 4630 O O . THR A 1 665 ? -25.380 -4.030 38.110 1.00 97.50 665 THR A O 1
ATOM 4633 N N . LEU A 1 666 ? -25.877 -4.384 40.282 1.00 97.50 666 LEU A N 1
ATOM 4634 C CA . LEU A 1 666 ? -24.555 -4.815 40.727 1.00 97.50 666 LEU A CA 1
ATOM 4635 C C . LEU A 1 666 ? -24.699 -6.247 41.241 1.00 97.50 666 LEU A C 1
ATOM 4637 O O . LEU A 1 666 ? -25.389 -6.468 42.228 1.00 97.50 666 LEU A O 1
ATOM 4641 N N . ASP A 1 667 ? -24.122 -7.218 40.549 1.00 94.12 667 ASP A N 1
ATOM 4642 C CA . ASP A 1 667 ? -24.234 -8.637 40.887 1.00 94.12 667 ASP A CA 1
ATOM 4643 C C . ASP A 1 667 ? -22.835 -9.242 40.998 1.00 94.12 667 ASP A C 1
ATOM 4645 O O . ASP A 1 667 ? -22.053 -9.216 40.049 1.00 94.12 667 ASP A O 1
ATOM 4649 N N . SER A 1 668 ? -22.515 -9.766 42.170 1.00 92.56 668 SER A N 1
ATOM 4650 C CA . SER A 1 668 ? -21.206 -10.304 42.506 1.00 92.56 668 SER A CA 1
ATOM 4651 C C . SER A 1 668 ? -21.350 -11.666 43.165 1.00 92.56 668 SER A C 1
ATOM 4653 O O . SER A 1 668 ? -22.317 -11.930 43.883 1.00 92.56 668 SER A O 1
ATOM 4655 N N . ALA A 1 669 ? -20.377 -12.547 42.942 1.00 85.75 669 ALA A N 1
ATOM 4656 C CA . ALA A 1 669 ? -20.289 -13.800 43.681 1.00 85.75 669 ALA A CA 1
ATOM 4657 C C . ALA A 1 669 ? -19.574 -13.655 45.028 1.00 85.75 669 ALA A C 1
ATOM 4659 O O . ALA A 1 669 ? -19.689 -14.552 45.859 1.00 85.75 669 ALA A O 1
ATOM 4660 N N . LYS A 1 670 ? -18.857 -12.549 45.251 1.00 88.19 670 LYS A N 1
ATOM 4661 C CA . LYS A 1 670 ? -18.142 -12.268 46.499 1.00 88.19 670 LYS A CA 1
ATOM 4662 C C . LYS A 1 670 ? -18.649 -10.980 47.131 1.00 88.19 670 LYS A C 1
ATOM 4664 O O . LYS A 1 670 ? -19.625 -11.031 47.865 1.00 88.19 670 LYS A O 1
ATOM 4669 N N . SER A 1 671 ? -18.047 -9.832 46.833 1.00 91.25 671 SER A N 1
ATOM 4670 C CA . SER A 1 671 ? -18.453 -8.553 47.416 1.00 91.25 671 SER A CA 1
ATOM 4671 C C . SER A 1 671 ? -18.936 -7.536 46.392 1.00 91.25 671 SER A C 1
ATOM 4673 O O . SER A 1 671 ? -18.565 -7.589 45.216 1.00 91.25 671 SER A O 1
ATOM 4675 N N . VAL A 1 672 ? -19.777 -6.600 46.844 1.00 95.19 672 VAL A N 1
ATOM 4676 C CA . VAL A 1 672 ? -20.100 -5.367 46.110 1.00 95.19 672 VAL A CA 1
ATOM 4677 C C . VAL A 1 672 ? -19.671 -4.174 46.954 1.00 95.19 672 VAL A C 1
ATOM 4679 O O . VAL A 1 672 ? -20.136 -4.000 48.083 1.00 95.19 672 VAL A O 1
ATOM 4682 N N . ARG A 1 673 ? -18.793 -3.340 46.393 1.00 96.56 673 ARG A N 1
ATOM 4683 C CA . ARG A 1 673 ? -18.177 -2.200 47.075 1.00 96.56 673 ARG A CA 1
ATOM 4684 C C . ARG A 1 673 ? -18.232 -0.952 46.200 1.00 96.56 673 ARG A C 1
ATOM 4686 O O . ARG A 1 673 ? -17.667 -0.942 45.109 1.00 96.56 673 ARG A O 1
ATOM 4693 N N . ALA A 1 674 ? -18.870 0.108 46.694 1.00 97.38 674 ALA A N 1
ATOM 4694 C CA . ALA A 1 674 ? -18.789 1.442 46.098 1.00 97.38 674 ALA A CA 1
ATOM 4695 C C . ALA A 1 674 ? -17.955 2.364 47.001 1.00 97.38 674 ALA A C 1
ATOM 4697 O O . ALA A 1 674 ? -18.448 2.856 48.014 1.00 97.38 674 ALA A O 1
ATOM 4698 N N . THR A 1 675 ? -16.672 2.543 46.697 1.00 96.88 675 THR A N 1
ATOM 4699 C CA . THR A 1 675 ? -15.680 3.111 47.629 1.00 96.88 675 THR A CA 1
ATOM 4700 C C . THR A 1 675 ? -15.543 4.628 47.585 1.00 96.88 675 THR A C 1
ATOM 4702 O O . THR A 1 675 ? -14.800 5.184 48.389 1.00 96.88 675 THR A O 1
ATOM 4705 N N . GLY A 1 676 ? -16.229 5.300 46.665 1.00 95.44 676 GLY A N 1
ATOM 4706 C CA . GLY A 1 676 ? -16.225 6.752 46.525 1.00 95.44 676 GLY A CA 1
ATOM 4707 C C . GLY A 1 676 ? -17.639 7.322 46.503 1.00 95.44 676 GLY A C 1
ATOM 4708 O O . GLY A 1 676 ? -18.627 6.617 46.705 1.00 95.44 676 GLY A O 1
ATOM 4709 N N . SER A 1 677 ? -17.753 8.623 46.264 1.00 94.25 677 SER A N 1
ATOM 4710 C CA . SER A 1 677 ? -19.046 9.296 46.139 1.00 94.25 677 SER A CA 1
ATOM 4711 C C . SER A 1 677 ? -18.944 10.566 45.303 1.00 94.25 677 SER A C 1
ATOM 4713 O O . SER A 1 677 ? -17.859 11.117 45.125 1.00 94.25 677 SER A O 1
ATOM 4715 N N . PHE A 1 678 ? -20.089 11.075 44.862 1.00 92.50 678 PHE A N 1
ATOM 4716 C CA . PHE A 1 678 ? -20.245 12.435 44.352 1.00 92.50 678 PHE A CA 1
ATOM 4717 C C . PHE A 1 678 ? -21.297 13.184 45.176 1.00 92.50 678 PHE A C 1
ATOM 4719 O O . PHE A 1 678 ? -22.186 12.561 45.753 1.00 92.50 678 PHE A O 1
ATOM 4726 N N . THR A 1 679 ? -21.211 14.513 45.227 1.00 87.50 679 THR A N 1
ATOM 4727 C CA . THR A 1 679 ? -22.158 15.339 45.989 1.00 87.50 679 THR A CA 1
ATOM 4728 C C . THR A 1 679 ? -23.254 15.890 45.083 1.00 87.50 679 THR A C 1
ATOM 4730 O O . THR A 1 679 ? -22.960 16.471 44.037 1.00 87.50 679 THR A O 1
ATOM 4733 N N . PHE A 1 680 ? -24.509 15.738 45.498 1.00 80.62 680 PHE A N 1
ATOM 4734 C CA . PHE A 1 680 ? -25.683 16.352 44.880 1.00 80.62 680 PHE A CA 1
ATOM 4735 C C . PHE A 1 680 ? -26.636 16.818 45.986 1.00 80.62 680 PHE A C 1
ATOM 4737 O O . PHE A 1 680 ? -26.903 16.050 46.906 1.00 80.62 680 PHE A O 1
ATOM 4744 N N . GLU A 1 681 ? -27.090 18.075 45.923 1.00 76.94 681 GLU A N 1
ATOM 4745 C CA . GLU A 1 681 ? -27.942 18.701 46.956 1.00 76.94 681 GLU A CA 1
ATOM 4746 C C . GLU A 1 681 ? -27.434 18.449 48.393 1.00 76.94 681 GLU A C 1
ATOM 4748 O O . GLU A 1 681 ? -28.156 17.967 49.260 1.00 76.94 681 GLU A O 1
ATOM 4753 N N . ASP A 1 682 ? -26.143 18.724 48.623 1.00 80.31 682 ASP A N 1
ATOM 4754 C CA . ASP A 1 682 ? -25.434 18.549 49.905 1.00 80.31 682 ASP A CA 1
ATOM 4755 C C . ASP A 1 682 ? -25.373 17.112 50.462 1.00 80.31 682 ASP A C 1
ATOM 4757 O O . ASP A 1 682 ? -24.888 16.889 51.573 1.00 80.31 682 ASP A O 1
ATOM 4761 N N . ILE A 1 683 ? -25.772 16.108 49.678 1.00 80.94 683 ILE A N 1
ATOM 4762 C CA . ILE A 1 683 ? -25.680 14.691 50.042 1.00 80.94 683 ILE A CA 1
ATOM 4763 C C . ILE A 1 683 ? -24.621 14.007 49.178 1.00 80.94 683 ILE A C 1
ATOM 4765 O O . ILE A 1 683 ? -24.578 14.169 47.960 1.00 80.94 683 ILE A O 1
ATOM 4769 N N . SER A 1 684 ? -23.747 13.227 49.817 1.00 88.75 684 SER A N 1
ATOM 4770 C CA . SER A 1 684 ? -22.745 12.405 49.128 1.00 88.75 684 SER A CA 1
ATOM 4771 C C . SER A 1 684 ? -23.336 11.045 48.764 1.00 88.75 684 SER A C 1
ATOM 4773 O O . SER A 1 684 ? -23.661 10.267 49.658 1.00 88.75 684 SER A O 1
ATOM 4775 N N . TYR A 1 685 ? -23.447 10.738 47.471 1.00 90.62 685 TYR A N 1
ATOM 4776 C CA . TYR A 1 685 ? -24.004 9.492 46.937 1.00 90.62 685 TYR A CA 1
ATOM 4777 C C . TYR A 1 685 ? -22.931 8.607 46.309 1.00 90.62 685 TYR A C 1
ATOM 4779 O O . TYR A 1 685 ? -22.100 9.081 45.535 1.00 90.62 685 TYR A O 1
ATOM 4787 N N . SER A 1 686 ? -23.000 7.303 46.571 1.00 96.12 686 SER A N 1
ATOM 4788 C CA . SER A 1 686 ? -22.241 6.291 45.823 1.00 96.12 686 SER A CA 1
ATOM 4789 C C . SER A 1 686 ? -23.080 5.609 44.749 1.00 96.12 686 SER A C 1
ATOM 4791 O O . SER A 1 686 ? -22.540 5.163 43.744 1.00 96.12 686 SER A O 1
ATOM 4793 N N . ILE A 1 687 ? -24.394 5.488 44.950 1.00 96.62 687 ILE A N 1
ATOM 4794 C CA . ILE A 1 687 ? -25.306 4.859 43.990 1.00 96.62 687 ILE A CA 1
ATOM 4795 C C . ILE A 1 687 ? -26.535 5.751 43.853 1.00 96.62 687 ILE A C 1
ATOM 4797 O O . ILE A 1 687 ? -27.253 5.966 44.827 1.00 96.62 687 ILE A O 1
ATOM 4801 N N . PHE A 1 688 ? -26.787 6.269 42.653 1.00 92.75 688 PHE A N 1
ATOM 4802 C CA . PHE A 1 688 ? -27.852 7.245 42.425 1.00 92.75 688 PHE A CA 1
ATOM 4803 C C . PHE A 1 688 ? -28.594 6.974 41.112 1.00 92.75 688 PHE A C 1
ATOM 4805 O O . PHE A 1 688 ? -28.013 7.050 40.032 1.00 92.75 688 PHE A O 1
ATOM 4812 N N . ALA A 1 689 ? -29.878 6.626 41.188 1.00 92.06 689 ALA A N 1
ATOM 4813 C CA . ALA A 1 689 ? -30.703 6.285 40.023 1.00 92.06 689 ALA A CA 1
ATOM 4814 C C . ALA A 1 689 ? -31.956 7.162 39.883 1.00 92.06 689 ALA A C 1
ATOM 4816 O O . ALA A 1 689 ? -32.913 6.757 39.235 1.00 92.06 689 ALA A O 1
ATOM 4817 N N . ASP A 1 690 ? -31.988 8.329 40.515 1.00 84.75 690 ASP A N 1
ATOM 4818 C CA . ASP A 1 690 ? -33.200 9.140 40.636 1.00 84.75 690 ASP A CA 1
ATOM 4819 C C . ASP A 1 690 ? -33.661 9.827 39.329 1.00 84.75 690 ASP A C 1
ATOM 4821 O O . ASP A 1 690 ? -32.882 10.040 38.405 1.00 84.75 690 ASP A O 1
ATOM 4825 N N . GLY A 1 691 ? -34.929 10.217 39.233 1.00 81.38 691 GLY A N 1
ATOM 4826 C CA . GLY A 1 691 ? -35.390 11.156 38.215 1.00 81.38 691 GLY A CA 1
ATOM 4827 C C . GLY A 1 691 ? -36.817 11.653 38.425 1.00 81.38 691 GLY A C 1
ATOM 4828 O O . GLY A 1 691 ? -37.594 11.038 39.151 1.00 81.38 691 GLY A O 1
ATOM 4829 N N . LEU A 1 692 ? -37.192 12.744 37.747 1.00 72.94 692 LEU A N 1
ATOM 4830 C CA . LEU A 1 692 ? -38.493 13.413 37.932 1.00 72.94 692 LEU A CA 1
ATOM 4831 C C . LEU A 1 692 ? -39.716 12.510 37.720 1.00 72.94 692 LEU A C 1
ATOM 4833 O O . LEU A 1 692 ? -40.765 12.738 38.320 1.00 72.94 692 LEU A O 1
ATOM 4837 N N . THR A 1 693 ? -39.630 11.531 36.815 1.00 68.50 693 THR A N 1
ATOM 4838 C CA . THR A 1 693 ? -40.768 10.665 36.460 1.00 68.50 693 THR A CA 1
ATOM 4839 C C . THR A 1 693 ? -40.370 9.188 36.415 1.00 68.50 693 THR A C 1
ATOM 4841 O O . THR A 1 693 ? -39.220 8.846 36.184 1.00 68.50 693 THR A O 1
ATOM 4844 N N . GLY A 1 694 ? -41.319 8.264 36.587 1.00 64.94 694 GLY A N 1
ATOM 4845 C CA . GLY A 1 694 ? -41.072 6.825 36.404 1.00 64.94 694 GLY A CA 1
ATOM 4846 C C . GLY A 1 694 ? -40.471 6.083 37.609 1.00 64.94 694 GLY A C 1
ATOM 4847 O O . GLY A 1 694 ? -40.388 6.612 38.708 1.00 64.94 694 GLY A O 1
ATOM 4848 N N . ASN A 1 695 ? -40.131 4.804 37.396 1.00 69.31 695 ASN A N 1
ATOM 4849 C CA . ASN A 1 695 ? -39.666 3.867 38.428 1.00 69.31 695 ASN A CA 1
ATOM 4850 C C . ASN A 1 695 ? -38.254 3.365 38.095 1.00 69.31 695 ASN A C 1
ATOM 4852 O O . ASN A 1 695 ? -38.110 2.300 37.483 1.00 69.31 695 ASN A O 1
ATOM 4856 N N . SER A 1 696 ? -37.233 4.116 38.498 1.00 84.94 696 SER A N 1
ATOM 4857 C CA . SER A 1 696 ? -35.849 3.638 38.522 1.00 84.94 696 SER A CA 1
ATOM 4858 C C . SER A 1 696 ? -35.682 2.470 39.492 1.00 84.94 696 SER A C 1
ATOM 4860 O O . SER A 1 696 ? -36.453 2.302 40.445 1.00 84.94 696 SER A O 1
ATOM 4862 N N . SER A 1 697 ? -34.684 1.621 39.248 1.00 90.12 697 SER A N 1
ATOM 4863 C CA . SER A 1 697 ? -34.385 0.504 40.143 1.00 90.12 697 SER A CA 1
ATOM 4864 C C . SER A 1 697 ? -32.907 0.359 40.440 1.00 90.12 697 SER A C 1
ATOM 4866 O O . SER A 1 697 ? -32.058 0.594 39.587 1.00 90.12 697 SER A O 1
ATOM 4868 N N . VAL A 1 698 ? -32.619 -0.066 41.662 1.00 92.94 698 VAL A N 1
ATOM 4869 C CA . VAL A 1 698 ? -31.276 -0.394 42.131 1.00 92.94 698 VAL A CA 1
ATOM 4870 C C . VAL A 1 698 ? -31.347 -1.806 42.690 1.00 92.94 698 VAL A C 1
ATOM 4872 O O . VAL A 1 698 ? -32.091 -2.066 43.632 1.00 92.94 698 VAL A O 1
ATOM 4875 N N . ASN A 1 699 ? -30.618 -2.730 42.074 1.00 93.38 699 ASN A N 1
ATOM 4876 C CA . ASN A 1 699 ? -30.548 -4.126 42.488 1.00 93.38 699 ASN A CA 1
ATOM 4877 C C . ASN A 1 699 ? -29.088 -4.475 42.765 1.00 93.38 699 ASN A C 1
ATOM 4879 O O . ASN A 1 699 ? -28.260 -4.430 41.859 1.00 93.38 699 ASN A O 1
ATOM 4883 N N . ILE A 1 700 ? -28.780 -4.817 44.005 1.00 93.50 700 ILE A N 1
ATOM 4884 C CA . ILE A 1 700 ? -27.453 -5.229 44.443 1.00 93.50 700 ILE A CA 1
ATOM 4885 C C . ILE A 1 700 ? -27.559 -6.670 44.929 1.00 93.50 700 ILE A C 1
ATOM 4887 O O . ILE A 1 700 ? -28.447 -6.981 45.721 1.00 93.50 700 ILE A O 1
ATOM 4891 N N . SER A 1 701 ? -26.682 -7.546 44.450 1.00 90.19 701 SER A N 1
ATOM 4892 C CA . SER A 1 701 ? -26.538 -8.906 44.953 1.00 90.19 701 SER A CA 1
ATOM 4893 C C . SER A 1 701 ? -25.072 -9.262 45.145 1.00 90.19 701 SER A C 1
ATOM 4895 O O . SER A 1 701 ? -24.236 -8.927 44.307 1.00 90.19 701 SER A O 1
ATOM 4897 N N . TYR A 1 702 ? -24.765 -9.897 46.271 1.00 86.88 702 TYR A N 1
ATOM 4898 C CA . TYR A 1 702 ? -23.406 -10.237 46.687 1.00 86.88 702 TYR A CA 1
ATOM 4899 C C . TYR A 1 702 ? -23.395 -11.547 47.499 1.00 86.88 702 TYR A C 1
ATOM 4901 O O . TYR A 1 702 ? -24.447 -12.134 47.759 1.00 86.88 702 TYR A O 1
ATOM 4909 N N . ASP A 1 703 ? -22.192 -12.019 47.820 1.00 74.06 703 ASP A N 1
ATOM 4910 C CA . ASP A 1 703 ? -21.850 -13.202 48.617 1.00 74.06 703 ASP A CA 1
ATOM 4911 C C . ASP A 1 703 ? -22.596 -14.492 48.226 1.00 74.06 703 ASP A C 1
ATOM 4913 O O . ASP A 1 703 ? -23.589 -14.909 48.824 1.00 74.06 703 ASP A O 1
ATOM 4917 N N . LYS A 1 704 ? -22.105 -15.138 47.164 1.00 61.16 704 LYS A N 1
ATOM 4918 C CA . LYS A 1 704 ? -22.551 -16.457 46.683 1.00 61.16 704 LYS A CA 1
ATOM 4919 C C . LYS A 1 704 ? -21.691 -17.596 47.252 1.00 61.16 704 LYS A C 1
ATOM 4921 O O . LYS A 1 704 ? -21.661 -18.680 46.665 1.00 61.16 704 LYS A O 1
ATOM 4926 N N . ALA A 1 705 ? -20.954 -17.369 48.343 1.00 50.84 705 ALA A N 1
ATOM 4927 C CA . ALA A 1 705 ? -20.056 -18.368 48.913 1.00 50.84 705 ALA A CA 1
ATOM 4928 C C . ALA A 1 705 ? -20.775 -19.380 49.836 1.00 50.84 705 ALA A C 1
ATOM 4930 O O . ALA A 1 705 ? -21.856 -19.149 50.363 1.00 50.84 705 ALA A O 1
ATOM 4931 N N . THR A 1 706 ? -20.153 -20.556 49.963 1.00 50.31 706 THR A N 1
ATOM 4932 C CA . THR A 1 706 ? -20.647 -21.830 50.523 1.00 50.31 706 THR A CA 1
ATOM 4933 C C . THR A 1 706 ? -21.469 -21.737 51.822 1.00 50.31 706 THR A C 1
ATOM 4935 O O . THR A 1 706 ? -21.041 -21.104 52.785 1.00 50.31 706 THR A O 1
ATOM 4938 N N . LEU A 1 707 ? -22.583 -22.487 51.879 1.00 46.19 707 LEU A N 1
ATOM 4939 C CA . LEU A 1 707 ? -23.428 -22.721 53.065 1.00 46.19 707 LEU A CA 1
ATOM 4940 C C . LEU A 1 707 ? -22.611 -22.850 54.367 1.00 46.19 707 LEU A C 1
ATOM 4942 O O . LEU A 1 707 ? -21.853 -23.808 54.531 1.00 46.19 707 LEU A O 1
ATOM 4946 N N . GLY A 1 708 ? -22.816 -21.922 55.309 1.00 48.94 708 GLY A N 1
ATOM 4947 C CA . GLY A 1 708 ? -22.285 -21.995 56.678 1.00 48.94 708 GLY A CA 1
ATOM 4948 C C . GLY A 1 708 ? -21.218 -20.961 57.062 1.00 48.94 708 GLY A C 1
ATOM 4949 O O . GLY A 1 708 ? -20.749 -21.009 58.198 1.00 48.94 708 GLY A O 1
ATOM 4950 N N . GLN A 1 709 ? -20.835 -20.034 56.175 1.00 55.56 709 GLN A N 1
ATOM 4951 C CA . GLN A 1 709 ? -20.012 -18.869 56.541 1.00 55.56 709 GLN A CA 1
ATOM 4952 C C . GLN A 1 709 ? -20.886 -17.647 56.862 1.00 55.56 709 GLN A C 1
ATOM 4954 O O . GLN A 1 709 ? -21.915 -17.436 56.225 1.00 55.56 709 GLN A O 1
ATOM 4959 N N . THR A 1 710 ? -20.483 -16.851 57.858 1.00 58.31 710 THR A N 1
ATOM 4960 C CA . THR A 1 710 ? -21.142 -15.578 58.181 1.00 58.31 710 THR A CA 1
ATOM 4961 C C . THR A 1 710 ? -20.891 -14.579 57.054 1.00 58.31 710 THR A C 1
ATOM 4963 O O . THR A 1 710 ? -19.757 -14.139 56.869 1.00 58.31 710 THR A O 1
ATOM 4966 N N . ILE A 1 711 ? -21.949 -14.229 56.324 1.00 64.50 711 ILE A N 1
ATOM 4967 C CA . ILE A 1 711 ? -21.938 -13.193 55.287 1.00 64.50 711 ILE A CA 1
ATOM 4968 C C . ILE A 1 711 ? -21.762 -11.833 55.964 1.00 64.50 711 ILE A C 1
ATOM 4970 O O . ILE A 1 711 ? -22.438 -11.530 56.946 1.00 64.50 711 ILE A O 1
ATOM 4974 N N . ALA A 1 712 ? -20.845 -11.007 55.462 1.00 71.62 712 ALA A N 1
ATOM 4975 C CA . ALA A 1 712 ? -20.709 -9.639 55.950 1.00 71.62 712 ALA A CA 1
ATOM 4976 C C . ALA A 1 712 ? -21.865 -8.776 55.421 1.00 71.62 712 ALA A C 1
ATOM 4978 O O . ALA A 1 712 ? -22.055 -8.681 54.206 1.00 71.62 712 ALA A O 1
ATOM 4979 N N . ASN A 1 713 ? -22.605 -8.134 56.326 1.00 77.50 713 ASN A N 1
ATOM 4980 C CA . ASN A 1 713 ? -23.732 -7.258 56.004 1.00 77.50 713 ASN A CA 1
ATOM 4981 C C . ASN A 1 713 ? -23.349 -6.139 55.027 1.00 77.50 713 ASN A C 1
ATOM 4983 O O . ASN A 1 713 ? -22.205 -5.678 54.997 1.00 77.50 713 ASN A O 1
ATOM 4987 N N . PHE A 1 714 ? -24.333 -5.667 54.258 1.00 85.81 714 PHE A N 1
ATOM 4988 C CA . PHE A 1 714 ? -24.151 -4.517 53.383 1.00 85.81 714 PHE A CA 1
ATOM 4989 C C . PHE A 1 714 ? -24.213 -3.210 54.182 1.00 85.81 714 PHE A C 1
ATOM 4991 O O . PHE A 1 714 ? -25.260 -2.860 54.731 1.00 85.81 714 PHE A O 1
ATOM 4998 N N . ASN A 1 715 ? -23.114 -2.458 54.213 1.00 87.25 715 ASN A N 1
ATOM 4999 C CA . ASN A 1 715 ? -22.997 -1.248 55.021 1.00 87.25 715 ASN A CA 1
ATOM 5000 C C . ASN A 1 715 ? -23.091 0.032 54.177 1.00 87.25 715 ASN A C 1
ATOM 5002 O O . ASN A 1 715 ? -22.329 0.235 53.236 1.00 87.25 715 ASN A O 1
ATOM 5006 N N . VAL A 1 716 ? -23.997 0.944 54.532 1.00 86.50 716 VAL A N 1
ATOM 5007 C CA . VAL A 1 716 ? -24.049 2.296 53.950 1.00 86.50 716 VAL A CA 1
ATOM 5008 C C . VAL A 1 716 ? -23.245 3.240 54.848 1.00 86.50 716 VAL A C 1
ATOM 5010 O O . VAL A 1 716 ? -23.534 3.376 56.039 1.00 86.50 716 VAL A O 1
ATOM 5013 N N . GLY A 1 717 ? -22.221 3.876 54.280 1.00 85.19 717 GLY A N 1
ATOM 5014 C CA . GLY A 1 717 ? -21.193 4.639 54.996 1.00 85.19 717 GLY A CA 1
ATOM 5015 C C . GLY A 1 717 ? -19.862 3.895 55.193 1.00 85.19 717 GLY A C 1
ATOM 5016 O O . GLY A 1 717 ? -18.919 4.479 55.721 1.00 85.19 717 GLY A O 1
ATOM 5017 N N . ASP A 1 718 ? -19.762 2.622 54.790 1.00 88.12 718 ASP A N 1
ATOM 5018 C CA . ASP A 1 718 ? -18.535 1.818 54.868 1.00 88.12 718 ASP A CA 1
ATOM 5019 C C . ASP A 1 718 ? -18.474 0.784 53.737 1.00 88.12 718 ASP A C 1
ATOM 5021 O O . ASP A 1 718 ? -19.212 -0.195 53.721 1.00 88.12 718 ASP A O 1
ATOM 5025 N N . ALA A 1 719 ? -17.545 0.981 52.803 1.00 90.81 719 ALA A N 1
ATOM 5026 C CA . ALA A 1 719 ? -17.316 0.085 51.672 1.00 90.81 719 ALA A CA 1
ATOM 5027 C C . ALA A 1 719 ? -16.069 -0.801 51.852 1.00 90.81 719 ALA A C 1
ATOM 5029 O O . ALA A 1 719 ? -15.433 -1.173 50.864 1.00 90.81 719 ALA A O 1
ATOM 5030 N N . SER A 1 720 ? -15.651 -1.101 53.086 1.00 87.62 720 SER A N 1
ATOM 5031 C CA . SER A 1 720 ? -14.465 -1.927 53.357 1.00 87.62 720 SER A CA 1
ATOM 5032 C C . SER A 1 720 ? -14.641 -3.396 52.954 1.00 87.62 720 SER A C 1
ATOM 5034 O O . SER A 1 720 ? -13.698 -3.979 52.419 1.00 87.62 720 SER A O 1
ATOM 5036 N N . ILE A 1 721 ? -15.836 -3.968 53.160 1.00 85.50 721 ILE A N 1
ATOM 5037 C CA . ILE A 1 721 ? -16.157 -5.375 52.858 1.00 85.50 721 ILE A CA 1
ATOM 5038 C C . ILE A 1 721 ? -17.330 -5.473 51.874 1.00 85.50 721 ILE A C 1
ATOM 5040 O O . ILE A 1 721 ? -17.104 -5.767 50.709 1.00 85.50 721 ILE A O 1
ATOM 5044 N N . ASN A 1 722 ? -18.558 -5.183 52.311 1.00 87.69 722 ASN A N 1
ATOM 5045 C CA . ASN A 1 722 ? -19.758 -5.082 51.474 1.00 87.69 722 ASN A CA 1
ATOM 5046 C C . ASN A 1 722 ? -20.441 -3.763 51.808 1.00 87.69 722 ASN A C 1
ATOM 5048 O O . ASN A 1 722 ? -20.793 -3.549 52.966 1.00 87.69 722 ASN A O 1
ATOM 5052 N N . GLY A 1 723 ? -20.616 -2.868 50.837 1.00 91.25 723 GLY A N 1
ATOM 5053 C CA . GLY A 1 723 ? -21.195 -1.570 51.160 1.00 91.25 723 GLY A CA 1
ATOM 5054 C C . GLY A 1 723 ? -20.891 -0.427 50.208 1.00 91.25 723 GLY A C 1
ATOM 5055 O O . GLY A 1 723 ? -20.240 -0.580 49.172 1.00 91.25 723 GLY A O 1
ATOM 5056 N N . THR A 1 724 ? -21.358 0.753 50.596 1.00 94.06 724 THR A N 1
ATOM 5057 C CA . THR A 1 724 ? -21.130 2.020 49.901 1.00 94.06 724 THR A CA 1
ATOM 5058 C C . THR A 1 724 ? -20.518 3.052 50.837 1.00 94.06 724 THR A C 1
ATOM 5060 O O . THR A 1 724 ? -20.857 3.103 52.014 1.00 94.06 724 THR A O 1
ATOM 5063 N N . PHE A 1 725 ? -19.630 3.902 50.325 1.00 93.44 725 PHE A N 1
ATOM 5064 C CA . PHE A 1 725 ? -19.043 5.011 51.079 1.00 93.44 725 PHE A CA 1
ATOM 5065 C C . PHE A 1 725 ? -20.070 6.124 51.354 1.00 93.44 725 PHE A C 1
ATOM 5067 O O . PHE A 1 725 ? -20.158 6.644 52.460 1.00 93.44 725 PHE A O 1
ATOM 5074 N N . GLY A 1 726 ? -20.870 6.468 50.349 1.00 89.56 726 GLY A N 1
ATOM 5075 C CA . GLY A 1 726 ? -21.958 7.437 50.404 1.00 89.56 726 GLY A CA 1
ATOM 5076 C C . GLY A 1 726 ? -23.340 6.786 50.354 1.00 89.56 726 GLY A C 1
ATOM 5077 O O . GLY A 1 726 ? -23.496 5.566 50.441 1.00 89.56 726 GLY A O 1
ATOM 5078 N N . ALA A 1 727 ? -24.355 7.628 50.187 1.00 88.75 727 ALA A N 1
ATOM 5079 C CA . ALA A 1 727 ? -25.760 7.256 50.130 1.00 88.75 727 ALA A CA 1
ATOM 5080 C C . ALA A 1 727 ? -26.127 6.421 48.891 1.00 88.75 727 ALA A C 1
ATOM 5082 O O . ALA A 1 727 ? -25.463 6.473 47.847 1.00 88.75 727 ALA A O 1
ATOM 5083 N N . ILE A 1 728 ? -27.242 5.698 49.012 1.00 89.56 728 ILE A N 1
ATOM 5084 C CA . ILE A 1 728 ? -27.908 4.971 47.923 1.00 89.56 728 ILE A CA 1
ATOM 5085 C C . ILE A 1 728 ? -29.283 5.594 47.707 1.00 89.56 728 ILE A C 1
ATOM 5087 O O . ILE A 1 728 ? -30.037 5.727 48.672 1.00 89.56 728 ILE A O 1
ATOM 5091 N N . ALA A 1 729 ? -29.633 5.932 46.464 1.00 85.69 729 ALA A N 1
ATOM 5092 C CA . ALA A 1 729 ? -30.960 6.454 46.150 1.00 85.69 729 ALA A CA 1
ATOM 5093 C C . ALA A 1 729 ? -31.544 5.945 44.825 1.00 85.69 729 ALA A C 1
ATOM 5095 O O . ALA A 1 729 ? -30.837 5.728 43.836 1.00 85.69 729 ALA A O 1
ATOM 5096 N N . ASN A 1 730 ? -32.869 5.820 44.814 1.00 86.06 730 ASN A N 1
ATOM 5097 C CA . ASN A 1 730 ? -33.715 5.732 43.626 1.00 86.06 730 ASN A CA 1
ATOM 5098 C C . ASN A 1 730 ? -34.954 6.627 43.821 1.00 86.06 730 ASN A C 1
ATOM 5100 O O . ASN A 1 730 ? -35.112 7.221 44.883 1.00 86.06 730 ASN A O 1
ATOM 5104 N N . ASN A 1 731 ? -35.874 6.645 42.852 1.00 81.44 731 ASN A N 1
ATOM 5105 C CA . ASN A 1 731 ? -37.079 7.494 42.876 1.00 81.44 731 ASN A CA 1
ATOM 5106 C C . ASN A 1 731 ? -37.953 7.360 44.136 1.00 81.44 731 ASN A C 1
ATOM 5108 O O . ASN A 1 731 ? -38.766 8.237 44.423 1.00 81.44 731 ASN A O 1
ATOM 5112 N N . ASN A 1 732 ? -37.847 6.243 44.858 1.00 75.81 732 ASN A N 1
ATOM 5113 C CA . ASN A 1 732 ? -38.725 5.936 45.980 1.00 75.81 732 ASN A CA 1
ATOM 5114 C C . ASN A 1 732 ? -38.013 6.027 47.329 1.00 75.81 732 ASN A C 1
ATOM 5116 O O . ASN A 1 732 ? -38.657 6.375 48.312 1.00 75.81 732 ASN A O 1
ATOM 5120 N N . TYR A 1 733 ? -36.717 5.724 47.399 1.00 79.31 733 TYR A N 1
ATOM 5121 C CA . TYR A 1 733 ? -36.002 5.521 48.657 1.00 79.31 733 TYR A CA 1
ATOM 5122 C C . TYR A 1 733 ? -34.618 6.161 48.635 1.00 79.31 733 TYR A C 1
ATOM 5124 O O . TYR A 1 733 ? -33.906 6.078 47.634 1.00 79.31 733 TYR A O 1
ATOM 5132 N N . ILE A 1 734 ? -34.213 6.700 49.786 1.00 77.31 734 ILE A N 1
ATOM 5133 C CA . ILE A 1 734 ? -32.843 7.128 50.069 1.00 77.31 734 ILE A CA 1
ATOM 5134 C C . ILE A 1 734 ? -32.333 6.493 51.372 1.00 77.31 734 ILE A C 1
ATOM 5136 O O . ILE A 1 734 ? -33.021 6.498 52.396 1.00 77.31 734 ILE A O 1
ATOM 5140 N N . PHE A 1 735 ? -31.110 5.963 51.324 1.00 79.75 735 PHE A N 1
ATOM 5141 C CA . PHE A 1 735 ? -30.346 5.477 52.475 1.00 79.75 735 PHE A CA 1
ATOM 5142 C C . PHE A 1 735 ? -29.162 6.412 52.702 1.00 79.75 735 PHE A C 1
ATOM 5144 O O . PHE A 1 735 ? -28.216 6.413 51.915 1.00 79.75 735 PHE A O 1
ATOM 5151 N N . LEU A 1 736 ? -29.238 7.230 53.751 1.00 74.94 736 LEU A N 1
ATOM 5152 C CA . LEU A 1 736 ? -28.223 8.229 54.088 1.00 74.94 736 LEU A CA 1
ATOM 5153 C C . LEU A 1 736 ? -27.162 7.629 55.014 1.00 74.94 736 LEU A C 1
ATOM 5155 O O . LEU A 1 736 ? -27.551 6.985 55.981 1.00 74.94 736 LEU A O 1
ATOM 5159 N N . PRO A 1 737 ? -25.860 7.886 54.813 1.00 68.56 737 PRO A N 1
ATOM 5160 C CA . PRO A 1 737 ? -24.856 7.595 55.829 1.00 68.56 737 PRO A CA 1
ATOM 5161 C C . PRO A 1 737 ? -25.056 8.560 57.023 1.00 68.56 737 PRO A C 1
ATOM 5163 O O . PRO A 1 737 ? -24.991 9.776 56.833 1.00 68.56 737 PRO A O 1
ATOM 5166 N N . PRO A 1 738 ? -25.338 8.089 58.251 1.00 55.50 738 PRO A N 1
ATOM 5167 C CA . PRO A 1 738 ? -25.354 8.931 59.444 1.00 55.50 738 PRO A CA 1
ATOM 5168 C C . PRO A 1 738 ? -23.923 9.301 59.857 1.00 55.50 738 PRO A C 1
ATOM 5170 O O . PRO A 1 738 ? -22.940 8.824 59.294 1.00 55.50 738 PRO A O 1
ATOM 5173 N N . SER A 1 739 ? -23.789 10.058 60.946 1.00 52.59 739 SER A N 1
ATOM 5174 C CA . SER A 1 739 ? -22.529 10.199 61.693 1.00 52.59 739 SER A CA 1
ATOM 5175 C C . SER A 1 739 ? -21.953 8.867 62.234 1.00 52.59 739 SER A C 1
ATOM 5177 O O . SER A 1 739 ? -20.848 8.863 62.772 1.00 52.59 739 SER A O 1
ATOM 5179 N N . SER A 1 740 ? -22.668 7.742 62.084 1.00 51.59 740 SER A N 1
ATOM 5180 C CA . SER A 1 740 ? -22.266 6.363 62.404 1.00 51.59 740 SER A CA 1
ATOM 5181 C C . SER A 1 740 ? -22.827 5.385 61.357 1.00 51.59 740 SER A C 1
ATOM 5183 O O . SER A 1 740 ? -23.969 5.555 60.948 1.00 51.59 740 SER A O 1
ATOM 5185 N N . GLN A 1 741 ? -22.055 4.368 60.960 1.00 59.12 741 GLN A N 1
ATOM 5186 C CA . GLN A 1 741 ? -22.355 3.376 59.905 1.00 59.12 741 GLN A CA 1
ATOM 5187 C C . GLN A 1 741 ? -23.785 2.782 59.976 1.00 59.12 741 GLN A C 1
ATOM 5189 O O . GLN A 1 741 ? -24.230 2.397 61.058 1.00 59.12 741 GLN A O 1
ATOM 5194 N N . ILE A 1 742 ? -24.487 2.650 58.836 1.00 63.69 742 ILE A N 1
ATOM 5195 C CA . ILE A 1 742 ? -25.731 1.855 58.742 1.00 63.69 742 ILE A CA 1
ATOM 5196 C C . ILE A 1 742 ? -25.380 0.448 58.293 1.00 63.69 742 ILE A C 1
ATOM 5198 O O . ILE A 1 742 ? -24.929 0.253 57.167 1.00 63.69 742 ILE A O 1
ATOM 5202 N N . VAL A 1 743 ? -25.677 -0.524 59.147 1.00 66.25 743 VAL A N 1
ATOM 5203 C CA . VAL A 1 743 ? -25.659 -1.944 58.801 1.00 66.25 743 VAL A CA 1
ATOM 5204 C C . VAL A 1 743 ? -27.048 -2.322 58.296 1.00 66.25 743 VAL A C 1
ATOM 5206 O O . VAL A 1 743 ? -28.018 -2.264 59.057 1.00 66.25 743 VAL A O 1
ATOM 5209 N N . LEU A 1 744 ? -27.175 -2.659 57.010 1.00 70.06 744 LEU A N 1
ATOM 5210 C CA . LEU A 1 744 ? -28.440 -3.153 56.469 1.00 70.06 744 LEU A CA 1
ATOM 5211 C C . LEU A 1 744 ? -28.678 -4.610 56.896 1.00 70.06 744 LEU A C 1
ATOM 5213 O O . LEU A 1 744 ? -27.718 -5.342 57.167 1.00 70.06 744 LEU A O 1
ATOM 5217 N N . PRO A 1 745 ? -29.950 -5.044 56.959 1.00 65.56 745 PRO A N 1
ATOM 5218 C CA . PRO A 1 745 ? -30.257 -6.460 57.082 1.00 65.56 745 PRO A CA 1
ATOM 5219 C C . PRO A 1 745 ? -29.668 -7.248 55.911 1.00 65.56 745 PRO A C 1
ATOM 5221 O O . PRO A 1 745 ? -29.525 -6.723 54.806 1.00 65.56 745 PRO A O 1
ATOM 5224 N N . ASP A 1 746 ? -29.393 -8.522 56.168 1.00 65.56 746 ASP A N 1
ATOM 5225 C CA . ASP A 1 746 ? -28.729 -9.449 55.248 1.00 65.56 746 ASP A CA 1
ATOM 5226 C C . ASP A 1 746 ? -29.408 -9.502 53.861 1.00 65.56 746 ASP A C 1
ATOM 5228 O O . ASP A 1 746 ? -28.744 -9.561 52.828 1.00 65.56 746 ASP A O 1
ATOM 5232 N N . SER A 1 747 ? -30.741 -9.376 53.828 1.00 72.69 747 SER A N 1
ATOM 5233 C CA . SER A 1 747 ? -31.525 -9.240 52.599 1.00 72.69 747 SER A CA 1
ATOM 5234 C C . SER A 1 747 ? -32.655 -8.209 52.743 1.00 72.69 747 SER A C 1
ATOM 5236 O O . SER A 1 747 ? -33.569 -8.360 53.556 1.00 72.69 747 SER A O 1
ATOM 5238 N N . LEU A 1 748 ? -32.640 -7.186 51.884 1.00 75.69 748 LEU A N 1
ATOM 5239 C CA . LEU A 1 748 ? -33.609 -6.092 51.789 1.00 75.69 748 LEU A CA 1
ATOM 5240 C C . LEU A 1 748 ? -34.304 -6.087 50.418 1.00 75.69 748 LEU A C 1
ATOM 5242 O O . LEU A 1 748 ? -33.664 -6.017 49.368 1.00 75.69 748 LEU A O 1
ATOM 5246 N N . ASN A 1 749 ? -35.639 -6.069 50.413 1.00 81.12 749 ASN A N 1
ATOM 5247 C CA . ASN A 1 749 ? -36.436 -5.954 49.191 1.00 81.12 749 ASN A CA 1
ATOM 5248 C C . ASN A 1 749 ? -37.565 -4.934 49.359 1.00 81.12 749 ASN A C 1
ATOM 5250 O O . ASN A 1 749 ? -38.622 -5.243 49.904 1.00 81.12 749 ASN A O 1
ATOM 5254 N N . LEU A 1 750 ? -37.352 -3.736 48.820 1.00 74.12 750 LEU A N 1
ATOM 5255 C CA . LEU A 1 750 ? -38.322 -2.640 48.778 1.00 74.12 750 LEU A CA 1
ATOM 5256 C C . LEU A 1 750 ? -38.899 -2.478 47.366 1.00 74.12 750 LEU A C 1
ATOM 5258 O O . LEU A 1 750 ? -39.075 -1.378 46.840 1.00 74.12 750 LEU A O 1
ATOM 5262 N N . GLY A 1 751 ? -39.130 -3.607 46.692 1.00 79.00 751 GLY A N 1
ATOM 5263 C CA . GLY A 1 751 ? -39.654 -3.663 45.334 1.00 79.00 751 GLY A CA 1
ATOM 5264 C C . GLY A 1 751 ? -38.612 -3.276 44.287 1.00 79.00 751 GLY A C 1
ATOM 5265 O O . GLY A 1 751 ? -38.024 -4.145 43.648 1.00 79.00 751 GLY A O 1
ATOM 5266 N N . LYS A 1 752 ? -38.418 -1.974 44.062 1.00 78.25 752 LYS A N 1
ATOM 5267 C CA . LYS A 1 752 ? -37.488 -1.434 43.047 1.00 78.25 752 LYS A CA 1
ATOM 5268 C C . LYS A 1 752 ? -36.112 -1.074 43.610 1.00 78.25 752 LYS A C 1
ATOM 5270 O O . LYS A 1 752 ? -35.214 -0.764 42.837 1.00 78.25 752 LYS A O 1
ATOM 5275 N N . LEU A 1 753 ? -35.941 -1.148 44.925 1.00 81.25 753 LEU A N 1
ATOM 5276 C CA . LEU A 1 753 ? -34.637 -1.157 45.575 1.00 81.25 753 LEU A CA 1
ATOM 5277 C C . LEU A 1 753 ? -34.453 -2.517 46.247 1.00 81.25 753 LEU A C 1
ATOM 5279 O O . LEU A 1 753 ? -35.259 -2.899 47.097 1.00 81.25 753 LEU A O 1
ATOM 5283 N N . LYS A 1 754 ? -33.428 -3.256 45.833 1.00 86.38 754 LYS A N 1
ATOM 5284 C CA . LYS A 1 754 ? -33.112 -4.586 46.352 1.00 86.38 754 LYS A CA 1
ATOM 5285 C C . LYS A 1 754 ? -31.636 -4.667 46.683 1.00 86.38 754 LYS A C 1
ATOM 5287 O O . LYS A 1 754 ? -30.807 -4.305 45.853 1.00 86.38 754 LYS A O 1
ATOM 5292 N N . ILE A 1 755 ? -31.332 -5.167 47.868 1.00 85.12 755 ILE A N 1
ATOM 5293 C CA . ILE A 1 755 ? -29.980 -5.483 48.317 1.00 85.12 755 ILE A CA 1
ATOM 5294 C C . ILE A 1 755 ? -30.086 -6.886 48.893 1.00 85.12 755 ILE A C 1
ATOM 5296 O O . ILE A 1 755 ? -30.697 -7.068 49.936 1.00 85.12 755 ILE A O 1
ATOM 5300 N N . LEU A 1 756 ? -29.625 -7.877 48.140 1.00 81.50 756 LEU A N 1
ATOM 5301 C CA . LEU A 1 756 ? -29.864 -9.286 48.424 1.00 81.50 756 LEU A CA 1
ATOM 5302 C C . LEU A 1 756 ? -28.532 -10.000 48.597 1.00 81.50 756 LEU A C 1
ATOM 5304 O O . LEU A 1 756 ? -27.798 -10.183 47.619 1.00 81.50 756 LEU A O 1
ATOM 5308 N N . ASP A 1 757 ? -28.252 -10.467 49.805 1.00 74.69 757 ASP A N 1
ATOM 5309 C CA . ASP A 1 757 ? -27.388 -11.630 49.921 1.00 74.69 757 ASP A CA 1
ATOM 5310 C C . ASP A 1 757 ? -28.097 -12.860 49.316 1.00 74.69 757 ASP A C 1
ATOM 5312 O O . ASP A 1 757 ? -29.322 -12.910 49.170 1.00 74.69 757 ASP A O 1
ATOM 5316 N N . ASN A 1 758 ? -27.341 -13.862 48.879 1.00 63.91 758 ASN A N 1
ATOM 5317 C CA . ASN A 1 758 ? -27.931 -15.025 48.209 1.00 63.91 758 ASN A CA 1
ATOM 5318 C C . ASN A 1 758 ? -28.317 -16.159 49.178 1.00 63.91 758 ASN A C 1
ATOM 5320 O O . ASN A 1 758 ? -28.501 -17.292 48.730 1.00 63.91 758 ASN A O 1
ATOM 5324 N N . GLN A 1 759 ? -28.414 -15.892 50.488 1.00 61.94 759 GLN A N 1
ATOM 5325 C CA . GLN A 1 759 ? -28.647 -16.913 51.523 1.00 61.94 759 GLN A CA 1
ATOM 5326 C C . GLN A 1 759 ? -29.721 -16.538 52.559 1.00 61.94 759 GLN A C 1
ATOM 5328 O O . GLN A 1 759 ? -30.209 -17.441 53.243 1.00 61.94 759 GLN A O 1
ATOM 5333 N N . SER A 1 760 ? -30.133 -15.271 52.676 1.00 56.91 760 SER A N 1
ATOM 5334 C CA . SER A 1 760 ? -31.023 -14.837 53.758 1.00 56.91 760 SER A CA 1
ATOM 5335 C C . SER A 1 760 ? -32.470 -14.623 53.321 1.00 56.91 760 SER A C 1
ATOM 5337 O O . SER A 1 760 ? -32.803 -14.304 52.179 1.00 56.91 760 SER A O 1
ATOM 5339 N N . THR A 1 761 ? -33.385 -14.815 54.270 1.00 53.62 761 THR A N 1
ATOM 5340 C CA . THR A 1 761 ? -34.803 -14.483 54.099 1.00 53.62 761 THR A CA 1
ATOM 5341 C C . THR A 1 761 ? -35.004 -12.971 54.170 1.00 53.62 761 THR A C 1
ATOM 5343 O O . THR A 1 761 ? -34.450 -12.331 55.061 1.00 53.62 761 THR A O 1
ATOM 5346 N N . ILE A 1 762 ? -35.838 -12.414 53.281 1.00 57.50 762 ILE A N 1
ATOM 5347 C CA . ILE A 1 762 ? -36.181 -10.981 53.256 1.00 57.50 762 ILE A CA 1
ATOM 5348 C C . ILE A 1 762 ? -36.670 -10.542 54.643 1.00 57.50 762 ILE A C 1
ATOM 5350 O O . ILE A 1 762 ? -37.708 -11.014 55.113 1.00 57.50 762 ILE A O 1
ATOM 5354 N N . THR A 1 763 ? -35.940 -9.631 55.281 1.00 53.06 763 THR A N 1
ATOM 5355 C CA . THR A 1 763 ? -36.262 -9.090 56.607 1.00 53.06 763 THR A CA 1
ATOM 5356 C C . THR A 1 763 ? -36.966 -7.732 56.509 1.00 53.06 763 THR A C 1
ATOM 5358 O O . THR A 1 763 ? -36.888 -7.031 55.497 1.00 53.06 763 THR A O 1
ATOM 5361 N N . GLN A 1 764 ? -37.736 -7.383 57.548 1.00 50.44 764 GLN A N 1
ATOM 5362 C CA . GLN A 1 764 ? -38.494 -6.129 57.617 1.00 50.44 764 GLN A CA 1
ATOM 5363 C C . GLN A 1 764 ? -37.581 -4.891 57.682 1.00 50.44 764 GLN A C 1
ATOM 5365 O O . GLN A 1 764 ? -36.449 -4.950 58.154 1.00 50.44 764 GLN A O 1
ATOM 5370 N N . LEU A 1 765 ? -38.128 -3.774 57.193 1.00 51.00 765 LEU A N 1
ATOM 5371 C CA . LEU A 1 765 ? -37.515 -2.448 57.079 1.00 51.00 765 LEU A CA 1
ATOM 5372 C C . LEU A 1 765 ? -36.800 -1.980 58.372 1.00 51.00 765 LEU A C 1
ATOM 5374 O O . LEU A 1 765 ? -37.440 -1.971 59.421 1.00 51.00 765 LEU A O 1
ATOM 5378 N N . PRO A 1 766 ? -35.532 -1.525 58.310 1.00 50.69 766 PRO A N 1
ATOM 5379 C CA . PRO A 1 766 ? -34.881 -0.821 59.424 1.00 50.69 766 PRO A CA 1
ATOM 5380 C C . PRO A 1 766 ? -35.440 0.607 59.604 1.00 50.69 766 PRO A C 1
ATOM 5382 O O . PRO A 1 766 ? -35.907 1.191 58.641 1.00 50.69 766 PRO A O 1
ATOM 5385 N N . ASP A 1 767 ? -35.337 1.226 60.784 1.00 49.81 767 ASP A N 1
ATOM 5386 C CA . ASP A 1 767 ? -35.956 2.538 61.111 1.00 49.81 767 ASP A CA 1
ATOM 5387 C C . ASP A 1 767 ? -35.299 3.789 60.459 1.00 49.81 767 ASP A C 1
ATOM 5389 O O . ASP A 1 767 ? -35.628 4.924 60.806 1.00 49.81 767 ASP A O 1
ATOM 5393 N N . PHE A 1 768 ? -34.363 3.622 59.513 1.00 54.22 768 PHE A N 1
ATOM 5394 C CA . PHE A 1 768 ? -33.461 4.692 59.035 1.00 54.22 768 PHE A CA 1
ATOM 5395 C C . PHE A 1 768 ? -33.573 5.056 57.536 1.00 54.22 768 PHE A C 1
ATOM 5397 O O . PHE A 1 768 ? -32.702 5.746 57.006 1.00 54.22 768 PHE A O 1
ATOM 5404 N N . TYR A 1 769 ? -34.628 4.631 56.835 1.00 59.44 769 TYR A N 1
ATOM 5405 C CA . TYR A 1 769 ? -34.902 5.022 55.440 1.00 59.44 769 TYR A CA 1
ATOM 5406 C C . TYR A 1 769 ? -35.889 6.193 55.391 1.00 59.44 769 TYR A C 1
ATOM 5408 O O . TYR A 1 769 ? -36.797 6.291 56.215 1.00 59.44 769 TYR A O 1
ATOM 5416 N N . LYS A 1 770 ? -35.750 7.065 54.391 1.00 60.75 770 LYS A N 1
ATOM 5417 C CA . LYS A 1 770 ? -36.789 8.046 54.053 1.00 60.75 770 LYS A CA 1
ATOM 5418 C C . LYS A 1 770 ? -37.285 7.798 52.630 1.00 60.75 770 LYS A C 1
ATOM 5420 O O . LYS A 1 770 ? -36.467 7.491 51.756 1.00 60.75 770 LYS A O 1
ATOM 5425 N N . PRO A 1 771 ? -38.594 7.929 52.365 1.00 60.72 771 PRO A N 1
ATOM 5426 C CA . PRO A 1 771 ? -39.078 8.114 51.011 1.00 60.72 771 PRO A CA 1
ATOM 5427 C C . PRO A 1 771 ? -38.393 9.326 50.380 1.00 60.72 771 PRO A C 1
ATOM 5429 O O . PRO A 1 771 ? -38.269 10.370 51.020 1.00 60.72 771 PRO A O 1
ATOM 5432 N N . LEU A 1 772 ? -37.956 9.212 49.128 1.00 59.19 772 LEU A N 1
ATOM 5433 C CA . LEU A 1 772 ? -37.289 10.325 48.446 1.00 59.19 772 LEU A CA 1
ATOM 5434 C C . LEU A 1 772 ? -38.198 11.574 48.371 1.00 59.19 772 LEU A C 1
ATOM 5436 O O . LEU A 1 772 ? -37.742 12.702 48.548 1.00 59.19 772 LEU A O 1
ATOM 5440 N N . GLN A 1 773 ? -39.510 11.355 48.222 1.00 58.16 773 GLN A N 1
ATOM 5441 C CA . GLN A 1 773 ? -40.545 12.398 48.209 1.00 58.16 773 GLN A CA 1
ATOM 5442 C C . GLN A 1 773 ? -40.588 13.229 49.507 1.00 58.16 773 GLN A C 1
ATOM 5444 O O . GLN A 1 773 ? -40.930 14.411 49.466 1.00 58.16 773 GLN A O 1
ATOM 5449 N N . ASP A 1 774 ? -40.191 12.653 50.647 1.00 52.22 774 ASP A N 1
ATOM 5450 C CA . ASP A 1 774 ? -40.204 13.339 51.945 1.00 52.22 774 ASP A CA 1
ATOM 5451 C C . ASP A 1 774 ? -39.003 14.281 52.127 1.00 52.22 774 ASP A C 1
ATOM 5453 O O . ASP A 1 774 ? -39.066 15.214 52.931 1.00 52.22 774 ASP A O 1
ATOM 5457 N N . LEU A 1 775 ? -37.918 14.083 51.367 1.00 50.66 775 LEU A N 1
ATOM 5458 C CA . LEU A 1 775 ? -36.760 14.979 51.375 1.00 50.66 775 LEU A CA 1
ATOM 5459 C C . LEU A 1 775 ? -37.048 16.279 50.605 1.00 50.66 775 LEU A C 1
ATOM 5461 O O . LEU A 1 775 ? -36.699 17.358 51.081 1.00 50.66 775 LEU A O 1
ATOM 5465 N N . GLY A 1 776 ? -37.769 16.194 49.479 1.00 41.22 776 GLY A N 1
ATOM 5466 C CA . GLY A 1 776 ? -38.162 17.358 48.669 1.00 41.22 776 GLY A CA 1
ATOM 5467 C C . GLY A 1 776 ? -39.044 18.367 49.418 1.00 41.22 776 GLY A C 1
ATOM 5468 O O . GLY A 1 776 ? -38.970 19.569 49.170 1.00 41.22 776 GLY A O 1
ATOM 5469 N N . ASN A 1 777 ? -39.806 17.910 50.416 1.00 36.22 777 ASN A N 1
ATOM 5470 C CA . ASN A 1 777 ? -40.614 18.780 51.277 1.00 36.22 777 ASN A CA 1
ATOM 5471 C C . ASN A 1 777 ? -39.802 19.483 52.384 1.00 36.22 777 ASN A C 1
ATOM 5473 O O . ASN A 1 777 ? -40.266 20.475 52.944 1.00 36.22 777 ASN A O 1
ATOM 5477 N N . ALA A 1 778 ? -38.588 19.014 52.695 1.00 32.25 778 ALA A N 1
ATOM 5478 C CA . ALA A 1 778 ? -37.727 19.598 53.727 1.00 32.25 778 ALA A CA 1
ATOM 5479 C C . ALA A 1 778 ? -36.802 20.717 53.202 1.00 32.25 778 ALA A C 1
ATOM 5481 O O . ALA A 1 778 ? -36.239 21.462 54.003 1.00 32.25 778 ALA A O 1
ATOM 5482 N N . VAL A 1 779 ? -36.680 20.877 51.878 1.00 34.41 779 VAL A N 1
ATOM 5483 C CA . VAL A 1 779 ? -35.795 21.872 51.231 1.00 34.41 779 VAL A CA 1
ATOM 5484 C C . VAL A 1 779 ? -36.566 23.112 50.725 1.00 34.41 779 VAL A C 1
ATOM 5486 O O . VAL A 1 779 ? -35.975 24.131 50.381 1.00 34.41 779 VAL A O 1
ATOM 5489 N N . GLY A 1 780 ? -37.902 23.109 50.782 1.00 31.02 780 GLY A N 1
ATOM 5490 C CA . GLY A 1 780 ? -38.761 24.209 50.312 1.00 31.02 780 GLY A CA 1
ATOM 5491 C C . GLY A 1 780 ? -38.857 25.454 51.208 1.00 31.02 780 GLY A C 1
ATOM 5492 O O . GLY A 1 780 ? -39.749 26.271 51.000 1.00 31.02 780 GLY A O 1
ATOM 5493 N N . ASN A 1 781 ? -37.989 25.630 52.208 1.00 29.42 781 ASN A N 1
ATOM 5494 C CA . ASN A 1 781 ? -38.159 26.675 53.226 1.00 29.42 781 ASN A CA 1
ATOM 5495 C C . ASN A 1 781 ? -37.142 27.824 53.136 1.00 29.42 781 ASN A C 1
ATOM 5497 O O . ASN A 1 781 ? -36.743 28.363 54.159 1.00 29.42 781 ASN A O 1
ATOM 5501 N N . LEU A 1 782 ? -36.730 28.221 51.926 1.00 29.88 782 LEU A N 1
ATOM 5502 C CA . LEU A 1 782 ? -35.968 29.454 51.678 1.00 29.88 782 LEU A CA 1
ATOM 5503 C C . LEU A 1 782 ? -36.235 30.016 50.266 1.00 29.88 782 LEU A C 1
ATOM 5505 O O . LEU A 1 782 ? -35.347 30.048 49.432 1.00 29.88 782 LEU A O 1
ATOM 5509 N N . THR A 1 783 ? -37.453 30.479 49.978 1.00 27.91 783 THR A N 1
ATOM 5510 C CA . THR A 1 783 ? -37.700 31.708 49.185 1.00 27.91 783 THR A CA 1
ATOM 5511 C C . THR A 1 783 ? -39.158 32.131 49.371 1.00 27.91 783 THR A C 1
ATOM 5513 O O . THR A 1 783 ? -40.078 31.638 48.728 1.00 27.91 783 THR A O 1
ATOM 5516 N N . GLY A 1 784 ? -39.390 33.064 50.292 1.00 27.64 784 GLY A N 1
ATOM 5517 C CA . GLY A 1 784 ? -40.652 33.790 50.332 1.00 27.64 784 GLY A CA 1
ATOM 5518 C C . GLY A 1 784 ? -40.697 34.805 49.193 1.00 27.64 784 GLY A C 1
ATOM 5519 O O . GLY A 1 784 ? -39.823 35.662 49.132 1.00 27.64 784 GLY A O 1
ATOM 5520 N N . ASN A 1 785 ? -41.689 34.719 48.305 1.00 27.83 785 ASN A N 1
ATOM 5521 C CA . ASN A 1 785 ? -42.740 35.736 48.153 1.00 27.83 785 ASN A CA 1
ATOM 5522 C C . ASN A 1 785 ? -43.685 35.397 46.985 1.00 27.83 785 ASN A C 1
ATOM 5524 O O . ASN A 1 785 ? -43.246 35.255 45.852 1.00 27.83 785 ASN A O 1
ATOM 5528 N N . ASN A 1 786 ? -44.980 35.382 47.308 1.00 30.67 786 ASN A N 1
ATOM 5529 C CA . ASN A 1 786 ? -46.124 35.863 46.526 1.00 30.67 786 ASN A CA 1
ATOM 5530 C C . ASN A 1 786 ? -46.195 35.535 45.021 1.00 30.67 786 ASN A C 1
ATOM 5532 O O . ASN A 1 786 ? -45.671 36.282 44.205 1.00 30.67 786 ASN A O 1
ATOM 5536 N N . ASP A 1 787 ? -47.050 34.579 44.647 1.00 28.73 787 ASP A N 1
ATOM 5537 C CA . ASP A 1 787 ? -48.371 34.973 44.139 1.00 28.73 787 ASP A CA 1
ATOM 5538 C C . ASP A 1 787 ? -49.398 33.831 44.103 1.00 28.73 787 ASP A C 1
ATOM 5540 O O . ASP A 1 787 ? -49.087 32.645 44.165 1.00 28.73 787 ASP A O 1
ATOM 5544 N N . ARG A 1 788 ? -50.660 34.254 44.149 1.00 30.83 788 ARG A N 1
ATOM 5545 C CA . ARG A 1 788 ? -51.824 33.551 44.693 1.00 30.83 788 ARG A CA 1
ATOM 5546 C C . ARG A 1 788 ? -52.552 32.647 43.687 1.00 30.83 788 ARG A C 1
ATOM 5548 O O . ARG A 1 788 ? -52.656 32.971 42.511 1.00 30.83 788 ARG A O 1
ATOM 5555 N N . ASN A 1 789 ? -53.251 31.663 44.266 1.00 28.48 789 ASN A N 1
ATOM 5556 C CA . ASN A 1 789 ? -54.468 30.982 43.789 1.00 28.48 789 ASN A CA 1
ATOM 5557 C C . ASN A 1 789 ? -54.322 29.776 42.842 1.00 28.48 789 ASN A C 1
ATOM 5559 O O . ASN A 1 789 ? -54.538 29.889 41.641 1.00 28.48 789 ASN A O 1
ATOM 5563 N N . ALA A 1 790 ? -54.221 28.582 43.433 1.00 24.19 790 ALA A N 1
ATOM 5564 C CA . ALA A 1 790 ? -55.118 27.480 43.077 1.00 24.19 790 ALA A CA 1
ATOM 5565 C C . ALA A 1 790 ? -55.332 26.561 44.291 1.00 24.19 790 ALA A C 1
ATOM 5567 O O . ALA A 1 790 ? -54.408 25.974 44.843 1.00 24.19 790 ALA A O 1
ATOM 5568 N N . THR A 1 791 ? -56.581 26.512 44.734 1.00 24.80 791 THR A N 1
ATOM 5569 C CA . THR A 1 791 ? -57.123 25.734 45.846 1.00 24.80 791 THR A CA 1
ATOM 5570 C C . THR A 1 791 ? -56.953 24.226 45.614 1.00 24.80 791 THR A C 1
ATOM 5572 O O . THR A 1 791 ? -57.392 23.727 44.583 1.00 24.80 791 THR A O 1
ATOM 5575 N N . ILE A 1 792 ? -56.396 23.483 46.579 1.00 24.06 792 ILE A N 1
ATOM 5576 C CA . ILE A 1 792 ? -56.442 22.009 46.594 1.00 24.06 792 ILE A CA 1
ATOM 5577 C C . ILE A 1 792 ? -57.320 21.565 47.770 1.00 24.06 792 ILE A C 1
ATOM 5579 O O . ILE A 1 792 ? -56.942 21.677 48.934 1.00 24.06 792 ILE A O 1
ATOM 5583 N N . VAL A 1 793 ? -58.524 21.098 47.431 1.00 24.02 793 VAL A N 1
ATOM 5584 C CA . VAL A 1 793 ? -59.462 20.377 48.303 1.00 24.02 793 VAL A CA 1
ATOM 5585 C C . VAL A 1 793 ? -59.202 18.875 48.142 1.00 24.02 793 VAL A C 1
ATOM 5587 O O . VAL A 1 793 ? -58.996 18.401 47.027 1.00 24.02 793 VAL A O 1
ATOM 5590 N N . LEU A 1 794 ? -59.219 18.123 49.246 1.00 22.69 794 LEU A N 1
ATOM 5591 C CA . LEU A 1 794 ? -59.023 16.670 49.275 1.00 22.69 794 LEU A CA 1
ATOM 5592 C C . LEU A 1 794 ? -60.331 15.874 49.041 1.00 22.69 794 LEU A C 1
ATOM 5594 O O . LEU A 1 794 ? -61.278 16.015 49.810 1.00 22.69 794 LEU A O 1
ATOM 5598 N N . THR A 1 795 ? -60.261 14.925 48.084 1.00 22.78 795 THR A N 1
ATOM 5599 C CA . THR A 1 795 ? -60.946 13.597 47.955 1.00 22.78 795 THR A CA 1
ATOM 5600 C C . THR A 1 795 ? -62.449 13.511 47.592 1.00 22.78 795 THR A C 1
ATOM 5602 O O . THR A 1 795 ? -63.197 14.427 47.915 1.00 22.78 795 THR A O 1
ATOM 5605 N N . PRO A 1 796 ? -62.976 12.352 47.111 1.00 36.00 796 PRO A N 1
ATOM 5606 C CA . PRO A 1 796 ? -62.521 11.389 46.077 1.00 36.00 796 PRO A CA 1
ATOM 5607 C C . PRO A 1 796 ? -63.652 11.028 45.057 1.00 36.00 796 PRO A C 1
ATOM 5609 O O . PRO A 1 796 ? -64.822 11.188 45.379 1.00 36.00 796 PRO A O 1
ATOM 5612 N N . ILE A 1 797 ? -63.353 10.467 43.869 1.00 22.48 797 ILE A N 1
ATOM 5613 C CA . ILE A 1 797 ? -64.257 9.549 43.122 1.00 22.48 797 ILE A CA 1
ATOM 5614 C C . ILE A 1 797 ? -63.513 8.849 41.977 1.00 22.48 797 ILE A C 1
ATOM 5616 O O . ILE A 1 797 ? -62.687 9.438 41.283 1.00 22.48 797 ILE A O 1
ATOM 5620 N N . ALA A 1 798 ? -63.820 7.565 41.827 1.00 23.86 798 ALA A N 1
ATOM 5621 C CA . ALA A 1 798 ? -63.311 6.667 40.811 1.00 23.86 798 ALA A CA 1
ATOM 5622 C C . ALA A 1 798 ? -64.114 6.726 39.497 1.00 23.86 798 ALA A C 1
ATOM 5624 O O . ALA A 1 798 ? -65.328 6.913 39.515 1.00 23.86 798 ALA A O 1
ATOM 5625 N N . ALA A 1 799 ? -63.400 6.363 38.426 1.00 24.23 799 ALA A N 1
ATOM 5626 C CA . ALA A 1 799 ? -63.800 5.462 37.339 1.00 24.23 799 ALA A CA 1
ATOM 5627 C C . ALA A 1 799 ? -64.167 6.037 35.954 1.00 24.23 799 ALA A C 1
ATOM 5629 O O . ALA A 1 799 ? -64.934 6.985 35.820 1.00 24.23 799 ALA A O 1
ATOM 5630 N N . LEU A 1 800 ? -63.692 5.252 34.966 1.00 23.97 800 LEU A N 1
ATOM 5631 C CA . LEU A 1 800 ? -64.012 5.152 33.530 1.00 23.97 800 LEU A CA 1
ATOM 5632 C C . LEU A 1 800 ? -63.277 6.164 32.634 1.00 23.97 800 LEU A C 1
ATOM 5634 O O . LEU A 1 800 ? -63.301 7.354 32.904 1.00 23.97 800 LEU A O 1
ATOM 5638 N N . ASN A 1 801 ? -62.631 5.811 31.525 1.00 26.00 801 ASN A N 1
ATOM 5639 C CA . ASN A 1 801 ? -62.389 4.561 30.797 1.00 26.00 801 ASN A CA 1
ATOM 5640 C C . ASN A 1 801 ? -61.261 4.883 29.799 1.00 26.00 801 ASN A C 1
ATOM 5642 O O . ASN A 1 801 ? -61.242 5.995 29.287 1.00 26.00 801 ASN A O 1
ATOM 5646 N N . ASP A 1 802 ? -60.398 3.922 29.474 1.00 27.59 802 ASP A N 1
ATOM 5647 C CA . ASP A 1 802 ? -59.888 3.805 28.103 1.00 27.59 802 ASP A CA 1
ATOM 5648 C C . ASP A 1 802 ? -59.557 2.337 27.819 1.00 27.59 802 ASP A C 1
ATOM 5650 O O . ASP A 1 802 ? -58.509 1.786 28.169 1.00 27.59 802 ASP A O 1
ATOM 5654 N N . ASP A 1 803 ? -60.554 1.703 27.211 1.00 30.88 803 ASP A N 1
ATOM 5655 C CA . ASP A 1 803 ? -60.467 0.449 26.489 1.00 30.88 803 ASP A CA 1
ATOM 5656 C C . ASP A 1 803 ? -59.563 0.630 25.262 1.00 30.88 803 ASP A C 1
ATOM 5658 O O . ASP A 1 803 ? -60.006 1.074 24.207 1.00 30.88 803 ASP A O 1
ATOM 5662 N N . TYR A 1 804 ? -58.298 0.227 25.384 1.00 28.39 804 TYR A N 1
ATOM 5663 C CA . TYR A 1 804 ? -57.677 -0.675 24.409 1.00 28.39 804 TYR A CA 1
ATOM 5664 C C . TYR A 1 804 ? -56.486 -1.389 25.060 1.00 28.39 804 TYR A C 1
ATOM 5666 O O . TYR A 1 804 ? -55.324 -0.995 24.952 1.00 28.39 804 TYR A O 1
ATOM 5674 N N . GLN A 1 805 ? -56.801 -2.450 25.799 1.00 27.59 805 GLN A N 1
ATOM 5675 C CA . GLN A 1 805 ? -55.830 -3.392 26.344 1.00 27.59 805 GLN A CA 1
ATOM 5676 C C . GLN A 1 805 ? -55.167 -4.153 25.187 1.00 27.59 805 GLN A C 1
ATOM 5678 O O . GLN A 1 805 ? -55.803 -4.991 24.548 1.00 27.59 805 GLN A O 1
ATOM 5683 N N . VAL A 1 806 ? -53.878 -3.912 24.937 1.00 28.00 806 VAL A N 1
ATOM 5684 C CA . VAL A 1 806 ? -53.042 -4.955 24.329 1.00 28.00 806 VAL A CA 1
ATOM 5685 C C . VAL A 1 806 ? -52.726 -5.946 25.459 1.00 28.00 806 VAL A C 1
ATOM 5687 O O . VAL A 1 806 ? -52.180 -5.510 26.476 1.00 28.00 806 VAL A O 1
ATOM 5690 N N . PRO A 1 807 ? -53.110 -7.230 25.358 1.00 28.59 807 PRO A N 1
ATOM 5691 C CA . PRO A 1 807 ? -53.096 -8.139 26.501 1.00 28.59 807 PRO A CA 1
ATOM 5692 C C . PRO A 1 807 ? -51.699 -8.366 27.099 1.00 28.59 807 PRO A C 1
ATOM 5694 O O . PRO A 1 807 ? -50.678 -8.419 26.408 1.00 28.59 807 PRO A O 1
ATOM 5697 N N . PHE A 1 808 ? -51.673 -8.466 28.428 1.00 32.84 808 PHE A N 1
ATOM 5698 C CA . PHE A 1 808 ? -50.494 -8.513 29.294 1.00 32.84 808 PHE A CA 1
ATOM 5699 C C . PHE A 1 808 ? -49.845 -9.912 29.363 1.00 32.84 808 PHE A C 1
ATOM 5701 O O . PHE A 1 808 ? -49.479 -10.387 30.434 1.00 32.84 808 PHE A O 1
ATOM 5708 N N . ASP A 1 809 ? -49.677 -10.583 28.224 1.00 34.25 809 ASP A N 1
ATOM 5709 C CA . ASP A 1 809 ? -49.074 -11.919 28.108 1.00 34.25 809 ASP A CA 1
ATOM 5710 C C . ASP A 1 809 ? -47.815 -11.961 27.215 1.00 34.25 809 ASP A C 1
ATOM 5712 O O . ASP A 1 809 ? -47.344 -13.037 26.847 1.00 34.25 809 ASP A O 1
ATOM 5716 N N . GLN A 1 810 ? -47.192 -10.806 26.925 1.00 37.75 810 GLN A N 1
ATOM 5717 C CA . GLN A 1 810 ? -45.969 -10.735 26.099 1.00 37.75 810 GLN A CA 1
ATOM 5718 C C . GLN A 1 810 ? -44.700 -10.182 26.776 1.00 37.75 810 GLN A C 1
ATOM 5720 O O . GLN A 1 810 ? -43.615 -10.300 26.207 1.00 37.75 810 GLN A O 1
ATOM 5725 N N . ILE A 1 811 ? -44.762 -9.652 28.003 1.00 39.03 811 ILE A N 1
ATOM 5726 C CA . ILE A 1 811 ? -43.560 -9.104 28.673 1.00 39.03 811 ILE A CA 1
ATOM 5727 C C . ILE A 1 811 ? -42.732 -10.207 29.362 1.00 39.03 811 ILE A C 1
ATOM 5729 O O . ILE A 1 811 ? -41.503 -10.142 29.372 1.00 39.03 811 ILE A O 1
ATOM 5733 N N . GLU A 1 812 ? -43.369 -11.272 29.857 1.00 41.22 812 GLU A N 1
ATOM 5734 C CA . GLU A 1 812 ? -42.664 -12.422 30.453 1.00 41.22 812 GLU A CA 1
ATOM 5735 C C . GLU A 1 812 ? -42.105 -13.400 29.398 1.00 41.22 812 GLU A C 1
ATOM 5737 O O . GLU A 1 812 ? -41.159 -14.146 29.658 1.00 41.22 812 GLU A O 1
ATOM 5742 N N . VAL A 1 813 ? -42.650 -13.354 28.176 1.00 39.16 813 VAL A N 1
ATOM 5743 C CA . VAL A 1 813 ? -42.233 -14.192 27.042 1.00 39.16 813 VAL A CA 1
ATOM 5744 C C . VAL A 1 813 ? -40.916 -13.693 26.436 1.00 39.16 813 VAL A C 1
ATOM 5746 O O . VAL A 1 813 ? -40.094 -14.505 26.026 1.00 39.16 813 VAL A O 1
ATOM 5749 N N . ALA A 1 814 ? -40.639 -12.383 26.442 1.00 44.31 814 ALA A N 1
ATOM 5750 C CA . ALA A 1 814 ? -39.455 -11.826 25.781 1.00 44.31 814 ALA A CA 1
ATOM 5751 C C . ALA A 1 814 ? -38.119 -12.207 26.457 1.00 44.31 814 ALA A C 1
ATOM 5753 O O . ALA A 1 814 ? -37.166 -12.566 25.768 1.00 44.31 814 ALA A O 1
ATOM 5754 N N . SER A 1 815 ? -38.022 -12.178 27.791 1.00 44.75 815 SER A N 1
ATOM 5755 C CA . SER A 1 815 ? -36.759 -12.467 28.500 1.00 44.75 815 SER A CA 1
ATOM 5756 C C . SER A 1 815 ? -36.421 -13.964 28.547 1.00 44.75 815 SER A C 1
ATOM 5758 O O . SER A 1 815 ? -35.255 -14.337 28.401 1.00 44.75 815 SER A O 1
ATOM 5760 N N . LYS A 1 816 ? -37.434 -14.831 28.682 1.00 48.34 816 LYS A N 1
ATOM 5761 C CA . LYS A 1 816 ? -37.283 -16.296 28.626 1.00 48.34 816 LYS A CA 1
ATOM 5762 C C . LYS A 1 816 ? -37.022 -16.786 27.192 1.00 48.34 816 LYS A C 1
ATOM 5764 O O . LYS A 1 816 ? -36.171 -17.658 27.005 1.00 48.34 816 LYS A O 1
ATOM 5769 N N . ALA A 1 817 ? -37.643 -16.168 26.178 1.00 52.50 817 ALA A N 1
ATOM 5770 C CA . ALA A 1 817 ? -37.416 -16.510 24.772 1.00 52.50 817 ALA A CA 1
ATOM 5771 C C . ALA A 1 817 ? -35.982 -16.229 24.303 1.00 52.50 817 ALA A C 1
ATOM 5773 O O . ALA A 1 817 ? -35.408 -17.062 23.607 1.00 52.50 817 ALA A O 1
ATOM 5774 N N . TRP A 1 818 ? -35.360 -15.118 24.715 1.00 54.81 818 TRP A N 1
ATOM 5775 C CA . TRP A 1 818 ? -33.983 -14.802 24.305 1.00 54.81 818 TRP A CA 1
ATOM 5776 C C . TRP A 1 818 ? -32.955 -15.839 24.785 1.00 54.81 818 TRP A C 1
ATOM 5778 O O . TRP A 1 818 ? -32.109 -16.272 24.000 1.00 54.81 818 TRP A O 1
ATOM 5788 N N . ASN A 1 819 ? -33.061 -16.298 26.037 1.00 59.78 819 ASN A N 1
ATOM 5789 C CA . ASN A 1 819 ? -32.180 -17.344 26.569 1.00 59.78 819 ASN A CA 1
ATOM 5790 C C . ASN A 1 819 ? -32.437 -18.706 25.901 1.00 59.78 819 ASN A C 1
ATOM 5792 O O . ASN A 1 819 ? -31.494 -19.423 25.569 1.00 59.78 819 ASN A O 1
ATOM 5796 N N . ALA A 1 820 ? -33.702 -19.051 25.655 1.00 61.09 820 ALA A N 1
ATOM 5797 C CA . ALA A 1 820 ? -34.077 -20.295 24.989 1.00 61.09 820 ALA A CA 1
ATOM 5798 C C . ALA A 1 820 ? -33.606 -20.350 23.527 1.00 61.09 820 ALA A C 1
ATOM 5800 O O . ALA A 1 820 ? -33.039 -21.355 23.107 1.00 61.09 820 ALA A O 1
ATOM 5801 N N . ILE A 1 821 ? -33.770 -19.263 22.763 1.00 69.12 821 ILE A N 1
ATOM 5802 C CA . ILE A 1 821 ? -33.289 -19.161 21.376 1.00 69.12 821 ILE A CA 1
ATOM 5803 C C . ILE A 1 821 ? -31.776 -19.388 21.329 1.00 69.12 821 ILE A C 1
ATOM 5805 O O . ILE A 1 821 ? -31.291 -20.149 20.493 1.00 69.12 821 ILE A O 1
ATOM 5809 N N . PHE A 1 822 ? -31.028 -18.789 22.256 1.00 68.38 822 PHE A N 1
ATOM 5810 C CA . PHE A 1 822 ? -29.583 -18.977 22.339 1.00 68.38 822 PHE A CA 1
ATOM 5811 C C . PHE A 1 822 ? -29.193 -20.442 22.602 1.00 68.38 822 PHE A C 1
ATOM 5813 O O . PHE A 1 822 ? -28.360 -20.989 21.879 1.00 68.38 822 PHE A O 1
ATOM 5820 N N . LEU A 1 823 ? -29.830 -21.105 23.573 1.00 66.62 823 LEU A N 1
ATOM 5821 C CA . LEU A 1 823 ? -29.564 -22.512 23.907 1.00 66.62 823 LEU A CA 1
ATOM 5822 C C . LEU A 1 823 ? -29.953 -23.476 22.774 1.00 66.62 823 LEU A C 1
ATOM 5824 O O . LEU A 1 823 ? -29.228 -24.436 22.490 1.00 66.62 823 LEU A O 1
ATOM 5828 N N . ILE A 1 824 ? -31.065 -23.205 22.085 1.00 73.88 824 ILE A N 1
ATOM 5829 C CA . ILE A 1 824 ? -31.518 -23.979 20.922 1.00 73.88 824 ILE A CA 1
ATOM 5830 C C . ILE A 1 824 ? -30.523 -23.824 19.7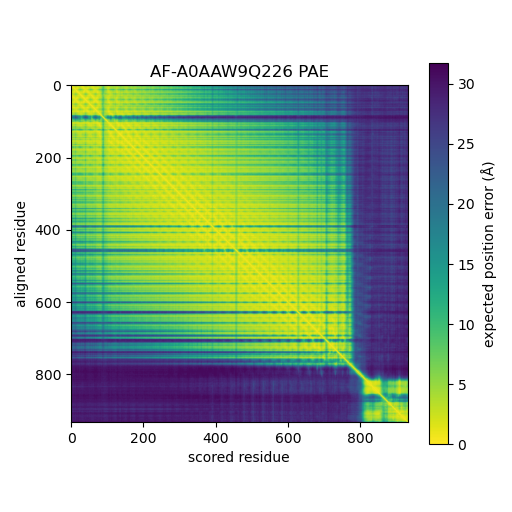63 1.00 73.88 824 ILE A C 1
ATOM 5832 O O . ILE A 1 824 ? -30.135 -24.821 19.154 1.00 73.88 824 ILE A O 1
ATOM 5836 N N . LEU A 1 825 ? -30.041 -22.606 19.490 1.00 70.94 825 LEU A N 1
ATOM 5837 C CA . LEU A 1 825 ? -29.046 -22.349 18.442 1.00 70.94 825 LEU A CA 1
ATOM 5838 C C . LEU A 1 825 ? -27.674 -22.955 18.768 1.00 70.94 825 LEU A C 1
ATOM 5840 O O . LEU A 1 825 ? -27.017 -23.492 17.874 1.00 70.94 825 LEU A O 1
ATOM 5844 N N . GLN A 1 826 ? -27.242 -22.921 20.033 1.00 67.50 826 GLN A N 1
ATOM 5845 C CA . GLN A 1 826 ? -26.036 -23.627 20.477 1.00 67.50 826 GLN A CA 1
ATOM 5846 C C . GLN A 1 826 ? -26.166 -25.141 20.285 1.00 67.50 826 GLN A C 1
ATOM 5848 O O . GLN A 1 826 ? -25.234 -25.777 19.795 1.00 67.50 826 GLN A O 1
ATOM 5853 N N . SER A 1 827 ? -27.327 -25.711 20.609 1.00 70.00 827 SER A N 1
ATOM 5854 C CA . SER A 1 827 ? -27.594 -27.138 20.410 1.00 70.00 827 SER A CA 1
ATOM 5855 C C . SER A 1 827 ? -27.614 -27.504 18.923 1.00 70.00 827 SER A C 1
ATOM 5857 O O . SER A 1 827 ? -26.984 -28.484 18.538 1.00 70.00 827 SER A O 1
ATOM 5859 N N . CYS A 1 828 ? -28.222 -26.676 18.063 1.00 72.94 828 CYS A N 1
ATOM 5860 C CA . CYS A 1 828 ? -28.169 -26.851 16.606 1.00 72.94 828 CYS A CA 1
ATOM 5861 C C . CYS A 1 828 ? -26.719 -26.899 16.103 1.00 72.94 828 CYS A C 1
ATOM 5863 O O . CYS A 1 828 ? -26.360 -27.808 15.360 1.00 72.94 828 CYS A O 1
ATOM 5865 N N . ARG A 1 829 ? -25.853 -25.988 16.573 1.00 74.00 829 ARG A N 1
ATOM 5866 C CA . ARG A 1 829 ? -24.418 -25.999 16.234 1.00 74.00 829 ARG A CA 1
ATOM 5867 C C . ARG A 1 829 ? -23.705 -27.247 16.752 1.00 74.00 829 ARG A C 1
ATOM 5869 O O . ARG A 1 829 ? -22.950 -27.856 16.003 1.00 74.00 829 ARG A O 1
ATOM 5876 N N . LYS A 1 830 ? -23.964 -27.648 18.001 1.00 66.38 830 LYS A N 1
ATOM 5877 C CA . LYS A 1 830 ? -23.366 -28.840 18.626 1.00 66.38 830 LYS A CA 1
ATOM 5878 C C . LYS A 1 830 ? -23.723 -30.130 17.879 1.00 66.38 830 LYS A C 1
ATOM 5880 O O . LYS A 1 830 ? -22.884 -31.016 17.781 1.00 66.38 830 LYS A O 1
ATOM 5885 N N . PHE A 1 831 ? -24.941 -30.224 17.350 1.00 72.00 831 PHE A N 1
ATOM 5886 C CA . PHE A 1 831 ? -25.434 -31.390 16.612 1.00 72.00 831 PHE A CA 1
ATOM 5887 C C . PHE A 1 831 ? -25.347 -31.239 15.080 1.00 72.00 831 PHE A C 1
ATOM 5889 O O . PHE A 1 831 ? -25.901 -32.059 14.356 1.00 72.00 831 PHE A O 1
ATOM 5896 N N . GLY A 1 832 ? -24.645 -30.218 14.572 1.00 76.88 832 GLY A N 1
ATOM 5897 C CA . GLY A 1 832 ? -24.372 -30.058 13.138 1.00 76.88 832 GLY A CA 1
ATOM 5898 C C . GLY A 1 832 ? -25.564 -29.623 12.274 1.00 76.88 832 GLY A C 1
ATOM 5899 O O . GLY A 1 832 ? -25.500 -29.745 11.053 1.00 76.88 832 GLY A O 1
ATOM 5900 N N . VAL A 1 833 ? -26.639 -29.092 12.866 1.00 76.56 833 VAL A N 1
ATOM 5901 C CA . VAL A 1 833 ? -27.784 -28.529 12.131 1.00 76.56 833 VAL A CA 1
ATOM 5902 C C . VAL A 1 833 ? -27.402 -27.141 11.612 1.00 76.56 833 VAL A C 1
ATOM 5904 O O . VAL A 1 833 ? -27.427 -26.157 12.354 1.00 76.56 833 VAL A O 1
ATOM 5907 N N . THR A 1 834 ? -27.001 -27.068 10.342 1.00 71.06 834 THR A N 1
ATOM 5908 C CA . THR A 1 834 ? -26.507 -25.842 9.683 1.00 71.06 834 THR A CA 1
ATOM 5909 C C . THR A 1 834 ? -27.478 -25.262 8.653 1.00 71.06 834 THR A C 1
ATOM 5911 O O . THR A 1 834 ? -27.344 -24.092 8.283 1.00 71.06 834 THR A O 1
ATOM 5914 N N . ASP A 1 835 ? -28.473 -26.041 8.216 1.00 79.56 835 ASP A N 1
ATOM 5915 C CA . ASP A 1 835 ? -29.492 -25.585 7.275 1.00 79.56 835 ASP A CA 1
ATOM 5916 C C . ASP A 1 835 ? -30.461 -24.589 7.932 1.00 79.56 835 ASP A C 1
ATOM 5918 O O . ASP A 1 835 ? -31.028 -24.827 9.002 1.00 79.56 835 ASP A O 1
ATOM 5922 N N . ARG A 1 836 ? -30.670 -23.444 7.273 1.00 66.38 836 ARG A N 1
ATOM 5923 C CA . ARG A 1 836 ? -31.471 -22.344 7.831 1.00 66.38 836 ARG A CA 1
ATOM 5924 C C . ARG A 1 836 ? -32.959 -22.684 7.916 1.00 66.38 836 ARG A C 1
ATOM 5926 O O . ARG A 1 836 ? -33.619 -22.173 8.818 1.00 66.38 836 ARG A O 1
ATOM 5933 N N . ALA A 1 837 ? -33.484 -23.529 7.026 1.00 63.97 837 ALA A N 1
ATOM 5934 C CA . ALA A 1 837 ? -34.885 -23.942 7.069 1.00 63.97 837 ALA A CA 1
ATOM 5935 C C . ALA A 1 837 ? -35.132 -24.924 8.224 1.00 63.97 837 ALA A C 1
ATOM 5937 O O . ALA A 1 837 ? -36.131 -24.801 8.931 1.00 63.97 837 ALA A O 1
ATOM 5938 N N . GLN A 1 838 ? -34.186 -25.828 8.489 1.00 66.62 838 GLN A N 1
ATOM 5939 C CA . GLN A 1 838 ? -34.236 -26.720 9.650 1.00 66.62 838 GLN A CA 1
ATOM 5940 C C . GLN A 1 838 ? -34.150 -25.951 10.973 1.00 66.62 838 GLN A C 1
ATOM 5942 O O . GLN A 1 838 ? -34.945 -26.197 11.879 1.00 66.62 838 GLN A O 1
ATOM 5947 N N . ILE A 1 839 ? -33.249 -24.970 11.079 1.00 65.50 839 ILE A N 1
ATOM 5948 C CA . ILE A 1 839 ? -33.152 -24.110 12.270 1.00 65.50 839 ILE A CA 1
ATOM 5949 C C . ILE A 1 839 ? -34.450 -23.313 12.474 1.00 65.50 839 ILE A C 1
ATOM 5951 O O . ILE A 1 839 ? -34.953 -23.232 13.595 1.00 65.50 839 ILE A O 1
ATOM 5955 N N . ALA A 1 840 ? -35.022 -22.759 11.400 1.00 62.31 840 ALA A N 1
ATOM 5956 C CA . ALA A 1 840 ? -36.294 -22.043 11.464 1.00 62.31 840 ALA A CA 1
ATOM 5957 C C . ALA A 1 840 ? -37.443 -22.953 11.930 1.00 62.31 840 ALA A C 1
ATOM 5959 O O . ALA A 1 840 ? -38.230 -22.541 12.778 1.00 62.31 840 ALA A O 1
ATOM 5960 N N . TYR A 1 841 ? -37.505 -24.198 11.446 1.00 75.38 841 TYR A N 1
ATOM 5961 C CA . TYR A 1 841 ? -38.495 -25.188 11.877 1.00 75.38 841 TYR A CA 1
ATOM 5962 C C . TYR A 1 841 ? -38.367 -25.540 13.369 1.00 75.38 841 TYR A C 1
ATOM 5964 O O . TYR A 1 841 ? -39.367 -25.574 14.089 1.00 75.38 841 TYR A O 1
ATOM 5972 N N . VAL A 1 842 ? -37.141 -25.738 13.867 1.00 79.19 842 VAL A N 1
ATOM 5973 C CA . VAL A 1 842 ? -36.881 -26.027 15.290 1.00 79.19 842 VAL A CA 1
ATOM 5974 C C . VAL A 1 842 ? -37.300 -24.853 16.182 1.00 79.19 842 VAL A C 1
ATOM 5976 O O . VAL A 1 842 ? -37.961 -25.052 17.202 1.00 79.19 842 VAL A O 1
ATOM 5979 N N . LEU A 1 843 ? -36.965 -23.620 15.790 1.00 73.75 843 LEU A N 1
ATOM 5980 C CA . LEU A 1 843 ? -37.361 -22.416 16.524 1.00 73.75 843 LEU A CA 1
ATOM 5981 C C . LEU A 1 843 ? -38.876 -22.186 16.483 1.00 73.75 843 LEU A C 1
ATOM 5983 O O . LEU A 1 843 ? -39.460 -21.825 17.503 1.00 73.75 843 LEU A O 1
ATOM 5987 N N . ALA A 1 844 ? -39.515 -22.433 15.336 1.00 75.44 844 ALA A N 1
ATOM 5988 C CA . ALA A 1 844 ? -40.966 -22.354 15.197 1.00 75.44 844 ALA A CA 1
ATOM 5989 C C . ALA A 1 844 ? -41.671 -23.370 16.107 1.00 75.44 844 ALA A C 1
ATOM 5991 O O . ALA A 1 844 ? -42.623 -23.012 16.796 1.00 75.44 844 ALA A O 1
ATOM 5992 N N . THR A 1 845 ? -41.152 -24.599 16.182 1.00 80.06 845 THR A N 1
ATOM 5993 C CA . THR A 1 845 ? -41.668 -25.648 17.075 1.00 80.06 845 THR A CA 1
ATOM 5994 C C . THR A 1 845 ? -41.558 -25.222 18.539 1.00 80.06 845 THR A C 1
ATOM 5996 O O . THR A 1 845 ? -42.544 -25.254 19.267 1.00 80.06 845 THR A O 1
ATOM 5999 N N . ALA A 1 846 ? -40.392 -24.732 18.974 1.00 76.31 846 ALA A N 1
ATOM 6000 C CA . ALA A 1 846 ? -40.200 -24.265 20.348 1.00 76.31 846 ALA A CA 1
ATOM 6001 C C . ALA A 1 846 ? -41.094 -23.065 20.715 1.00 76.31 846 ALA A C 1
ATOM 6003 O O . ALA A 1 846 ? -41.596 -22.974 21.841 1.00 76.31 846 ALA A O 1
ATOM 6004 N N . GLY A 1 847 ? -41.300 -22.146 19.768 1.00 69.38 847 GLY A N 1
ATOM 6005 C CA . GLY A 1 847 ? -42.193 -21.003 19.934 1.00 69.38 847 GLY A CA 1
ATOM 6006 C C . GLY A 1 847 ? -43.663 -21.409 20.043 1.00 69.38 847 GLY A C 1
ATOM 6007 O O . GLY A 1 847 ? -44.383 -20.849 20.867 1.00 69.38 847 GLY A O 1
ATOM 6008 N N . TYR A 1 848 ? -44.090 -22.402 19.261 1.00 73.94 848 TYR A N 1
ATOM 6009 C CA . TYR A 1 848 ? -45.468 -22.889 19.247 1.00 73.94 848 TYR A CA 1
ATOM 6010 C C . TYR A 1 848 ? -45.797 -23.764 20.467 1.00 73.94 848 TYR A C 1
ATOM 6012 O O . TYR A 1 848 ? -46.755 -23.483 21.181 1.00 73.94 848 TYR A O 1
ATOM 6020 N N . GLU A 1 849 ? -44.969 -24.772 20.752 1.00 70.38 849 GLU A N 1
ATOM 6021 C CA . GLU A 1 849 ? -45.263 -25.816 21.748 1.00 70.38 849 GLU A CA 1
ATOM 6022 C C . GLU A 1 849 ? -45.139 -25.336 23.197 1.00 70.38 849 GLU A C 1
ATOM 6024 O O . GLU A 1 849 ? -45.905 -25.730 24.072 1.00 70.38 849 GLU A O 1
ATOM 6029 N N . SER A 1 850 ? -44.155 -24.483 23.486 1.00 72.12 850 SER A N 1
ATOM 6030 C CA . SER A 1 850 ? -43.841 -24.095 24.869 1.00 72.12 850 SER A CA 1
ATOM 6031 C C . SER A 1 850 ? -43.732 -22.592 25.079 1.00 72.12 850 SER A C 1
ATOM 6033 O O . SER A 1 850 ? -43.394 -22.164 26.184 1.00 72.12 850 SER A O 1
ATOM 6035 N N . ARG A 1 851 ? -43.964 -21.777 24.037 1.00 71.25 851 ARG A N 1
ATOM 6036 C CA . ARG A 1 851 ? -43.615 -20.346 24.038 1.00 71.25 851 ARG A CA 1
ATOM 6037 C C . ARG A 1 851 ? -42.176 -20.133 24.524 1.00 71.25 851 ARG A C 1
ATOM 6039 O O . ARG A 1 851 ? -41.922 -19.317 25.408 1.00 71.25 851 ARG A O 1
ATOM 6046 N N . PHE A 1 852 ? -41.244 -20.926 23.989 1.00 71.00 852 PHE A N 1
ATOM 6047 C CA . PHE A 1 852 ? -39.836 -20.948 24.398 1.00 71.00 852 PHE A CA 1
ATOM 6048 C C . PHE A 1 852 ? -39.610 -21.273 25.891 1.00 71.00 852 PHE A C 1
ATOM 6050 O O . PHE A 1 852 ? -38.724 -20.718 26.540 1.00 71.00 852 PHE A O 1
ATOM 6057 N N . GLY A 1 853 ? -40.396 -22.203 26.438 1.00 66.50 853 GLY A N 1
ATOM 6058 C CA . GLY A 1 853 ? -40.303 -22.656 27.831 1.00 66.50 853 GLY A CA 1
ATOM 6059 C C . GLY A 1 853 ? -41.090 -21.815 28.842 1.00 66.50 853 GLY A C 1
ATOM 6060 O O . GLY A 1 853 ? -40.953 -22.042 30.044 1.00 66.50 853 GLY A O 1
ATOM 6061 N N . ALA A 1 854 ? -41.911 -20.861 28.390 1.00 61.31 854 ALA A N 1
ATOM 6062 C CA . ALA A 1 854 ? -42.827 -20.118 29.257 1.00 61.31 854 ALA A CA 1
ATOM 6063 C C . ALA A 1 854 ? -44.039 -20.966 29.694 1.00 61.31 854 ALA A C 1
ATOM 6065 O O . ALA A 1 854 ? -44.523 -20.804 30.811 1.00 61.31 854 ALA A O 1
ATOM 6066 N N . ASN A 1 855 ? -44.468 -21.916 28.859 1.00 60.72 855 ASN A N 1
ATOM 6067 C CA . ASN A 1 855 ? -45.520 -22.879 29.171 1.00 60.72 855 ASN A CA 1
ATOM 6068 C C . ASN A 1 855 ? -44.889 -24.236 29.508 1.00 60.72 855 ASN A C 1
ATOM 6070 O O . ASN A 1 855 ? -44.689 -25.069 28.629 1.00 60.72 855 ASN A O 1
ATOM 6074 N N . ASN A 1 856 ? -44.568 -24.472 30.778 1.00 57.47 856 ASN A N 1
ATOM 6075 C CA . ASN A 1 856 ? -44.418 -25.833 31.300 1.00 57.47 856 ASN A CA 1
ATOM 6076 C C . ASN A 1 856 ? -45.761 -26.237 31.925 1.00 57.47 856 ASN A C 1
ATOM 6078 O O . ASN A 1 856 ? -46.438 -25.380 32.491 1.00 57.47 856 ASN A O 1
ATOM 6082 N N . LEU A 1 857 ? -46.150 -27.515 31.860 1.00 54.12 857 LEU A N 1
ATOM 6083 C CA . LEU A 1 857 ? -47.377 -28.062 32.477 1.00 54.12 857 LEU A CA 1
ATOM 6084 C C . LEU A 1 857 ? -47.330 -28.055 34.028 1.00 54.12 857 LEU A C 1
ATOM 6086 O O . LEU A 1 857 ? -47.623 -29.049 34.686 1.00 54.12 857 LEU A O 1
ATOM 6090 N N . THR A 1 858 ? -46.899 -26.952 34.642 1.00 48.03 858 THR A N 1
ATOM 6091 C CA . THR A 1 858 ? -46.811 -26.757 36.096 1.00 48.03 858 THR A CA 1
ATOM 6092 C C . THR A 1 858 ? -47.967 -25.933 36.654 1.00 48.03 858 THR A C 1
ATOM 6094 O O . THR A 1 858 ? -48.187 -25.955 37.861 1.00 48.03 858 THR A O 1
ATOM 6097 N N . SER A 1 859 ? -48.710 -25.204 35.817 1.00 45.69 859 SER A N 1
ATOM 6098 C CA . SER A 1 859 ? -49.884 -24.443 36.245 1.00 45.69 859 SER A CA 1
ATOM 6099 C C . SER A 1 859 ? -51.148 -25.298 36.161 1.00 45.69 859 SER A C 1
ATOM 6101 O O . SER A 1 859 ? -51.546 -25.761 35.095 1.00 45.69 859 SER A O 1
ATOM 6103 N N . TYR A 1 860 ? -51.775 -25.491 37.322 1.00 45.09 860 TYR A N 1
ATOM 6104 C CA . TYR A 1 860 ? -53.119 -26.038 37.478 1.00 45.09 860 TYR A CA 1
ATOM 6105 C C . TYR A 1 860 ? -54.105 -25.196 36.650 1.00 45.09 860 TYR A C 1
ATOM 6107 O O . TYR A 1 860 ? -54.292 -24.016 36.965 1.00 45.09 860 TYR A O 1
ATOM 6115 N N . PRO A 1 861 ? -54.726 -25.734 35.589 1.00 47.16 861 PRO A N 1
ATOM 6116 C CA . PRO A 1 861 ? -55.723 -24.988 34.849 1.00 47.16 861 PRO A CA 1
ATOM 6117 C C . PRO A 1 861 ? -56.984 -24.919 35.715 1.00 47.16 861 PRO A C 1
ATOM 6119 O O . PRO A 1 861 ? -57.592 -25.943 36.016 1.00 47.16 861 PRO A O 1
ATOM 6122 N N . GLY A 1 862 ? -57.415 -23.717 36.099 1.00 44.62 862 GLY A N 1
ATOM 6123 C CA . GLY A 1 862 ? -58.755 -23.479 36.647 1.00 44.62 862 GLY A CA 1
ATOM 6124 C C . GLY A 1 862 ? -59.841 -23.650 35.576 1.00 44.62 862 GLY A C 1
ATOM 6125 O O . GLY A 1 862 ? -60.626 -22.736 35.344 1.00 44.62 862 GLY A O 1
ATOM 6126 N N . HIS A 1 863 ? -59.839 -24.772 34.853 1.00 43.25 863 HIS A N 1
ATOM 6127 C CA . HIS A 1 863 ? -60.750 -25.025 33.745 1.00 43.25 863 HIS A CA 1
ATOM 6128 C C . HIS A 1 863 ? -62.065 -25.619 34.256 1.00 43.25 863 HIS A C 1
ATOM 6130 O O . HIS A 1 863 ? -62.124 -26.755 34.714 1.00 43.25 863 HIS A O 1
ATOM 6136 N N . ASN A 1 864 ? -63.145 -24.855 34.090 1.00 40.81 864 ASN A N 1
ATOM 6137 C CA . ASN A 1 864 ? -64.529 -25.270 34.342 1.00 40.81 864 ASN A CA 1
ATOM 6138 C C . ASN A 1 864 ? -65.110 -26.215 33.262 1.00 40.81 864 ASN A C 1
ATOM 6140 O O . ASN A 1 864 ? -66.313 -26.461 33.264 1.00 40.81 864 ASN A O 1
ATOM 6144 N N . ASN A 1 865 ? -64.297 -26.767 32.352 1.00 45.03 865 ASN A N 1
ATOM 6145 C CA . ASN A 1 865 ? -64.765 -27.658 31.284 1.00 45.03 865 ASN A CA 1
ATOM 6146 C C . ASN A 1 865 ? -64.217 -29.079 31.469 1.00 45.03 865 ASN A C 1
ATOM 6148 O O . ASN A 1 865 ? -63.165 -29.436 30.952 1.00 45.03 865 ASN A O 1
ATOM 6152 N N . LEU A 1 866 ? -64.980 -29.905 32.185 1.00 48.94 866 LEU A N 1
ATOM 6153 C CA . LEU A 1 866 ? -64.690 -31.319 32.469 1.00 48.94 866 LEU A CA 1
ATOM 6154 C C . LEU A 1 866 ? -64.902 -32.273 31.271 1.00 48.94 866 LEU A C 1
ATOM 6156 O O . LEU A 1 866 ? -64.850 -33.487 31.448 1.00 48.94 866 LEU A O 1
ATOM 6160 N N . TYR A 1 867 ? -65.150 -31.756 30.064 1.00 42.97 867 TYR A N 1
ATOM 6161 C CA . TYR A 1 867 ? -65.613 -32.553 28.917 1.00 42.97 867 TYR A CA 1
ATOM 6162 C C . TYR A 1 867 ? -64.516 -33.024 27.940 1.00 42.97 867 TYR A C 1
ATOM 6164 O O . TYR A 1 867 ? -64.831 -33.788 27.035 1.00 42.97 867 TYR A O 1
ATOM 6172 N N . GLU A 1 868 ? -63.246 -32.634 28.112 1.00 50.72 868 GLU A N 1
ATOM 6173 C CA . GLU A 1 868 ? -62.150 -33.004 27.185 1.00 50.72 868 GLU A CA 1
ATOM 6174 C C . GLU A 1 868 ? -61.176 -34.071 27.716 1.00 50.72 868 GLU A C 1
ATOM 6176 O O . GLU A 1 868 ? -60.269 -34.484 26.995 1.00 50.72 868 GLU A O 1
ATOM 6181 N N . TYR A 1 869 ? -61.352 -34.561 28.947 1.00 55.25 869 TYR A N 1
ATOM 6182 C CA . TYR A 1 869 ? -60.439 -35.551 29.529 1.00 55.25 869 TYR A CA 1
ATOM 6183 C C . TYR A 1 869 ? -60.997 -36.978 29.410 1.00 55.25 869 TYR A C 1
ATOM 6185 O O . TYR A 1 869 ? -62.170 -37.183 29.735 1.00 55.25 869 TYR A O 1
ATOM 6193 N N . PRO A 1 870 ? -60.177 -37.981 29.026 1.00 53.44 870 PRO A N 1
ATOM 6194 C CA . PRO A 1 870 ? -60.633 -39.347 28.731 1.00 53.44 870 PRO A CA 1
ATOM 6195 C C . PRO A 1 870 ? -61.420 -40.043 29.855 1.00 53.44 870 PRO A C 1
ATOM 6197 O O . PRO A 1 870 ? -62.151 -40.995 29.584 1.00 53.44 870 PRO A O 1
ATOM 6200 N N . HIS A 1 871 ? -61.283 -39.580 31.106 1.00 58.78 871 HIS A N 1
ATOM 6201 C CA . HIS A 1 871 ? -61.775 -40.283 32.295 1.00 58.78 871 HIS A CA 1
ATOM 6202 C C . HIS A 1 871 ? -62.594 -39.440 33.297 1.00 58.78 871 HIS A C 1
ATOM 6204 O O . HIS A 1 871 ? -62.826 -39.916 34.399 1.00 58.78 871 HIS A O 1
ATOM 6210 N N . GLY A 1 872 ? -63.080 -38.240 32.931 1.00 54.47 872 GLY A N 1
ATOM 6211 C CA . GLY A 1 872 ? -64.087 -37.471 33.701 1.00 54.47 872 GLY A CA 1
ATOM 6212 C C . GLY A 1 872 ? -63.782 -37.261 35.200 1.00 54.47 872 GLY A C 1
ATOM 6213 O O . GLY A 1 872 ? -64.194 -38.047 36.048 1.00 54.47 872 GLY A O 1
ATOM 6214 N N . ILE A 1 873 ? -63.091 -36.172 35.552 1.00 56.69 873 ILE A N 1
ATOM 6215 C CA . ILE A 1 873 ? -62.501 -35.964 36.893 1.00 56.69 873 ILE A CA 1
ATOM 6216 C C . ILE A 1 873 ? -63.316 -34.942 37.712 1.00 56.69 873 ILE A C 1
ATOM 6218 O O . ILE A 1 873 ? -63.931 -34.045 37.148 1.00 56.69 873 ILE A O 1
ATOM 6222 N N . SER A 1 874 ? -63.333 -35.045 39.047 1.00 53.72 874 SER A N 1
ATOM 6223 C CA . SER A 1 874 ? -64.007 -34.081 39.944 1.00 53.72 874 SER A CA 1
ATOM 6224 C C . SER A 1 874 ? -63.058 -32.984 40.457 1.00 53.72 874 SER A C 1
ATOM 6226 O O . SER A 1 874 ? -61.896 -33.255 40.757 1.00 53.72 874 SER A O 1
ATOM 6228 N N . LEU A 1 875 ? -63.560 -31.749 40.602 1.00 46.88 875 LEU A N 1
ATOM 6229 C CA . LEU A 1 875 ? -62.809 -30.587 41.107 1.00 46.88 875 LEU A CA 1
ATOM 6230 C C . LEU A 1 875 ? -62.534 -30.700 42.622 1.00 46.88 875 LEU A C 1
ATOM 6232 O O . LEU A 1 875 ? -63.465 -30.867 43.407 1.00 46.88 875 LEU A O 1
ATOM 6236 N N . GLY A 1 876 ? -61.258 -30.579 43.020 1.00 51.28 876 GLY A N 1
ATOM 6237 C CA . GLY A 1 876 ? -60.804 -30.594 44.425 1.00 51.28 876 GLY A CA 1
ATOM 6238 C C . GLY A 1 876 ? -59.510 -31.377 44.712 1.00 51.28 876 GLY A C 1
ATOM 6239 O O . GLY A 1 876 ? -59.104 -31.466 45.867 1.00 51.28 876 GLY A O 1
ATOM 6240 N N . GLN A 1 877 ? -58.871 -31.961 43.694 1.00 57.72 877 GLN A N 1
ATOM 6241 C CA . GLN A 1 877 ? -57.667 -32.793 43.830 1.00 57.72 877 GLN A CA 1
ATOM 6242 C C . GLN A 1 877 ? -56.360 -31.984 43.715 1.00 57.72 877 GLN A C 1
ATOM 6244 O O . GLN A 1 877 ? -56.339 -30.907 43.116 1.00 57.72 877 GLN A O 1
ATOM 6249 N N . SER A 1 878 ? -55.253 -32.505 44.264 1.00 63.09 878 SER A N 1
ATOM 6250 C CA . SER A 1 878 ? -53.924 -31.911 44.059 1.00 63.09 878 SER A CA 1
ATOM 6251 C C . SER A 1 878 ? -53.525 -31.969 42.569 1.00 63.09 878 SER A C 1
ATOM 6253 O O . SER A 1 878 ? -54.010 -32.845 41.848 1.00 63.09 878 SER A O 1
ATOM 6255 N N . PRO A 1 879 ? -52.631 -31.092 42.066 1.00 64.12 879 PRO A N 1
ATOM 6256 C CA . PRO A 1 879 ? -52.203 -31.127 40.663 1.00 64.12 879 PRO A CA 1
ATOM 6257 C C . PRO A 1 879 ? -51.673 -32.499 40.228 1.00 64.12 879 PRO A C 1
ATOM 6259 O O . PRO A 1 879 ? -51.950 -32.955 39.123 1.00 64.12 879 PRO A O 1
ATOM 6262 N N . GLN A 1 880 ? -50.948 -33.186 41.112 1.00 70.12 880 GLN A N 1
ATOM 6263 C CA . GLN A 1 880 ? -50.418 -34.521 40.850 1.00 70.12 880 GLN A CA 1
ATOM 6264 C C . GLN A 1 880 ? -51.533 -35.563 40.700 1.00 70.12 880 GLN A C 1
ATOM 6266 O O . GLN A 1 880 ? -51.491 -36.361 39.765 1.00 70.12 880 GLN A O 1
ATOM 6271 N N . ASP A 1 881 ? -52.546 -35.525 41.565 1.00 68.38 881 ASP A N 1
ATOM 6272 C CA . ASP A 1 881 ? -53.696 -36.433 41.497 1.00 68.38 881 ASP A CA 1
ATOM 6273 C C . ASP A 1 881 ? -54.536 -36.182 40.239 1.00 68.38 881 ASP A C 1
ATOM 6275 O O . ASP A 1 881 ? -54.942 -37.131 39.570 1.00 68.38 881 ASP A O 1
ATOM 6279 N N . PHE A 1 882 ? -54.722 -34.913 39.861 1.00 68.38 882 PHE A N 1
ATOM 6280 C CA . PHE A 1 882 ? -55.403 -34.536 38.622 1.00 68.38 882 PHE A CA 1
ATOM 6281 C C . PHE A 1 882 ? -54.706 -35.137 37.395 1.00 68.38 882 PHE A C 1
ATOM 6283 O O . PHE A 1 882 ? -55.339 -35.829 36.599 1.00 68.38 882 PHE A O 1
ATOM 6290 N N . PHE A 1 883 ? -53.392 -34.924 37.257 1.00 68.25 883 PHE A N 1
ATOM 6291 C CA . PHE A 1 883 ? -52.640 -35.454 36.119 1.00 68.25 883 PHE A CA 1
ATOM 6292 C C . PHE A 1 883 ? -52.625 -36.988 36.112 1.00 68.25 883 PHE A C 1
ATOM 6294 O O . PHE A 1 883 ? -52.878 -37.586 35.068 1.00 68.25 883 PHE A O 1
ATOM 6301 N N . ASN A 1 884 ? -52.398 -37.633 37.260 1.00 73.12 884 ASN A N 1
ATOM 6302 C CA . ASN A 1 884 ? -52.357 -39.095 37.350 1.00 73.12 884 ASN A CA 1
ATOM 6303 C C . ASN A 1 884 ? -53.707 -39.764 37.072 1.00 73.12 884 ASN A C 1
ATOM 6305 O O . ASN A 1 884 ? -53.717 -40.875 36.553 1.00 73.12 884 ASN A O 1
ATOM 6309 N N . ASN A 1 885 ? -54.828 -39.098 37.355 1.00 70.06 885 ASN A N 1
ATOM 6310 C CA . ASN A 1 885 ? -56.161 -39.610 37.031 1.00 70.06 885 ASN A CA 1
ATOM 6311 C C . ASN A 1 885 ? -56.585 -39.314 35.581 1.00 70.06 885 ASN A C 1
ATOM 6313 O O . ASN A 1 885 ? -57.380 -40.059 35.018 1.00 70.06 885 ASN A O 1
ATOM 6317 N N . ALA A 1 886 ? -56.058 -38.256 34.956 1.00 66.75 886 ALA A N 1
ATOM 6318 C CA . ALA A 1 886 ? -56.444 -37.857 33.600 1.00 66.75 886 ALA A CA 1
ATOM 6319 C C . ALA A 1 886 ? -55.886 -38.764 32.492 1.00 66.75 886 ALA A C 1
ATOM 6321 O O . ALA A 1 886 ? -56.550 -38.941 31.471 1.00 66.75 886 ALA A O 1
ATOM 6322 N N . TYR A 1 887 ? -54.679 -39.314 32.676 1.00 67.38 887 TYR A N 1
ATOM 6323 C CA . TYR A 1 887 ? -53.942 -40.019 31.615 1.00 67.38 887 TYR A CA 1
ATOM 6324 C C . TYR A 1 887 ? -53.197 -41.279 32.098 1.00 67.38 887 TYR A C 1
ATOM 6326 O O . TYR A 1 887 ? -52.093 -41.579 31.621 1.00 67.38 887 TYR A O 1
ATOM 6334 N N . HIS A 1 888 ? -53.764 -41.999 33.072 1.00 71.50 888 HIS A N 1
ATOM 6335 C CA . HIS A 1 888 ? -53.258 -43.324 33.445 1.00 71.50 888 HIS A CA 1
ATOM 6336 C C . HIS A 1 888 ? -53.439 -44.326 32.296 1.00 71.50 888 HIS A C 1
ATOM 6338 O O . HIS A 1 888 ? -54.315 -44.155 31.452 1.00 71.50 888 HIS A O 1
ATOM 6344 N N . ASP A 1 889 ? -52.588 -45.354 32.242 1.00 73.50 889 ASP A N 1
ATOM 6345 C CA . ASP A 1 889 ? -52.618 -46.425 31.228 1.00 73.50 889 ASP A CA 1
ATOM 6346 C C . ASP A 1 889 ? -52.522 -45.946 29.760 1.00 73.50 889 ASP A C 1
ATOM 6348 O O . ASP A 1 889 ? -52.851 -46.672 28.820 1.00 73.50 889 ASP A O 1
ATOM 6352 N N . TYR A 1 890 ? -52.020 -44.725 29.548 1.00 69.88 890 TYR A N 1
ATOM 6353 C CA . TYR A 1 890 ? -51.794 -44.119 28.236 1.00 69.88 890 TYR A CA 1
ATOM 6354 C C . TYR A 1 890 ? -50.290 -44.033 27.923 1.00 69.88 890 TYR A C 1
ATOM 6356 O O . TYR A 1 890 ? -49.515 -43.510 28.725 1.00 69.88 890 TYR A O 1
ATOM 6364 N N . LEU A 1 891 ? -49.874 -44.549 26.755 1.00 71.94 891 LEU A N 1
ATOM 6365 C CA . LEU A 1 891 ? -48.497 -44.488 26.211 1.00 71.94 891 LEU A CA 1
ATOM 6366 C C . LEU A 1 891 ? -47.380 -44.800 27.237 1.00 71.94 891 LEU A C 1
ATOM 6368 O O . LEU A 1 891 ? -46.421 -44.039 27.406 1.00 71.94 891 LEU A O 1
ATOM 6372 N N . GLY A 1 892 ? -47.540 -45.923 27.945 1.00 75.69 892 GLY A N 1
ATOM 6373 C CA . GLY A 1 892 ? -46.548 -46.469 28.876 1.00 75.69 892 GLY A CA 1
ATOM 6374 C C . GLY A 1 892 ? -46.704 -46.031 30.332 1.00 75.69 892 GLY A C 1
ATOM 6375 O O . GLY A 1 892 ? -46.036 -46.586 31.204 1.00 75.69 892 GLY A O 1
ATOM 6376 N N . ASN A 1 893 ? -47.577 -45.066 30.634 1.00 81.00 893 ASN A N 1
ATOM 6377 C CA . ASN A 1 893 ? -47.867 -44.691 32.019 1.00 81.00 893 ASN A CA 1
ATOM 6378 C C . ASN A 1 893 ? -48.564 -45.840 32.762 1.00 81.00 893 ASN A C 1
ATOM 6380 O O . ASN A 1 893 ? -49.488 -46.443 32.222 1.00 81.00 893 ASN A O 1
ATOM 6384 N N . GLY A 1 894 ? -48.163 -46.120 34.004 1.00 77.44 894 GLY A N 1
ATOM 6385 C CA . GLY A 1 894 ? -48.871 -47.071 34.861 1.00 77.44 894 GLY A CA 1
ATOM 6386 C C . GLY A 1 894 ? -50.180 -46.525 35.446 1.00 77.44 894 GLY A C 1
ATOM 6387 O O . GLY A 1 894 ? -50.558 -45.371 35.223 1.00 77.44 894 GLY A O 1
ATOM 6388 N N . ALA A 1 895 ? -50.831 -47.352 36.270 1.00 78.94 895 ALA A N 1
ATOM 6389 C CA . ALA A 1 895 ? -52.023 -46.985 37.037 1.00 78.94 895 ALA A CA 1
ATOM 6390 C C . ALA A 1 895 ? -51.806 -45.688 37.851 1.00 78.94 895 ALA A C 1
ATOM 6392 O O . ALA A 1 895 ? -50.660 -45.397 38.217 1.00 78.94 895 ALA A O 1
ATOM 6393 N N . PRO A 1 896 ? -52.860 -44.935 38.223 1.00 74.06 896 PRO A N 1
ATOM 6394 C CA . PRO A 1 896 ? -52.728 -43.630 38.887 1.00 74.06 896 PRO A CA 1
ATOM 6395 C C . PRO A 1 896 ? -51.813 -43.626 40.123 1.00 74.06 896 PRO A C 1
ATOM 6397 O O . PRO A 1 896 ? -51.069 -42.673 40.352 1.00 74.06 896 PRO A O 1
ATOM 6400 N N . SER A 1 897 ? -51.798 -44.726 40.886 1.00 75.50 897 SER A N 1
ATOM 6401 C CA . SER A 1 897 ? -50.951 -44.909 42.073 1.00 75.50 897 SER A CA 1
ATOM 6402 C C . SER A 1 897 ? -49.443 -44.945 41.785 1.00 75.50 897 SER A C 1
ATOM 6404 O O . SER A 1 897 ? -48.650 -44.831 42.713 1.00 75.50 897 SER A O 1
ATOM 6406 N N . SER A 1 898 ? -49.030 -45.123 40.525 1.00 80.56 898 SER A N 1
ATOM 6407 C CA . SER A 1 898 ? -47.618 -45.130 40.110 1.00 80.56 898 SER A CA 1
ATOM 6408 C C . SER A 1 898 ? -46.980 -43.739 40.114 1.00 80.56 898 SER A C 1
ATOM 6410 O O . SER A 1 898 ? -45.759 -43.622 40.204 1.00 80.56 898 SER A O 1
ATOM 6412 N N . GLY A 1 899 ? -47.786 -42.679 39.993 1.00 77.12 899 GLY A N 1
ATOM 6413 C CA . GLY A 1 899 ? -47.291 -41.317 39.801 1.00 77.12 899 GLY A CA 1
ATOM 6414 C C . GLY A 1 899 ? -46.672 -41.046 38.424 1.00 77.12 899 GLY A C 1
ATOM 6415 O O . GLY A 1 899 ? -46.125 -39.960 38.218 1.00 77.12 899 GLY A O 1
ATOM 6416 N N . ASP A 1 900 ? -46.741 -42.007 37.492 1.00 81.69 900 ASP A N 1
ATOM 6417 C CA . ASP A 1 900 ? -46.042 -41.950 36.205 1.00 81.69 900 ASP A CA 1
ATOM 6418 C C . ASP A 1 900 ? -46.482 -40.749 35.362 1.00 81.69 900 ASP A C 1
ATOM 6420 O O . ASP A 1 900 ? -45.637 -40.064 34.790 1.00 81.69 900 ASP A O 1
ATOM 6424 N N . VAL A 1 901 ? -47.775 -40.424 35.321 1.00 74.75 901 VAL A N 1
ATOM 6425 C CA . VAL A 1 901 ? -48.265 -39.321 34.481 1.00 74.75 901 VAL A CA 1
ATOM 6426 C C . VAL A 1 901 ? -47.673 -37.987 34.922 1.00 74.75 901 VAL A C 1
ATOM 6428 O O . VAL A 1 901 ? -47.175 -37.218 34.102 1.00 74.75 901 VAL A O 1
ATOM 6431 N N . TYR A 1 902 ? -47.676 -37.715 36.228 1.00 75.50 902 TYR A N 1
ATOM 6432 C CA . TYR A 1 902 ? -47.064 -36.505 36.756 1.00 75.50 902 TYR A CA 1
ATOM 6433 C C . TYR A 1 902 ? -45.545 -36.526 36.561 1.00 75.50 902 TYR A C 1
ATOM 6435 O O . TYR A 1 902 ? -44.960 -35.511 36.176 1.00 75.50 902 TYR A O 1
ATOM 6443 N N . ARG A 1 903 ? -44.892 -37.678 36.762 1.00 79.88 903 ARG A N 1
ATOM 6444 C CA . ARG A 1 903 ? -43.446 -37.844 36.562 1.00 79.88 903 ARG A CA 1
ATOM 6445 C C . ARG A 1 903 ? -43.027 -37.585 35.113 1.00 79.88 903 ARG A C 1
ATOM 6447 O O . ARG A 1 903 ? -42.037 -36.887 34.904 1.00 79.88 903 ARG A O 1
ATOM 6454 N N . TYR A 1 904 ? -43.809 -38.030 34.132 1.00 81.75 904 TYR A N 1
ATOM 6455 C CA . TYR A 1 904 ? -43.534 -37.936 32.690 1.00 81.75 904 TYR A CA 1
ATOM 6456 C C . TYR A 1 904 ? -44.430 -36.924 31.950 1.00 81.75 904 TYR A C 1
ATOM 6458 O O . TYR A 1 904 ? -44.678 -37.055 30.747 1.00 81.75 904 TYR A O 1
ATOM 6466 N N . ARG A 1 905 ? -44.907 -35.894 32.660 1.00 80.06 905 ARG A N 1
ATOM 6467 C CA . ARG A 1 905 ? -45.634 -34.753 32.079 1.00 80.06 905 ARG A CA 1
ATOM 6468 C C . ARG A 1 905 ? -44.758 -33.947 31.117 1.00 80.06 905 ARG A C 1
ATOM 6470 O O . ARG A 1 905 ? -43.536 -33.946 31.272 1.00 80.06 905 ARG A O 1
ATOM 6477 N N . GLY A 1 906 ? -45.388 -33.209 30.202 1.00 79.50 906 GLY A N 1
ATOM 6478 C CA . GLY A 1 906 ? -44.705 -32.386 29.200 1.00 79.50 906 GLY A CA 1
ATOM 6479 C C . GLY A 1 906 ? -43.676 -31.425 29.795 1.00 79.50 906 GLY A C 1
ATOM 6480 O O . GLY A 1 906 ? -43.998 -30.602 30.659 1.00 79.50 906 GLY A O 1
ATOM 6481 N N . ARG A 1 907 ? -42.422 -31.547 29.344 1.00 77.06 907 ARG A N 1
ATOM 6482 C CA . ARG A 1 907 ? -41.316 -30.642 29.699 1.00 77.06 907 ARG A CA 1
ATOM 6483 C C . ARG A 1 907 ? -40.453 -30.296 28.488 1.00 77.06 907 ARG A C 1
ATOM 6485 O O . ARG A 1 907 ? -40.375 -31.037 27.508 1.00 77.06 907 ARG A O 1
ATOM 6492 N N . GLY A 1 908 ? -39.722 -29.192 28.616 1.00 77.00 908 GLY A N 1
ATOM 6493 C CA . GLY A 1 908 ? -38.763 -28.736 27.615 1.00 77.00 908 GLY A CA 1
ATOM 6494 C C . GLY A 1 908 ? -39.424 -28.025 26.434 1.00 77.00 908 GLY A C 1
ATOM 6495 O O . GLY A 1 908 ? -40.642 -27.873 26.365 1.00 77.00 908 GLY A O 1
ATOM 6496 N N . TYR A 1 909 ? -38.601 -27.569 25.489 1.00 77.69 909 TYR A N 1
ATOM 6497 C CA . TYR A 1 909 ? -39.053 -26.654 24.437 1.00 77.69 909 TYR A CA 1
ATOM 6498 C C . TYR A 1 909 ? -40.071 -27.257 23.459 1.00 77.69 909 TYR A C 1
ATOM 6500 O O . TYR A 1 909 ? -40.866 -26.512 22.896 1.00 77.69 909 TYR A O 1
ATOM 6508 N N . ALA A 1 910 ? -40.064 -28.582 23.298 1.00 82.81 910 ALA A N 1
ATOM 6509 C CA . ALA A 1 910 ? -40.967 -29.333 22.424 1.00 82.81 910 ALA A CA 1
ATOM 6510 C C . ALA A 1 910 ? -41.980 -30.206 23.198 1.00 82.81 910 ALA A C 1
ATOM 6512 O O . ALA A 1 910 ? -42.526 -31.138 22.622 1.00 82.81 910 ALA A O 1
ATOM 6513 N N . GLN A 1 911 ? -42.186 -29.953 24.502 1.00 79.56 911 GLN A N 1
ATOM 6514 C CA . GLN A 1 911 ? -43.158 -30.675 25.345 1.00 79.56 911 GLN A CA 1
ATOM 6515 C C . GLN A 1 911 ? -43.027 -32.211 25.284 1.00 79.56 911 GLN A C 1
ATOM 6517 O O . GLN A 1 911 ? -43.996 -32.933 25.034 1.00 79.56 911 GLN A O 1
ATOM 6522 N N . LEU A 1 912 ? -41.826 -32.742 25.549 1.00 84.38 912 LEU A N 1
ATOM 6523 C CA . LEU A 1 912 ? -41.629 -34.191 25.636 1.00 84.38 912 LEU A CA 1
ATOM 6524 C C . LEU A 1 912 ? -42.541 -34.755 26.732 1.00 84.38 912 LEU A C 1
ATOM 6526 O O . LEU A 1 912 ? -42.425 -34.339 27.880 1.00 84.38 912 LEU A O 1
ATOM 6530 N N . THR A 1 913 ? -43.437 -35.674 26.368 1.00 82.81 913 THR A N 1
ATOM 6531 C CA . THR A 1 913 ? -44.494 -36.210 27.243 1.00 82.81 913 THR A CA 1
ATOM 6532 C C . THR A 1 913 ? -44.580 -37.730 27.091 1.00 82.81 913 THR A C 1
ATOM 6534 O O . THR A 1 913 ? -44.286 -38.241 26.009 1.00 82.81 913 THR A O 1
ATOM 6537 N N . TRP A 1 914 ? -45.045 -38.423 28.136 1.00 84.38 914 TRP A N 1
ATOM 6538 C CA . TRP A 1 914 ? -45.297 -39.875 28.216 1.00 84.38 914 TRP A CA 1
ATOM 6539 C C . TRP A 1 914 ? -44.064 -40.729 28.501 1.00 84.38 914 TRP A C 1
ATOM 6541 O O . TRP A 1 914 ? -42.993 -40.517 27.927 1.00 84.38 914 TRP A O 1
ATOM 6551 N N . LYS A 1 915 ? -44.229 -41.728 29.378 1.00 86.19 915 LYS A N 1
ATOM 6552 C CA . LYS A 1 915 ? -43.139 -42.589 29.858 1.00 86.19 915 LYS A CA 1
ATOM 6553 C C . LYS A 1 915 ? -42.355 -43.246 28.724 1.00 86.19 915 LYS A C 1
ATOM 6555 O O . LYS A 1 915 ? -41.126 -43.182 28.739 1.00 86.19 915 LYS A O 1
ATOM 6560 N N . ASP A 1 916 ? -43.037 -43.790 27.717 1.00 87.56 916 ASP A N 1
ATOM 6561 C CA . ASP A 1 916 ? -42.379 -44.467 26.591 1.00 87.56 916 ASP A CA 1
ATOM 6562 C C . ASP A 1 916 ? -41.499 -43.510 25.770 1.00 87.56 916 ASP A C 1
ATOM 6564 O O . ASP A 1 916 ? -40.381 -43.854 25.377 1.00 87.56 916 ASP A O 1
ATOM 6568 N N . ASN A 1 917 ? -41.954 -42.271 25.550 1.00 86.25 917 ASN A N 1
ATOM 6569 C CA . ASN A 1 917 ? -41.158 -41.268 24.843 1.00 86.25 917 ASN A CA 1
ATOM 6570 C C . ASN A 1 917 ? -39.959 -40.825 25.684 1.00 86.25 917 ASN A C 1
ATOM 6572 O O . ASN A 1 917 ? -38.848 -40.744 25.164 1.00 86.25 917 ASN A O 1
ATOM 6576 N N . TYR A 1 918 ? -40.155 -40.590 26.984 1.00 88.00 918 TYR A N 1
ATOM 6577 C CA . TYR A 1 918 ? -39.060 -40.279 27.903 1.00 88.00 918 TYR A CA 1
ATOM 6578 C C . TYR A 1 918 ? -37.991 -41.375 27.900 1.00 88.00 918 TYR A C 1
ATOM 6580 O O . TYR A 1 918 ? -36.812 -41.063 27.761 1.00 88.00 918 TYR A O 1
ATOM 6588 N N . GLN A 1 919 ? -38.385 -42.650 27.954 1.00 88.19 919 GLN A N 1
ATOM 6589 C CA . GLN A 1 919 ? -37.458 -43.782 27.868 1.00 88.19 919 GLN A CA 1
ATOM 6590 C C . GLN A 1 919 ? -36.729 -43.829 26.521 1.00 88.19 919 GLN A C 1
ATOM 6592 O O . GLN A 1 919 ? -35.511 -44.015 26.473 1.00 88.19 919 GLN A O 1
ATOM 6597 N N . ARG A 1 920 ? -37.447 -43.605 25.415 1.00 88.12 920 ARG A N 1
ATOM 6598 C CA . ARG A 1 920 ? -36.853 -43.573 24.075 1.00 88.12 920 ARG A CA 1
ATOM 6599 C C . ARG A 1 920 ? -35.794 -42.478 23.942 1.00 88.12 920 ARG A C 1
ATOM 6601 O O . ARG A 1 920 ? -34.708 -42.750 23.431 1.00 88.12 920 ARG A O 1
ATOM 6608 N N . PHE A 1 921 ? -36.084 -41.262 24.401 1.00 84.38 921 PHE A N 1
ATOM 6609 C CA . PHE A 1 921 ? -35.133 -40.150 24.344 1.00 84.38 921 PHE A CA 1
ATOM 6610 C C . PHE A 1 921 ? -34.008 -40.285 25.373 1.00 84.38 921 PHE A C 1
ATOM 6612 O O . PHE A 1 921 ? -32.876 -39.918 25.066 1.00 84.38 921 PHE A O 1
ATOM 6619 N N . SER A 1 922 ? -34.265 -40.892 26.533 1.00 85.00 922 SER A N 1
ATOM 6620 C CA . SER A 1 922 ? -33.216 -41.257 27.487 1.00 85.00 922 SER A CA 1
ATOM 6621 C C . SER A 1 922 ? -32.182 -42.195 26.882 1.00 85.00 922 SER A C 1
ATOM 6623 O O . SER A 1 922 ? -30.984 -41.949 27.013 1.00 85.00 922 SER A O 1
ATOM 6625 N N . ASN A 1 923 ? -32.632 -43.215 26.149 1.00 84.69 923 ASN A N 1
ATOM 6626 C CA . ASN A 1 923 ? -31.741 -44.136 25.447 1.00 84.69 923 ASN A CA 1
ATOM 6627 C C . ASN A 1 923 ? -31.001 -43.451 24.289 1.00 84.69 923 ASN A C 1
ATOM 6629 O O . ASN A 1 923 ? -29.817 -43.703 24.087 1.00 84.69 923 ASN A O 1
ATOM 6633 N N . LEU A 1 924 ? -31.675 -42.566 23.544 1.00 81.00 924 LEU A N 1
ATOM 6634 C CA . LEU A 1 924 ? -31.070 -41.847 22.418 1.00 81.00 924 LEU A CA 1
ATOM 6635 C C . LEU A 1 924 ? -29.967 -40.875 22.866 1.00 81.00 924 LEU A C 1
ATOM 6637 O O . LEU A 1 924 ? -28.955 -40.740 22.183 1.00 81.00 924 LEU A O 1
ATOM 6641 N N . PHE A 1 925 ? -30.163 -40.196 23.999 1.00 78.75 925 PHE A N 1
ATOM 6642 C CA . PHE A 1 925 ? -29.217 -39.206 24.520 1.00 78.75 925 PHE A CA 1
ATOM 6643 C C . PHE A 1 925 ? -28.261 -39.756 25.582 1.00 78.75 925 PHE A C 1
ATOM 6645 O O . PHE A 1 925 ? -27.348 -39.039 25.983 1.00 78.75 925 PHE A O 1
ATOM 6652 N N . ASN A 1 926 ? -28.443 -41.008 26.014 1.00 83.50 926 ASN A N 1
ATOM 6653 C CA . ASN A 1 926 ? -27.711 -41.628 27.120 1.00 83.50 926 ASN A CA 1
ATOM 6654 C C . ASN A 1 926 ? -27.772 -40.789 28.416 1.00 83.50 926 ASN A C 1
ATOM 6656 O O . ASN A 1 926 ? -26.762 -40.562 29.082 1.00 83.50 926 ASN A O 1
ATOM 6660 N N . VAL A 1 927 ? -28.967 -40.285 28.742 1.00 80.38 927 VAL A N 1
ATOM 6661 C CA . VAL A 1 927 ? -29.250 -39.465 29.933 1.00 80.38 927 VAL A CA 1
ATOM 6662 C C . VAL A 1 927 ? -30.554 -39.941 30.566 1.00 80.38 927 VAL A C 1
ATOM 6664 O O . VAL A 1 927 ? -31.551 -40.121 29.868 1.00 80.38 927 VAL A O 1
ATOM 6667 N N . ASP A 1 928 ? -30.588 -40.111 31.886 1.00 82.81 928 ASP A N 1
ATOM 6668 C CA . ASP A 1 928 ? -31.821 -40.442 32.604 1.00 82.81 928 ASP A CA 1
ATOM 6669 C C . ASP A 1 928 ? -32.725 -39.203 32.733 1.00 82.81 928 ASP A C 1
ATOM 6671 O O . ASP A 1 928 ? -32.496 -38.314 33.553 1.00 82.81 928 ASP A O 1
ATOM 6675 N N . LEU A 1 929 ? -33.758 -39.133 31.891 1.00 80.81 929 LEU A N 1
ATOM 6676 C CA . LEU A 1 929 ? -34.722 -38.033 31.853 1.00 80.81 929 LEU A CA 1
ATOM 6677 C C . LEU A 1 929 ? -35.887 -38.267 32.828 1.00 80.81 929 LEU A C 1
ATOM 6679 O O . LEU A 1 929 ? -36.721 -37.381 33.006 1.00 80.81 929 LEU A O 1
ATOM 6683 N N . GLY A 1 930 ? -35.970 -39.445 33.455 1.00 68.56 930 GLY A N 1
ATOM 6684 C CA . GLY A 1 930 ? -37.054 -39.810 34.362 1.00 68.56 930 GLY A CA 1
ATOM 6685 C C . GLY A 1 930 ? -36.934 -39.196 35.756 1.00 68.56 930 GLY A C 1
ATOM 6686 O O . GLY A 1 930 ? -37.874 -39.304 36.540 1.00 68.56 930 GLY A O 1
ATOM 6687 N N . HIS A 1 931 ? -35.809 -38.565 36.093 1.00 63.41 931 HIS A N 1
ATOM 6688 C CA . HIS A 1 931 ? -35.564 -37.926 37.393 1.00 63.41 931 HIS A CA 1
ATOM 6689 C C . HIS A 1 931 ? -35.610 -36.382 37.358 1.00 63.41 931 HIS A C 1
ATOM 6691 O O . HIS A 1 931 ? -35.260 -35.752 38.353 1.00 63.41 931 HIS A O 1
ATOM 6697 N N . LEU A 1 932 ? -36.054 -35.790 36.238 1.00 54.72 932 LEU A N 1
ATOM 6698 C CA . LEU A 1 932 ? -36.134 -34.336 36.007 1.00 54.72 932 LEU A CA 1
ATOM 6699 C C . LEU A 1 932 ? -37.351 -33.628 36.623 1.00 54.72 932 LEU A C 1
ATOM 6701 O O . LEU A 1 932 ? -38.490 -34.167 36.578 1.00 54.72 932 LEU A O 1
#

Mean predicted aligned error: 14.15 Å

Sequence (932 aa):
MDKNTVILADALSKGTGGKITIWSDQKTIFKGIVSTKGGSQSGDGGFVEVSGKQQLIFAGQVDTGATHGKLGTLLLDPTDIYIAPDDGDKDTYDVSDLVQTQGNVILSATNNVIIADNAYFVASIGTITLQADADLDGVGSVILNGTLSTGGRNIDISGANVNTSQIYSDSNTRSGFIKVTATNSTVTGDLISGSNGIGGSITVNSLGGSVTTRDIATSSTNRAGAIDIRANTSIQVGSVYSTSISSNGGTVFIQANDTITAGSIISSSTIGNAANVTLTSQNGNIDLRGNYISATSEQGNGAKVEVHAYGGSITDIGVLTTTTSGNGGRIILDALNDITGGGIVSNSFAKTAGNIDVTSTAGSINFGKNGVGANSKRGNAGKITLTAKSTTDNRTITTGLIDAGADGDGNGGTVTLTASGDINTSTIVTNSNGIGRSGNITLTSTAGKIDVTNDSPDTPQRVIFAGANGGNAGAVTLNAFGDIVTRTIFAGSNTGAGNTVRLTSQSGGIDTGDGYITTATNGGNGGNVILTAVKDIKVGSNIDANSTLSGKGGGITLTSSEGGITAQNVNTYSYAGAGGNVRFNAQLGIKVGNIDASANDNGNAGSVTLLAGDDIEALAIKANVSGNGTGIGNGGVVKLISQRGDVLTEYVRTDSAGAKGGNITLDSAKSVRATGSFTFEDISYSIFADGLTGNSSVNISYDKATLGQTIANFNVGDASINGTFGAIANNNYIFLPPSSQIVLPDSLNLGKLKILDNQSTITQLPDFYKPLQDLGNAVGNLTGNNDRNATIVLTPIAALNDDYQVPFDQIEVASKAWNAIFLILQSCRKFGVTDRAQIAYVLATAGYESRFGANNLTSYPGHNNLYEYPHGISLGQSPQDFFNNAYHDYLGNGAPSSGDVYRYRGRGYAQLTWKDNYQRFSNLFNVDLGHL

Organism: NCBI:txid2716417